Protein AF-0000000074484288 (afdb_homodimer)

Organism: Parageobacillus thermoglucosidasius (NCBI:txid1426)

Radius of gyration: 36.23 Å; Cα contacts (8 Å, |Δi|>4): 3862; chains: 2; bounding box: 109×100×101 Å

Sequence (1474 aa):
MAVTLQKGAQRKALKLRELVELRDRLTEETGHYYGIKQLKLKNSDPVKYERFYSRIHAAVLAAREVARYVTASPGSREMGESLWTLTTPEGDTLAISLGFFSHLNSSRVAIRFMAENDYDENPGINDGDVFVTDDGKTGGAPHPGDTYTYVPIVVEGEIVGWAMSVNHIMEAGAPVAGSWPGFAVDTFMDGFVVPPMKTGENLRQFTWWEQLWKQRTRAGTLNNLDDKMRLAGCAMIHKAVHEIIEEFGLDYYKQAIREIIEESRLQILQNIRTLMVPGRYTSVAFRAVKYKGLQKIWAHADKDTLIHIRQRLEVDEKGGVMADFAGSSRWDYHAFNGYPGGADVAFYLAMINQFAHNTKPTGAIAYVAKAHYPEGSIYNPENSFVSFSNIWAQAMAMNALGFNAVNRALFARGYLEEAFTADGNWEGIQGAGVLEDGTPYGFTNFESVGGAAMGAFCFRDGQPVAWAEWTQLPNIGNAEEFEYLIPPFYYIGRKLLPGFCGHGKYRGGIGDSSVHWIKNPGKQLGISRGGSQVAATTFVALGMNGGYPAPSAFHVSARGTNTNDLIKQGIALPRDASEVLEYAAKGVLKAENLDVWKFDMPEQSFQDGDLLADAAGASGGWGDPIERDPRSVLEDVVYGWVDREFAQGLYGVVLKENASDSLEVDEEATQNLRRKMREERRQFAKPAFEWWQEERKRVANGDFIDAVRNMYESSISFQSFRDEMINFWQLPNDFSWMAVTLQKGAQRKALKLRELVELRDRLTEETGHYYGIKQLKLKNSDPVKYERFYSRIHAAVLAAREVARYVTASPGSREMGESLWTLTTPEGDTLAISLGFFSHLNSSRVAIRFMAENDYDENPGINDGDVFVTDDGKTGGAPHPGDTYTYVPIVVEGEIVGWAMSVNHIMEAGAPVAGSWPGFAVDTFMDGFVVPPMKTGENLRQFTWWEQLWKQRTRAGTLNNLDDKMRLAGCAMIHKAVHEIIEEFGLDYYKQAIREIIEESRLQILQNIRTLMVPGRYTSVAFRAVKYKGLQKIWAHADKDTLIHIRQRLEVDEKGGVMADFAGSSRWDYHAFNGYPGGADVAFYLAMINQFAHNTKPTGAIAYVAKAHYPEGSIYNPENSFVSFSNIWAQAMAMNALGFNAVNRALFARGYLEEAFTADGNWEGIQGAGVLEDGTPYGFTNFESVGGAAMGAFCFRDGQPVAWAEWTQLPNIGNAEEFEYLIPPFYYIGRKLLPGFCGHGKYRGGIGDSSVHWIKNPGKQLGISRGGSQVAATTFVALGMNGGYPAPSAFHVSARGTNTNDLIKQGIALPRDASEVLEYAAKGVLKAENLDVWKFDMPEQSFQDGDLLADAAGASGGWGDPIERDPRSVLEDVVYGWVDREFAQGLYGVVLKENASDSLEVDEEATQNLRRKMREERRQFAKPAFEWWQEERKRVANGDFIDAVRNMYESSISFQSFRDEMINFWQLPNDFSW

pLDDT: mean 91.76, std 10.32, range [22.09, 98.88]

Foldseek 3Di:
DPPPPPPDDLPPADALLVVLVQQVVCCVVCVFGSVDPDLVVCVVDVPVLVVLLVLLQVLQQVLLVPLLVLFDFCQVNPAVQKKKFKAFSQQWTLAIYAWQLLLRRLSNQQSNLCRVVRVCVVPRADAQWKKKFQAFNRRLHLASQKMKIWGFAADPRYGGIIIMMIGGAWFQLFPFTGQQRWFFQWAVRRFDGDRTDTQGGNLDGDPVVLVCLVVRIQASVRVVSVVNSGSSSRVSSSVSVVVSCVVCNPVCSNSSSRSQLRVLLVQLQVLLLVQFDFDKAKDKWKFKRQQAPVDDPDPQQNDIAIWIFIWIWGAHNSRAIEIEGFLTFFAGRTAQAGEQSSLSSLQCLLSCVRRRVPGRSISSSCSRHDYDDDERHSHHDPDPTGHSNANVQASLLVNQSSNQNSLVRNVVSPVQVPHFWGKWWAKKKWWKAAAQVGRIHIGIQRLRVLFAWGGWGQVEATAGRDDDSSHPDRDSDDQVSVCVVQVQWHWQAKAFDAPQAWAALYITYTWMKIKTAGARRHPWIKMWMGHHQQRIPQVSFHEEAAIGFGDGKKKKKFAQKCQVVCVVVVHRDDHAPVSNVVCVVVVNIDGPDIDMGSHTGDIDIHDHGIMMMIITRHHIYYHALLNHDLVVVLVCCVVVRYPQVRCCVRNQWDWDQDPVRGIDTPPVSSVVSSVVVVVVCVVVDDPPVVVLLVVLVCVLVVVDDPNVLSSSVRSCVRPVVVVVVCVSSVHDPPRDD/DPPPPPPDDLPDADALLVVLVQQVVCCVVCVFGSVDPDLVVCVVCVPVLVVLLVLLQVLQQVLLVPLLVLFDFCQVNPAVQKKKFKAFSQQWTLAIYAWQLLLRRLRNQQSNLCRVVRVCVVPRADAQWKKKFQAQNRRLHLASQKMKIWGFAADPRYGGIIIMMIGGAWFQLFPFTGQQRWFFQWAVRRFDGDRTDTQGGNLDGDPVVLVCLVVRIQASVRVVSVVNSGSSSRVSSSVSVVVSCVVCNPVCSSSSSRSQLRVLLVQLQVQLLVQFDFDKAKDKWKFKRQQAPVDDPDPQQNDIAIWIFIWIWGAHNSRAIEIEGFLTFFAGRTAQAGEQSSLSSLQCLLSCVRRRVPGRSISSSCSRHDYDDDERHSHHDPDPTGHSNANVQASLLVNQSSNQNSLVRNVVSPVQVPHFWGKWWAKKKWWKAAAQVGRIHIGIQRLRVLFAWGGQGQVAATAGRDDDSSHPDRDSDDQVSVCVVQVQWHWQAKAFDAPQAWAALYITYTWMKIKTAGARRHPWIKMWMGHHQFRMPQGSFHEEAAIGFGDGKKKKKFAQKCQVVCVVVVHRDDHAPVSNVVCVVVVNIDGPDIDMGRHTGDIDIHDHGIMMMIITRHHIYYHALLNHDLVVVLVCCVVVNYPQVRSCVRNQWDWDQDPVRRIDTPPVSSVVSSVVVVVVCVVVDDPPVVVLLVVLVCVLVVVDDPNVLSSSVRSCVRPVVVVVVCVSSVHDPPRDD

InterPro domains:
  IPR003692 Hydantoinase B/oxoprolinase [PF02538] (45-625)

Solvent-accessible surface area (backbone atoms only — not comparable to full-atom values): 69163 Å² total; per-residue (Å²): 130,82,82,70,85,70,90,68,88,75,76,78,62,74,50,61,45,53,48,40,50,48,41,53,50,33,19,66,76,62,74,23,52,63,46,51,85,65,56,60,62,48,73,73,37,49,66,61,42,50,50,52,51,50,52,54,41,49,34,26,39,49,17,47,69,56,21,42,71,59,31,78,40,56,49,39,53,58,38,37,40,31,35,28,32,36,23,37,62,52,18,46,26,61,32,58,28,72,31,44,68,29,56,40,56,20,44,34,40,30,45,46,42,40,24,76,60,44,27,67,74,34,77,42,76,50,55,30,24,29,30,36,24,16,18,29,83,46,20,10,21,38,19,33,18,36,39,36,40,38,28,42,36,49,56,96,81,26,69,66,19,28,20,32,21,37,34,45,47,47,31,23,20,17,65,44,47,9,32,39,29,58,85,14,54,26,38,49,35,40,30,60,65,37,50,61,32,80,45,26,48,74,75,38,72,28,46,45,54,55,46,42,37,49,70,47,22,51,30,18,69,48,48,44,29,44,49,49,18,41,48,51,20,28,47,46,32,47,52,47,49,54,51,48,35,70,72,64,32,64,68,52,47,65,50,48,59,47,42,51,35,33,52,30,32,55,50,31,32,51,39,33,49,70,48,45,62,64,41,78,38,76,44,66,34,36,37,53,41,86,37,51,78,42,47,60,50,55,69,92,40,46,44,53,42,39,42,39,44,34,40,38,36,35,33,44,87,80,23,42,32,41,34,37,31,63,32,20,22,43,49,64,54,33,13,56,19,28,22,56,39,16,46,43,29,31,54,36,40,38,46,46,65,69,34,36,72,89,48,68,59,40,37,26,55,65,79,43,45,42,74,45,62,46,83,37,19,28,37,23,48,80,51,88,54,52,9,27,16,26,14,60,25,55,34,48,42,52,17,32,43,50,40,41,47,50,23,53,23,20,44,72,73,62,42,47,91,74,17,44,25,28,40,25,47,34,38,31,46,20,15,35,35,22,36,77,89,55,52,66,40,38,33,53,44,56,39,35,52,19,27,6,2,24,20,4,25,82,84,39,60,22,45,53,58,65,34,23,96,67,32,78,53,48,31,49,63,57,68,70,59,48,29,67,76,39,67,31,45,36,76,66,22,74,42,73,36,61,60,38,27,2,48,15,40,14,31,15,1,39,9,36,14,33,18,30,42,29,42,76,41,45,76,34,34,36,39,30,35,30,46,32,26,37,18,30,47,82,36,55,11,31,32,37,78,65,14,32,38,24,60,61,23,38,34,35,42,33,31,71,37,48,47,61,56,35,52,74,71,68,45,83,73,56,40,27,42,65,41,46,52,49,33,38,74,72,60,72,46,45,48,78,42,74,46,75,34,55,40,73,44,64,42,40,80,55,49,68,36,12,38,42,18,34,36,41,11,18,0,0,2,16,24,42,31,63,68,28,55,59,66,58,50,52,50,32,35,73,72,53,45,30,55,66,68,56,38,33,73,60,36,28,40,39,72,39,73,42,95,83,73,40,80,40,76,34,64,67,58,16,53,52,43,41,52,50,51,53,49,50,51,58,69,70,54,71,59,66,67,59,54,47,53,54,49,35,52,40,59,75,68,55,77,55,60,68,32,57,45,51,27,49,56,36,12,43,70,32,62,73,33,31,52,50,53,31,60,73,56,66,49,62,92,82,65,75,130,131,83,82,70,84,71,88,68,88,77,76,78,62,73,50,62,45,52,47,39,51,48,42,53,49,33,19,66,76,62,74,23,54,64,46,52,85,63,56,59,61,48,70,74,36,50,65,61,42,51,51,52,49,50,53,54,41,48,34,26,40,48,17,47,70,56,21,44,71,60,32,81,38,56,50,40,51,58,39,38,41,31,34,30,30,36,23,36,62,53,19,47,24,60,32,58,30,72,32,44,68,30,57,41,58,20,42,33,39,28,45,47,44,39,22,77,60,43,26,67,74,34,76,42,75,50,56,30,25,29,31,36,24,15,16,28,83,46,21,10,20,38,20,34,19,36,38,36,40,38,28,40,35,47,56,96,81,25,66,66,19,29,20,33,20,37,35,45,47,47,31,22,21,17,65,48,46,9,32,37,28,59,89,14,53,26,38,48,34,39,31,59,64,38,51,61,31,79,43,27,47,74,74,38,72,27,46,46,53,54,49,42,36,50,71,48,22,52,29,17,70,47,47,44,29,46,49,51,18,41,50,50,19,28,48,47,32,47,53,47,51,56,51,47,35,69,72,66,31,62,68,52,48,64,51,48,60,49,42,51,36,34,52,29,32,55,49,31,31,50,39,34,48,69,47,46,61,64,42,79,40,76,43,66,34,37,36,53,42,87,37,50,78,41,47,62,52,54,69,90,40,46,44,53,43,39,43,40,43,32,42,38,38,34,33,44,88,81,24,42,33,40,33,37,31,62,33,20,21,42,48,64,54,34,14,57,17,28,23,57,39,15,45,43,28,30,52,38,41,37,46,46,64,68,35,35,70,90,49,69,58,40,37,26,56,64,78,43,46,42,76,46,62,46,82,37,19,28,37,23,48,80,50,88,55,53,8,28,17,26,14,59,27,56,33,50,41,53,16,31,43,51,40,41,47,51,24,52,24,20,44,74,71,61,42,49,91,76,16,45,26,27,40,24,45,34,37,32,45,21,16,33,35,21,35,77,88,56,51,66,40,39,33,53,45,57,39,36,53,21,30,5,2,25,19,4,24,82,83,38,61,22,45,54,59,65,34,23,96,67,33,79,54,49,32,49,65,58,69,70,59,48,30,67,74,39,67,30,45,36,78,67,22,74,42,73,36,62,58,38,27,2,46,15,38,16,30,14,2,40,9,36,13,32,17,29,42,29,42,76,42,47,76,34,31,36,38,30,37,32,47,31,26,36,18,31,47,80,35,53,11,30,32,37,78,65,15,32,36,22,64,59,22,38,35,33,42,34,29,70,38,47,47,62,57,35,52,75,72,69,46,83,76,55,39,27,42,67,41,46,52,49,35,38,73,72,60,72,45,47,49,78,42,75,47,78,34,57,41,74,42,62,41,40,80,54,49,68,36,12,37,42,19,34,37,41,10,16,0,0,2,16,24,41,30,63,69,27,55,58,68,58,52,51,49,33,37,73,73,53,44,30,54,65,69,55,39,32,72,60,35,27,42,40,72,39,72,44,96,82,70,41,79,41,76,34,63,68,60,16,52,51,43,42,51,50,51,52,50,52,50,57,69,70,56,69,59,65,67,59,53,47,54,55,49,36,51,41,60,74,67,56,76,57,60,68,32,56,46,52,27,50,56,35,13,44,69,32,62,72,34,31,52,51,52,30,60,73,56,65,48,61,90,82,66,74,131

Secondary structure (DSSP, 8-state):
------------PPPHHHHHHHHHHHHHHHSSGGG--S-HHHHH-HHHHHHHHHHHHHHHHHHHHHHTTT---HHHHTS--EEEEEE-TTS-EEEE-SS-GGGGGHHHHHHHHHHHTTTTTTT---TT-EEEE--HHHH--SSTTEEEEEEEEEETTEEEEEEEEEEE-S----SS-SSS-S--SSGGGS-S---SEEEEETTEE-HHHHHHHHHHSTTHHHHHHHHHHHHHHHHHHHHHHHHHHHHH-HHHHHHHHHHHHHHHHHHHHHHHHHHPPSEEEEEEEEEEEE-TTSBSS-GGG-SEEEEEEEEEEEE-TTS-EEEE-BTBPBP-SSTT---HHHHHHHHHHHHHHHHSTTS---GGGGGTEEEE--TTBTTS-SSTT---TTHHHHHHHHHHHHHHHHHHHHHHHT-GGG-BPPPP--EEEEEEEE-TTS-EEEEEE-HHHH--PPPPBSSSPPPTT--BTTBSS-----HHHHHHHSTTEEEEEEEEPTT-S--SSBPPPP-EEEEEEE---TTEEEEEEEESSTTEES-TT--BTTPPPPPPPEEEEEEEE-HHHHHHTTPPPP-SHHHHHHHHHTTSS-EEEEEEESSPPPPEE--TT-EEEEEE-----BS-GGGS-HHHHHHHHHHTSS-HHHHHHHH---EEE-TTS-EEE-HHHHHHHHHHHHHHHHHH---HHHHHHHHHHHHHHT---HHHHHHHHHHTTSHHHHHHHHHHHT--TT---/------------PPPHHHHHHHHHHHHHHHSSGGG--S-HHHHH-HHHHHHHHHHHHHHHHHHHHHHTTT---HHHHTS--EEEEEE-TTS-EEEE-SS-GGGGGHHHHHHHHHHHTTTTTTT---TT-EEEE--HHHH--SSTTEEEEEEEEEETTEEEEEEEEEEE-S----SS-SSS-S--SSGGGS-S---SEEEEETTEE-HHHHHHHHHH-TTHHHHHHHHHHHHHHHHHHHHHHHHHHHHH-HHHHHHHHHHHHHHHHHHHHHHHHHHPPSEEEEEEEEEEEE-TTSBSS-GGG-SEEEEEEEEEEEE-TTS-EEEE-BTBPBP-SSTT---HHHHHHHHHHHHHHHHSTTS---GGGGGTEEEE--TTBTTS-S-TT---TTHHHHHHHHHHHHHHHHHHHHHHHT-GGG-BPPPP--EEEEEEEE-TTS-EEEEEE-HHHH--PPPPBSSSPPPTT---TT-SS-----HHHHHHHSTTEEEEEEEEPTT-S--SSBPPPP-EEEEEEE---TTEEEEEEEESSTTEES-TT--BTTPPPPPPPEEEEEEEE-HHHHHHTTPPPP-SHHHHHHHHHTTSS-EEEEEEESS-PPPEE--TT-EEEEEE-----BS-GGGS-HHHHHHHHHHTSS-HHHHHHHH---EEE-TTS-EEE-HHHHHHHHHHHHHHHHHH---HHHHHHHHHHHHHHT---HHHHHHHHHHTTSHHHHHHHHHHHT--TT---

Structure (mmCIF, N/CA/C/O backbone):
data_AF-0000000074484288-model_v1
#
loop_
_entity.id
_entity.type
_entity.pdbx_description
1 polymer Hydantoinase
#
loop_
_atom_site.group_PDB
_atom_site.id
_atom_site.type_symbol
_atom_site.label_atom_id
_atom_site.label_alt_id
_atom_site.label_comp_id
_atom_site.label_asym_id
_atom_site.label_entity_id
_atom_site.label_seq_id
_atom_site.pdbx_PDB_ins_code
_atom_site.Cartn_x
_atom_site.Cartn_y
_atom_site.Cartn_z
_atom_site.occupancy
_atom_site.B_iso_or_equiv
_atom_site.auth_seq_id
_atom_site.auth_comp_id
_atom_site.auth_asym_id
_atom_site.auth_atom_id
_atom_site.pdbx_PDB_model_num
ATOM 1 N N . MET A 1 1 ? -69.438 14.156 13.953 1 22.09 1 MET A N 1
ATOM 2 C CA . MET A 1 1 ? -68.938 13.867 12.609 1 22.09 1 MET A CA 1
ATOM 3 C C . MET A 1 1 ? -67.438 13.641 12.633 1 22.09 1 MET A C 1
ATOM 5 O O . MET A 1 1 ? -66.688 14.516 13.031 1 22.09 1 MET A O 1
ATOM 9 N N . ALA A 1 2 ? -66.938 12.398 12.789 1 26.77 2 ALA A N 1
ATOM 10 C CA . ALA A 1 2 ? -65.688 12.023 13.445 1 26.77 2 ALA A CA 1
ATOM 11 C C . ALA A 1 2 ? -64.5 12.328 12.555 1 26.77 2 ALA A C 1
ATOM 13 O O . ALA A 1 2 ? -64.375 11.828 11.43 1 26.77 2 ALA A O 1
ATOM 14 N N . VAL A 1 3 ? -63.969 13.547 12.539 1 26.7 3 VAL A N 1
ATOM 15 C CA . VAL A 1 3 ? -63.031 14.016 11.539 1 26.7 3 VAL A CA 1
ATOM 16 C C . VAL A 1 3 ? -61.812 13.078 11.492 1 26.7 3 VAL A C 1
ATOM 18 O O . VAL A 1 3 ? -61.094 12.93 12.477 1 26.7 3 VAL A O 1
ATOM 21 N N . THR A 1 4 ? -61.844 11.914 10.859 1 28.92 4 THR A N 1
ATOM 22 C CA . THR A 1 4 ? -60.812 10.883 10.695 1 28.92 4 THR A CA 1
ATOM 23 C C . THR A 1 4 ? -59.594 11.461 10.008 1 28.92 4 THR A C 1
ATOM 25 O O . THR A 1 4 ? -59.688 12.117 8.977 1 28.92 4 THR A O 1
ATOM 28 N N . LEU A 1 5 ? -58.5 11.648 10.703 1 30.38 5 LEU A N 1
ATOM 29 C CA . LEU A 1 5 ? -57.25 12.234 10.289 1 30.38 5 LEU A CA 1
ATOM 30 C C . LEU A 1 5 ? -56.719 11.57 9.023 1 30.38 5 LEU A C 1
ATOM 32 O O . LEU A 1 5 ? -56.5 10.359 9 1 30.38 5 LEU A O 1
ATOM 36 N N . GLN A 1 6 ? -57.125 11.938 7.809 1 30.5 6 GLN A N 1
ATOM 37 C CA . GLN A 1 6 ? -56.906 11.406 6.469 1 30.5 6 GLN A CA 1
ATOM 38 C C . GLN A 1 6 ? -55.406 11.188 6.199 1 30.5 6 GLN A C 1
ATOM 40 O O . GLN A 1 6 ? -54.594 12.031 6.551 1 30.5 6 GLN A O 1
ATOM 45 N N . LYS A 1 7 ? -55.031 9.984 5.871 1 37.44 7 LYS A N 1
ATOM 46 C CA . LYS A 1 7 ? -53.719 9.375 5.637 1 37.44 7 LYS A CA 1
ATOM 47 C C . LYS A 1 7 ? -52.906 10.148 4.594 1 37.44 7 LYS A C 1
ATOM 49 O O . LYS A 1 7 ? -53.188 10.062 3.395 1 37.44 7 LYS A O 1
ATOM 54 N N . GLY A 1 8 ? -52.562 11.453 4.57 1 31.28 8 GLY A N 1
ATOM 55 C CA . GLY A 1 8 ? -52.156 12.453 3.598 1 31.28 8 GLY A CA 1
ATOM 56 C C . GLY A 1 8 ? -50.938 12.016 2.768 1 31.28 8 GLY A C 1
ATOM 57 O O . GLY A 1 8 ? -50.25 11.055 3.121 1 31.28 8 GLY A O 1
ATOM 58 N N . ALA A 1 9 ? -50.562 12.656 1.509 1 35.88 9 ALA A N 1
ATOM 59 C CA . ALA A 1 9 ? -49.594 12.406 0.459 1 35.88 9 ALA A CA 1
ATOM 60 C C . ALA A 1 9 ? -48.188 12.258 1.046 1 35.88 9 ALA A C 1
ATOM 62 O O . ALA A 1 9 ? -47.688 13.148 1.743 1 35.88 9 ALA A O 1
ATOM 63 N N . GLN A 1 10 ? -47.594 11.164 1.302 1 40.44 10 GLN A N 1
ATOM 64 C CA . GLN A 1 10 ? -46.281 10.773 1.812 1 40.44 10 GLN A CA 1
ATOM 65 C C . GLN A 1 10 ? -45.188 11.57 1.146 1 40.44 10 GLN A C 1
ATOM 67 O O . GLN A 1 10 ? -44.938 11.422 -0.05 1 40.44 10 GLN A O 1
ATOM 72 N N . ARG A 1 11 ? -44.969 12.711 1.333 1 46.69 11 ARG A N 1
ATOM 73 C CA . ARG A 1 11 ? -43.844 13.5 0.79 1 46.69 11 ARG A CA 1
ATOM 74 C C . ARG A 1 11 ? -42.594 12.664 0.687 1 46.69 11 ARG A C 1
ATOM 76 O O . ARG A 1 11 ? -42.094 12.133 1.688 1 46.69 11 ARG A O 1
ATOM 83 N N . LYS A 1 12 ? -42.156 12.188 -0.477 1 61.16 12 LYS A N 1
ATOM 84 C CA . LYS A 1 12 ? -41 11.375 -0.776 1 61.16 12 LYS A CA 1
ATOM 85 C C . LYS A 1 12 ? -39.719 12.031 -0.255 1 61.16 12 LYS A C 1
ATOM 87 O O . LYS A 1 12 ? -39.438 13.188 -0.578 1 61.16 12 LYS A O 1
ATOM 92 N N . ALA A 1 13 ? -39.031 11.445 0.784 1 80.62 13 ALA A N 1
ATOM 93 C CA . ALA A 1 13 ? -37.781 11.922 1.328 1 80.62 13 ALA A CA 1
ATOM 94 C C . ALA A 1 13 ? -36.781 12.219 0.214 1 80.62 13 ALA A C 1
ATOM 96 O O . ALA A 1 13 ? -36.688 11.461 -0.757 1 80.62 13 ALA A O 1
ATOM 97 N N . LEU A 1 14 ? -36.188 13.43 0.303 1 89.88 14 LEU A N 1
ATOM 98 C CA . LEU A 1 14 ? -35.156 13.797 -0.675 1 89.88 14 LEU A CA 1
ATOM 99 C C . LEU A 1 14 ? -33.969 12.852 -0.596 1 89.88 14 LEU A C 1
ATOM 101 O O . LEU A 1 14 ? -33.594 12.414 0.493 1 89.88 14 LEU A O 1
ATOM 105 N N . LYS A 1 15 ? -33.406 12.602 -1.786 1 94.31 15 LYS A N 1
ATOM 106 C CA . LYS A 1 15 ? -32.156 11.875 -1.843 1 94.31 15 LYS A CA 1
ATOM 107 C C . LYS A 1 15 ? -31 12.734 -1.334 1 94.31 15 LYS A C 1
ATOM 109 O O . LYS A 1 15 ? -31.109 13.961 -1.293 1 94.31 15 LYS A O 1
ATOM 114 N N . LEU A 1 16 ? -30.016 12.078 -0.939 1 96.75 16 LEU A N 1
ATOM 115 C CA . LEU A 1 16 ? -28.859 12.773 -0.389 1 96.75 16 LEU A CA 1
ATOM 116 C C . LEU A 1 16 ? -28.328 13.805 -1.374 1 96.75 16 LEU A C 1
ATOM 118 O O . LEU A 1 16 ? -27.969 14.922 -0.979 1 96.75 16 LEU A O 1
ATOM 122 N N . ARG A 1 17 ? -28.234 13.469 -2.646 1 96.75 17 ARG A N 1
ATOM 123 C CA . ARG A 1 17 ? -27.75 14.383 -3.68 1 96.75 17 ARG A CA 1
ATOM 124 C C . ARG A 1 17 ? -28.625 15.625 -3.768 1 96.75 17 ARG A C 1
ATOM 126 O O . ARG A 1 17 ? -28.125 16.734 -3.922 1 96.75 17 ARG A O 1
ATOM 133 N N . GLU A 1 18 ? -29.875 15.422 -3.637 1 97 18 GLU A N 1
ATOM 134 C CA . GLU A 1 18 ? -30.828 16.531 -3.686 1 97 18 GLU A CA 1
ATOM 135 C C . GLU A 1 18 ? -30.672 17.438 -2.475 1 97 18 GLU A C 1
ATOM 137 O O . GLU A 1 18 ? -30.797 18.656 -2.59 1 97 18 GLU A O 1
ATOM 142 N N . LEU A 1 19 ? -30.469 16.812 -1.357 1 97.12 19 LEU A N 1
ATOM 143 C CA . LEU A 1 19 ? -30.266 17.594 -0.145 1 97.12 19 LEU A CA 1
ATOM 144 C C . LEU A 1 19 ? -29.047 18.516 -0.292 1 97.12 19 LEU A C 1
ATOM 146 O O . LEU A 1 19 ? -29.125 19.703 0.025 1 97.12 19 LEU A O 1
ATOM 150 N N . VAL A 1 20 ? -27.922 18.016 -0.747 1 97.56 20 VAL A N 1
ATOM 151 C CA . VAL A 1 20 ? -26.672 18.75 -0.895 1 97.56 20 VAL A CA 1
ATOM 152 C C . VAL A 1 20 ? -26.859 19.859 -1.924 1 97.56 20 VAL A C 1
ATOM 154 O O . VAL A 1 20 ? -26.453 21 -1.689 1 97.56 20 VAL A O 1
ATOM 157 N N . GLU A 1 21 ? -27.516 19.578 -3.023 1 97.5 21 GLU A N 1
ATOM 158 C CA . GLU A 1 21 ? -27.719 20.547 -4.094 1 97.5 21 GLU A CA 1
ATOM 159 C C . GLU A 1 21 ? -28.641 21.688 -3.641 1 97.5 21 GLU A C 1
ATOM 161 O O . GLU A 1 21 ? -28.453 22.844 -4.016 1 97.5 21 GLU A O 1
ATOM 166 N N . LEU A 1 22 ? -29.656 21.297 -2.904 1 97.44 22 LEU A N 1
ATOM 167 C CA . LEU A 1 22 ? -30.594 22.297 -2.391 1 97.44 22 LEU A CA 1
ATOM 168 C C . LEU A 1 22 ? -29.875 23.297 -1.475 1 97.44 22 LEU A C 1
ATOM 170 O O . LEU A 1 22 ? -30.062 24.5 -1.604 1 97.44 22 LEU A O 1
ATOM 174 N N . ARG A 1 23 ? -29.141 22.781 -0.538 1 97.5 23 ARG A N 1
ATOM 175 C CA . ARG A 1 23 ? -28.375 23.641 0.356 1 97.5 23 ARG A CA 1
ATOM 176 C C . ARG A 1 23 ? -27.453 24.562 -0.432 1 97.5 23 ARG A C 1
ATOM 178 O O . ARG A 1 23 ? -27.391 25.766 -0.159 1 97.5 23 ARG A O 1
ATOM 185 N N . ASP A 1 24 ? -26.734 24.031 -1.434 1 97.44 24 ASP A N 1
ATOM 186 C CA . ASP A 1 24 ? -25.797 24.828 -2.234 1 97.44 24 ASP A CA 1
ATOM 187 C C . ASP A 1 24 ? -26.531 25.922 -2.998 1 97.44 24 ASP A C 1
ATOM 189 O O . ASP A 1 24 ? -26.094 27.078 -3.004 1 97.44 24 ASP A O 1
ATOM 193 N N . ARG A 1 25 ? -27.625 25.594 -3.596 1 97.81 25 ARG A N 1
ATOM 194 C CA . ARG A 1 25 ? -28.391 26.531 -4.406 1 97.81 25 ARG A CA 1
ATOM 195 C C . ARG A 1 25 ? -28.969 27.656 -3.551 1 97.81 25 ARG A C 1
ATOM 197 O O . ARG A 1 25 ? -28.812 28.844 -3.883 1 97.81 25 ARG A O 1
ATOM 204 N N . LEU A 1 26 ? -29.641 27.312 -2.465 1 97.81 26 LEU A N 1
ATOM 205 C CA . LEU A 1 26 ? -30.281 28.312 -1.612 1 97.81 26 LEU A CA 1
ATOM 206 C C . LEU A 1 26 ? -29.234 29.25 -1.014 1 97.81 26 LEU A C 1
ATOM 208 O O . LEU A 1 26 ? -29.484 30.453 -0.896 1 97.81 26 LEU A O 1
ATOM 212 N N . THR A 1 27 ? -28.156 28.703 -0.602 1 97.81 27 THR A N 1
ATOM 213 C CA . THR A 1 27 ? -27.109 29.516 -0.014 1 97.81 27 THR A CA 1
ATOM 214 C C . THR A 1 27 ? -26.531 30.484 -1.044 1 97.81 27 THR A C 1
ATOM 216 O O . THR A 1 27 ? -26.344 31.656 -0.749 1 97.81 27 THR A O 1
ATOM 219 N N . GLU A 1 28 ? -26.266 30 -2.236 1 96.19 28 GLU A N 1
ATOM 220 C CA . GLU A 1 28 ? -25.703 30.828 -3.303 1 96.19 28 GLU A CA 1
ATOM 221 C C . GLU A 1 28 ? -26.703 31.906 -3.74 1 96.19 28 GLU A C 1
ATOM 223 O O . GLU A 1 28 ? -26.312 33.062 -3.912 1 96.19 28 GLU A O 1
ATOM 228 N N . GLU A 1 29 ? -27.906 31.641 -3.834 1 97.25 29 GLU A N 1
ATOM 229 C CA . GLU A 1 29 ? -28.938 32.531 -4.352 1 97.25 29 GLU A CA 1
ATOM 230 C C . GLU A 1 29 ? -29.234 33.656 -3.357 1 97.25 29 GLU A C 1
ATOM 232 O O . GLU A 1 29 ? -29.562 34.781 -3.754 1 97.25 29 GLU A O 1
ATOM 237 N N . THR A 1 30 ? -29.125 33.344 -2.115 1 96.81 30 THR A N 1
ATOM 238 C CA . THR A 1 30 ? -29.609 34.312 -1.129 1 96.81 30 THR A CA 1
ATOM 239 C C . THR A 1 30 ? -28.453 35 -0.426 1 96.81 30 THR A C 1
ATOM 241 O O . THR A 1 30 ? -28.641 36.062 0.198 1 96.81 30 THR A O 1
ATOM 244 N N . GLY A 1 31 ? -27.266 34.312 -0.461 1 94.5 31 GLY A N 1
ATOM 245 C CA . GLY A 1 31 ? -26.141 34.812 0.304 1 94.5 31 GLY A CA 1
ATOM 246 C C . GLY A 1 31 ? -26.219 34.469 1.777 1 94.5 31 GLY A C 1
ATOM 247 O O . GLY A 1 31 ? -25.344 34.875 2.561 1 94.5 31 GLY A O 1
ATOM 248 N N . HIS A 1 32 ? -27.297 33.781 2.172 1 97 32 HIS A N 1
ATOM 249 C CA . HIS A 1 32 ? -27.5 33.281 3.523 1 97 32 HIS A CA 1
ATOM 250 C C . HIS A 1 32 ? -27.469 31.75 3.547 1 97 32 HIS A C 1
ATOM 252 O O . HIS A 1 32 ? -27.922 31.109 2.598 1 97 32 HIS A O 1
ATOM 258 N N . TYR A 1 33 ? -26.953 31.266 4.625 1 97.94 33 TYR A N 1
ATOM 259 C CA . TYR A 1 33 ? -26.875 29.812 4.723 1 97.94 33 TYR A CA 1
ATOM 260 C C . TYR A 1 33 ? -28.266 29.188 4.582 1 97.94 33 TYR A C 1
ATOM 262 O O . TYR A 1 33 ? -29.188 29.531 5.332 1 97.94 33 TYR A O 1
ATOM 270 N N . TYR A 1 34 ? -28.422 28.297 3.613 1 97.56 34 TYR A N 1
ATOM 271 C CA . TYR A 1 34 ? -29.641 27.547 3.322 1 97.56 34 TYR A CA 1
ATOM 272 C C . TYR A 1 34 ? -30.812 28.484 3.072 1 97.56 34 TYR A C 1
ATOM 274 O O . TYR A 1 34 ? -31.969 28.109 3.258 1 97.56 34 TYR A O 1
ATOM 282 N N . GLY A 1 35 ? -30.562 29.734 2.859 1 97.12 35 GLY A N 1
ATOM 283 C CA . GLY A 1 35 ? -31.562 30.734 2.553 1 97.12 35 GLY A CA 1
ATOM 284 C C . GLY A 1 35 ? -32.188 31.344 3.791 1 97.12 35 GLY A C 1
ATOM 285 O O . GLY A 1 35 ? -33.219 32.031 3.699 1 97.12 35 GLY A O 1
ATOM 286 N N . ILE A 1 36 ? -31.625 31.125 4.898 1 97.69 36 ILE A N 1
ATOM 287 C CA . ILE A 1 36 ? -32.156 31.641 6.156 1 97.69 36 ILE A CA 1
ATOM 288 C C . ILE A 1 36 ? -31.859 33.125 6.281 1 97.69 36 ILE A C 1
ATOM 290 O O . ILE A 1 36 ? -30.766 33.5 6.715 1 97.69 36 ILE A O 1
ATOM 294 N N . LYS A 1 37 ? -32.812 33.969 6.172 1 96.06 37 LYS A N 1
ATOM 295 C CA . LYS A 1 37 ? -32.625 35.406 6.207 1 96.06 37 LYS A CA 1
ATOM 296 C C . LYS A 1 37 ? -32.906 35.969 7.602 1 96.06 37 LYS A C 1
ATOM 298 O O . LYS A 1 37 ? -32.406 37.031 7.961 1 96.06 37 LYS A O 1
ATOM 303 N N . GLN A 1 38 ? -33.781 35.25 8.281 1 96.75 38 GLN A N 1
ATOM 304 C CA . GLN A 1 38 ? -34.125 35.625 9.648 1 96.75 38 GLN A CA 1
ATOM 305 C C . GLN A 1 38 ? -34.062 34.438 10.594 1 96.75 38 GLN A C 1
ATOM 307 O O . GLN A 1 38 ? -34.406 33.312 10.227 1 96.75 38 GLN A O 1
ATOM 312 N N . LEU A 1 39 ? -33.562 34.688 11.766 1 98 39 LEU A N 1
ATOM 313 C CA . LEU A 1 39 ? -33.531 33.656 12.805 1 98 39 LEU A CA 1
ATOM 314 C C . LEU A 1 39 ? -34.875 33.562 13.539 1 98 39 LEU A C 1
ATOM 316 O O . LEU A 1 39 ? -34.938 33.938 14.711 1 98 39 LEU A O 1
ATOM 320 N N . LYS A 1 40 ? -35.781 33 12.898 1 97.88 40 LYS A N 1
ATOM 321 C CA . LYS A 1 40 ? -37.188 33 13.352 1 97.88 40 LYS A CA 1
ATOM 322 C C . LYS A 1 40 ? -37.312 32.281 14.688 1 97.88 40 LYS A C 1
ATOM 324 O O . LYS A 1 40 ? -38 32.781 15.586 1 97.88 40 LYS A O 1
ATOM 329 N N . LEU A 1 41 ? -36.719 31.094 14.781 1 97.94 41 LEU A N 1
ATOM 330 C CA . LEU A 1 41 ? -36.844 30.312 16 1 97.94 41 LEU A CA 1
ATOM 331 C C . LEU A 1 41 ? -36.156 31.016 17.172 1 97.94 41 LEU A C 1
ATOM 333 O O . LEU A 1 41 ? -36.719 31.078 18.281 1 97.94 41 LEU A O 1
ATOM 337 N N . LYS A 1 42 ? -34.938 31.516 16.938 1 97.5 42 LYS A N 1
ATOM 338 C CA . LYS A 1 42 ? -34.219 32.219 17.984 1 97.5 42 LYS A CA 1
ATOM 339 C C . LYS A 1 42 ? -35 33.469 18.453 1 97.5 42 LYS A C 1
ATOM 341 O O . LYS A 1 42 ? -35.094 33.719 19.656 1 97.5 42 LYS A O 1
ATOM 346 N N . ASN A 1 43 ? -35.625 34.188 17.547 1 97.75 43 ASN A N 1
ATOM 347 C CA . ASN A 1 43 ? -36.344 35.406 17.859 1 97.75 43 ASN A CA 1
ATOM 348 C C . ASN A 1 43 ? -37.656 35.125 18.578 1 97.75 43 ASN A C 1
ATOM 350 O O . ASN A 1 43 ? -38.094 35.906 19.438 1 97.75 43 ASN A O 1
ATOM 354 N N . SER A 1 44 ? -38.281 34.062 18.219 1 97.81 44 SER A N 1
ATOM 355 C CA . SER A 1 44 ? -39.594 33.75 18.766 1 97.81 44 SER A CA 1
ATOM 356 C C . SER A 1 44 ? -39.469 33.188 20.172 1 97.81 44 SER A C 1
ATOM 358 O O . SER A 1 44 ? -40.281 33.5 21.047 1 97.81 44 SER A O 1
ATOM 360 N N . ASP A 1 45 ? -38.5 32.312 20.359 1 97.94 45 ASP A N 1
ATOM 361 C CA . ASP A 1 45 ? -38.312 31.688 21.656 1 97.94 45 ASP A CA 1
ATOM 362 C C . ASP A 1 45 ? -36.844 31.422 21.922 1 97.94 45 ASP A C 1
ATOM 364 O O . ASP A 1 45 ? -36.375 30.297 21.812 1 97.94 45 ASP A O 1
ATOM 368 N N . PRO A 1 46 ? -36.125 32.5 22.344 1 97.44 46 PRO A N 1
ATOM 369 C CA . PRO A 1 46 ? -34.688 32.375 22.531 1 97.44 46 PRO A CA 1
ATOM 370 C C . PRO A 1 46 ? -34.312 31.328 23.578 1 97.44 46 PRO A C 1
ATOM 372 O O . PRO A 1 46 ? -33.281 30.672 23.453 1 97.44 46 PRO A O 1
ATOM 375 N N . VAL A 1 47 ? -35.125 31.094 24.562 1 97.94 47 VAL A N 1
ATOM 376 C CA . VAL A 1 47 ? -34.812 30.141 25.625 1 97.94 47 VAL A CA 1
ATOM 377 C C . VAL A 1 47 ? -34.875 28.719 25.078 1 97.94 47 VAL A C 1
ATOM 379 O O . VAL A 1 47 ? -33.969 27.922 25.297 1 97.94 47 VAL A O 1
ATOM 382 N N . LYS A 1 48 ? -35.969 28.438 24.312 1 98 48 LYS A N 1
ATOM 383 C CA . LYS A 1 48 ? -36.094 27.109 23.703 1 98 48 LYS A CA 1
ATOM 384 C C . LYS A 1 48 ? -34.969 26.859 22.688 1 98 48 LYS A C 1
ATOM 386 O O . LYS A 1 48 ? -34.438 25.766 22.625 1 98 48 LYS A O 1
ATOM 391 N N . TYR A 1 49 ? -34.688 27.922 22.031 1 98.06 49 TYR A N 1
ATOM 392 C CA . TYR A 1 49 ? -33.625 27.859 21.016 1 98.06 49 TYR A CA 1
ATOM 393 C C . TYR A 1 49 ? -32.281 27.531 21.641 1 98.06 49 TYR A C 1
ATOM 395 O O . TYR A 1 49 ? -31.578 26.625 21.188 1 98.06 49 TYR A O 1
ATOM 403 N N . GLU A 1 50 ? -31.969 28.188 22.703 1 97.81 50 GLU A N 1
ATOM 404 C CA . GLU A 1 50 ? -30.688 27.953 23.375 1 97.81 50 GLU A CA 1
ATOM 405 C C . GLU A 1 50 ? -30.656 26.609 24.094 1 97.81 50 GLU A C 1
ATOM 407 O O . GLU A 1 50 ? -29.609 25.969 24.172 1 97.81 50 GLU A O 1
ATOM 412 N N . ARG A 1 51 ? -31.781 26.281 24.609 1 98 51 ARG A N 1
ATOM 413 C CA . ARG A 1 51 ? -31.859 24.953 25.234 1 98 51 ARG A CA 1
ATOM 414 C C . ARG A 1 51 ? -31.641 23.844 24.219 1 98 51 ARG A C 1
ATOM 416 O O . ARG A 1 51 ? -30.969 22.859 24.516 1 98 51 ARG A O 1
ATOM 423 N N . PHE A 1 52 ? -32.281 24.031 23.078 1 98.12 52 PHE A N 1
ATOM 424 C CA . PHE A 1 52 ? -32.094 23.078 21.984 1 98.12 52 PHE A CA 1
ATOM 425 C C . PHE A 1 52 ? -30.625 22.891 21.656 1 98.12 52 PHE A C 1
ATOM 427 O O . PHE A 1 52 ? -30.125 21.766 21.641 1 98.12 52 PHE A O 1
ATOM 434 N N . TYR A 1 53 ? -29.875 23.938 21.438 1 98.12 53 TYR A N 1
ATOM 435 C CA . TYR A 1 53 ? -28.469 23.828 21.062 1 98.12 53 TYR A CA 1
ATOM 436 C C . TYR A 1 53 ? -27.641 23.266 22.219 1 98.12 53 TYR A C 1
ATOM 438 O O . TYR A 1 53 ? -26.703 22.5 22 1 98.12 53 TYR A O 1
ATOM 446 N N . SER A 1 54 ? -27.953 23.688 23.375 1 97.75 54 SER A N 1
ATOM 447 C CA . SER A 1 54 ? -27.219 23.203 24.547 1 97.75 54 SER A CA 1
ATOM 448 C C . SER A 1 54 ? -27.312 21.688 24.656 1 97.75 54 SER A C 1
ATOM 450 O O . SER A 1 54 ? -26.359 21.016 25.047 1 97.75 54 SER A O 1
ATOM 452 N N . ARG A 1 55 ? -28.469 21.172 24.312 1 97.69 55 ARG A N 1
ATOM 453 C CA . ARG A 1 55 ? -28.656 19.734 24.344 1 97.69 55 ARG A CA 1
ATOM 454 C C . ARG A 1 55 ? -27.812 19.047 23.281 1 97.69 55 ARG A C 1
ATOM 456 O O . ARG A 1 55 ? -27.234 17.984 23.516 1 97.69 55 ARG A O 1
ATOM 463 N N . ILE A 1 56 ? -27.797 19.609 22.141 1 98.06 56 ILE A N 1
ATOM 464 C CA . ILE A 1 56 ? -27.016 19.078 21.047 1 98.06 56 ILE A CA 1
ATOM 465 C C . ILE A 1 56 ? -25.531 19.109 21.406 1 98.06 56 ILE A C 1
ATOM 467 O O . ILE A 1 56 ? -24.828 18.109 21.266 1 98.06 56 ILE A O 1
ATOM 471 N N . HIS A 1 57 ? -25.078 20.219 21.859 1 97.62 57 HIS A N 1
ATOM 472 C CA . HIS A 1 57 ? -23.672 20.375 22.188 1 97.62 57 HIS A CA 1
ATOM 473 C C . HIS A 1 57 ? -23.266 19.469 23.344 1 97.62 57 HIS A C 1
ATOM 475 O O . HIS A 1 57 ? -22.188 18.875 23.328 1 97.62 57 HIS A O 1
ATOM 481 N N . ALA A 1 58 ? -24.109 19.344 24.312 1 97.25 58 ALA A N 1
ATOM 482 C CA . ALA A 1 58 ? -23.859 18.453 25.438 1 97.25 58 ALA A CA 1
ATOM 483 C C . ALA A 1 58 ? -23.703 17 24.969 1 97.25 58 ALA A C 1
ATOM 485 O O . ALA A 1 58 ? -22.891 16.25 25.516 1 97.25 58 ALA A O 1
ATOM 486 N N . ALA A 1 59 ? -24.5 16.656 24.031 1 97.62 59 ALA A N 1
ATOM 487 C CA . ALA A 1 59 ? -24.438 15.289 23.5 1 97.62 59 ALA A CA 1
ATOM 488 C C . ALA A 1 59 ? -23.078 15.016 22.859 1 97.62 59 ALA A C 1
ATOM 490 O O . ALA A 1 59 ? -22.484 13.953 23.078 1 97.62 59 ALA A O 1
ATOM 491 N N . VAL A 1 60 ? -22.609 15.93 22.125 1 96.88 60 VAL A N 1
ATOM 492 C CA . VAL A 1 60 ? -21.344 15.773 21.422 1 96.88 60 VAL A CA 1
ATOM 493 C C . VAL A 1 60 ? -20.203 15.789 22.422 1 96.88 60 VAL A C 1
ATOM 495 O O . VAL A 1 60 ? -19.25 15.008 22.312 1 96.88 60 VAL A O 1
ATOM 498 N N . LEU A 1 61 ? -20.266 16.641 23.391 1 95.31 61 LEU A N 1
ATOM 499 C CA . LEU A 1 61 ? -19.234 16.719 24.438 1 95.31 61 LEU A CA 1
ATOM 500 C C . LEU A 1 61 ? -19.203 15.43 25.25 1 95.31 61 LEU A C 1
ATOM 502 O O . LEU A 1 61 ? -18.125 14.914 25.578 1 95.31 61 LEU A O 1
ATOM 506 N N . ALA A 1 62 ? -20.375 14.93 25.547 1 95.75 62 ALA A N 1
ATOM 507 C CA . ALA A 1 62 ? -20.5 13.695 26.328 1 95.75 62 ALA A CA 1
ATOM 508 C C . ALA A 1 62 ? -19.922 12.508 25.562 1 95.75 62 ALA A C 1
ATOM 510 O O . ALA A 1 62 ? -19.312 11.609 26.156 1 95.75 62 ALA A O 1
ATOM 511 N N . ALA A 1 63 ? -20.188 12.539 24.312 1 95.25 63 ALA A N 1
ATOM 512 C CA . ALA A 1 63 ? -19.641 11.469 23.469 1 95.25 63 ALA A CA 1
ATOM 513 C C . ALA A 1 63 ? -18.125 11.398 23.594 1 95.25 63 ALA A C 1
ATOM 515 O O . ALA A 1 63 ? -17.562 10.312 23.734 1 95.25 63 ALA A O 1
ATOM 516 N N . ARG A 1 64 ? -17.453 12.461 23.5 1 91.12 64 ARG A N 1
ATOM 517 C CA . ARG A 1 64 ? -15.992 12.492 23.594 1 91.12 64 ARG A CA 1
ATOM 518 C C . ARG A 1 64 ? -15.516 12.031 24.969 1 91.12 64 ARG A C 1
ATOM 520 O O . ARG A 1 64 ? -14.609 11.203 25.062 1 91.12 64 ARG A O 1
ATOM 527 N N . GLU A 1 65 ? -16.141 12.555 25.969 1 88.25 65 GLU A N 1
ATOM 528 C CA . GLU A 1 65 ? -15.703 12.297 27.344 1 88.25 65 GLU A CA 1
ATOM 529 C C . GLU A 1 65 ? -15.836 10.812 27.688 1 88.25 65 GLU A C 1
ATOM 531 O O . GLU A 1 65 ? -15.008 10.266 28.422 1 88.25 65 GLU A O 1
ATOM 536 N N . VAL A 1 66 ? -16.781 10.203 27.156 1 87.81 66 VAL A N 1
ATOM 537 C CA . VAL A 1 66 ? -17.062 8.812 27.5 1 87.81 66 VAL A CA 1
ATOM 538 C C . VAL A 1 66 ? -16.281 7.883 26.562 1 87.81 66 VAL A C 1
ATOM 540 O O . VAL A 1 66 ? -15.664 6.91 27.016 1 87.81 66 VAL A O 1
ATOM 543 N N . ALA A 1 67 ? -16.297 8.203 25.344 1 89 67 ALA A N 1
ATOM 544 C CA . ALA A 1 67 ? -15.734 7.309 24.344 1 89 67 ALA A CA 1
ATOM 545 C C . ALA A 1 67 ? -14.219 7.199 24.484 1 89 67 ALA A C 1
ATOM 547 O O . ALA A 1 67 ? -13.641 6.152 24.188 1 89 67 ALA A O 1
ATOM 548 N N . ARG A 1 68 ? -13.578 8.195 24.953 1 82.31 68 ARG A N 1
ATOM 549 C CA . ARG A 1 68 ? -12.117 8.211 25.016 1 82.31 68 ARG A CA 1
ATOM 550 C C . ARG A 1 68 ? -11.586 7.129 25.953 1 82.31 68 ARG A C 1
ATOM 552 O O . ARG A 1 68 ? -10.406 6.773 25.891 1 82.31 68 ARG A O 1
ATOM 559 N N . TYR A 1 69 ? -12.453 6.488 26.734 1 80.69 69 TYR A N 1
ATOM 560 C CA . TYR A 1 69 ? -12.023 5.449 27.672 1 80.69 69 TYR A CA 1
ATOM 561 C C . TYR A 1 69 ? -12.094 4.07 27.016 1 80.69 69 TYR A C 1
ATOM 563 O O . TYR A 1 69 ? -11.672 3.076 27.609 1 80.69 69 TYR A O 1
ATOM 571 N N . VAL A 1 70 ? -12.539 4.023 25.875 1 79.12 70 VAL A N 1
ATOM 572 C CA . VAL A 1 70 ? -12.641 2.756 25.156 1 79.12 70 VAL A CA 1
ATOM 573 C C . VAL A 1 70 ? -11.281 2.385 24.578 1 79.12 70 VAL A C 1
ATOM 575 O O . VAL A 1 70 ? -10.953 1.202 24.453 1 79.12 70 VAL A O 1
ATOM 578 N N . THR A 1 71 ? -10.5 3.367 24.188 1 74.75 71 THR A N 1
ATOM 579 C CA . THR A 1 71 ? -9.258 3.092 23.469 1 74.75 71 THR A CA 1
ATOM 580 C C . THR A 1 71 ? -8.078 3.006 24.438 1 74.75 71 THR A C 1
ATOM 582 O O . THR A 1 71 ? -8.188 3.422 25.594 1 74.75 71 THR A O 1
ATOM 585 N N . ALA A 1 72 ? -7.09 2.295 23.828 1 66.12 72 ALA A N 1
ATOM 586 C CA . ALA A 1 72 ? -5.82 2.189 24.547 1 66.12 72 ALA A CA 1
ATOM 587 C C . ALA A 1 72 ? -4.723 2.984 23.844 1 66.12 72 ALA A C 1
ATOM 589 O O . ALA A 1 72 ? -3.621 3.133 24.375 1 66.12 72 ALA A O 1
ATOM 590 N N . SER A 1 73 ? -5.062 3.562 22.734 1 73.5 73 SER A N 1
ATOM 591 C CA . SER A 1 73 ? -4.008 4.27 22.016 1 73.5 73 SER A CA 1
ATOM 592 C C . SER A 1 73 ? -3.688 5.605 22.672 1 73.5 73 SER A C 1
ATOM 594 O O . SER A 1 73 ? -4.594 6.387 22.969 1 73.5 73 SER A O 1
ATOM 596 N N . PRO A 1 74 ? -2.469 5.836 22.922 1 66.31 74 PRO A N 1
ATOM 597 C CA . PRO A 1 74 ? -2.09 7.066 23.625 1 66.31 74 PRO A CA 1
ATOM 598 C C . PRO A 1 74 ? -2.506 8.328 22.859 1 66.31 74 PRO A C 1
ATOM 600 O O . PRO A 1 74 ? -2.887 9.32 23.484 1 66.31 74 PRO A O 1
ATOM 603 N N . GLY A 1 75 ? -2.391 8.297 21.578 1 64.38 75 GLY A N 1
ATOM 604 C CA . GLY A 1 75 ? -2.746 9.469 20.797 1 64.38 75 GLY A CA 1
ATOM 605 C C . GLY A 1 75 ? -4.18 9.922 21.016 1 64.38 75 GLY A C 1
ATOM 606 O O . GLY A 1 75 ? -4.434 11.109 21.234 1 64.38 75 GLY A O 1
ATOM 607 N N . SER A 1 76 ? -4.98 8.961 21.094 1 68.69 76 SER A N 1
ATOM 608 C CA . SER A 1 76 ? -6.398 9.266 21.219 1 68.69 76 SER A CA 1
ATOM 609 C C . SER A 1 76 ? -6.785 9.562 22.656 1 68.69 76 SER A C 1
ATOM 611 O O . SER A 1 76 ? -7.59 10.453 22.922 1 68.69 76 SER A O 1
ATOM 613 N N . ARG A 1 77 ? -6.156 8.867 23.531 1 68.19 77 ARG A N 1
ATOM 614 C CA . ARG A 1 77 ? -6.547 8.969 24.938 1 68.19 77 ARG A CA 1
ATOM 615 C C . ARG A 1 77 ? -5.887 10.172 25.594 1 68.19 77 ARG A C 1
ATOM 617 O O . ARG A 1 77 ? -6.547 10.93 26.312 1 68.19 77 ARG A O 1
ATOM 624 N N . GLU A 1 78 ? -4.617 10.297 25.344 1 64.44 78 GLU A N 1
ATOM 625 C CA . GLU A 1 78 ? -3.857 11.273 26.125 1 64.44 78 GLU A CA 1
ATOM 626 C C . GLU A 1 78 ? -3.734 12.602 25.375 1 64.44 78 GLU A C 1
ATOM 628 O O . GLU A 1 78 ? -3.77 13.672 25.984 1 64.44 78 GLU A O 1
ATOM 633 N N . MET A 1 79 ? -3.68 12.422 24.109 1 66.06 79 MET A N 1
ATOM 634 C CA . MET A 1 79 ? -3.309 13.641 23.391 1 66.06 79 MET A CA 1
ATOM 635 C C . MET A 1 79 ? -4.535 14.305 22.781 1 66.06 79 MET A C 1
ATOM 637 O O . MET A 1 79 ? -4.457 15.438 22.297 1 66.06 79 MET A O 1
ATOM 641 N N . GLY A 1 80 ? -5.57 13.648 22.906 1 66.31 80 GLY A N 1
ATOM 642 C CA . GLY A 1 80 ? -6.805 14.297 22.484 1 66.31 80 GLY A CA 1
ATOM 643 C C . GLY A 1 80 ? -6.938 14.438 20.984 1 66.31 80 GLY A C 1
ATOM 644 O O . GLY A 1 80 ? -7.676 15.289 20.5 1 66.31 80 GLY A O 1
ATOM 645 N N . GLU A 1 81 ? -6.234 13.695 20.266 1 77.81 81 GLU A N 1
ATOM 646 C CA . GLU A 1 81 ? -6.352 13.742 18.812 1 77.81 81 GLU A CA 1
ATOM 647 C C . GLU A 1 81 ? -7.598 12.992 18.328 1 77.81 81 GLU A C 1
ATOM 649 O O . GLU A 1 81 ? -7.5 12.086 17.5 1 77.81 81 GLU A O 1
ATOM 654 N N . SER A 1 82 ? -8.703 13.367 18.844 1 88 82 SER A N 1
ATOM 655 C CA . SER A 1 82 ? -10.008 12.82 18.484 1 88 82 SER A CA 1
ATOM 656 C C . SER A 1 82 ? -11.086 13.891 18.562 1 88 82 SER A C 1
ATOM 658 O O . SER A 1 82 ? -10.953 14.875 19.297 1 88 82 SER A O 1
ATOM 660 N N . LEU A 1 83 ? -12.078 13.711 17.797 1 91.69 83 LEU A N 1
ATOM 661 C CA . LEU A 1 83 ? -13.164 14.68 17.688 1 91.69 83 LEU A CA 1
ATOM 662 C C . LEU A 1 83 ? -14.469 13.992 17.328 1 91.69 83 LEU A C 1
ATOM 664 O O . LEU A 1 83 ? -14.477 13.047 16.531 1 91.69 83 LEU A O 1
ATOM 668 N N . TRP A 1 84 ? -15.539 14.406 17.984 1 95.38 84 TRP A N 1
ATOM 669 C CA . TRP A 1 84 ? -16.891 14 17.594 1 95.38 84 TRP A CA 1
ATOM 670 C C . TRP A 1 84 ? -17.719 15.211 17.188 1 95.38 84 TRP A C 1
ATOM 672 O O . TRP A 1 84 ? -17.625 16.266 17.797 1 95.38 84 TRP A O 1
ATOM 682 N N . THR A 1 85 ? -18.469 15.031 16.188 1 97.31 85 THR A N 1
ATOM 683 C CA . THR A 1 85 ? -19.281 16.125 15.672 1 97.31 85 THR A CA 1
ATOM 684 C C . THR A 1 85 ? -20.656 15.609 15.258 1 97.31 85 THR A C 1
ATOM 686 O O . THR A 1 85 ? -20.844 14.406 15.039 1 97.31 85 THR A O 1
ATOM 689 N N . LEU A 1 86 ? -21.609 16.5 15.32 1 98.56 86 LEU A N 1
ATOM 690 C CA . LEU A 1 86 ? -22.891 16.328 14.648 1 98.56 86 LEU A CA 1
ATOM 691 C C . LEU A 1 86 ? -23 17.25 13.438 1 98.56 86 LEU A C 1
ATOM 693 O O . LEU A 1 86 ? -22.719 18.453 13.531 1 98.56 86 LEU A O 1
ATOM 697 N N . THR A 1 87 ? -23.375 16.641 12.32 1 98.5 87 THR A N 1
ATOM 698 C CA . THR A 1 87 ? -23.516 17.453 11.109 1 98.5 87 THR A CA 1
ATOM 699 C C . THR A 1 87 ? -24.953 17.469 10.633 1 98.5 87 THR A C 1
ATOM 701 O O . THR A 1 87 ? -25.781 16.656 11.062 1 98.5 87 THR A O 1
ATOM 704 N N . THR A 1 88 ? -25.281 18.438 9.797 1 98.38 88 THR A N 1
ATOM 705 C CA . THR A 1 88 ? -26.531 18.422 9.039 1 98.38 88 THR A CA 1
ATOM 706 C C . THR A 1 88 ? -26.531 17.25 8.047 1 98.38 88 THR A C 1
ATOM 708 O O . THR A 1 88 ? -25.516 16.594 7.863 1 98.38 88 THR A O 1
ATOM 711 N N . PRO A 1 89 ? -27.703 16.984 7.438 1 98 89 PRO A N 1
ATOM 712 C CA . PRO A 1 89 ? -27.734 15.906 6.441 1 98 89 PRO A CA 1
ATOM 713 C C . PRO A 1 89 ? -26.781 16.156 5.277 1 98 89 PRO A C 1
ATOM 715 O O . PRO A 1 89 ? -26.297 15.203 4.656 1 98 89 PRO A O 1
ATOM 718 N N . GLU A 1 90 ? -26.484 17.453 5.016 1 97.44 90 GLU A N 1
ATOM 719 C CA . GLU A 1 90 ? -25.641 17.828 3.881 1 97.44 90 GLU A CA 1
ATOM 720 C C . GLU A 1 90 ? -24.172 17.781 4.246 1 97.44 90 GLU A C 1
ATOM 722 O O . GLU A 1 90 ? -23.297 17.922 3.379 1 97.44 90 GLU A O 1
ATOM 727 N N . GLY A 1 91 ? -23.812 17.609 5.504 1 97.38 91 GLY A N 1
ATOM 728 C CA . GLY A 1 91 ? -22.438 17.438 5.906 1 97.38 91 GLY A CA 1
ATOM 729 C C . GLY A 1 91 ? -21.844 18.656 6.574 1 97.38 91 GLY A C 1
ATOM 730 O O . GLY A 1 91 ? -20.641 18.703 6.859 1 97.38 91 GLY A O 1
ATOM 731 N N . ASP A 1 92 ? -22.641 19.672 6.902 1 97.88 92 ASP A N 1
ATOM 732 C CA . ASP A 1 92 ? -22.156 20.859 7.602 1 97.88 92 ASP A CA 1
ATOM 733 C C . ASP A 1 92 ? -22.141 20.625 9.109 1 97.88 92 ASP A C 1
ATOM 735 O O . ASP A 1 92 ? -23.141 20.219 9.695 1 97.88 92 ASP A O 1
ATOM 739 N N . THR A 1 93 ? -21.047 20.938 9.703 1 97.44 93 THR A N 1
ATOM 740 C CA . THR A 1 93 ? -20.891 20.688 11.133 1 97.44 93 THR A CA 1
ATOM 741 C C . THR A 1 93 ? -21.812 21.609 11.938 1 97.44 93 THR A C 1
ATOM 743 O O . THR A 1 93 ? -21.797 22.828 11.766 1 97.44 93 THR A O 1
ATOM 746 N N . LEU A 1 94 ? -22.578 21.016 12.82 1 97.75 94 LEU A N 1
ATOM 747 C CA . LEU A 1 94 ? -23.531 21.719 13.664 1 97.75 94 LEU A CA 1
ATOM 748 C C . LEU A 1 94 ? -22.969 21.953 15.062 1 97.75 94 LEU A C 1
ATOM 750 O O . LEU A 1 94 ? -23.188 23 15.664 1 97.75 94 LEU A O 1
ATOM 754 N N . ALA A 1 95 ? -22.328 20.969 15.523 1 96.88 95 ALA A N 1
ATOM 755 C CA . ALA A 1 95 ? -21.703 21 16.844 1 96.88 95 ALA A CA 1
ATOM 756 C C . ALA A 1 95 ? -20.438 20.156 16.875 1 96.88 95 ALA A C 1
ATOM 758 O O . ALA A 1 95 ? -20.328 19.172 16.156 1 96.88 95 ALA A O 1
ATOM 759 N N . ILE A 1 96 ? -19.531 20.594 17.688 1 93.81 96 ILE A N 1
ATOM 760 C CA . ILE A 1 96 ? -18.219 19.938 17.734 1 93.81 96 ILE A CA 1
ATOM 761 C C . ILE A 1 96 ? -17.812 19.719 19.188 1 93.81 96 ILE A C 1
ATOM 763 O O . ILE A 1 96 ? -18.078 20.562 20.047 1 93.81 96 ILE A O 1
ATOM 767 N N . SER A 1 97 ? -17.25 18.609 19.375 1 91.62 97 SER A N 1
ATOM 768 C CA . SER A 1 97 ? -16.688 18.359 20.703 1 91.62 97 SER A CA 1
ATOM 769 C C . SER A 1 97 ? -15.375 19.094 20.891 1 91.62 97 SER A C 1
ATOM 771 O O . SER A 1 97 ? -14.969 19.891 20.047 1 91.62 97 SER A O 1
ATOM 773 N N . LEU A 1 98 ? -14.742 18.938 22.031 1 82.25 98 LEU A N 1
ATOM 774 C CA . LEU A 1 98 ? -13.359 19.406 22.203 1 82.25 98 LEU A CA 1
ATOM 775 C C . LEU A 1 98 ? -12.406 18.547 21.375 1 82.25 98 LEU A C 1
ATOM 777 O O . LEU A 1 98 ? -12.695 17.391 21.078 1 82.25 98 LEU A O 1
ATOM 781 N N . GLY A 1 99 ? -11.43 19.141 20.938 1 79.81 99 GLY A N 1
ATOM 782 C CA . GLY A 1 99 ? -10.461 18.438 20.109 1 79.81 99 GLY A CA 1
ATOM 783 C C . GLY A 1 99 ? -9.953 19.25 18.938 1 79.81 99 GLY A C 1
ATOM 784 O O . GLY A 1 99 ? -9.828 20.484 19.047 1 79.81 99 GLY A O 1
ATOM 785 N N . PHE A 1 100 ? -9.664 18.516 17.875 1 80.69 100 PHE A N 1
ATOM 786 C CA . PHE A 1 100 ? -9.094 19.156 16.703 1 80.69 100 PHE A CA 1
ATOM 787 C C . PHE A 1 100 ? -10.188 19.75 15.836 1 80.69 100 PHE A C 1
ATOM 789 O O . PHE A 1 100 ? -10.594 19.156 14.836 1 80.69 100 PHE A O 1
ATOM 796 N N . PHE A 1 101 ? -10.539 21 15.977 1 81.5 101 PHE A N 1
ATOM 797 C CA . PHE A 1 101 ? -11.695 21.688 15.422 1 81.5 101 PHE A CA 1
ATOM 798 C C . PHE A 1 101 ? -11.594 21.797 13.906 1 81.5 101 PHE A C 1
ATOM 800 O O . PHE A 1 101 ? -12.602 21.891 13.211 1 81.5 101 PHE A O 1
ATOM 807 N N . SER A 1 102 ? -10.43 21.688 13.492 1 81.19 102 SER A N 1
ATOM 808 C CA . SER A 1 102 ? -10.25 22.031 12.086 1 81.19 102 SER A CA 1
ATOM 809 C C . SER A 1 102 ? -10.766 20.922 11.172 1 81.19 102 SER A C 1
ATOM 811 O O . SER A 1 102 ? -10.914 21.125 9.969 1 81.19 102 SER A O 1
ATOM 813 N N . HIS A 1 103 ? -11.148 19.812 11.734 1 90.81 103 HIS A N 1
ATOM 814 C CA . HIS A 1 103 ? -11.703 18.734 10.922 1 90.81 103 HIS A CA 1
ATOM 815 C C . HIS A 1 103 ? -13.164 18.984 10.602 1 90.81 103 HIS A C 1
ATOM 817 O O . HIS A 1 103 ? -13.844 18.125 10.031 1 90.81 103 HIS A O 1
ATOM 823 N N . LEU A 1 104 ? -13.727 20.047 10.836 1 86.81 104 LEU A N 1
ATOM 824 C CA . LEU A 1 104 ? -15.148 20.375 10.734 1 86.81 104 LEU A CA 1
ATOM 825 C C . LEU A 1 104 ? -15.609 20.359 9.281 1 86.81 104 LEU A C 1
ATOM 827 O O . LEU A 1 104 ? -16.812 20.266 9.008 1 86.81 104 LEU A O 1
ATOM 831 N N . ASN A 1 105 ? -14.688 20.422 8.367 1 87.19 105 ASN A N 1
ATOM 832 C CA . ASN A 1 105 ? -15.117 20.531 6.98 1 87.19 105 ASN A CA 1
ATOM 833 C C . ASN A 1 105 ? -14.945 19.219 6.227 1 87.19 105 ASN A C 1
ATOM 835 O O . ASN A 1 105 ? -15.383 19.094 5.082 1 87.19 105 ASN A O 1
ATOM 839 N N . SER A 1 106 ? -14.367 18.25 6.781 1 92.81 106 SER A N 1
ATOM 840 C CA . SER A 1 106 ? -14.117 16.984 6.117 1 92.81 106 SER A CA 1
ATOM 841 C C . SER A 1 106 ? -15.422 16.266 5.785 1 92.81 106 SER A C 1
ATOM 843 O O . SER A 1 106 ? -15.531 15.602 4.754 1 92.81 106 SER A O 1
ATOM 845 N N . SER A 1 107 ? -16.391 16.453 6.617 1 97 107 SER A N 1
ATOM 846 C CA . SER A 1 107 ? -17.672 15.766 6.426 1 97 107 SER A CA 1
ATOM 847 C C . SER A 1 107 ? -18.344 16.203 5.125 1 97 107 SER A C 1
ATOM 849 O O . SER A 1 107 ? -19 15.398 4.461 1 97 107 SER A O 1
ATOM 851 N N . ARG A 1 108 ? -18.156 17.438 4.797 1 96.25 108 ARG A N 1
ATOM 852 C CA . ARG A 1 108 ? -18.75 17.938 3.559 1 96.25 108 ARG A CA 1
ATOM 853 C C . ARG A 1 108 ? -18.219 17.188 2.352 1 96.25 108 ARG A C 1
ATOM 855 O O . ARG A 1 108 ? -18.953 16.875 1.416 1 96.25 108 ARG A O 1
ATOM 862 N N . VAL A 1 109 ? -16.938 16.891 2.377 1 97.19 109 VAL A N 1
ATOM 863 C CA . VAL A 1 109 ? -16.297 16.203 1.261 1 97.19 109 VAL A CA 1
ATOM 864 C C . VAL A 1 109 ? -16.812 14.773 1.16 1 97.19 109 VAL A C 1
ATOM 866 O O . VAL A 1 109 ? -17.25 14.336 0.089 1 97.19 109 VAL A O 1
ATOM 869 N N . ALA A 1 110 ? -16.828 14.078 2.236 1 98.19 110 ALA A N 1
ATOM 870 C CA . ALA A 1 110 ? -17.219 12.672 2.256 1 98.19 110 ALA A CA 1
ATOM 871 C C . ALA A 1 110 ? -18.688 12.516 1.883 1 98.19 110 ALA A C 1
ATOM 873 O O . ALA A 1 110 ? -19.047 11.641 1.088 1 98.19 110 ALA A O 1
ATOM 874 N N . ILE A 1 111 ? -19.562 13.312 2.461 1 98.31 111 ILE A N 1
ATOM 875 C CA . ILE A 1 111 ? -21 13.195 2.242 1 98.31 111 ILE A CA 1
ATOM 876 C C . ILE A 1 111 ? -21.328 13.602 0.808 1 98.31 111 ILE A C 1
ATOM 878 O O . ILE A 1 111 ? -22.188 12.977 0.166 1 98.31 111 ILE A O 1
ATOM 882 N N . ARG A 1 112 ? -20.719 14.648 0.299 1 97.81 112 ARG A N 1
ATOM 883 C CA . ARG A 1 112 ? -20.922 15.008 -1.101 1 97.81 112 ARG A CA 1
ATOM 884 C C . ARG A 1 112 ? -20.516 13.867 -2.023 1 97.81 112 ARG A C 1
ATOM 886 O O . ARG A 1 112 ? -21.203 13.578 -3.004 1 97.81 112 ARG A O 1
ATOM 893 N N . PHE A 1 113 ? -19.406 13.25 -1.747 1 97.94 113 PHE A N 1
ATOM 894 C CA . PHE A 1 113 ? -18.969 12.117 -2.547 1 97.94 113 PHE A CA 1
ATOM 895 C C . PHE A 1 113 ? -20.016 11.008 -2.543 1 97.94 113 PHE A C 1
ATOM 897 O O . PHE A 1 113 ? -20.359 10.469 -3.598 1 97.94 113 PHE A O 1
ATOM 904 N N . MET A 1 114 ? -20.453 10.633 -1.338 1 98.5 114 MET A N 1
ATOM 905 C CA . MET A 1 114 ? -21.469 9.586 -1.237 1 98.5 114 MET A CA 1
ATOM 906 C C . MET A 1 114 ? -22.734 9.984 -1.991 1 98.5 114 MET A C 1
ATOM 908 O O . MET A 1 114 ? -23.359 9.148 -2.645 1 98.5 114 MET A O 1
ATOM 912 N N . ALA A 1 115 ? -23.078 11.266 -1.902 1 98.25 115 ALA A N 1
ATOM 913 C CA . ALA A 1 115 ? -24.234 11.789 -2.615 1 98.25 115 ALA A CA 1
ATOM 914 C C . ALA A 1 115 ? -24.062 11.664 -4.125 1 98.25 115 ALA A C 1
ATOM 916 O O . ALA A 1 115 ? -24.938 11.133 -4.816 1 98.25 115 ALA A O 1
ATOM 917 N N . GLU A 1 116 ? -22.953 12.055 -4.605 1 97.69 116 GLU A N 1
ATOM 918 C CA . GLU A 1 116 ? -22.672 12.094 -6.039 1 97.69 116 GLU A CA 1
ATOM 919 C C . GLU A 1 116 ? -22.562 10.688 -6.617 1 97.69 116 GLU A C 1
ATOM 921 O O . GLU A 1 116 ? -22.703 10.492 -7.828 1 97.69 116 GLU A O 1
ATOM 926 N N . ASN A 1 117 ? -22.281 9.742 -5.781 1 97.75 117 ASN A N 1
ATOM 927 C CA . ASN A 1 117 ? -22.141 8.367 -6.25 1 97.75 117 ASN A CA 1
ATOM 928 C C . ASN A 1 117 ? -23.359 7.523 -5.867 1 97.75 117 ASN A C 1
ATOM 930 O O . ASN A 1 117 ? -23.281 6.293 -5.883 1 97.75 117 ASN A O 1
ATOM 934 N N . ASP A 1 118 ? -24.406 8.117 -5.43 1 97.19 118 ASP A N 1
ATOM 935 C CA . ASP A 1 118 ? -25.719 7.512 -5.223 1 97.19 118 ASP A CA 1
ATOM 936 C C . ASP A 1 118 ? -25.656 6.395 -4.184 1 97.19 118 ASP A C 1
ATOM 938 O O . ASP A 1 118 ? -26.172 5.297 -4.406 1 97.19 118 ASP A O 1
ATOM 942 N N . TYR A 1 119 ? -25 6.66 -3.066 1 97.44 119 TYR A N 1
ATOM 943 C CA . TYR A 1 119 ? -24.891 5.676 -1.993 1 97.44 119 TYR A CA 1
ATOM 944 C C . TYR A 1 119 ? -26.25 5.391 -1.377 1 97.44 119 TYR A C 1
ATOM 946 O O . TYR A 1 119 ? -26.453 4.336 -0.774 1 97.44 119 TYR A O 1
ATOM 954 N N . ASP A 1 120 ? -27.188 6.289 -1.458 1 94.81 120 ASP A N 1
ATOM 955 C CA . ASP A 1 120 ? -28.531 6.059 -0.953 1 94.81 120 ASP A CA 1
ATOM 956 C C . ASP A 1 120 ? -29.219 4.902 -1.691 1 94.81 120 ASP A C 1
ATOM 958 O O . ASP A 1 120 ? -30.094 4.242 -1.146 1 94.81 120 ASP A O 1
ATOM 962 N N . GLU A 1 121 ? -28.766 4.723 -2.902 1 95.69 121 GLU A N 1
ATOM 963 C CA . GLU A 1 121 ? -29.312 3.635 -3.707 1 95.69 121 GLU A CA 1
ATOM 964 C C . GLU A 1 121 ? -28.562 2.33 -3.455 1 95.69 121 GLU A C 1
ATOM 966 O O . GLU A 1 121 ? -29.188 1.276 -3.287 1 95.69 121 GLU A O 1
ATOM 971 N N . ASN A 1 122 ? -27.328 2.438 -3.461 1 97.31 122 ASN A N 1
ATOM 972 C CA . ASN A 1 122 ? -26.438 1.292 -3.264 1 97.31 122 ASN A CA 1
ATOM 973 C C . ASN A 1 122 ? -25.156 1.693 -2.553 1 97.31 122 ASN A C 1
ATOM 975 O O . ASN A 1 122 ? -24.312 2.4 -3.123 1 97.31 122 ASN A O 1
ATOM 979 N N . PRO A 1 123 ? -25.094 1.304 -1.415 1 96.5 123 PRO A N 1
ATOM 980 C CA . PRO A 1 123 ? -25.688 0.187 -0.679 1 96.5 123 PRO A CA 1
ATOM 981 C C . PRO A 1 123 ? -26.938 0.592 0.092 1 96.5 123 PRO A C 1
ATOM 983 O O . PRO A 1 123 ? -27.562 -0.248 0.742 1 96.5 123 PRO A O 1
ATOM 986 N N . GLY A 1 124 ? -27.297 1.763 0.022 1 96.38 124 GLY A N 1
ATOM 987 C CA . GLY A 1 124 ? -28.297 2.326 0.903 1 96.38 124 GLY A CA 1
ATOM 988 C C . GLY A 1 124 ? -27.719 3.02 2.119 1 96.38 124 GLY A C 1
ATOM 989 O O . GLY A 1 124 ? -26.562 2.781 2.479 1 96.38 124 GLY A O 1
ATOM 990 N N . ILE A 1 125 ? -28.438 3.932 2.631 1 97.69 125 ILE A N 1
ATOM 991 C CA . ILE A 1 125 ? -28.078 4.648 3.852 1 97.69 125 ILE A CA 1
ATOM 992 C C . ILE A 1 125 ? -29.219 4.535 4.863 1 97.69 125 ILE A C 1
ATOM 994 O O . ILE A 1 125 ? -30.266 5.168 4.699 1 97.69 125 ILE A O 1
ATOM 998 N N . ASN A 1 126 ? -28.984 3.727 5.863 1 97.88 126 ASN A N 1
ATOM 999 C CA . ASN A 1 126 ? -30 3.473 6.875 1 97.88 126 ASN A CA 1
ATOM 1000 C C . ASN A 1 126 ? -29.562 3.98 8.25 1 97.88 126 ASN A C 1
ATOM 1002 O O . ASN A 1 126 ? -28.391 4.25 8.469 1 97.88 126 ASN A O 1
ATOM 1006 N N . ASP A 1 127 ? -30.578 4.18 9.125 1 98.56 127 ASP A N 1
ATOM 1007 C CA . ASP A 1 127 ? -30.312 4.609 10.492 1 98.56 127 ASP A CA 1
ATOM 1008 C C . ASP A 1 127 ? -29.359 3.645 11.195 1 98.56 127 ASP A C 1
ATOM 1010 O O . ASP A 1 127 ? -29.609 2.438 11.234 1 98.56 127 ASP A O 1
ATOM 1014 N N . GLY A 1 128 ? -28.234 4.168 11.648 1 98.62 128 GLY A N 1
ATOM 1015 C CA . GLY A 1 128 ? -27.312 3.348 12.422 1 98.62 128 GLY A CA 1
ATOM 1016 C C . GLY A 1 128 ? -26.297 2.611 11.562 1 98.62 128 GLY A C 1
ATOM 1017 O O . GLY A 1 128 ? -25.516 1.813 12.07 1 98.62 128 GLY A O 1
ATOM 1018 N N . ASP A 1 129 ? -26.312 2.807 10.258 1 98.62 129 ASP A N 1
ATOM 1019 C CA . ASP A 1 129 ? -25.219 2.312 9.43 1 98.62 129 ASP A CA 1
ATOM 1020 C C . ASP A 1 129 ? -23.875 2.928 9.852 1 98.62 129 ASP A C 1
ATOM 1022 O O . ASP A 1 129 ? -23.859 3.932 10.57 1 98.62 129 ASP A O 1
ATOM 1026 N N . VAL A 1 130 ? -22.812 2.324 9.469 1 98.88 130 VAL A N 1
ATOM 1027 C CA . VAL A 1 130 ? -21.484 2.846 9.773 1 98.88 130 VAL A CA 1
ATOM 1028 C C . VAL A 1 130 ? -20.672 2.975 8.484 1 98.88 130 VAL A C 1
ATOM 1030 O O . VAL A 1 130 ? -20.516 1.998 7.75 1 98.88 130 VAL A O 1
ATOM 1033 N N . PHE A 1 131 ? -20.25 4.148 8.148 1 98.81 131 PHE A N 1
ATOM 1034 C CA . PHE A 1 131 ? -19.344 4.418 7.043 1 98.81 131 PHE A CA 1
ATOM 1035 C C . PHE A 1 131 ? -18 4.906 7.551 1 98.81 131 PHE A C 1
ATOM 1037 O O . PHE A 1 131 ? -17.938 5.66 8.523 1 98.81 131 PHE A O 1
ATOM 1044 N N . VAL A 1 132 ? -16.906 4.496 6.93 1 98.69 132 VAL A N 1
ATOM 1045 C CA . VAL A 1 132 ? -15.562 4.898 7.344 1 98.69 132 VAL A CA 1
ATOM 1046 C C . VAL A 1 132 ? -14.758 5.371 6.129 1 98.69 132 VAL A C 1
ATOM 1048 O O . VAL A 1 132 ? -14.969 4.883 5.016 1 98.69 132 VAL A O 1
ATOM 1051 N N . THR A 1 133 ? -13.898 6.348 6.309 1 98.38 133 THR A N 1
ATOM 1052 C CA . THR A 1 133 ? -12.992 6.781 5.254 1 98.38 133 THR A CA 1
ATOM 1053 C C . THR A 1 133 ? -11.742 7.434 5.848 1 98.38 133 THR A C 1
ATOM 1055 O O . THR A 1 133 ? -11.766 7.887 6.996 1 98.38 133 THR A O 1
ATOM 1058 N N . ASP A 1 134 ? -10.68 7.363 5.191 1 97.56 134 ASP A N 1
ATOM 1059 C CA . ASP A 1 134 ? -9.445 8.086 5.492 1 97.56 134 ASP A CA 1
ATOM 1060 C C . ASP A 1 134 ? -8.789 8.609 4.215 1 97.56 134 ASP A C 1
ATOM 1062 O O . ASP A 1 134 ? -7.609 8.953 4.219 1 97.56 134 ASP A O 1
ATOM 1066 N N . ASP A 1 135 ? -9.57 8.633 3.119 1 97.25 135 ASP A N 1
ATOM 1067 C CA . ASP A 1 135 ? -9.086 9.062 1.811 1 97.25 135 ASP A CA 1
ATOM 1068 C C . ASP A 1 135 ? -9.102 10.586 1.688 1 97.25 135 ASP A C 1
ATOM 1070 O O . ASP A 1 135 ? -10.062 11.234 2.109 1 97.25 135 ASP A O 1
ATOM 1074 N N . GLY A 1 136 ? -8.047 11.109 1.162 1 95.94 136 GLY A N 1
ATOM 1075 C CA . GLY A 1 136 ? -7.949 12.555 1.025 1 95.94 136 GLY A CA 1
ATOM 1076 C C . GLY A 1 136 ? -8.812 13.102 -0.091 1 95.94 136 GLY A C 1
ATOM 1077 O O . GLY A 1 136 ? -9.438 14.156 0.063 1 95.94 136 GLY A O 1
ATOM 1078 N N . LYS A 1 137 ? -8.891 12.422 -1.164 1 95.62 137 LYS A N 1
ATOM 1079 C CA . LYS A 1 137 ? -9.586 12.906 -2.355 1 95.62 137 LYS A CA 1
ATOM 1080 C C . LYS A 1 137 ? -11.094 12.797 -2.189 1 95.62 137 LYS A C 1
ATOM 1082 O O . LYS A 1 137 ? -11.828 13.75 -2.477 1 95.62 137 LYS A O 1
ATOM 1087 N N . THR A 1 138 ? -11.555 11.68 -1.636 1 96.94 138 THR A N 1
ATOM 1088 C CA . THR A 1 138 ? -12.984 11.398 -1.613 1 96.94 138 THR A CA 1
ATOM 1089 C C . THR A 1 138 ? -13.562 11.641 -0.222 1 96.94 138 THR A C 1
ATOM 1091 O O . THR A 1 138 ? -14.766 11.875 -0.076 1 96.94 138 THR A O 1
ATOM 1094 N N . GLY A 1 139 ? -12.742 11.586 0.795 1 96.75 139 GLY A N 1
ATOM 1095 C CA . GLY A 1 139 ? -13.227 11.688 2.164 1 96.75 139 GLY A CA 1
ATOM 1096 C C . GLY A 1 139 ? -12.82 12.984 2.846 1 96.75 139 GLY A C 1
ATOM 1097 O O . GLY A 1 139 ? -13.352 13.328 3.9 1 96.75 139 GLY A O 1
ATOM 1098 N N . GLY A 1 140 ? -11.797 13.672 2.32 1 96.12 140 GLY A N 1
ATOM 1099 C CA . GLY A 1 140 ? -11.391 14.961 2.857 1 96.12 140 GLY A CA 1
ATOM 1100 C C . GLY A 1 140 ? -10.344 14.852 3.945 1 96.12 140 GLY A C 1
ATOM 1101 O O . GLY A 1 140 ? -10.023 15.836 4.613 1 96.12 140 GLY A O 1
ATOM 1102 N N . ALA A 1 141 ? -9.781 13.695 4.137 1 96.38 141 ALA A N 1
ATOM 1103 C CA . ALA A 1 141 ? -8.766 13.5 5.168 1 96.38 141 ALA A CA 1
ATOM 1104 C C . ALA A 1 141 ? -7.461 14.188 4.781 1 96.38 141 ALA A C 1
ATOM 1106 O O . ALA A 1 141 ? -7.055 14.148 3.617 1 96.38 141 ALA A O 1
ATOM 1107 N N . PRO A 1 142 ? -6.812 14.812 5.699 1 95 142 PRO A N 1
ATOM 1108 C CA . PRO A 1 142 ? -5.488 15.359 5.395 1 95 142 PRO A CA 1
ATOM 1109 C C . PRO A 1 142 ? -4.453 14.281 5.105 1 95 142 PRO A C 1
ATOM 1111 O O . PRO A 1 142 ? -3.566 14.477 4.27 1 95 142 PRO A O 1
ATOM 1114 N N . HIS A 1 143 ? -4.492 13.25 5.77 1 95.38 143 HIS A N 1
ATOM 1115 C CA . HIS A 1 143 ? -3.652 12.07 5.598 1 95.38 143 HIS A CA 1
ATOM 1116 C C . HIS A 1 143 ? -4.344 10.82 6.121 1 95.38 143 HIS A C 1
ATOM 1118 O O . HIS A 1 143 ? -5.289 10.914 6.91 1 95.38 143 HIS A O 1
ATOM 1124 N N . PRO A 1 144 ? -3.846 9.664 5.723 1 94.88 144 PRO A N 1
ATOM 1125 C CA . PRO A 1 144 ? -4.539 8.43 6.094 1 94.88 144 PRO A CA 1
ATOM 1126 C C . PRO A 1 144 ? -4.449 8.125 7.586 1 94.88 144 PRO A C 1
ATOM 1128 O O . PRO A 1 144 ? -5.199 7.289 8.102 1 94.88 144 PRO A O 1
ATOM 1131 N N . GLY A 1 145 ? -3.574 8.781 8.273 1 93.88 145 GLY A N 1
ATOM 1132 C CA . GLY A 1 145 ? -3.525 8.625 9.719 1 93.88 145 GLY A CA 1
ATOM 1133 C C . GLY A 1 145 ? -4.793 9.078 10.414 1 93.88 145 GLY A C 1
ATOM 1134 O O . GLY A 1 145 ? -5.078 8.664 11.539 1 93.88 145 GLY A O 1
ATOM 1135 N N . ASP A 1 146 ? -5.543 9.93 9.789 1 95.38 146 ASP A N 1
ATOM 1136 C CA . ASP A 1 146 ? -6.84 10.375 10.297 1 95.38 146 ASP A CA 1
ATOM 1137 C C . ASP A 1 146 ? -7.973 9.539 9.711 1 95.38 146 ASP A C 1
ATOM 1139 O O . ASP A 1 146 ? -8.234 9.594 8.5 1 95.38 146 ASP A O 1
ATOM 1143 N N . THR A 1 147 ? -8.633 8.844 10.547 1 96.69 147 THR A N 1
ATOM 1144 C CA . THR A 1 147 ? -9.727 7.988 10.102 1 96.69 147 THR A CA 1
ATOM 1145 C C . THR A 1 147 ? -11.07 8.508 10.609 1 96.69 147 THR A C 1
ATOM 1147 O O . THR A 1 147 ? -11.211 8.828 11.797 1 96.69 147 THR A O 1
ATOM 1150 N N . TYR A 1 148 ? -12.023 8.578 9.711 1 98 148 TYR A N 1
ATOM 1151 C CA . TYR A 1 148 ? -13.336 9.117 10.023 1 98 148 TYR A CA 1
ATOM 1152 C C . TYR A 1 148 ? -14.383 8.016 10.07 1 98 148 TYR A C 1
ATOM 1154 O O . TYR A 1 148 ? -14.352 7.082 9.258 1 98 148 TYR A O 1
ATOM 1162 N N . THR A 1 149 ? -15.273 8.133 10.984 1 98.44 149 THR A N 1
ATOM 1163 C CA . THR A 1 149 ? -16.469 7.293 11.062 1 98.44 149 THR A CA 1
ATOM 1164 C C . THR A 1 149 ? -17.734 8.141 10.953 1 98.44 149 THR A C 1
ATOM 1166 O O . THR A 1 149 ? -17.844 9.172 11.617 1 98.44 149 THR A O 1
ATOM 1169 N N . TYR A 1 150 ? -18.625 7.758 10.102 1 98.81 150 TYR A N 1
ATOM 1170 C CA . TYR A 1 150 ? -19.906 8.43 9.906 1 98.81 150 TYR A CA 1
ATOM 1171 C C . TYR A 1 150 ? -21.078 7.5 10.219 1 98.81 150 TYR A C 1
ATOM 1173 O O . TYR A 1 150 ? -21.141 6.387 9.688 1 98.81 150 TYR A O 1
ATOM 1181 N N . VAL A 1 151 ? -21.953 7.93 11.031 1 98.88 151 VAL A N 1
ATOM 1182 C CA . VAL A 1 151 ? -23.188 7.203 11.336 1 98.88 151 VAL A CA 1
ATOM 1183 C C . VAL A 1 151 ? -24.391 8.055 10.953 1 98.88 151 VAL A C 1
ATOM 1185 O O . VAL A 1 151 ? -24.703 9.039 11.625 1 98.88 151 VAL A O 1
ATOM 1188 N N . PRO A 1 152 ? -25.078 7.637 9.906 1 98.75 152 PRO A N 1
ATOM 1189 C CA . PRO A 1 152 ? -26.266 8.398 9.531 1 98.75 152 PRO A CA 1
ATOM 1190 C C . PRO A 1 152 ? -27.391 8.273 10.555 1 98.75 152 PRO A C 1
ATOM 1192 O O . PRO A 1 152 ? -27.578 7.199 11.141 1 98.75 152 PRO A O 1
ATOM 1195 N N . ILE A 1 153 ? -28.062 9.328 10.773 1 98.88 153 ILE A N 1
ATOM 1196 C CA . ILE A 1 153 ? -29.266 9.391 11.602 1 98.88 153 ILE A CA 1
ATOM 1197 C C . ILE A 1 153 ? -30.5 9.586 10.711 1 98.88 153 ILE A C 1
ATOM 1199 O O . ILE A 1 153 ? -30.625 10.617 10.039 1 98.88 153 ILE A O 1
ATOM 1203 N N . VAL A 1 154 ? -31.297 8.578 10.68 1 98.19 154 VAL A N 1
ATOM 1204 C CA . VAL A 1 154 ? -32.469 8.578 9.812 1 98.19 154 VAL A CA 1
ATOM 1205 C C . VAL A 1 154 ? -33.75 8.531 10.656 1 98.19 154 VAL A C 1
ATOM 1207 O O . VAL A 1 154 ? -33.875 7.668 11.531 1 98.19 154 VAL A O 1
ATOM 1210 N N . VAL A 1 155 ? -34.594 9.469 10.492 1 97.62 155 VAL A N 1
ATOM 1211 C CA . VAL A 1 155 ? -35.875 9.555 11.172 1 97.62 155 VAL A CA 1
ATOM 1212 C C . VAL A 1 155 ? -37 9.656 10.141 1 97.62 155 VAL A C 1
ATOM 1214 O O . VAL A 1 155 ? -36.969 10.516 9.258 1 97.62 155 VAL A O 1
ATOM 1217 N N . GLU A 1 156 ? -37.969 8.781 10.25 1 94.75 156 GLU A N 1
ATOM 1218 C CA . GLU A 1 156 ? -39.125 8.742 9.344 1 94.75 156 GLU A CA 1
ATOM 1219 C C . GLU A 1 156 ? -38.656 8.672 7.887 1 94.75 156 GLU A C 1
ATOM 1221 O O . GLU A 1 156 ? -39.156 9.406 7.035 1 94.75 156 GLU A O 1
ATOM 1226 N N . GLY A 1 157 ? -37.531 7.953 7.66 1 92.88 157 GLY A N 1
ATOM 1227 C CA . GLY A 1 157 ? -37.031 7.684 6.316 1 92.88 157 GLY A CA 1
ATOM 1228 C C . GLY A 1 157 ? -36.156 8.797 5.758 1 92.88 157 GLY A C 1
ATOM 1229 O O . GLY A 1 157 ? -35.688 8.703 4.633 1 92.88 157 GLY A O 1
ATOM 1230 N N . GLU A 1 158 ? -35.938 9.82 6.574 1 95.25 158 GLU A N 1
ATOM 1231 C CA . GLU A 1 158 ? -35.156 10.953 6.121 1 95.25 158 GLU A CA 1
ATOM 1232 C C . GLU A 1 158 ? -33.844 11.047 6.891 1 95.25 158 GLU A C 1
ATOM 1234 O O . GLU A 1 158 ? -33.812 10.875 8.109 1 95.25 158 GLU A O 1
ATOM 1239 N N . ILE A 1 159 ? -32.812 11.32 6.102 1 97.81 159 ILE A N 1
ATOM 1240 C CA . ILE A 1 159 ? -31.547 11.609 6.77 1 97.81 159 ILE A CA 1
ATOM 1241 C C . ILE A 1 159 ? -31.609 12.984 7.43 1 97.81 159 ILE A C 1
ATOM 1243 O O . ILE A 1 159 ? -31.812 13.992 6.75 1 97.81 159 ILE A O 1
ATOM 1247 N N . VAL A 1 160 ? -31.438 13.055 8.711 1 98.19 160 VAL A N 1
ATOM 1248 C CA . VAL A 1 160 ? -31.578 14.328 9.398 1 98.19 160 VAL A CA 1
ATOM 1249 C C . VAL A 1 160 ? -30.219 14.82 9.891 1 98.19 160 VAL A C 1
ATOM 1251 O O . VAL A 1 160 ? -30.094 15.969 10.32 1 98.19 160 VAL A O 1
ATOM 1254 N N . GLY A 1 161 ? -29.234 14 9.781 1 98.44 161 GLY A N 1
ATOM 1255 C CA . GLY A 1 161 ? -27.891 14.352 10.18 1 98.44 161 GLY A CA 1
ATOM 1256 C C . GLY A 1 161 ? -26.938 13.164 10.227 1 98.44 161 GLY A C 1
ATOM 1257 O O . GLY A 1 161 ? -27.328 12.047 9.906 1 98.44 161 GLY A O 1
ATOM 1258 N N . TRP A 1 162 ? -25.688 13.461 10.547 1 98.81 162 TRP A N 1
ATOM 1259 C CA . TRP A 1 162 ? -24.672 12.438 10.719 1 98.81 162 TRP A CA 1
ATOM 1260 C C . TRP A 1 162 ? -23.891 12.656 12.016 1 98.81 162 TRP A C 1
ATOM 1262 O O . TRP A 1 162 ? -23.469 13.781 12.312 1 98.81 162 TRP A O 1
ATOM 1272 N N . ALA A 1 163 ? -23.766 11.586 12.805 1 98.81 163 ALA A N 1
ATOM 1273 C CA . ALA A 1 163 ? -22.703 11.594 13.812 1 98.81 163 ALA A CA 1
ATOM 1274 C C . ALA A 1 163 ? -21.344 11.273 13.188 1 98.81 163 ALA A C 1
ATOM 1276 O O . ALA A 1 163 ? -21.219 10.289 12.453 1 98.81 163 ALA A O 1
ATOM 1277 N N . MET A 1 164 ? -20.422 12.117 13.383 1 98.06 164 MET A N 1
ATOM 1278 C CA . MET A 1 164 ? -19.094 11.93 12.797 1 98.06 164 MET A CA 1
ATOM 1279 C C . MET A 1 164 ? -18.016 11.969 13.875 1 98.06 164 MET A C 1
ATOM 1281 O O . MET A 1 164 ? -18.078 12.773 14.797 1 98.06 164 MET A O 1
ATOM 1285 N N . SER A 1 165 ? -17.047 11.109 13.719 1 96.62 165 SER A N 1
ATOM 1286 C CA . SER A 1 165 ? -15.883 11.102 14.602 1 96.62 165 SER A CA 1
ATOM 1287 C C . SER A 1 165 ? -14.594 10.898 13.82 1 96.62 165 SER A C 1
ATOM 1289 O O . SER A 1 165 ? -14.609 10.352 12.719 1 96.62 165 SER A O 1
ATOM 1291 N N . VAL A 1 166 ? -13.539 11.43 14.344 1 95.5 166 VAL A N 1
ATOM 1292 C CA . VAL A 1 166 ? -12.219 11.242 13.758 1 95.5 166 VAL A CA 1
ATOM 1293 C C . VAL A 1 166 ? -11.18 11.062 14.867 1 95.5 166 VAL A C 1
ATOM 1295 O O . VAL A 1 166 ? -11.328 11.625 15.961 1 95.5 166 VAL A O 1
ATOM 1298 N N . ASN A 1 167 ? -10.273 10.273 14.664 1 92.81 167 ASN A N 1
ATOM 1299 C CA . ASN A 1 167 ? -9.07 10.219 15.5 1 92.81 167 ASN A CA 1
ATOM 1300 C C . ASN A 1 167 ? -7.828 9.922 14.672 1 92.81 167 ASN A C 1
ATOM 1302 O O . ASN A 1 167 ? -7.926 9.477 13.523 1 92.81 167 ASN A O 1
ATOM 1306 N N . HIS A 1 168 ? -6.73 10.305 15.227 1 92.19 168 HIS A N 1
ATOM 1307 C CA . HIS A 1 168 ? -5.441 9.969 14.633 1 92.19 168 HIS A CA 1
ATOM 1308 C C . HIS A 1 168 ? -4.965 8.594 15.102 1 92.19 168 HIS A C 1
ATOM 1310 O O . HIS A 1 168 ? -4.727 8.391 16.297 1 92.19 168 HIS A O 1
ATOM 1316 N N . ILE A 1 169 ? -4.766 7.695 14.195 1 92.44 169 ILE A N 1
ATOM 1317 C CA . ILE A 1 169 ? -4.398 6.328 14.547 1 92.44 169 ILE A CA 1
ATOM 1318 C C . ILE A 1 169 ? -2.885 6.227 14.719 1 92.44 169 ILE A C 1
ATOM 1320 O O . ILE A 1 169 ? -2.148 7.133 14.312 1 92.44 169 ILE A O 1
ATOM 1324 N N . MET A 1 170 ? -2.447 5.137 15.242 1 88.12 170 MET A N 1
ATOM 1325 C CA . MET A 1 170 ? -1.048 4.941 15.609 1 88.12 170 MET A CA 1
ATOM 1326 C C . MET A 1 170 ? -0.217 4.551 14.391 1 88.12 170 MET A C 1
ATOM 1328 O O . MET A 1 170 ? 0.968 4.875 14.312 1 88.12 170 MET A O 1
ATOM 1332 N N . GLU A 1 171 ? -0.866 3.816 13.617 1 93.19 171 GLU A N 1
ATOM 1333 C CA . GLU A 1 171 ? -0.119 3.246 12.5 1 93.19 171 GLU A CA 1
ATOM 1334 C C . GLU A 1 171 ? -1.026 2.996 11.297 1 93.19 171 GLU A C 1
ATOM 1336 O O . GLU A 1 171 ? -2.072 2.355 11.422 1 93.19 171 GLU A O 1
ATOM 1341 N N . ALA A 1 172 ? -0.526 3.459 10.047 1 95.12 172 ALA A N 1
ATOM 1342 C CA . ALA A 1 172 ? -1.424 3.549 8.898 1 95.12 172 ALA A CA 1
ATOM 1343 C C . ALA A 1 172 ? -1.201 2.387 7.934 1 95.12 172 ALA A C 1
ATOM 1345 O O . ALA A 1 172 ? -1.915 2.252 6.938 1 95.12 172 ALA A O 1
ATOM 1346 N N . GLY A 1 173 ? -0.262 1.55 8.148 1 96.25 173 GLY A N 1
ATOM 1347 C CA . GLY A 1 173 ? -0.029 0.404 7.281 1 96.25 173 GLY A CA 1
ATOM 1348 C C . GLY A 1 173 ? 0.703 0.762 6 1 96.25 173 GLY A C 1
ATOM 1349 O O . GLY A 1 173 ? 0.561 0.077 4.984 1 96.25 173 GLY A O 1
ATOM 1350 N N . ALA A 1 174 ? 1.472 1.825 5.93 1 96.88 174 ALA A N 1
ATOM 1351 C CA . ALA A 1 174 ? 2.271 2.238 4.781 1 96.88 174 ALA A CA 1
ATOM 1352 C C . ALA A 1 174 ? 3.621 1.528 4.766 1 96.88 174 ALA A C 1
ATOM 1354 O O . ALA A 1 174 ? 4.039 0.958 5.777 1 96.88 174 ALA A O 1
ATOM 1355 N N . PRO A 1 175 ? 4.32 1.514 3.594 1 95.75 175 PRO A N 1
ATOM 1356 C CA . PRO A 1 175 ? 5.648 0.9 3.562 1 95.75 175 PRO A CA 1
ATOM 1357 C C . PRO A 1 175 ? 6.586 1.464 4.629 1 95.75 175 PRO A C 1
ATOM 1359 O O . PRO A 1 175 ? 7.289 0.706 5.301 1 95.75 175 PRO A O 1
ATOM 1362 N N . VAL A 1 176 ? 6.602 2.768 4.715 1 95.12 176 VAL A N 1
ATOM 1363 C CA . VAL A 1 176 ? 7.293 3.361 5.852 1 95.12 176 VAL A CA 1
ATOM 1364 C C . VAL A 1 176 ? 6.352 3.428 7.055 1 95.12 176 VAL A C 1
ATOM 1366 O O . VAL A 1 176 ? 5.285 4.035 6.98 1 95.12 176 VAL A O 1
ATOM 1369 N N . ALA A 1 177 ? 6.773 2.863 8.117 1 94.62 177 ALA A N 1
ATOM 1370 C CA . ALA A 1 177 ? 5.895 2.639 9.266 1 94.62 177 ALA A CA 1
ATOM 1371 C C . ALA A 1 177 ? 5.566 3.953 9.969 1 94.62 177 ALA A C 1
ATOM 1373 O O . ALA A 1 177 ? 6.363 4.895 9.938 1 94.62 177 ALA A O 1
ATOM 1374 N N . GLY A 1 178 ? 4.359 3.908 10.633 1 93.44 178 GLY A N 1
ATOM 1375 C CA . GLY A 1 178 ? 3.883 5.07 11.367 1 93.44 178 GLY A CA 1
ATOM 1376 C C . GLY A 1 178 ? 2.576 5.621 10.828 1 93.44 178 GLY A C 1
ATOM 1377 O O . GLY A 1 178 ? 1.884 4.953 10.062 1 93.44 178 GLY A O 1
ATOM 1378 N N . SER A 1 179 ? 2.221 6.793 11.289 1 92.75 179 SER A N 1
ATOM 1379 C CA . SER A 1 179 ? 0.935 7.379 10.922 1 92.75 179 SER A CA 1
ATOM 1380 C C . SER A 1 179 ? 1.115 8.555 9.969 1 92.75 179 SER A C 1
ATOM 1382 O O . SER A 1 179 ? 0.139 9.078 9.43 1 92.75 179 SER A O 1
ATOM 1384 N N . TRP A 1 180 ? 2.379 8.961 9.719 1 93.69 180 TRP A N 1
ATOM 1385 C CA . TRP A 1 180 ? 2.771 9.984 8.75 1 93.69 180 TRP A CA 1
ATOM 1386 C C . TRP A 1 180 ? 3.906 9.484 7.863 1 93.69 180 TRP A C 1
ATOM 1388 O O . TRP A 1 180 ? 5.027 9.984 7.938 1 93.69 180 TRP A O 1
ATOM 1398 N N . PRO A 1 181 ? 3.572 8.617 6.992 1 91.19 181 PRO A N 1
ATOM 1399 C CA . PRO A 1 181 ? 4.66 8.07 6.18 1 91.19 181 PRO A CA 1
ATOM 1400 C C . PRO A 1 181 ? 5.391 9.148 5.375 1 91.19 181 PRO A C 1
ATOM 1402 O O . PRO A 1 181 ? 4.754 9.93 4.664 1 91.19 181 PRO A O 1
ATOM 1405 N N . GLY A 1 182 ? 6.719 9.258 5.484 1 86.81 182 GLY A N 1
ATOM 1406 C CA . GLY A 1 182 ? 7.52 10.312 4.883 1 86.81 182 GLY A CA 1
ATOM 1407 C C . GLY A 1 182 ? 8.023 9.961 3.496 1 86.81 182 GLY A C 1
ATOM 1408 O O . GLY A 1 182 ? 8.305 10.852 2.686 1 86.81 182 GLY A O 1
ATOM 1409 N N . PHE A 1 183 ? 8.438 8.836 3.162 1 91 183 PHE A N 1
ATOM 1410 C CA . PHE A 1 183 ? 8.914 8.438 1.843 1 91 183 PHE A CA 1
ATOM 1411 C C . PHE A 1 183 ? 7.812 7.75 1.05 1 91 183 PHE A C 1
ATOM 1413 O O . PHE A 1 183 ? 7.754 6.52 0.996 1 91 183 PHE A O 1
ATOM 1420 N N . ALA A 1 184 ? 6.906 8.516 0.516 1 95.44 184 ALA A N 1
ATOM 1421 C CA . ALA A 1 184 ? 5.848 8.031 -0.371 1 95.44 184 ALA A CA 1
ATOM 1422 C C . ALA A 1 184 ? 5.914 8.727 -1.729 1 95.44 184 ALA A C 1
ATOM 1424 O O . ALA A 1 184 ? 5.867 9.953 -1.808 1 95.44 184 ALA A O 1
ATOM 1425 N N . VAL A 1 185 ? 5.996 7.949 -2.779 1 94.56 185 VAL A N 1
ATOM 1426 C CA . VAL A 1 185 ? 6.156 8.477 -4.129 1 94.56 185 VAL A CA 1
ATOM 1427 C C . VAL A 1 185 ? 4.785 8.75 -4.742 1 94.56 185 VAL A C 1
ATOM 1429 O O . VAL A 1 185 ? 4.598 9.758 -5.434 1 94.56 185 VAL A O 1
ATOM 1432 N N . ASP A 1 186 ? 3.865 7.922 -4.516 1 95.19 186 ASP A N 1
ATOM 1433 C CA . ASP A 1 186 ? 2.484 8.055 -4.969 1 95.19 186 ASP A CA 1
ATOM 1434 C C . ASP A 1 186 ? 1.517 7.422 -3.971 1 95.19 186 ASP A C 1
ATOM 1436 O O . ASP A 1 186 ? 1.926 6.984 -2.895 1 95.19 186 ASP A O 1
ATOM 1440 N N . THR A 1 187 ? 0.25 7.453 -4.301 1 96.44 187 THR A N 1
ATOM 1441 C CA . THR A 1 187 ? -0.773 7.09 -3.328 1 96.44 187 THR A CA 1
ATOM 1442 C C . THR A 1 187 ? -0.684 5.605 -2.977 1 96.44 187 THR A C 1
ATOM 1444 O O . THR A 1 187 ? -1.206 5.172 -1.948 1 96.44 187 THR A O 1
ATOM 1447 N N . PHE A 1 188 ? -0.04 4.836 -3.76 1 96.5 188 PHE A N 1
ATOM 1448 C CA . PHE A 1 188 ? 0.08 3.4 -3.523 1 96.5 188 PHE A CA 1
ATOM 1449 C C . PHE A 1 188 ? 1.078 3.119 -2.406 1 96.5 188 PHE A C 1
ATOM 1451 O O . PHE A 1 188 ? 1.215 1.976 -1.964 1 96.5 188 PHE A O 1
ATOM 1458 N N . MET A 1 189 ? 1.636 4.176 -1.879 1 96.81 189 MET A N 1
ATOM 1459 C CA . MET A 1 189 ? 2.543 4.074 -0.739 1 96.81 189 MET A CA 1
ATOM 1460 C C . MET A 1 189 ? 1.966 4.785 0.481 1 96.81 189 MET A C 1
ATOM 1462 O O . MET A 1 189 ? 2.67 5.004 1.468 1 96.81 189 MET A O 1
ATOM 1466 N N . ASP A 1 190 ? 0.7 5.117 0.44 1 97 190 ASP A N 1
ATOM 1467 C CA . ASP A 1 190 ? 0.089 5.906 1.504 1 97 190 ASP A CA 1
ATOM 1468 C C . ASP A 1 190 ? -0.387 5.016 2.648 1 97 190 ASP A C 1
ATOM 1470 O O . ASP A 1 190 ? -0.695 5.504 3.736 1 97 190 ASP A O 1
ATOM 1474 N N . GLY A 1 191 ? -0.44 3.77 2.439 1 96.19 191 GLY A N 1
ATOM 1475 C CA . GLY A 1 191 ? -0.922 2.871 3.477 1 96.19 191 GLY A CA 1
ATOM 1476 C C . GLY A 1 191 ? -2.342 2.391 3.236 1 96.19 191 GLY A C 1
ATOM 1477 O O . GLY A 1 191 ? -2.734 2.143 2.096 1 96.19 191 GLY A O 1
ATOM 1478 N N . PHE A 1 192 ? -3.004 2.107 4.32 1 95.25 192 PHE A N 1
ATOM 1479 C CA . PHE A 1 192 ? -4.379 1.624 4.273 1 95.25 192 PHE A CA 1
ATOM 1480 C C . PHE A 1 192 ? -5.352 2.779 4.062 1 95.25 192 PHE A C 1
ATOM 1482 O O . PHE A 1 192 ? -5.809 3.398 5.027 1 95.25 192 PHE A O 1
ATOM 1489 N N . VAL A 1 193 ? -5.73 3.012 2.789 1 96.69 193 VAL A N 1
ATOM 1490 C CA . VAL A 1 193 ? -6.578 4.137 2.406 1 96.69 193 VAL A CA 1
ATOM 1491 C C . VAL A 1 193 ? -7.895 3.623 1.833 1 96.69 193 VAL A C 1
ATOM 1493 O O . VAL A 1 193 ? -7.898 2.787 0.927 1 96.69 193 VAL A O 1
ATOM 1496 N N . VAL A 1 194 ? -9.008 4.125 2.314 1 97 194 VAL A N 1
ATOM 1497 C CA . VAL A 1 194 ? -10.297 3.686 1.796 1 97 194 VAL A CA 1
ATOM 1498 C C . VAL A 1 194 ? -11.188 4.898 1.534 1 97 194 VAL A C 1
ATOM 1500 O O . VAL A 1 194 ? -11.242 5.824 2.348 1 97 194 VAL A O 1
ATOM 1503 N N . PRO A 1 195 ? -11.828 4.914 0.335 1 97.31 195 PRO A N 1
ATOM 1504 C CA . PRO A 1 195 ? -12.922 5.883 0.18 1 97.31 195 PRO A CA 1
ATOM 1505 C C . PRO A 1 195 ? -14.078 5.625 1.144 1 97.31 195 PRO A C 1
ATOM 1507 O O . PRO A 1 195 ? -14.07 4.625 1.866 1 97.31 195 PRO A O 1
ATOM 1510 N N . PRO A 1 196 ? -15.031 6.555 1.188 1 98.31 196 PRO A N 1
ATOM 1511 C CA . PRO A 1 196 ? -16.188 6.238 2.037 1 98.31 196 PRO A CA 1
ATOM 1512 C C . PRO A 1 196 ? -16.812 4.891 1.693 1 98.31 196 PRO A C 1
ATOM 1514 O O . PRO A 1 196 ? -17.219 4.668 0.55 1 98.31 196 PRO A O 1
ATOM 1517 N N . MET A 1 197 ? -16.828 4.043 2.637 1 98.06 197 MET A N 1
ATOM 1518 C CA . MET A 1 197 ? -17.406 2.729 2.391 1 98.06 197 MET A CA 1
ATOM 1519 C C . MET A 1 197 ? -18.172 2.234 3.615 1 98.06 197 MET A C 1
ATOM 1521 O O . MET A 1 197 ? -17.859 2.613 4.746 1 98.06 197 MET A O 1
ATOM 1525 N N . LYS A 1 198 ? -19.203 1.502 3.422 1 98.56 198 LYS A N 1
ATOM 1526 C CA . LYS A 1 198 ? -20.016 0.945 4.5 1 98.56 198 LYS A CA 1
ATOM 1527 C C . LYS A 1 198 ? -19.281 -0.202 5.199 1 98.56 198 LYS A C 1
ATOM 1529 O O . LYS A 1 198 ? -19 -1.232 4.582 1 98.56 198 LYS A O 1
ATOM 1534 N N . THR A 1 199 ? -19.016 -0.017 6.488 1 98.62 199 THR A N 1
ATOM 1535 C CA . THR A 1 199 ? -18.219 -0.998 7.215 1 98.62 199 THR A CA 1
ATOM 1536 C C . THR A 1 199 ? -19.031 -1.627 8.344 1 98.62 199 THR A C 1
ATOM 1538 O O . THR A 1 199 ? -18.531 -2.465 9.094 1 98.62 199 THR A O 1
ATOM 1541 N N . GLY A 1 200 ? -20.25 -1.179 8.523 1 98.38 200 GLY A N 1
ATOM 1542 C CA . GLY A 1 200 ? -21.109 -1.723 9.57 1 98.38 200 GLY A CA 1
ATOM 1543 C C . GLY A 1 200 ? -22.562 -1.316 9.438 1 98.38 200 GLY A C 1
ATOM 1544 O O . GLY A 1 200 ? -22.906 -0.504 8.578 1 98.38 200 GLY A O 1
ATOM 1545 N N . GLU A 1 201 ? -23.375 -1.912 10.242 1 97.88 201 GLU A N 1
ATOM 1546 C CA . GLU A 1 201 ? -24.812 -1.633 10.32 1 97.88 201 GLU A CA 1
ATOM 1547 C C . GLU A 1 201 ? -25.328 -1.8 11.75 1 97.88 201 GLU A C 1
ATOM 1549 O O . GLU A 1 201 ? -24.703 -2.475 12.57 1 97.88 201 GLU A O 1
ATOM 1554 N N . ASN A 1 202 ? -26.406 -1.062 12.055 1 98.06 202 ASN A N 1
ATOM 1555 C CA . ASN A 1 202 ? -27.031 -1.125 13.375 1 98.06 202 ASN A CA 1
ATOM 1556 C C . ASN A 1 202 ? -26.016 -0.832 14.484 1 98.06 202 ASN A C 1
ATOM 1558 O O . ASN A 1 202 ? -25.984 -1.54 15.492 1 98.06 202 ASN A O 1
ATOM 1562 N N . LEU A 1 203 ? -25.125 0.11 14.195 1 98.5 203 LEU A N 1
ATOM 1563 C CA . LEU A 1 203 ? -24.141 0.619 15.148 1 98.5 203 LEU A CA 1
ATOM 1564 C C . LEU A 1 203 ? -23.156 -0.475 15.547 1 98.5 203 LEU A C 1
ATOM 1566 O O . LEU A 1 203 ? -22.719 -0.522 16.703 1 98.5 203 LEU A O 1
ATOM 1570 N N . ARG A 1 204 ? -22.953 -1.368 14.594 1 98.31 204 ARG A N 1
ATOM 1571 C CA . ARG A 1 204 ? -21.984 -2.438 14.797 1 98.31 204 ARG A CA 1
ATOM 1572 C C . ARG A 1 204 ? -21.125 -2.641 13.555 1 98.31 204 ARG A C 1
ATOM 1574 O O . ARG A 1 204 ? -21.656 -2.773 12.445 1 98.31 204 ARG A O 1
ATOM 1581 N N . GLN A 1 205 ? -19.797 -2.729 13.781 1 98.56 205 GLN A N 1
ATOM 1582 C CA . GLN A 1 205 ? -18.875 -2.965 12.672 1 98.56 205 GLN A CA 1
ATOM 1583 C C . GLN A 1 205 ? -18.969 -4.41 12.18 1 98.56 205 GLN A C 1
ATOM 1585 O O . GLN A 1 205 ? -19.188 -5.324 12.977 1 98.56 205 GLN A O 1
ATOM 1590 N N . PHE A 1 206 ? -18.797 -4.594 10.875 1 98.44 206 PHE A N 1
ATOM 1591 C CA . PHE A 1 206 ? -18.688 -5.949 10.352 1 98.44 206 PHE A CA 1
ATOM 1592 C C . PHE A 1 206 ? -17.391 -6.609 10.812 1 98.44 206 PHE A C 1
ATOM 1594 O O . PHE A 1 206 ? -16.375 -5.945 10.961 1 98.44 206 PHE A O 1
ATOM 1601 N N . THR A 1 207 ? -17.406 -7.906 10.914 1 98 207 THR A N 1
ATOM 1602 C CA . THR A 1 207 ? -16.25 -8.664 11.359 1 98 207 THR A CA 1
ATOM 1603 C C . THR A 1 207 ? -15.078 -8.492 10.391 1 98 207 THR A C 1
ATOM 1605 O O . THR A 1 207 ? -13.922 -8.422 10.812 1 98 207 THR A O 1
ATOM 1608 N N . TRP A 1 208 ? -15.367 -8.461 9.133 1 97.88 208 TRP A N 1
ATOM 1609 C CA . TRP A 1 208 ? -14.281 -8.359 8.164 1 97.88 208 TRP A CA 1
ATOM 1610 C C . TRP A 1 208 ? -13.57 -7.02 8.281 1 97.88 208 TRP A C 1
ATOM 1612 O O . TRP A 1 208 ? -12.398 -6.895 7.898 1 97.88 208 TRP A O 1
ATOM 1622 N N . TRP A 1 209 ? -14.242 -5.961 8.773 1 98.31 209 TRP A N 1
ATOM 1623 C CA . TRP A 1 209 ? -13.602 -4.672 9.016 1 98.31 209 TRP A CA 1
ATOM 1624 C C . TRP A 1 209 ? -12.531 -4.785 10.094 1 98.31 209 TRP A C 1
ATOM 1626 O O . TRP A 1 209 ? -11.438 -4.234 9.953 1 98.31 209 TRP A O 1
ATOM 1636 N N . GLU A 1 210 ? -12.797 -5.5 11.125 1 97.19 210 GLU A N 1
ATOM 1637 C CA . GLU A 1 210 ? -11.812 -5.773 12.164 1 97.19 210 GLU A CA 1
ATOM 1638 C C . GLU A 1 210 ? -10.609 -6.516 11.602 1 97.19 210 GLU A C 1
ATOM 1640 O O . GLU A 1 210 ? -9.469 -6.23 11.969 1 97.19 210 GLU A O 1
ATOM 1645 N N . GLN A 1 211 ? -10.891 -7.426 10.75 1 96.75 211 GLN A N 1
ATOM 1646 C CA . GLN A 1 211 ? -9.82 -8.219 10.148 1 96.75 211 GLN A CA 1
ATOM 1647 C C . GLN A 1 211 ? -8.945 -7.363 9.234 1 96.75 211 GLN A C 1
ATOM 1649 O O . GLN A 1 211 ? -7.738 -7.586 9.133 1 96.75 211 GLN A O 1
ATOM 1654 N N . LEU A 1 212 ? -9.539 -6.43 8.578 1 96.69 212 LEU A N 1
ATOM 1655 C CA . LEU A 1 212 ? -8.789 -5.523 7.727 1 96.69 212 LEU A CA 1
ATOM 1656 C C . LEU A 1 212 ? -7.75 -4.75 8.531 1 96.69 212 LEU A C 1
ATOM 1658 O O . LEU A 1 212 ? -6.594 -4.633 8.117 1 96.69 212 LEU A O 1
ATOM 1662 N N . TRP A 1 213 ? -8.133 -4.238 9.695 1 95.81 213 TRP A N 1
ATOM 1663 C CA . TRP A 1 213 ? -7.195 -3.527 10.547 1 95.81 213 TRP A CA 1
ATOM 1664 C C . TRP A 1 213 ? -6.039 -4.438 10.961 1 95.81 213 TRP A C 1
ATOM 1666 O O . TRP A 1 213 ? -4.879 -4.027 10.93 1 95.81 213 TRP A O 1
ATOM 1676 N N . LYS A 1 214 ? -6.363 -5.633 11.266 1 94.25 214 LYS A N 1
ATOM 1677 C CA . LYS A 1 214 ? -5.383 -6.582 11.789 1 94.25 214 LYS A CA 1
ATOM 1678 C C . LYS A 1 214 ? -4.395 -7 10.711 1 94.25 214 LYS A C 1
ATOM 1680 O O . LYS A 1 214 ? -3.213 -7.219 10.992 1 94.25 214 LYS A O 1
ATOM 1685 N N . GLN A 1 215 ? -4.918 -7.074 9.5 1 93.19 215 GLN A N 1
ATOM 1686 C CA . GLN A 1 215 ? -4.094 -7.629 8.438 1 93.19 215 GLN A CA 1
ATOM 1687 C C . GLN A 1 215 ? -3.334 -6.527 7.699 1 93.19 215 GLN A C 1
ATOM 1689 O O . GLN A 1 215 ? -2.279 -6.777 7.113 1 93.19 215 GLN A O 1
ATOM 1694 N N . ARG A 1 216 ? -3.84 -5.273 7.773 1 95.06 216 ARG A N 1
ATOM 1695 C CA . ARG A 1 216 ? -3.307 -4.273 6.859 1 95.06 216 ARG A CA 1
ATOM 1696 C C . ARG A 1 216 ? -2.633 -3.137 7.621 1 95.06 216 ARG A C 1
ATOM 1698 O O . ARG A 1 216 ? -2.244 -2.127 7.027 1 95.06 216 ARG A O 1
ATOM 1705 N N . THR A 1 217 ? -2.488 -3.23 8.938 1 95.38 217 THR A N 1
ATOM 1706 C CA . THR A 1 217 ? -1.727 -2.283 9.742 1 95.38 217 THR A CA 1
ATOM 1707 C C . THR A 1 217 ? -0.901 -3.014 10.797 1 95.38 217 THR A C 1
ATOM 1709 O O . THR A 1 217 ? -1.249 -4.121 11.211 1 95.38 217 THR A O 1
ATOM 1712 N N . ARG A 1 218 ? 0.151 -2.406 11.258 1 94.38 218 ARG A N 1
ATOM 1713 C CA . ARG A 1 218 ? 1.062 -3.041 12.211 1 94.38 218 ARG A CA 1
ATOM 1714 C C . ARG A 1 218 ? 0.547 -2.906 13.641 1 94.38 218 ARG A C 1
ATOM 1716 O O . ARG A 1 218 ? 1.075 -3.537 14.555 1 94.38 218 ARG A O 1
ATOM 1723 N N . ALA A 1 219 ? -0.455 -2.039 13.766 1 92.5 219 ALA A N 1
ATOM 1724 C CA . ALA A 1 219 ? -1.064 -1.817 15.07 1 92.5 219 ALA A CA 1
ATOM 1725 C C . ALA A 1 219 ? -2.549 -2.17 15.055 1 92.5 219 ALA A C 1
ATOM 1727 O O . ALA A 1 219 ? -3.385 -1.39 15.516 1 92.5 219 ALA A O 1
ATOM 1728 N N . GLY A 1 220 ? -2.838 -3.324 14.586 1 92.56 220 GLY A N 1
ATOM 1729 C CA . GLY A 1 220 ? -4.211 -3.738 14.344 1 92.56 220 GLY A CA 1
ATOM 1730 C C . GLY A 1 220 ? -5.074 -3.707 15.586 1 92.56 220 GLY A C 1
ATOM 1731 O O . GLY A 1 220 ? -6.211 -3.236 15.547 1 92.56 220 GLY A O 1
ATOM 1732 N N . THR A 1 221 ? -4.582 -4.168 16.688 1 91.19 221 THR A N 1
ATOM 1733 C CA . THR A 1 221 ? -5.344 -4.199 17.938 1 91.19 221 THR A CA 1
ATOM 1734 C C . THR A 1 221 ? -5.68 -2.787 18.406 1 91.19 221 THR A C 1
ATOM 1736 O O . THR A 1 221 ? -6.82 -2.508 18.781 1 91.19 221 THR A O 1
ATOM 1739 N N . LEU A 1 222 ? -4.727 -1.929 18.344 1 90.81 222 LEU A N 1
ATOM 1740 C CA . LEU A 1 222 ? -4.941 -0.547 18.766 1 90.81 222 LEU A CA 1
ATOM 1741 C C . LEU A 1 222 ? -5.891 0.168 17.812 1 90.81 222 LEU A C 1
ATOM 1743 O O . LEU A 1 222 ? -6.746 0.945 18.234 1 90.81 222 LEU A O 1
ATOM 1747 N N . ASN A 1 223 ? -5.715 -0.082 16.531 1 94.44 223 ASN A N 1
ATOM 1748 C CA . ASN A 1 223 ? -6.59 0.549 15.555 1 94.44 223 ASN A CA 1
ATOM 1749 C C . ASN A 1 223 ? -8.031 0.068 15.695 1 94.44 223 ASN A C 1
ATOM 1751 O O . ASN A 1 223 ? -8.969 0.836 15.477 1 94.44 223 ASN A O 1
ATOM 1755 N N . ASN A 1 224 ? -8.195 -1.2 16.031 1 95.81 224 ASN A N 1
ATOM 1756 C CA . ASN A 1 224 ? -9.539 -1.716 16.297 1 95.81 224 ASN A CA 1
ATOM 1757 C C . ASN A 1 224 ? -10.172 -1.053 17.516 1 95.81 224 ASN A C 1
ATOM 1759 O O . ASN A 1 224 ? -11.367 -0.773 17.531 1 95.81 224 ASN A O 1
ATOM 1763 N N . LEU A 1 225 ? -9.398 -0.882 18.516 1 93.94 225 LEU A N 1
ATOM 1764 C CA . LEU A 1 225 ? -9.906 -0.203 19.703 1 93.94 225 LEU A CA 1
ATOM 1765 C C . LEU A 1 225 ? -10.273 1.243 19.391 1 93.94 225 LEU A C 1
ATOM 1767 O O . LEU A 1 225 ? -11.273 1.757 19.875 1 93.94 225 LEU A O 1
ATOM 1771 N N . ASP A 1 226 ? -9.445 1.884 18.609 1 94.62 226 ASP A N 1
ATOM 1772 C CA . ASP A 1 226 ? -9.758 3.236 18.172 1 94.62 226 ASP A CA 1
ATOM 1773 C C . ASP A 1 226 ? -11.062 3.266 17.375 1 94.62 226 ASP A C 1
ATOM 1775 O O . ASP A 1 226 ? -11.859 4.199 17.516 1 94.62 226 ASP A O 1
ATOM 1779 N N . ASP A 1 227 ? -11.203 2.291 16.547 1 96.38 227 ASP A N 1
ATOM 1780 C CA . ASP A 1 227 ? -12.43 2.188 15.766 1 96.38 227 ASP A CA 1
ATOM 1781 C C . ASP A 1 227 ? -13.648 2.049 16.672 1 96.38 227 ASP A C 1
ATOM 1783 O O . ASP A 1 227 ? -14.672 2.695 16.438 1 96.38 227 ASP A O 1
ATOM 1787 N N . LYS A 1 228 ? -13.555 1.236 17.625 1 95.88 228 LYS A N 1
ATOM 1788 C CA . LYS A 1 228 ? -14.633 1.056 18.594 1 95.88 228 LYS A CA 1
ATOM 1789 C C . LYS A 1 228 ? -14.906 2.346 19.359 1 95.88 228 LYS A C 1
ATOM 1791 O O . LYS A 1 228 ? -16.062 2.67 19.641 1 95.88 228 LYS A O 1
ATOM 1796 N N . MET A 1 229 ? -13.844 2.982 19.672 1 95.44 229 MET A N 1
ATOM 1797 C CA . MET A 1 229 ? -13.977 4.262 20.359 1 95.44 229 MET A CA 1
ATOM 1798 C C . MET A 1 229 ? -14.766 5.258 19.5 1 95.44 229 MET A C 1
ATOM 1800 O O . MET A 1 229 ? -15.719 5.871 19.984 1 95.44 229 MET A O 1
ATOM 1804 N N . ARG A 1 230 ? -14.414 5.414 18.266 1 96.5 230 ARG A N 1
ATOM 1805 C CA . ARG A 1 230 ? -15.109 6.336 17.375 1 96.5 230 ARG A CA 1
ATOM 1806 C C . ARG A 1 230 ? -16.594 5.988 17.266 1 96.5 230 ARG A C 1
ATOM 1808 O O . ARG A 1 230 ? -17.453 6.859 17.391 1 96.5 230 ARG A O 1
ATOM 1815 N N . LEU A 1 231 ? -16.844 4.75 17.062 1 97.94 231 LEU A N 1
ATOM 1816 C CA . LEU A 1 231 ? -18.219 4.309 16.859 1 97.94 231 LEU A CA 1
ATOM 1817 C C . LEU A 1 231 ? -19.031 4.484 18.141 1 97.94 231 LEU A C 1
ATOM 1819 O O . LEU A 1 231 ? -20.203 4.836 18.094 1 97.94 231 LEU A O 1
ATOM 1823 N N . ALA A 1 232 ? -18.422 4.199 19.281 1 97.06 232 ALA A N 1
ATOM 1824 C CA . ALA A 1 232 ? -19.125 4.355 20.562 1 97.06 232 ALA A CA 1
ATOM 1825 C C . ALA A 1 232 ? -19.609 5.785 20.734 1 97.06 232 ALA A C 1
ATOM 1827 O O . ALA A 1 232 ? -20.75 6.004 21.156 1 97.06 232 ALA A O 1
ATOM 1828 N N . GLY A 1 233 ? -18.734 6.719 20.469 1 97.44 233 GLY A N 1
ATOM 1829 C CA . GLY A 1 233 ? -19.156 8.109 20.562 1 97.44 233 GLY A CA 1
ATOM 1830 C C . GLY A 1 233 ? -20.25 8.461 19.562 1 97.44 233 GLY A C 1
ATOM 1831 O O . GLY A 1 233 ? -21.188 9.188 19.906 1 97.44 233 GLY A O 1
ATOM 1832 N N . CYS A 1 234 ? -20.141 7.977 18.375 1 98.56 234 CYS A N 1
ATOM 1833 C CA . CYS A 1 234 ? -21.156 8.234 17.359 1 98.56 234 CYS A CA 1
ATOM 1834 C C . CYS A 1 234 ? -22.5 7.652 17.781 1 98.56 234 CYS A C 1
ATOM 1836 O O . CYS A 1 234 ? -23.547 8.25 17.531 1 98.56 234 CYS A O 1
ATOM 1838 N N . ALA A 1 235 ? -22.469 6.508 18.391 1 98.56 235 ALA A N 1
ATOM 1839 C CA . ALA A 1 235 ? -23.688 5.859 18.844 1 98.56 235 ALA A CA 1
ATOM 1840 C C . ALA A 1 235 ? -24.391 6.703 19.906 1 98.56 235 ALA A C 1
ATOM 1842 O O . ALA A 1 235 ? -25.625 6.766 19.953 1 98.56 235 ALA A O 1
ATOM 1843 N N . MET A 1 236 ? -23.641 7.277 20.766 1 98.44 236 MET A N 1
ATOM 1844 C CA . MET A 1 236 ? -24.188 8.148 21.797 1 98.44 236 MET A CA 1
ATOM 1845 C C . MET A 1 236 ? -24.875 9.359 21.172 1 98.44 236 MET A C 1
ATOM 1847 O O . MET A 1 236 ? -25.984 9.727 21.578 1 98.44 236 MET A O 1
ATOM 1851 N N . ILE A 1 237 ? -24.203 9.953 20.25 1 98.81 237 ILE A N 1
ATOM 1852 C CA . ILE A 1 237 ? -24.781 11.102 19.562 1 98.81 237 ILE A CA 1
ATOM 1853 C C . ILE A 1 237 ? -26.062 10.68 18.828 1 98.81 237 ILE A C 1
ATOM 1855 O O . ILE A 1 237 ? -27.062 11.391 18.859 1 98.81 237 ILE A O 1
ATOM 1859 N N . HIS A 1 238 ? -25.953 9.531 18.125 1 98.81 238 HIS A N 1
ATOM 1860 C CA . HIS A 1 238 ? -27.094 8.953 17.406 1 98.81 238 HIS A CA 1
ATOM 1861 C C . HIS A 1 238 ? -28.312 8.828 18.328 1 98.81 238 HIS A C 1
ATOM 1863 O O . HIS A 1 238 ? -29.391 9.297 17.984 1 98.81 238 HIS A O 1
ATOM 1869 N N . LYS A 1 239 ? -28.141 8.273 19.453 1 98.62 239 LYS A N 1
ATOM 1870 C CA . LYS A 1 239 ? -29.219 8.102 20.438 1 98.62 239 LYS A CA 1
ATOM 1871 C C . LYS A 1 239 ? -29.75 9.453 20.922 1 98.62 239 LYS A C 1
ATOM 1873 O O . LYS A 1 239 ? -30.953 9.664 20.984 1 98.62 239 LYS A O 1
ATOM 1878 N N . ALA A 1 240 ? -28.859 10.336 21.297 1 98.75 240 ALA A N 1
ATOM 1879 C CA . ALA A 1 240 ? -29.234 11.648 21.812 1 98.75 240 ALA A CA 1
ATOM 1880 C C . ALA A 1 240 ? -30.078 12.414 20.812 1 98.75 240 ALA A C 1
ATOM 1882 O O . ALA A 1 240 ? -31.047 13.086 21.172 1 98.75 240 ALA A O 1
ATOM 1883 N N . VAL A 1 241 ? -29.719 12.367 19.547 1 98.81 241 VAL A N 1
ATOM 1884 C CA . VAL A 1 241 ? -30.438 13.117 18.516 1 98.81 241 VAL A CA 1
ATOM 1885 C C . VAL A 1 241 ? -31.859 12.57 18.375 1 98.81 241 VAL A C 1
ATOM 1887 O O . VAL A 1 241 ? -32.812 13.336 18.234 1 98.81 241 VAL A O 1
ATOM 1890 N N . HIS A 1 242 ? -32.031 11.266 18.359 1 98.75 242 HIS A N 1
ATOM 1891 C CA . HIS A 1 242 ? -33.344 10.688 18.328 1 98.75 242 HIS A CA 1
ATOM 1892 C C . HIS A 1 242 ? -34.219 11.188 19.5 1 98.75 242 HIS A C 1
ATOM 1894 O O . HIS A 1 242 ? -35.375 11.531 19.312 1 98.75 242 HIS A O 1
ATOM 1900 N N . GLU A 1 243 ? -33.625 11.289 20.672 1 98.62 243 GLU A N 1
ATOM 1901 C CA . GLU A 1 243 ? -34.312 11.773 21.859 1 98.62 243 GLU A CA 1
ATOM 1902 C C . GLU A 1 243 ? -34.688 13.25 21.719 1 98.62 243 GLU A C 1
ATOM 1904 O O . GLU A 1 243 ? -35.781 13.672 22.109 1 98.62 243 GLU A O 1
ATOM 1909 N N . ILE A 1 244 ? -33.75 13.977 21.234 1 98.69 244 ILE A N 1
ATOM 1910 C CA . ILE A 1 244 ? -33.969 15.406 21.047 1 98.69 244 ILE A CA 1
ATOM 1911 C C . ILE A 1 244 ? -35.125 15.633 20.078 1 98.69 244 ILE A C 1
ATOM 1913 O O . ILE A 1 244 ? -35.969 16.516 20.297 1 98.69 244 ILE A O 1
ATOM 1917 N N . ILE A 1 245 ? -35.125 14.875 18.984 1 98.5 245 ILE A N 1
ATOM 1918 C CA . ILE A 1 245 ? -36.188 15.016 17.984 1 98.5 245 ILE A CA 1
ATOM 1919 C C . ILE A 1 245 ? -37.531 14.594 18.594 1 98.5 245 ILE A C 1
ATOM 1921 O O . ILE A 1 245 ? -38.562 15.195 18.297 1 98.5 245 ILE A O 1
ATOM 1925 N N . GLU A 1 246 ? -37.5 13.602 19.438 1 98 246 GLU A N 1
ATOM 1926 C CA . GLU A 1 246 ? -38.719 13.203 20.141 1 98 246 GLU A CA 1
ATOM 1927 C C . GLU A 1 246 ? -39.25 14.328 21.031 1 98 246 GLU A C 1
ATOM 1929 O O . GLU A 1 246 ? -40.469 14.531 21.141 1 98 246 GLU A O 1
ATOM 1934 N N . GLU A 1 247 ? -38.406 15.062 21.594 1 97.94 247 GLU A N 1
ATOM 1935 C CA . GLU A 1 247 ? -38.75 16.125 22.547 1 97.94 247 GLU A CA 1
ATOM 1936 C C . GLU A 1 247 ? -39.156 17.406 21.828 1 97.94 247 GLU A C 1
ATOM 1938 O O . GLU A 1 247 ? -40.156 18.016 22.172 1 97.94 247 GLU A O 1
ATOM 1943 N N . PHE A 1 248 ? -38.406 17.812 20.812 1 98.06 248 PHE A N 1
ATOM 1944 C CA . PHE A 1 248 ? -38.594 19.125 20.203 1 98.06 248 PHE A CA 1
ATOM 1945 C C . PHE A 1 248 ? -39.438 19.016 18.938 1 98.06 248 PHE A C 1
ATOM 1947 O O . PHE A 1 248 ? -39.969 20.016 18.453 1 98.06 248 PHE A O 1
ATOM 1954 N N . GLY A 1 249 ? -39.5 17.812 18.391 1 97.56 249 GLY A N 1
ATOM 1955 C CA . GLY A 1 249 ? -40.188 17.609 17.125 1 97.56 249 GLY A CA 1
ATOM 1956 C C . GLY A 1 249 ? -39.25 17.688 15.93 1 97.56 249 GLY A C 1
ATOM 1957 O O . GLY A 1 249 ? -38.281 18.469 15.93 1 97.56 249 GLY A O 1
ATOM 1958 N N . LEU A 1 250 ? -39.562 16.969 14.867 1 97.44 250 LEU A N 1
ATOM 1959 C CA . LEU A 1 250 ? -38.75 16.859 13.672 1 97.44 250 LEU A CA 1
ATOM 1960 C C . LEU A 1 250 ? -38.688 18.188 12.914 1 97.44 250 LEU A C 1
ATOM 1962 O O . LEU A 1 250 ? -37.656 18.594 12.422 1 97.44 250 LEU A O 1
ATOM 1966 N N . ASP A 1 251 ? -39.781 18.875 12.82 1 96.5 251 ASP A N 1
ATOM 1967 C CA . ASP A 1 251 ? -39.844 20.141 12.086 1 96.5 251 ASP A CA 1
ATOM 1968 C C . ASP A 1 251 ? -39 21.203 12.758 1 96.5 251 ASP A C 1
ATOM 1970 O O . ASP A 1 251 ? -38.312 21.969 12.086 1 96.5 251 ASP A O 1
ATOM 1974 N N . TYR A 1 252 ? -39.188 21.312 14.062 1 97.94 252 TYR A N 1
ATOM 1975 C CA . TYR A 1 252 ? -38.344 22.25 14.805 1 97.94 252 TYR A CA 1
ATOM 1976 C C . TYR A 1 252 ? -36.875 21.953 14.586 1 97.94 252 TYR A C 1
ATOM 1978 O O . TYR A 1 252 ? -36.094 22.859 14.344 1 97.94 252 TYR A O 1
ATOM 1986 N N . TYR A 1 253 ? -36.562 20.688 14.688 1 98.38 253 TYR A N 1
ATOM 1987 C CA . TYR A 1 253 ? -35.156 20.266 14.516 1 98.38 253 TYR A CA 1
ATOM 1988 C C . TYR A 1 253 ? -34.625 20.703 13.172 1 98.38 253 TYR A C 1
ATOM 1990 O O . TYR A 1 253 ? -33.562 21.312 13.102 1 98.38 253 TYR A O 1
ATOM 1998 N N . LYS A 1 254 ? -35.281 20.406 12.094 1 97.31 254 LYS A N 1
ATOM 1999 C CA . LYS A 1 254 ? -34.844 20.688 10.734 1 97.31 254 LYS A CA 1
ATOM 2000 C C . LYS A 1 254 ? -34.625 22.188 10.523 1 97.31 254 LYS A C 1
ATOM 2002 O O . LYS A 1 254 ? -33.656 22.578 9.836 1 97.31 254 LYS A O 1
ATOM 2007 N N . GLN A 1 255 ? -35.406 22.953 11.102 1 97.44 255 GLN A N 1
ATOM 2008 C CA . GLN A 1 255 ? -35.25 24.406 10.961 1 97.44 255 GLN A CA 1
ATOM 2009 C C . GLN A 1 255 ? -34.156 24.938 11.867 1 97.44 255 GLN A C 1
ATOM 2011 O O . GLN A 1 255 ? -33.344 25.781 11.453 1 97.44 255 GLN A O 1
ATOM 2016 N N . ALA A 1 256 ? -34.125 24.516 13.094 1 98.5 256 ALA A N 1
ATOM 2017 C CA . ALA A 1 256 ? -33.219 25.031 14.102 1 98.5 256 ALA A CA 1
ATOM 2018 C C . ALA A 1 256 ? -31.766 24.781 13.695 1 98.5 256 ALA A C 1
ATOM 2020 O O . ALA A 1 256 ? -30.891 25.625 13.906 1 98.5 256 ALA A O 1
ATOM 2021 N N . ILE A 1 257 ? -31.453 23.641 13.125 1 98.25 257 ILE A N 1
ATOM 2022 C CA . ILE A 1 257 ? -30.062 23.297 12.805 1 98.25 257 ILE A CA 1
ATOM 2023 C C . ILE A 1 257 ? -29.531 24.25 11.75 1 98.25 257 ILE A C 1
ATOM 2025 O O . ILE A 1 257 ? -28.344 24.609 11.766 1 98.25 257 ILE A O 1
ATOM 2029 N N . ARG A 1 258 ? -30.391 24.703 10.898 1 97.69 258 ARG A N 1
ATOM 2030 C CA . ARG A 1 258 ? -29.984 25.641 9.852 1 97.69 258 ARG A CA 1
ATOM 2031 C C . ARG A 1 258 ? -29.844 27.047 10.422 1 97.69 258 ARG A C 1
ATOM 2033 O O . ARG A 1 258 ? -28.906 27.766 10.062 1 97.69 258 ARG A O 1
ATOM 2040 N N . GLU A 1 259 ? -30.688 27.453 11.297 1 98.38 259 GLU A N 1
ATOM 2041 C CA . GLU A 1 259 ? -30.609 28.766 11.922 1 98.38 259 GLU A CA 1
ATOM 2042 C C . GLU A 1 259 ? -29.344 28.891 12.766 1 98.38 259 GLU A C 1
ATOM 2044 O O . GLU A 1 259 ? -28.734 29.969 12.828 1 98.38 259 GLU A O 1
ATOM 2049 N N . ILE A 1 260 ? -28.984 27.812 13.383 1 98.44 260 ILE A N 1
ATOM 2050 C CA . ILE A 1 260 ? -27.797 27.812 14.234 1 98.44 260 ILE A CA 1
ATOM 2051 C C . ILE A 1 260 ? -26.562 28.094 13.391 1 98.44 260 ILE A C 1
ATOM 2053 O O . ILE A 1 260 ? -25.719 28.891 13.773 1 98.44 260 ILE A O 1
ATOM 2057 N N . ILE A 1 261 ? -26.438 27.453 12.25 1 98.12 261 ILE A N 1
ATOM 2058 C CA . ILE A 1 261 ? -25.281 27.656 11.375 1 98.12 261 ILE A CA 1
ATOM 2059 C C . ILE A 1 261 ? -25.297 29.094 10.836 1 98.12 261 ILE A C 1
ATOM 2061 O O . ILE A 1 261 ? -24.25 29.734 10.766 1 98.12 261 ILE A O 1
ATOM 2065 N N . GLU A 1 262 ? -26.469 29.578 10.5 1 98.31 262 GLU A N 1
ATOM 2066 C CA . GLU A 1 262 ? -26.562 30.969 10.023 1 98.31 262 GLU A CA 1
ATOM 2067 C C . GLU A 1 262 ? -26.188 31.953 11.133 1 98.31 262 GLU A C 1
ATOM 2069 O O . GLU A 1 262 ? -25.5 32.938 10.875 1 98.31 262 GLU A O 1
ATOM 2074 N N . GLU A 1 263 ? -26.688 31.703 12.297 1 98.06 263 GLU A N 1
ATOM 2075 C CA . GLU A 1 263 ? -26.312 32.531 13.438 1 98.06 263 GLU A CA 1
ATOM 2076 C C . GLU A 1 263 ? -24.797 32.594 13.602 1 98.06 263 GLU A C 1
ATOM 2078 O O . GLU A 1 263 ? -24.234 33.688 13.789 1 98.06 263 GLU A O 1
ATOM 2083 N N . SER A 1 264 ? -24.203 31.453 13.586 1 97.06 264 SER A N 1
ATOM 2084 C CA . SER A 1 264 ? -22.75 31.375 13.68 1 97.06 264 SER A CA 1
ATOM 2085 C C . SER A 1 264 ? -22.078 32.156 12.555 1 97.06 264 SER A C 1
ATOM 2087 O O . SER A 1 264 ? -21.094 32.844 12.781 1 97.06 264 SER A O 1
ATOM 2089 N N . ARG A 1 265 ? -22.547 32 11.32 1 97.12 265 ARG A N 1
ATOM 2090 C CA . ARG A 1 265 ? -21.984 32.688 10.156 1 97.12 265 ARG A CA 1
ATOM 2091 C C . ARG A 1 265 ? -22 34.219 10.352 1 97.12 265 ARG A C 1
ATOM 2093 O O . ARG A 1 265 ? -21 34.875 10.102 1 97.12 265 ARG A O 1
ATOM 2100 N N . LEU A 1 266 ? -23.109 34.719 10.836 1 96.5 266 LEU A N 1
ATOM 2101 C CA . LEU A 1 266 ? -23.266 36.156 11.039 1 96.5 266 LEU A CA 1
ATOM 2102 C C . LEU A 1 266 ? -22.297 36.656 12.109 1 96.5 266 LEU A C 1
ATOM 2104 O O . LEU A 1 266 ? -21.703 37.75 11.961 1 96.5 266 LEU A O 1
ATOM 2108 N N . GLN A 1 267 ? -22.141 35.875 13.109 1 96.81 267 GLN A N 1
ATOM 2109 C CA . GLN A 1 267 ? -21.219 36.281 14.172 1 96.81 267 GLN A CA 1
ATOM 2110 C C . GLN A 1 267 ? -19.781 36.25 13.695 1 96.81 267 GLN A C 1
ATOM 2112 O O . GLN A 1 267 ? -18.984 37.125 14.055 1 96.81 267 GLN A O 1
ATOM 2117 N N . ILE A 1 268 ? -19.375 35.281 12.945 1 96.56 268 ILE A N 1
ATOM 2118 C CA . ILE A 1 268 ? -18.031 35.188 12.406 1 96.56 268 ILE A CA 1
ATOM 2119 C C . ILE A 1 268 ? -17.734 36.375 11.492 1 96.56 268 ILE A C 1
ATOM 2121 O O . ILE A 1 268 ? -16.656 36.969 11.555 1 96.56 268 ILE A O 1
ATOM 2125 N N . LEU A 1 269 ? -18.688 36.719 10.695 1 96.19 269 LEU A N 1
ATOM 2126 C CA . LEU A 1 269 ? -18.562 37.875 9.812 1 96.19 269 LEU A CA 1
ATOM 2127 C C . LEU A 1 269 ? -18.281 39.125 10.625 1 96.19 269 LEU A C 1
ATOM 2129 O O . LEU A 1 269 ? -17.422 39.938 10.258 1 96.19 269 LEU A O 1
ATOM 2133 N N . GLN A 1 270 ? -19 39.25 11.648 1 96.25 270 GLN A N 1
ATOM 2134 C CA . GLN A 1 270 ? -18.812 40.406 12.523 1 96.25 270 GLN A CA 1
ATOM 2135 C C . GLN A 1 270 ? -17.422 40.406 13.164 1 96.25 270 GLN A C 1
ATOM 2137 O O . GLN A 1 270 ? -16.781 41.438 13.266 1 96.25 270 GLN A O 1
ATOM 2142 N N . ASN A 1 271 ? -17.031 39.25 13.609 1 95.88 271 ASN A N 1
ATOM 2143 C CA . ASN A 1 271 ? -15.703 39.125 14.211 1 95.88 271 ASN A CA 1
ATOM 2144 C C . ASN A 1 271 ? -14.602 39.5 13.227 1 95.88 271 ASN A C 1
ATOM 2146 O O . ASN A 1 271 ? -13.633 40.188 13.594 1 95.88 271 ASN A O 1
ATOM 2150 N N . ILE A 1 272 ? -14.727 39.062 12.008 1 96.38 272 ILE A N 1
ATOM 2151 C CA . ILE A 1 272 ? -13.719 39.375 11 1 96.38 272 ILE A CA 1
ATOM 2152 C C . ILE A 1 272 ? -13.68 40.875 10.75 1 96.38 272 ILE A C 1
ATOM 2154 O O . ILE A 1 272 ? -12.602 41.469 10.672 1 96.38 272 ILE A O 1
ATOM 2158 N N . ARG A 1 273 ? -14.812 41.531 10.695 1 95.88 273 ARG A N 1
ATOM 2159 C CA . ARG A 1 273 ? -14.883 42.969 10.492 1 95.88 273 ARG A CA 1
ATOM 2160 C C . ARG A 1 273 ? -14.203 43.719 11.648 1 95.88 273 ARG A C 1
ATOM 2162 O O . ARG A 1 273 ? -13.578 44.75 11.438 1 95.88 273 ARG A O 1
ATOM 2169 N N . THR A 1 274 ? -14.352 43.125 12.734 1 94.44 274 THR A N 1
ATOM 2170 C CA . THR A 1 274 ? -13.812 43.75 13.938 1 94.44 274 THR A CA 1
ATOM 2171 C C . THR A 1 274 ? -12.305 43.562 14.031 1 94.44 274 THR A C 1
ATOM 2173 O O . THR A 1 274 ? -11.562 44.469 14.383 1 94.44 274 THR A O 1
ATOM 2176 N N . LEU A 1 275 ? -11.859 42.406 13.688 1 93.62 275 LEU A N 1
ATOM 2177 C CA . LEU A 1 275 ? -10.492 42 14.008 1 93.62 275 LEU A CA 1
ATOM 2178 C C . LEU A 1 275 ? -9.555 42.312 12.844 1 93.62 275 LEU A C 1
ATOM 2180 O O . LEU A 1 275 ? -8.367 42.562 13.047 1 93.62 275 LEU A O 1
ATOM 2184 N N . MET A 1 276 ? -10.094 42.281 11.672 1 95.44 276 MET A N 1
ATOM 2185 C CA . MET A 1 276 ? -9.219 42.375 10.5 1 95.44 276 MET A CA 1
ATOM 2186 C C . MET A 1 276 ? -9.273 43.781 9.906 1 95.44 276 MET A C 1
ATOM 2188 O O . MET A 1 276 ? -10.266 44.5 10.07 1 95.44 276 MET A O 1
ATOM 2192 N N . VAL A 1 277 ? -8.172 44.219 9.336 1 96 277 VAL A N 1
ATOM 2193 C CA . VAL A 1 277 ? -8.133 45.375 8.461 1 96 277 VAL A CA 1
ATOM 2194 C C . VAL A 1 277 ? -8.336 44.938 7.012 1 96 277 VAL A C 1
ATOM 2196 O O . VAL A 1 277 ? -7.605 44.094 6.504 1 96 277 VAL A O 1
ATOM 2199 N N . PRO A 1 278 ? -9.383 45.438 6.41 1 96.44 278 PRO A N 1
ATOM 2200 C CA . PRO A 1 278 ? -9.547 45.062 5 1 96.44 278 PRO A CA 1
ATOM 2201 C C . PRO A 1 278 ? -8.289 45.281 4.176 1 96.44 278 PRO A C 1
ATOM 2203 O O . PRO A 1 278 ? -7.59 46.281 4.375 1 96.44 278 PRO A O 1
ATOM 2206 N N . GLY A 1 279 ? -7.98 44.312 3.35 1 96.19 279 GLY A N 1
ATOM 2207 C CA . GLY A 1 279 ? -6.777 44.375 2.535 1 96.19 279 GLY A CA 1
ATOM 2208 C C . GLY A 1 279 ? -6.211 43.031 2.178 1 96.19 279 GLY A C 1
ATOM 2209 O O . GLY A 1 279 ? -6.934 42.031 2.182 1 96.19 279 GLY A O 1
ATOM 2210 N N . ARG A 1 280 ? -4.953 43.156 1.69 1 95.56 280 ARG A N 1
ATOM 2211 C CA . ARG A 1 280 ? -4.266 41.938 1.247 1 95.56 280 ARG A CA 1
ATOM 2212 C C . ARG A 1 280 ? -3.062 41.656 2.133 1 95.56 280 ARG A C 1
ATOM 2214 O O . ARG A 1 280 ? -2.271 42.531 2.441 1 95.56 280 ARG A O 1
ATOM 2221 N N . TYR A 1 281 ? -2.979 40.438 2.604 1 95 281 TYR A N 1
ATOM 2222 C CA . TYR A 1 281 ? -1.86 39.938 3.396 1 95 281 TYR A CA 1
ATOM 2223 C C . TYR A 1 281 ? -1.15 38.781 2.678 1 95 281 TYR A C 1
ATOM 2225 O O . TYR A 1 281 ? -1.738 37.719 2.451 1 95 281 TYR A O 1
ATOM 2233 N N . THR A 1 282 ? 0.097 38.969 2.297 1 93.06 282 THR A N 1
ATOM 2234 C CA . THR A 1 282 ? 0.852 37.938 1.604 1 93.06 282 THR A CA 1
ATOM 2235 C C . THR A 1 282 ? 1.949 37.375 2.504 1 93.06 282 THR A C 1
ATOM 2237 O O . THR A 1 282 ? 2.607 38.125 3.23 1 93.06 282 THR A O 1
ATOM 2240 N N . SER A 1 283 ? 2.049 36.094 2.551 1 88.94 283 SER A N 1
ATOM 2241 C CA . SER A 1 283 ? 3.059 35.406 3.34 1 88.94 283 SER A CA 1
ATOM 2242 C C . SER A 1 283 ? 3.559 34.156 2.623 1 88.94 283 SER A C 1
ATOM 2244 O O . SER A 1 283 ? 2.865 33.625 1.762 1 88.94 283 SER A O 1
ATOM 2246 N N . VAL A 1 284 ? 4.781 33.719 2.99 1 90.25 284 VAL A N 1
ATOM 2247 C CA . VAL A 1 284 ? 5.367 32.562 2.314 1 90.25 284 VAL A CA 1
ATOM 2248 C C . VAL A 1 284 ? 6.105 31.703 3.326 1 90.25 284 VAL A C 1
ATOM 2250 O O . VAL A 1 284 ? 6.5 32.188 4.395 1 90.25 284 VAL A O 1
ATOM 2253 N N . ALA A 1 285 ? 6.238 30.453 3.082 1 89.5 285 ALA A N 1
ATOM 2254 C CA . ALA A 1 285 ? 7.066 29.484 3.787 1 89.5 285 ALA A CA 1
ATOM 2255 C C . ALA A 1 285 ? 7.652 28.453 2.82 1 89.5 285 ALA A C 1
ATOM 2257 O O . ALA A 1 285 ? 7.199 28.344 1.679 1 89.5 285 ALA A O 1
ATOM 2258 N N . PHE A 1 286 ? 8.719 27.766 3.262 1 91.62 286 PHE A N 1
ATOM 2259 C CA . PHE A 1 286 ? 9.383 26.781 2.416 1 91.62 286 PHE A CA 1
ATOM 2260 C C . PHE A 1 286 ? 9.641 25.484 3.184 1 91.62 286 PHE A C 1
ATOM 2262 O O . PHE A 1 286 ? 9.867 25.516 4.395 1 91.62 286 PHE A O 1
ATOM 2269 N N . ARG A 1 287 ? 9.633 24.422 2.488 1 91.88 287 ARG A N 1
ATOM 2270 C CA . ARG A 1 287 ? 9.992 23.109 3.043 1 91.88 287 ARG A CA 1
ATOM 2271 C C . ARG A 1 287 ? 10.898 22.344 2.09 1 91.88 287 ARG A C 1
ATOM 2273 O O . ARG A 1 287 ? 10.633 22.281 0.889 1 91.88 287 ARG A O 1
ATOM 2280 N N . ALA A 1 288 ? 11.914 21.734 2.619 1 91.75 288 ALA A N 1
ATOM 2281 C CA . ALA A 1 288 ? 12.82 20.922 1.818 1 91.75 288 ALA A CA 1
ATOM 2282 C C . ALA A 1 288 ? 12.422 19.453 1.861 1 91.75 288 ALA A C 1
ATOM 2284 O O . ALA A 1 288 ? 12.016 18.938 2.906 1 91.75 288 ALA A O 1
ATOM 2285 N N . VAL A 1 289 ? 12.477 18.797 0.712 1 93.12 289 VAL A N 1
ATOM 2286 C CA . VAL A 1 289 ? 12.281 17.359 0.574 1 93.12 289 VAL A CA 1
ATOM 2287 C C . VAL A 1 289 ? 13.562 16.703 0.043 1 93.12 289 VAL A C 1
ATOM 2289 O O . VAL A 1 289 ? 13.969 16.969 -1.091 1 93.12 289 VAL A O 1
ATOM 2292 N N . LYS A 1 290 ? 14.188 15.852 0.795 1 92.88 290 LYS A N 1
ATOM 2293 C CA . LYS A 1 290 ? 15.461 15.242 0.424 1 92.88 290 LYS A CA 1
ATOM 2294 C C . LYS A 1 290 ? 15.273 13.773 0.047 1 92.88 290 LYS A C 1
ATOM 2296 O O . LYS A 1 290 ? 15.484 12.883 0.871 1 92.88 290 LYS A O 1
ATOM 2301 N N . TYR A 1 291 ? 14.969 13.477 -1.227 1 94.44 291 TYR A N 1
ATOM 2302 C CA . TYR A 1 291 ? 14.727 12.117 -1.688 1 94.44 291 TYR A CA 1
ATOM 2303 C C . TYR A 1 291 ? 15.891 11.609 -2.537 1 94.44 291 TYR A C 1
ATOM 2305 O O . TYR A 1 291 ? 16.031 10.406 -2.76 1 94.44 291 TYR A O 1
ATOM 2313 N N . LYS A 1 292 ? 16.734 12.539 -3.045 1 95.38 292 LYS A N 1
ATOM 2314 C CA . LYS A 1 292 ? 17.781 12.156 -3.977 1 95.38 292 LYS A CA 1
ATOM 2315 C C . LYS A 1 292 ? 18.734 11.141 -3.346 1 95.38 292 LYS A C 1
ATOM 2317 O O . LYS A 1 292 ? 19.234 11.359 -2.242 1 95.38 292 LYS A O 1
ATOM 2322 N N . GLY A 1 293 ? 18.875 10.055 -4.043 1 94.44 293 GLY A N 1
ATOM 2323 C CA . GLY A 1 293 ? 19.875 9.078 -3.631 1 94.44 293 GLY A CA 1
ATOM 2324 C C . GLY A 1 293 ? 19.328 8.062 -2.639 1 94.44 293 GLY A C 1
ATOM 2325 O O . GLY A 1 293 ? 20.031 7.105 -2.283 1 94.44 293 GLY A O 1
ATOM 2326 N N . LEU A 1 294 ? 18.156 8.188 -2.232 1 93.75 294 LEU A N 1
ATOM 2327 C CA . LEU A 1 294 ? 17.609 7.281 -1.229 1 93.75 294 LEU A CA 1
ATOM 2328 C C . LEU A 1 294 ? 17.172 5.969 -1.865 1 93.75 294 LEU A C 1
ATOM 2330 O O . LEU A 1 294 ? 17 4.965 -1.173 1 93.75 294 LEU A O 1
ATOM 2334 N N . GLN A 1 295 ? 16.906 5.93 -3.203 1 93.19 295 GLN A N 1
ATOM 2335 C CA . GLN A 1 295 ? 16.438 4.719 -3.879 1 93.19 295 GLN A CA 1
ATOM 2336 C C . GLN A 1 295 ? 16.75 4.777 -5.375 1 93.19 295 GLN A C 1
ATOM 2338 O O . GLN A 1 295 ? 16.969 5.855 -5.926 1 93.19 295 GLN A O 1
ATOM 2343 N N . LYS A 1 296 ? 16.734 3.553 -6.035 1 92.19 296 LYS A N 1
ATOM 2344 C CA . LYS A 1 296 ? 16.938 3.408 -7.473 1 92.19 296 LYS A CA 1
ATOM 2345 C C . LYS A 1 296 ? 15.758 2.697 -8.133 1 92.19 296 LYS A C 1
ATOM 2347 O O . LYS A 1 296 ? 15.875 2.182 -9.242 1 92.19 296 LYS A O 1
ATOM 2352 N N . ILE A 1 297 ? 14.68 2.697 -7.535 1 91.62 297 ILE A N 1
ATOM 2353 C CA . ILE A 1 297 ? 13.516 1.948 -7.992 1 91.62 297 ILE A CA 1
ATOM 2354 C C . ILE A 1 297 ? 12.586 2.867 -8.781 1 91.62 297 ILE A C 1
ATOM 2356 O O . ILE A 1 297 ? 12.062 2.48 -9.828 1 91.62 297 ILE A O 1
ATOM 2360 N N . TRP A 1 298 ? 12.352 4.082 -8.273 1 92.88 298 TRP A N 1
ATOM 2361 C CA . TRP A 1 298 ? 11.523 5.082 -8.93 1 92.88 298 TRP A CA 1
ATOM 2362 C C . TRP A 1 298 ? 12.359 6.277 -9.383 1 92.88 298 TRP A C 1
ATOM 2364 O O . TRP A 1 298 ? 12.469 7.266 -8.656 1 92.88 298 TRP A O 1
ATOM 2374 N N . ALA A 1 299 ? 12.797 6.254 -10.531 1 90.75 299 ALA A N 1
ATOM 2375 C CA . ALA A 1 299 ? 13.75 7.238 -11.047 1 90.75 299 ALA A CA 1
ATOM 2376 C C . ALA A 1 299 ? 13.141 8.641 -11.055 1 90.75 299 ALA A C 1
ATOM 2378 O O . ALA A 1 299 ? 13.836 9.625 -10.805 1 90.75 299 ALA A O 1
ATOM 2379 N N . HIS A 1 300 ? 11.93 8.742 -11.297 1 89.88 300 HIS A N 1
ATOM 2380 C CA . HIS A 1 300 ? 11.266 10.039 -11.422 1 89.88 300 HIS A CA 1
ATOM 2381 C C . HIS A 1 300 ? 11.148 10.734 -10.07 1 89.88 300 HIS A C 1
ATOM 2383 O O . HIS A 1 300 ? 10.922 11.945 -10.016 1 89.88 300 HIS A O 1
ATOM 2389 N N . ALA A 1 301 ? 11.297 10.008 -8.992 1 93.62 301 ALA A N 1
ATOM 2390 C CA . ALA A 1 301 ? 11.172 10.578 -7.652 1 93.62 301 ALA A CA 1
ATOM 2391 C C . ALA A 1 301 ? 12.547 10.797 -7.023 1 93.62 301 ALA A C 1
ATOM 2393 O O . ALA A 1 301 ? 12.648 11.289 -5.898 1 93.62 301 ALA A O 1
ATOM 2394 N N . ASP A 1 302 ? 13.664 10.445 -7.734 1 94.06 302 ASP A N 1
ATOM 2395 C CA . ASP A 1 302 ? 15.016 10.578 -7.203 1 94.06 302 ASP A CA 1
ATOM 2396 C C . ASP A 1 302 ? 15.547 11.992 -7.383 1 94.06 302 ASP A C 1
ATOM 2398 O O . ASP A 1 302 ? 16.5 12.219 -8.133 1 94.06 302 ASP A O 1
ATOM 2402 N N . LYS A 1 303 ? 15.039 12.906 -6.57 1 94.88 303 LYS A N 1
ATOM 2403 C CA . LYS A 1 303 ? 15.438 14.305 -6.633 1 94.88 303 LYS A CA 1
ATOM 2404 C C . LYS A 1 303 ? 15.102 15.031 -5.332 1 94.88 303 LYS A C 1
ATOM 2406 O O . LYS A 1 303 ? 14.195 14.625 -4.605 1 94.88 303 LYS A O 1
ATOM 2411 N N . ASP A 1 304 ? 15.844 16.078 -5.035 1 94.69 304 ASP A N 1
ATOM 2412 C CA . ASP A 1 304 ? 15.508 17 -3.957 1 94.69 304 ASP A CA 1
ATOM 2413 C C . ASP A 1 304 ? 14.562 18.094 -4.449 1 94.69 304 ASP A C 1
ATOM 2415 O O . ASP A 1 304 ? 14.664 18.547 -5.59 1 94.69 304 ASP A O 1
ATOM 2419 N N . THR A 1 305 ? 13.68 18.469 -3.584 1 93.12 305 THR A N 1
ATOM 2420 C CA . THR A 1 305 ? 12.68 19.484 -3.939 1 93.12 305 THR A CA 1
ATOM 2421 C C . THR A 1 305 ? 12.547 20.516 -2.832 1 93.12 305 THR A C 1
ATOM 2423 O O . THR A 1 305 ? 12.664 20.188 -1.649 1 93.12 305 THR A O 1
ATOM 2426 N N . LEU A 1 306 ? 12.375 21.75 -3.26 1 94.5 306 LEU A N 1
ATOM 2427 C CA . LEU A 1 306 ? 11.945 22.812 -2.348 1 94.5 306 LEU A CA 1
ATOM 2428 C C . LEU A 1 306 ? 10.492 23.188 -2.598 1 94.5 306 LEU A C 1
ATOM 2430 O O . LEU A 1 306 ? 10.141 23.609 -3.705 1 94.5 306 LEU A O 1
ATOM 2434 N N . ILE A 1 307 ? 9.656 23.062 -1.574 1 94.94 307 ILE A N 1
ATOM 2435 C CA . ILE A 1 307 ? 8.242 23.375 -1.691 1 94.94 307 ILE A CA 1
ATOM 2436 C C . ILE A 1 307 ? 8 24.828 -1.309 1 94.94 307 ILE A C 1
ATOM 2438 O O . ILE A 1 307 ? 8.391 25.266 -0.223 1 94.94 307 ILE A O 1
ATOM 2442 N N . HIS A 1 308 ? 7.402 25.531 -2.244 1 95.19 308 HIS A N 1
ATOM 2443 C CA . HIS A 1 308 ? 6.957 26.906 -2.002 1 95.19 308 HIS A CA 1
ATOM 2444 C C . HIS A 1 308 ? 5.527 26.938 -1.479 1 95.19 308 HIS A C 1
ATOM 2446 O O . HIS A 1 308 ? 4.609 26.453 -2.139 1 95.19 308 HIS A O 1
ATOM 2452 N N . ILE A 1 309 ? 5.375 27.469 -0.252 1 93.62 309 ILE A N 1
ATOM 2453 C CA . ILE A 1 309 ? 4.059 27.656 0.343 1 93.62 309 ILE A CA 1
ATOM 2454 C C . ILE A 1 309 ? 3.711 29.141 0.376 1 93.62 309 ILE A C 1
ATOM 2456 O O . ILE A 1 309 ? 4.23 29.891 1.208 1 93.62 309 ILE A O 1
ATOM 2460 N N . ARG A 1 310 ? 2.832 29.469 -0.468 1 93.75 310 ARG A N 1
ATOM 2461 C CA . ARG A 1 310 ? 2.455 30.875 -0.581 1 93.75 310 ARG A CA 1
ATOM 2462 C C . ARG A 1 310 ? 0.974 31.078 -0.273 1 93.75 310 ARG A C 1
ATOM 2464 O O . ARG A 1 310 ? 0.139 30.25 -0.666 1 93.75 310 ARG A O 1
ATOM 2471 N N . GLN A 1 311 ? 0.686 32.125 0.471 1 94.12 311 GLN A N 1
ATOM 2472 C CA . GLN A 1 311 ? -0.696 32.469 0.8 1 94.12 311 GLN A CA 1
ATOM 2473 C C . GLN A 1 311 ? -0.955 33.969 0.638 1 94.12 311 GLN A C 1
ATOM 2475 O O . GLN A 1 311 ? -0.233 34.781 1.2 1 94.12 311 GLN A O 1
ATOM 2480 N N . ARG A 1 312 ? -1.897 34.312 -0.186 1 95.69 312 ARG A N 1
ATOM 2481 C CA . ARG A 1 312 ? -2.434 35.656 -0.263 1 95.69 312 ARG A CA 1
ATOM 2482 C C . ARG A 1 312 ? -3.836 35.719 0.332 1 95.69 312 ARG A C 1
ATOM 2484 O O . ARG A 1 312 ? -4.801 35.25 -0.282 1 95.69 312 ARG A O 1
ATOM 2491 N N . LEU A 1 313 ? -3.904 36.281 1.499 1 95.69 313 LEU A N 1
ATOM 2492 C CA . LEU A 1 313 ? -5.172 36.438 2.201 1 95.69 313 LEU A CA 1
ATOM 2493 C C . LEU A 1 313 ? -5.781 37.812 1.926 1 95.69 313 LEU A C 1
ATOM 2495 O O . LEU A 1 313 ? -5.152 38.812 2.184 1 95.69 313 LEU A O 1
ATOM 2499 N N . GLU A 1 314 ? -6.969 37.75 1.398 1 96.81 314 GLU A N 1
ATOM 2500 C CA . GLU A 1 314 ? -7.688 39 1.121 1 96.81 314 GLU A CA 1
ATOM 2501 C C . GLU A 1 314 ? -8.93 39.125 1.999 1 96.81 314 GLU A C 1
ATOM 2503 O O . GLU A 1 314 ? -9.719 38.188 2.105 1 96.81 314 GLU A O 1
ATOM 2508 N N . VAL A 1 315 ? -9.047 40.25 2.613 1 97 315 VAL A N 1
ATOM 2509 C CA . VAL A 1 315 ? -10.195 40.531 3.465 1 97 315 VAL A CA 1
ATOM 2510 C C . VAL A 1 315 ? -10.961 41.719 2.9 1 97 315 VAL A C 1
ATOM 2512 O O . VAL A 1 315 ? -10.383 42.781 2.664 1 97 315 VAL A O 1
ATOM 2515 N N . ASP A 1 316 ? -12.258 41.562 2.703 1 95.62 316 ASP A N 1
ATOM 2516 C CA . ASP A 1 316 ? -13.047 42.688 2.164 1 95.62 316 ASP A CA 1
ATOM 2517 C C . ASP A 1 316 ? -13.719 43.469 3.283 1 95.62 316 ASP A C 1
ATOM 2519 O O . ASP A 1 316 ? -13.617 43.094 4.457 1 95.62 316 ASP A O 1
ATOM 2523 N N . GLU A 1 317 ? -14.406 44.5 2.83 1 93.44 317 GLU A N 1
ATOM 2524 C CA . GLU A 1 317 ? -15 45.438 3.797 1 93.44 317 GLU A CA 1
ATOM 2525 C C . GLU A 1 317 ? -16.188 44.812 4.5 1 93.44 317 GLU A C 1
ATOM 2527 O O . GLU A 1 317 ? -16.547 45.188 5.609 1 93.44 317 GLU A O 1
ATOM 2532 N N . LYS A 1 318 ? -16.703 43.812 3.879 1 92.62 318 LYS A N 1
ATOM 2533 C CA . LYS A 1 318 ? -17.891 43.188 4.449 1 92.62 318 LYS A CA 1
ATOM 2534 C C . LYS A 1 318 ? -17.531 42.031 5.352 1 92.62 318 LYS A C 1
ATOM 2536 O O . LYS A 1 318 ? -18.391 41.406 5.992 1 92.62 318 LYS A O 1
ATOM 2541 N N . GLY A 1 319 ? -16.25 41.719 5.391 1 92.88 319 GLY A N 1
ATOM 2542 C CA . GLY A 1 319 ? -15.781 40.656 6.273 1 92.88 319 GLY A CA 1
ATOM 2543 C C . GLY A 1 319 ? -15.484 39.344 5.551 1 92.88 319 GLY A C 1
ATOM 2544 O O . GLY A 1 319 ? -15.102 38.375 6.176 1 92.88 319 GLY A O 1
ATOM 2545 N N . GLY A 1 320 ? -15.68 39.312 4.379 1 94.19 320 GLY A N 1
ATOM 2546 C CA . GLY A 1 320 ? -15.312 38.156 3.598 1 94.19 320 GLY A CA 1
ATOM 2547 C C . GLY A 1 320 ? -13.812 37.969 3.469 1 94.19 320 GLY A C 1
ATOM 2548 O O . GLY A 1 320 ? -13.07 38.938 3.336 1 94.19 320 GLY A O 1
ATOM 2549 N N . VAL A 1 321 ? -13.383 36.719 3.621 1 96.19 321 VAL A N 1
ATOM 2550 C CA . VAL A 1 321 ? -11.961 36.375 3.523 1 96.19 321 VAL A CA 1
ATOM 2551 C C . VAL A 1 321 ? -11.742 35.406 2.373 1 96.19 321 VAL A C 1
ATOM 2553 O O . VAL A 1 321 ? -12.508 34.438 2.205 1 96.19 321 VAL A O 1
ATOM 2556 N N . MET A 1 322 ? -10.781 35.625 1.561 1 96.62 322 MET A N 1
ATOM 2557 C CA . MET A 1 322 ? -10.367 34.719 0.491 1 96.62 322 MET A CA 1
ATOM 2558 C C . MET A 1 322 ? -8.859 34.469 0.542 1 96.62 322 MET A C 1
ATOM 2560 O O . MET A 1 322 ? -8.07 35.438 0.509 1 96.62 322 MET A O 1
ATOM 2564 N N . ALA A 1 323 ? -8.492 33.281 0.707 1 96.69 323 ALA A N 1
ATOM 2565 C CA . ALA A 1 323 ? -7.082 32.875 0.657 1 96.69 323 ALA A CA 1
ATOM 2566 C C . ALA A 1 323 ? -6.73 32.281 -0.69 1 96.69 323 ALA A C 1
ATOM 2568 O O . ALA A 1 323 ? -7.273 31.219 -1.061 1 96.69 323 ALA A O 1
ATOM 2569 N N . ASP A 1 324 ? -5.859 32.875 -1.412 1 96.56 324 ASP A N 1
ATOM 2570 C CA . ASP A 1 324 ? -5.379 32.344 -2.693 1 96.56 324 ASP A CA 1
ATOM 2571 C C . ASP A 1 324 ? -4 31.719 -2.547 1 96.56 324 ASP A C 1
ATOM 2573 O O . ASP A 1 324 ? -3.068 32.344 -2.039 1 96.56 324 ASP A O 1
ATOM 2577 N N . PHE A 1 325 ? -3.877 30.531 -3.061 1 96.81 325 PHE A N 1
ATOM 2578 C CA . PHE A 1 325 ? -2.629 29.797 -2.885 1 96.81 325 PHE A CA 1
ATOM 2579 C C . PHE A 1 325 ? -1.882 29.672 -4.207 1 96.81 325 PHE A C 1
ATOM 2581 O O . PHE A 1 325 ? -0.916 28.906 -4.309 1 96.81 325 PHE A O 1
ATOM 2588 N N . ALA A 1 326 ? -2.279 30.391 -5.156 1 95.94 326 ALA A N 1
ATOM 2589 C CA . ALA A 1 326 ? -1.516 30.453 -6.398 1 95.94 326 ALA A CA 1
ATOM 2590 C C . ALA A 1 326 ? -0.087 30.922 -6.145 1 95.94 326 ALA A C 1
ATOM 2592 O O . ALA A 1 326 ? 0.134 31.891 -5.414 1 95.94 326 ALA A O 1
ATOM 2593 N N . GLY A 1 327 ? 0.78 30.219 -6.766 1 95.44 327 GLY A N 1
ATOM 2594 C CA . GLY A 1 327 ? 2.191 30.484 -6.527 1 95.44 327 GLY A CA 1
ATOM 2595 C C . GLY A 1 327 ? 2.855 29.422 -5.66 1 95.44 327 GLY A C 1
ATOM 2596 O O . GLY A 1 327 ? 4.082 29.312 -5.652 1 95.44 327 GLY A O 1
ATOM 2597 N N . SER A 1 328 ? 2.041 28.734 -4.852 1 96.38 328 SER A N 1
ATOM 2598 C CA . SER A 1 328 ? 2.592 27.547 -4.215 1 96.38 328 SER A CA 1
ATOM 2599 C C . SER A 1 328 ? 3.064 26.531 -5.254 1 96.38 328 SER A C 1
ATOM 2601 O O . SER A 1 328 ? 2.627 26.562 -6.406 1 96.38 328 SER A O 1
ATOM 2603 N N . SER A 1 329 ? 3.932 25.672 -4.812 1 96.44 329 SER A N 1
ATOM 2604 C CA . SER A 1 329 ? 4.488 24.688 -5.73 1 96.44 329 SER A CA 1
ATOM 2605 C C . SER A 1 329 ? 3.395 23.812 -6.328 1 96.44 329 SER A C 1
ATOM 2607 O O . SER A 1 329 ? 2.338 23.625 -5.723 1 96.44 329 SER A O 1
ATOM 2609 N N . ARG A 1 330 ? 3.666 23.328 -7.539 1 96.69 330 ARG A N 1
ATOM 2610 C CA . ARG A 1 330 ? 2.855 22.234 -8.086 1 96.69 330 ARG A CA 1
ATOM 2611 C C . ARG A 1 330 ? 3.066 20.953 -7.301 1 96.69 330 ARG A C 1
ATOM 2613 O O . ARG A 1 330 ? 4.055 20.812 -6.578 1 96.69 330 ARG A O 1
ATOM 2620 N N . TRP A 1 331 ? 2.074 20.078 -7.465 1 96.19 331 TRP A N 1
ATOM 2621 C CA . TRP A 1 331 ? 2.291 18.766 -6.855 1 96.19 331 TRP A CA 1
ATOM 2622 C C . TRP A 1 331 ? 3.494 18.062 -7.48 1 96.19 331 TRP A C 1
ATOM 2624 O O . TRP A 1 331 ? 3.916 18.406 -8.586 1 96.19 331 TRP A O 1
ATOM 2634 N N . ASP A 1 332 ? 4.129 17.109 -6.773 1 95.56 332 ASP A N 1
ATOM 2635 C CA . ASP A 1 332 ? 5.25 16.312 -7.25 1 95.56 332 ASP A CA 1
ATOM 2636 C C . ASP A 1 332 ? 5.238 14.914 -6.625 1 95.56 332 ASP A C 1
ATOM 2638 O O . ASP A 1 332 ? 4.305 14.562 -5.902 1 95.56 332 ASP A O 1
ATOM 2642 N N . TYR A 1 333 ? 6.242 14.102 -6.941 1 94.62 333 TYR A N 1
ATOM 2643 C CA . TYR A 1 333 ? 6.305 12.711 -6.504 1 94.62 333 TYR A CA 1
ATOM 2644 C C . TYR A 1 333 ? 6.938 12.602 -5.121 1 94.62 333 TYR A C 1
ATOM 2646 O O . TYR A 1 333 ? 8.016 12.023 -4.965 1 94.62 333 TYR A O 1
ATOM 2654 N N . HIS A 1 334 ? 6.227 13.125 -4.117 1 95.69 334 HIS A N 1
ATOM 2655 C CA . HIS A 1 334 ? 6.617 13.047 -2.715 1 95.69 334 HIS A CA 1
ATOM 2656 C C . HIS A 1 334 ? 5.395 12.992 -1.805 1 95.69 334 HIS A C 1
ATOM 2658 O O . HIS A 1 334 ? 4.258 13.055 -2.281 1 95.69 334 HIS A O 1
ATOM 2664 N N . ALA A 1 335 ? 5.566 12.938 -0.507 1 96 335 ALA A N 1
ATOM 2665 C CA . ALA A 1 335 ? 4.535 12.594 0.468 1 96 335 ALA A CA 1
ATOM 2666 C C . ALA A 1 335 ? 3.707 13.82 0.843 1 96 335 ALA A C 1
ATOM 2668 O O . ALA A 1 335 ? 2.666 13.695 1.493 1 96 335 ALA A O 1
ATOM 2669 N N . PHE A 1 336 ? 4.008 14.984 0.417 1 95.94 336 PHE A N 1
ATOM 2670 C CA . PHE A 1 336 ? 3.557 16.188 1.092 1 95.94 336 PHE A CA 1
ATOM 2671 C C . PHE A 1 336 ? 2.455 16.875 0.291 1 95.94 336 PHE A C 1
ATOM 2673 O O . PHE A 1 336 ? 2.119 18.031 0.552 1 95.94 336 PHE A O 1
ATOM 2680 N N . ASN A 1 337 ? 1.884 16.172 -0.692 1 96.88 337 ASN A N 1
ATOM 2681 C CA . ASN A 1 337 ? 0.724 16.672 -1.418 1 96.88 337 ASN A CA 1
ATOM 2682 C C . ASN A 1 337 ? -0.56 16.516 -0.61 1 96.88 337 ASN A C 1
ATOM 2684 O O . ASN A 1 337 ? -0.564 15.844 0.426 1 96.88 337 ASN A O 1
ATOM 2688 N N . GLY A 1 338 ? -1.556 17.172 -1.055 1 95.88 338 GLY A N 1
ATOM 2689 C CA . GLY A 1 338 ? -2.889 17 -0.503 1 95.88 338 GLY A CA 1
ATOM 2690 C C . GLY A 1 338 ? -3.994 17.359 -1.477 1 95.88 338 GLY A C 1
ATOM 2691 O O . GLY A 1 338 ? -3.721 17.797 -2.594 1 95.88 338 GLY A O 1
ATOM 2692 N N . TYR A 1 339 ? -5.172 17.109 -1.062 1 96.56 339 TYR A N 1
ATOM 2693 C CA . TYR A 1 339 ? -6.367 17.5 -1.793 1 96.56 339 TYR A CA 1
ATOM 2694 C C . TYR A 1 339 ? -7.105 18.625 -1.067 1 96.56 339 TYR A C 1
ATOM 2696 O O . TYR A 1 339 ? -6.809 18.922 0.092 1 96.56 339 TYR A O 1
ATOM 2704 N N . PRO A 1 340 ? -8.008 19.234 -1.712 1 96.12 340 PRO A N 1
ATOM 2705 C CA . PRO A 1 340 ? -8.641 20.422 -1.119 1 96.12 340 PRO A CA 1
ATOM 2706 C C . PRO A 1 340 ? -9.242 20.141 0.254 1 96.12 340 PRO A C 1
ATOM 2708 O O . PRO A 1 340 ? -9.117 20.953 1.168 1 96.12 340 PRO A O 1
ATOM 2711 N N . GLY A 1 341 ? -9.906 19.016 0.409 1 95.06 341 GLY A N 1
ATOM 2712 C CA . GLY A 1 341 ? -10.492 18.688 1.702 1 95.06 341 GLY A CA 1
ATOM 2713 C C . GLY A 1 341 ? -9.477 18.672 2.826 1 95.06 341 GLY A C 1
ATOM 2714 O O . GLY A 1 341 ? -9.695 19.266 3.881 1 95.06 341 GLY A O 1
ATOM 2715 N N . GLY A 1 342 ? -8.383 18 2.605 1 94.69 342 GLY A N 1
ATOM 2716 C CA . GLY A 1 342 ? -7.309 17.953 3.588 1 94.69 342 GLY A CA 1
ATOM 2717 C C . GLY A 1 342 ? -6.621 19.297 3.789 1 94.69 342 GLY A C 1
ATOM 2718 O O . GLY A 1 342 ? -6.242 19.641 4.91 1 94.69 342 GLY A O 1
ATOM 2719 N N . ALA A 1 343 ? -6.438 20.047 2.758 1 95.44 343 ALA A N 1
ATOM 2720 C CA . ALA A 1 343 ? -5.855 21.375 2.852 1 95.44 343 ALA A CA 1
ATOM 2721 C C . ALA A 1 343 ? -6.746 22.312 3.666 1 95.44 343 ALA A C 1
ATOM 2723 O O . ALA A 1 343 ? -6.254 23.141 4.445 1 95.44 343 ALA A O 1
ATOM 2724 N N . ASP A 1 344 ? -7.992 22.125 3.523 1 95.19 344 ASP A N 1
ATOM 2725 C CA . ASP A 1 344 ? -8.953 22.938 4.262 1 95.19 344 ASP A CA 1
ATOM 2726 C C . ASP A 1 344 ? -8.812 22.719 5.77 1 95.19 344 ASP A C 1
ATOM 2728 O O . ASP A 1 344 ? -9.016 23.656 6.555 1 95.19 344 ASP A O 1
ATOM 2732 N N . VAL A 1 345 ? -8.492 21.547 6.145 1 93.12 345 VAL A N 1
ATOM 2733 C CA . VAL A 1 345 ? -8.328 21.266 7.566 1 93.12 345 VAL A CA 1
ATOM 2734 C C . VAL A 1 345 ? -7.246 22.188 8.148 1 93.12 345 VAL A C 1
ATOM 2736 O O . VAL A 1 345 ? -7.414 22.75 9.227 1 93.12 345 VAL A O 1
ATOM 2739 N N . ALA A 1 346 ? -6.219 22.375 7.445 1 90.44 346 ALA A N 1
ATOM 2740 C CA . ALA A 1 346 ? -5.133 23.234 7.91 1 90.44 346 ALA A CA 1
ATOM 2741 C C . ALA A 1 346 ? -5.52 24.703 7.82 1 90.44 346 ALA A C 1
ATOM 2743 O O . ALA A 1 346 ? -5.238 25.484 8.734 1 90.44 346 ALA A O 1
ATOM 2744 N N . PHE A 1 347 ? -6.129 25.125 6.734 1 92.25 347 PHE A N 1
ATOM 2745 C CA . PHE A 1 347 ? -6.52 26.516 6.516 1 92.25 347 PHE A CA 1
ATOM 2746 C C . PHE A 1 347 ? -7.484 26.984 7.602 1 92.25 347 PHE A C 1
ATOM 2748 O O . PHE A 1 347 ? -7.305 28.047 8.172 1 92.25 347 PHE A O 1
ATOM 2755 N N . TYR A 1 348 ? -8.414 26.109 7.969 1 92 348 TYR A N 1
ATOM 2756 C CA . TYR A 1 348 ? -9.477 26.531 8.875 1 92 348 TYR A CA 1
ATOM 2757 C C . TYR A 1 348 ? -9.016 26.469 10.328 1 92 348 TYR A C 1
ATOM 2759 O O . TYR A 1 348 ? -9.664 27.016 11.219 1 92 348 TYR A O 1
ATOM 2767 N N . LEU A 1 349 ? -7.934 25.844 10.547 1 87.44 349 LEU A N 1
ATOM 2768 C CA . LEU A 1 349 ? -7.414 25.797 11.906 1 87.44 349 LEU A CA 1
ATOM 2769 C C . LEU A 1 349 ? -7.16 27.219 12.43 1 87.44 349 LEU A C 1
ATOM 2771 O O . LEU A 1 349 ? -7.598 27.562 13.531 1 87.44 349 LEU A O 1
ATOM 2775 N N . ALA A 1 350 ? -6.543 27.969 11.648 1 83.06 350 ALA A N 1
ATOM 2776 C CA . ALA A 1 350 ? -6.246 29.344 12.039 1 83.06 350 ALA A CA 1
ATOM 2777 C C . ALA A 1 350 ? -7.512 30.188 12.047 1 83.06 350 ALA A C 1
ATOM 2779 O O . ALA A 1 350 ? -7.688 31.047 12.914 1 83.06 350 ALA A O 1
ATOM 2780 N N . MET A 1 351 ? -8.43 29.922 11.219 1 88.69 351 MET A N 1
ATOM 2781 C CA . MET A 1 351 ? -9.602 30.766 11.008 1 88.69 351 MET A CA 1
ATOM 2782 C C . MET A 1 351 ? -10.625 30.562 12.117 1 88.69 351 MET A C 1
ATOM 2784 O O . MET A 1 351 ? -11.172 31.516 12.656 1 88.69 351 MET A O 1
ATOM 2788 N N . ILE A 1 352 ? -10.797 29.312 12.383 1 87.81 352 ILE A N 1
ATOM 2789 C CA . ILE A 1 352 ? -11.875 29.016 13.32 1 87.81 352 ILE A CA 1
ATOM 2790 C C . ILE A 1 352 ? -11.477 29.469 14.727 1 87.81 352 ILE A C 1
ATOM 2792 O O . ILE A 1 352 ? -12.312 29.984 15.469 1 87.81 352 ILE A O 1
ATOM 2796 N N . ASN A 1 353 ? -10.281 29.297 15.078 1 83.19 353 ASN A N 1
ATOM 2797 C CA . ASN A 1 353 ? -9.812 29.703 16.406 1 83.19 353 ASN A CA 1
ATOM 2798 C C . ASN A 1 353 ? -9.844 31.219 16.578 1 83.19 353 ASN A C 1
ATOM 2800 O O . ASN A 1 353 ? -10.086 31.719 17.672 1 83.19 353 ASN A O 1
ATOM 2804 N N . GLN A 1 354 ? -9.703 31.891 15.594 1 87.62 354 GLN A N 1
ATOM 2805 C CA . GLN A 1 354 ? -9.57 33.344 15.68 1 87.62 354 GLN A CA 1
ATOM 2806 C C . GLN A 1 354 ? -10.922 34.031 15.508 1 87.62 354 GLN A C 1
ATOM 2808 O O . GLN A 1 354 ? -11.195 35.062 16.141 1 87.62 354 GLN A O 1
ATOM 2813 N N . PHE A 1 355 ? -11.711 33.406 14.695 1 92.75 355 PHE A N 1
ATOM 2814 C CA . PHE A 1 355 ? -12.891 34.188 14.297 1 92.75 355 PHE A CA 1
ATOM 2815 C C . PHE A 1 355 ? -14.148 33.594 14.922 1 92.75 355 PHE A C 1
ATOM 2817 O O . PHE A 1 355 ? -15.203 34.219 14.922 1 92.75 355 PHE A O 1
ATOM 2824 N N . ALA A 1 356 ? -14.07 32.375 15.461 1 89.69 356 ALA A N 1
ATOM 2825 C CA . ALA A 1 356 ? -15.258 31.75 16.016 1 89.69 356 ALA A CA 1
ATOM 2826 C C . ALA A 1 356 ? -15.141 31.594 17.531 1 89.69 356 ALA A C 1
ATOM 2828 O O . ALA A 1 356 ? -15.82 30.75 18.141 1 89.69 356 ALA A O 1
ATOM 2829 N N . HIS A 1 357 ? -14.406 32.375 18.234 1 85.19 357 HIS A N 1
ATOM 2830 C CA . HIS A 1 357 ? -14.055 32.219 19.641 1 85.19 357 HIS A CA 1
ATOM 2831 C C . HIS A 1 357 ? -15.234 32.562 20.547 1 85.19 357 HIS A C 1
ATOM 2833 O O . HIS A 1 357 ? -15.281 32.125 21.688 1 85.19 357 HIS A O 1
ATOM 2839 N N . ASN A 1 358 ? -16.203 33.281 20.109 1 89.81 358 ASN A N 1
ATOM 2840 C CA . ASN A 1 358 ? -17.297 33.719 20.969 1 89.81 358 ASN A CA 1
ATOM 2841 C C . ASN A 1 358 ? -18.656 33.281 20.391 1 89.81 358 ASN A C 1
ATOM 2843 O O . ASN A 1 358 ? -19.672 33.938 20.656 1 89.81 358 ASN A O 1
ATOM 2847 N N . THR A 1 359 ? -18.609 32.406 19.516 1 91.75 359 THR A N 1
ATOM 2848 C CA . THR A 1 359 ? -19.844 31.906 18.938 1 91.75 359 THR A CA 1
ATOM 2849 C C . THR A 1 359 ? -19.875 30.391 18.953 1 91.75 359 THR A C 1
ATOM 2851 O O . THR A 1 359 ? -18.922 29.75 19.422 1 91.75 359 THR A O 1
ATOM 2854 N N . LYS A 1 360 ? -21.062 29.844 18.562 1 93 360 LYS A N 1
ATOM 2855 C CA . LYS A 1 360 ? -21.203 28.391 18.422 1 93 360 LYS A CA 1
ATOM 2856 C C . LYS A 1 360 ? -20.266 27.859 17.328 1 93 360 LYS A C 1
ATOM 2858 O O . LYS A 1 360 ? -20.297 28.359 16.188 1 93 360 LYS A O 1
ATOM 2863 N N . PRO A 1 361 ? -19.344 27.047 17.766 1 88.81 361 PRO A N 1
ATOM 2864 C CA . PRO A 1 361 ? -18.422 26.531 16.75 1 88.81 361 PRO A CA 1
ATOM 2865 C C . PRO A 1 361 ? -19.125 25.594 15.758 1 88.81 361 PRO A C 1
ATOM 2867 O O . PRO A 1 361 ? -19.516 24.484 16.125 1 88.81 361 PRO A O 1
ATOM 2870 N N . THR A 1 362 ? -19.375 26.047 14.555 1 94.5 362 THR A N 1
ATOM 2871 C CA . THR A 1 362 ? -20.031 25.297 13.484 1 94.5 362 THR A CA 1
ATOM 2872 C C . THR A 1 362 ? -19.188 25.344 12.211 1 94.5 362 THR A C 1
ATOM 2874 O O . THR A 1 362 ? -18.109 25.938 12.195 1 94.5 362 THR A O 1
ATOM 2877 N N . GLY A 1 363 ? -19.703 24.688 11.219 1 93.81 363 GLY A N 1
ATOM 2878 C CA . GLY A 1 363 ? -19.031 24.719 9.922 1 93.81 363 GLY A CA 1
ATOM 2879 C C . GLY A 1 363 ? -19.266 26.016 9.172 1 93.81 363 GLY A C 1
ATOM 2880 O O . GLY A 1 363 ? -18.875 26.141 8.008 1 93.81 363 GLY A O 1
ATOM 2881 N N . ALA A 1 364 ? -19.781 27.047 9.812 1 95.44 364 ALA A N 1
ATOM 2882 C CA . ALA A 1 364 ? -20.156 28.312 9.18 1 95.44 364 ALA A CA 1
ATOM 2883 C C . ALA A 1 364 ? -18.922 29.031 8.656 1 95.44 364 ALA A C 1
ATOM 2885 O O . ALA A 1 364 ? -19.016 29.828 7.715 1 95.44 364 ALA A O 1
ATOM 2886 N N . ILE A 1 365 ? -17.781 28.75 9.258 1 94.31 365 ILE A N 1
ATOM 2887 C CA . ILE A 1 365 ? -16.547 29.422 8.891 1 94.31 365 ILE A CA 1
ATOM 2888 C C . ILE A 1 365 ? -16.25 29.188 7.41 1 94.31 365 ILE A C 1
ATOM 2890 O O . ILE A 1 365 ? -15.695 30.062 6.738 1 94.31 365 ILE A O 1
ATOM 2894 N N . ALA A 1 366 ? -16.703 28.094 6.855 1 93.75 366 ALA A N 1
ATOM 2895 C CA . ALA A 1 366 ? -16.438 27.719 5.473 1 93.75 366 ALA A CA 1
ATOM 2896 C C . ALA A 1 366 ? -17.234 28.578 4.5 1 93.75 366 ALA A C 1
ATOM 2898 O O . ALA A 1 366 ? -16.938 28.625 3.307 1 93.75 366 ALA A O 1
ATOM 2899 N N . TYR A 1 367 ? -18.219 29.281 4.984 1 95.12 367 TYR A N 1
ATOM 2900 C CA . TYR A 1 367 ? -19.062 30.125 4.137 1 95.12 367 TYR A CA 1
ATOM 2901 C C . TYR A 1 367 ? -18.609 31.578 4.195 1 95.12 367 TYR A C 1
ATOM 2903 O O . TYR A 1 367 ? -19.125 32.406 3.453 1 95.12 367 TYR A O 1
ATOM 2911 N N . VAL A 1 368 ? -17.688 31.844 5.051 1 95.44 368 VAL A N 1
ATOM 2912 C CA . VAL A 1 368 ? -17.203 33.219 5.203 1 95.44 368 VAL A CA 1
ATOM 2913 C C . VAL A 1 368 ? -15.758 33.312 4.719 1 95.44 368 VAL A C 1
ATOM 2915 O O . VAL A 1 368 ? -15.391 34.281 4.043 1 95.44 368 VAL A O 1
ATOM 2918 N N . ALA A 1 369 ? -14.938 32.406 5.145 1 94.62 369 ALA A N 1
ATOM 2919 C CA . ALA A 1 369 ? -13.547 32.312 4.719 1 94.62 369 ALA A CA 1
ATOM 2920 C C . ALA A 1 369 ? -13.359 31.203 3.68 1 94.62 369 ALA A C 1
ATOM 2922 O O . ALA A 1 369 ? -13.648 30.031 3.949 1 94.62 369 ALA A O 1
ATOM 2923 N N . LYS A 1 370 ? -12.891 31.547 2.549 1 94.56 370 LYS A N 1
ATOM 2924 C CA . LYS A 1 370 ? -12.75 30.578 1.463 1 94.56 370 LYS A CA 1
ATOM 2925 C C . LYS A 1 370 ? -11.297 30.469 1.01 1 94.56 370 LYS A C 1
ATOM 2927 O O . LYS A 1 370 ? -10.508 31.391 1.221 1 94.56 370 LYS A O 1
ATOM 2932 N N . ALA A 1 371 ? -10.984 29.359 0.522 1 95.56 371 ALA A N 1
ATOM 2933 C CA . ALA A 1 371 ? -9.648 29.125 -0.021 1 95.56 371 ALA A CA 1
ATOM 2934 C C . ALA A 1 371 ? -9.719 28.703 -1.488 1 95.56 371 ALA A C 1
ATOM 2936 O O . ALA A 1 371 ? -10.609 27.953 -1.887 1 95.56 371 ALA A O 1
ATOM 2937 N N . HIS A 1 372 ? -8.852 29.25 -2.246 1 96.69 372 HIS A N 1
ATOM 2938 C CA . HIS A 1 372 ? -8.672 28.859 -3.635 1 96.69 372 HIS A CA 1
ATOM 2939 C C . HIS A 1 372 ? -7.375 28.078 -3.82 1 96.69 372 HIS A C 1
ATOM 2941 O O . HIS A 1 372 ? -6.289 28.609 -3.611 1 96.69 372 HIS A O 1
ATOM 2947 N N . TYR A 1 373 ? -7.512 26.844 -4.164 1 97 373 TYR A N 1
ATOM 2948 C CA . TYR A 1 373 ? -6.383 25.984 -4.504 1 97 373 TYR A CA 1
ATOM 2949 C C . TYR A 1 373 ? -6.305 25.75 -6.008 1 97 373 TYR A C 1
ATOM 2951 O O . TYR A 1 373 ? -7.031 24.922 -6.551 1 97 373 TYR A O 1
ATOM 2959 N N . PRO A 1 374 ? -5.359 26.359 -6.715 1 96.62 374 PRO A N 1
ATOM 2960 C CA . PRO A 1 374 ? -5.309 26.188 -8.172 1 96.62 374 PRO A CA 1
ATOM 2961 C C . PRO A 1 374 ? -5.094 24.719 -8.578 1 96.62 374 PRO A C 1
ATOM 2963 O O . PRO A 1 374 ? -4.367 24 -7.902 1 96.62 374 PRO A O 1
ATOM 2966 N N . GLU A 1 375 ? -5.715 24.344 -9.711 1 95.38 375 GLU A N 1
ATOM 2967 C CA . GLU A 1 375 ? -5.5 23 -10.234 1 95.38 375 GLU A CA 1
ATOM 2968 C C . GLU A 1 375 ? -4.027 22.75 -10.547 1 95.38 375 GLU A C 1
ATOM 2970 O O . GLU A 1 375 ? -3.371 23.594 -11.164 1 95.38 375 GLU A O 1
ATOM 2975 N N . GLY A 1 376 ? -3.543 21.656 -10.086 1 95.25 376 GLY A N 1
ATOM 2976 C CA . GLY A 1 376 ? -2.154 21.281 -10.312 1 95.25 376 GLY A CA 1
ATOM 2977 C C . GLY A 1 376 ? -1.249 21.625 -9.141 1 95.25 376 GLY A C 1
ATOM 2978 O O . GLY A 1 376 ? -0.117 21.141 -9.062 1 95.25 376 GLY A O 1
ATOM 2979 N N . SER A 1 377 ? -1.766 22.438 -8.258 1 96.56 377 SER A N 1
ATOM 2980 C CA . SER A 1 377 ? -0.962 22.797 -7.098 1 96.56 377 SER A CA 1
ATOM 2981 C C . SER A 1 377 ? -0.788 21.625 -6.148 1 96.56 377 SER A C 1
ATOM 2983 O O . SER A 1 377 ? -1.456 20.594 -6.297 1 96.56 377 SER A O 1
ATOM 2985 N N . ILE A 1 378 ? 0.017 21.812 -5.195 1 96.62 378 ILE A N 1
ATOM 2986 C CA . ILE A 1 378 ? 0.323 20.797 -4.188 1 96.62 378 ILE A CA 1
ATOM 2987 C C . ILE A 1 378 ? -0.924 20.5 -3.355 1 96.62 378 ILE A C 1
ATOM 2989 O O . ILE A 1 378 ? -1.02 19.453 -2.717 1 96.62 378 ILE A O 1
ATOM 2993 N N . TYR A 1 379 ? -1.988 21.359 -3.447 1 97 379 TYR A N 1
ATOM 2994 C CA . TYR A 1 379 ? -3.205 21.219 -2.654 1 97 379 TYR A CA 1
ATOM 2995 C C . TYR A 1 379 ? -4.363 20.734 -3.514 1 97 379 TYR A C 1
ATOM 2997 O O . TYR A 1 379 ? -5.453 20.469 -3.004 1 97 379 TYR A O 1
ATOM 3005 N N . ASN A 1 380 ? -4.168 20.594 -4.758 1 97 380 ASN A N 1
ATOM 3006 C CA . ASN A 1 380 ? -5.191 20.203 -5.73 1 97 380 ASN A CA 1
ATOM 3007 C C . ASN A 1 380 ? -4.574 19.562 -6.969 1 97 380 ASN A C 1
ATOM 3009 O O . ASN A 1 380 ? -4.68 20.109 -8.07 1 97 380 ASN A O 1
ATOM 3013 N N . PRO A 1 381 ? -4.004 18.438 -6.789 1 95.31 381 PRO A N 1
ATOM 3014 C CA . PRO A 1 381 ? -3.34 17.781 -7.922 1 95.31 381 PRO A CA 1
ATOM 3015 C C . PRO A 1 381 ? -4.316 17.359 -9.016 1 95.31 381 PRO A C 1
ATOM 3017 O O . PRO A 1 381 ? -5.445 16.953 -8.719 1 95.31 381 PRO A O 1
ATOM 3020 N N . GLU A 1 382 ? -3.859 17.391 -10.242 1 89.88 382 GLU A N 1
ATOM 3021 C CA . GLU A 1 382 ? -4.664 16.922 -11.367 1 89.88 382 GLU A CA 1
ATOM 3022 C C . GLU A 1 382 ? -4.586 15.398 -11.492 1 89.88 382 GLU A C 1
ATOM 3024 O O . GLU A 1 382 ? -5.453 14.773 -12.109 1 89.88 382 GLU A O 1
ATOM 3029 N N . ASN A 1 383 ? -3.545 14.82 -10.953 1 87.75 383 ASN A N 1
ATOM 3030 C CA . ASN A 1 383 ? -3.344 13.375 -10.914 1 87.75 383 ASN A CA 1
ATOM 3031 C C . ASN A 1 383 ? -3.982 12.75 -9.68 1 87.75 383 ASN A C 1
ATOM 3033 O O . ASN A 1 383 ? -3.768 13.227 -8.562 1 87.75 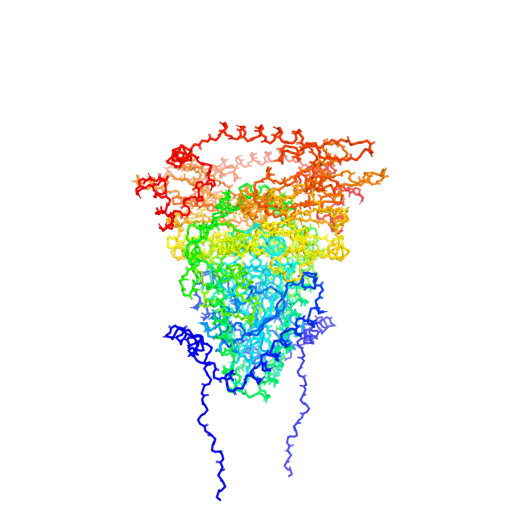383 ASN A O 1
ATOM 3037 N N . SER A 1 384 ? -4.762 11.742 -9.883 1 87.31 384 SER A N 1
ATOM 3038 C CA . SER A 1 384 ? -5.512 11.164 -8.773 1 87.31 384 SER A CA 1
ATOM 3039 C C . SER A 1 384 ? -4.652 10.195 -7.973 1 87.31 384 SER A C 1
ATOM 3041 O O . SER A 1 384 ? -5.086 9.68 -6.941 1 87.31 384 SER A O 1
ATOM 3043 N N . PHE A 1 385 ? -3.447 9.969 -8.391 1 92.25 385 PHE A N 1
ATOM 3044 C CA . PHE A 1 385 ? -2.639 8.953 -7.719 1 92.25 385 PHE A CA 1
ATOM 3045 C C . PHE A 1 385 ? -1.47 9.602 -6.984 1 92.25 385 PHE A C 1
ATOM 3047 O O . PHE A 1 385 ? -0.5 8.922 -6.637 1 92.25 385 PHE A O 1
ATOM 3054 N N . VAL A 1 386 ? -1.589 10.883 -6.766 1 94.12 386 VAL A N 1
ATOM 3055 C CA . VAL A 1 386 ? -0.552 11.578 -6.008 1 94.12 386 VAL A CA 1
ATOM 3056 C C . VAL A 1 386 ? -0.623 11.172 -4.539 1 94.12 386 VAL A C 1
ATOM 3058 O O . VAL A 1 386 ? -1.705 10.891 -4.016 1 94.12 386 VAL A O 1
ATOM 3061 N N . SER A 1 387 ? 0.526 11.078 -3.949 1 96.81 387 SER A N 1
ATOM 3062 C CA . SER A 1 387 ? 0.553 10.758 -2.527 1 96.81 387 SER A CA 1
ATOM 3063 C C . SER A 1 387 ? 0.041 11.922 -1.686 1 96.81 387 SER A C 1
ATOM 3065 O O . SER A 1 387 ? 0.301 13.086 -2.002 1 96.81 387 SER A O 1
ATOM 3067 N N . PHE A 1 388 ? -0.672 11.602 -0.625 1 97.12 388 PHE A N 1
ATOM 3068 C CA . PHE A 1 388 ? -1.109 12.57 0.375 1 97.12 388 PHE A CA 1
ATOM 3069 C C . PHE A 1 388 ? -0.868 12.039 1.783 1 97.12 388 PHE A C 1
ATOM 3071 O O . PHE A 1 388 ? -1.672 12.273 2.688 1 97.12 388 PHE A O 1
ATOM 3078 N N . SER A 1 389 ? 0.162 11.25 1.947 1 96.44 389 SER A N 1
ATOM 3079 C CA . SER A 1 389 ? 0.422 10.539 3.195 1 96.44 389 SER A CA 1
ATOM 3080 C C . SER A 1 389 ? 0.809 11.5 4.309 1 96.44 389 SER A C 1
ATOM 3082 O O . SER A 1 389 ? 0.68 11.18 5.492 1 96.44 389 SER A O 1
ATOM 3084 N N . ASN A 1 390 ? 1.298 12.734 3.928 1 95.12 390 ASN A N 1
ATOM 3085 C CA . ASN A 1 390 ? 1.772 13.617 4.984 1 95.12 390 ASN A CA 1
ATOM 3086 C C . ASN A 1 390 ? 1.655 15.086 4.582 1 95.12 390 ASN A C 1
ATOM 3088 O O . ASN A 1 390 ? 2.617 15.844 4.703 1 95.12 390 ASN A O 1
ATOM 3092 N N . ILE A 1 391 ? 0.54 15.484 4.125 1 93.31 391 ILE A N 1
ATOM 3093 C CA . ILE A 1 391 ? 0.338 16.891 3.803 1 93.31 391 ILE A CA 1
ATOM 3094 C C . ILE A 1 391 ? 0.441 17.734 5.074 1 93.31 391 ILE A C 1
ATOM 3096 O O . ILE A 1 391 ? 0.807 18.906 5.02 1 93.31 391 ILE A O 1
ATOM 3100 N N . TRP A 1 392 ? 0.142 17.109 6.152 1 89.5 392 TRP A N 1
ATOM 3101 C CA . TRP A 1 392 ? 0.085 17.844 7.414 1 89.5 392 TRP A CA 1
ATOM 3102 C C . TRP A 1 392 ? 1.44 18.469 7.746 1 89.5 392 TRP A C 1
ATOM 3104 O O . TRP A 1 392 ? 1.511 19.516 8.383 1 89.5 392 TRP A O 1
ATOM 3114 N N . ALA A 1 393 ? 2.441 17.875 7.289 1 88.81 393 ALA A N 1
ATOM 3115 C CA . ALA A 1 393 ? 3.783 18.406 7.527 1 88.81 393 ALA A CA 1
ATOM 3116 C C . ALA A 1 393 ? 3.945 19.797 6.922 1 88.81 393 ALA A C 1
ATOM 3118 O O . ALA A 1 393 ? 4.5 20.688 7.555 1 88.81 393 ALA A O 1
ATOM 3119 N N . GLN A 1 394 ? 3.447 19.984 5.785 1 87.31 394 GLN A N 1
ATOM 3120 C CA . GLN A 1 394 ? 3.648 21.281 5.16 1 87.31 394 GLN A CA 1
ATOM 3121 C C . GLN A 1 394 ? 2.414 22.172 5.32 1 87.31 394 GLN A C 1
ATOM 3123 O O . GLN A 1 394 ? 2.512 23.391 5.281 1 87.31 394 GLN A O 1
ATOM 3128 N N . ALA A 1 395 ? 1.289 21.547 5.602 1 85.75 395 ALA A N 1
ATOM 3129 C CA . ALA A 1 395 ? 0.073 22.344 5.699 1 85.75 395 ALA A CA 1
ATOM 3130 C C . ALA A 1 395 ? 0.04 23.125 7.008 1 85.75 395 ALA A C 1
ATOM 3132 O O . ALA A 1 395 ? -0.648 24.156 7.113 1 85.75 395 ALA A O 1
ATOM 3133 N N . MET A 1 396 ? 0.804 22.75 7.895 1 86.12 396 MET A N 1
ATOM 3134 C CA . MET A 1 396 ? 0.928 23.531 9.117 1 86.12 396 MET A CA 1
ATOM 3135 C C . MET A 1 396 ? 1.607 24.875 8.828 1 86.12 396 MET A C 1
ATOM 3137 O O . MET A 1 396 ? 1.325 25.875 9.492 1 86.12 396 MET A O 1
ATOM 3141 N N . ALA A 1 397 ? 2.479 24.812 7.879 1 87 397 ALA A N 1
ATOM 3142 C CA . ALA A 1 397 ? 3.039 26.094 7.438 1 87 397 ALA A CA 1
ATOM 3143 C C . ALA A 1 397 ? 1.956 26.984 6.852 1 87 397 ALA A C 1
ATOM 3145 O O . ALA A 1 397 ? 1.967 28.203 7.062 1 87 397 ALA A O 1
ATOM 3146 N N . MET A 1 398 ? 1.089 26.391 6.168 1 88.5 398 MET A N 1
ATOM 3147 C CA . MET A 1 398 ? -0.059 27.125 5.645 1 88.5 398 MET A CA 1
ATOM 3148 C C . MET A 1 398 ? -0.866 27.75 6.777 1 88.5 398 MET A C 1
ATOM 3150 O O . MET A 1 398 ? -1.264 28.922 6.695 1 88.5 398 MET A O 1
ATOM 3154 N N . ASN A 1 399 ? -1.092 27.016 7.715 1 87.62 399 ASN A N 1
ATOM 3155 C CA . ASN A 1 399 ? -1.795 27.484 8.898 1 87.62 399 ASN A CA 1
ATOM 3156 C C . ASN A 1 399 ? -1.055 28.656 9.562 1 87.62 399 ASN A C 1
ATOM 3158 O O . ASN A 1 399 ? -1.671 29.641 9.953 1 87.62 399 ASN A O 1
ATOM 3162 N N . ALA A 1 400 ? 0.2 28.5 9.703 1 86.5 400 ALA A N 1
ATOM 3163 C CA . ALA A 1 400 ? 1.02 29.531 10.336 1 86.5 400 ALA A CA 1
ATOM 3164 C C . ALA A 1 400 ? 0.951 30.844 9.555 1 86.5 400 ALA A C 1
ATOM 3166 O O . ALA A 1 400 ? 0.983 31.922 10.148 1 86.5 400 ALA A O 1
ATOM 3167 N N . LEU A 1 401 ? 0.885 30.719 8.281 1 89.19 401 LEU A N 1
ATOM 3168 C CA . LEU A 1 401 ? 0.785 31.906 7.449 1 89.19 401 LEU A CA 1
ATOM 3169 C C . LEU A 1 401 ? -0.538 32.625 7.684 1 89.19 401 LEU A C 1
ATOM 3171 O O . LEU A 1 401 ? -0.575 33.844 7.758 1 89.19 401 LEU A O 1
ATOM 3175 N N . GLY A 1 402 ? -1.56 31.844 7.75 1 89 402 GLY A N 1
ATOM 3176 C CA . GLY A 1 402 ? -2.846 32.438 8.07 1 89 402 GLY A CA 1
ATOM 3177 C C . GLY A 1 402 ? -2.875 33.125 9.43 1 89 402 GLY A C 1
ATOM 3178 O O . GLY A 1 402 ? -3.375 34.219 9.57 1 89 402 GLY A O 1
ATOM 3179 N N . PHE A 1 403 ? -2.357 32.438 10.336 1 87.81 403 PHE A N 1
ATOM 3180 C CA . PHE A 1 403 ? -2.268 32.969 11.688 1 87.81 403 PHE A CA 1
ATOM 3181 C C . PHE A 1 403 ? -1.467 34.281 11.711 1 87.81 403 PHE A C 1
ATOM 3183 O O . PHE A 1 403 ? -1.859 35.25 12.367 1 87.81 403 PHE A O 1
ATOM 3190 N N . ASN A 1 404 ? -0.382 34.25 11.078 1 89.06 404 ASN A N 1
ATOM 3191 C CA . ASN A 1 404 ? 0.467 35.438 11 1 89.06 404 ASN A CA 1
ATOM 3192 C C . ASN A 1 404 ? -0.276 36.625 10.383 1 89.06 404 ASN A C 1
ATOM 3194 O O . ASN A 1 404 ? -0.115 37.75 10.82 1 89.06 404 ASN A O 1
ATOM 3198 N N . ALA A 1 405 ? -1.024 36.344 9.344 1 91.56 405 ALA A N 1
ATOM 3199 C CA . ALA A 1 405 ? -1.801 37.406 8.695 1 91.56 405 ALA A CA 1
ATOM 3200 C C . ALA A 1 405 ? -2.787 38.031 9.664 1 91.56 405 ALA A C 1
ATOM 3202 O O . ALA A 1 405 ? -2.924 39.25 9.711 1 91.56 405 ALA A O 1
ATOM 3203 N N . VAL A 1 406 ? -3.453 37.25 10.414 1 91.81 406 VAL A N 1
ATOM 3204 C CA . VAL A 1 406 ? -4.426 37.719 11.391 1 91.81 406 VAL A CA 1
ATOM 3205 C C . VAL A 1 406 ? -3.713 38.531 12.469 1 91.81 406 VAL A C 1
ATOM 3207 O O . VAL A 1 406 ? -4.184 39.625 12.859 1 91.81 406 VAL A O 1
ATOM 3210 N N . ASN A 1 407 ? -2.617 38.062 12.898 1 91.25 407 ASN A N 1
ATOM 3211 C CA . ASN A 1 407 ? -1.881 38.75 13.953 1 91.25 407 ASN A CA 1
ATOM 3212 C C . ASN A 1 407 ? -1.323 40.094 13.461 1 91.25 407 ASN A C 1
ATOM 3214 O O . ASN A 1 407 ? -1.244 41.062 14.227 1 91.25 407 ASN A O 1
ATOM 3218 N N . ARG A 1 408 ? -0.915 40.156 12.266 1 91.88 408 ARG A N 1
ATOM 3219 C CA . ARG A 1 408 ? -0.508 41.406 11.68 1 91.88 408 ARG A CA 1
ATOM 3220 C C . ARG A 1 408 ? -1.672 42.406 11.641 1 91.88 408 ARG A C 1
ATOM 3222 O O . ARG A 1 408 ? -1.488 43.594 11.891 1 91.88 408 ARG A O 1
ATOM 3229 N N . ALA A 1 409 ? -2.816 41.875 11.312 1 93.75 409 ALA A N 1
ATOM 3230 C CA . ALA A 1 409 ? -4.012 42.719 11.297 1 93.75 409 ALA A CA 1
ATOM 3231 C C . ALA A 1 409 ? -4.352 43.219 12.695 1 93.75 409 ALA A C 1
ATOM 3233 O O . ALA A 1 409 ? -4.715 44.375 12.875 1 93.75 409 ALA A O 1
ATOM 3234 N N . LEU A 1 410 ? -4.277 42.344 13.672 1 93.31 410 LEU A N 1
ATOM 3235 C CA . LEU A 1 410 ? -4.547 42.719 15.055 1 93.31 410 LEU A CA 1
ATOM 3236 C C . LEU A 1 410 ? -3.604 43.812 15.508 1 93.31 410 LEU A C 1
ATOM 3238 O O . LEU A 1 410 ? -4.043 44.812 16.109 1 93.31 410 LEU A O 1
ATOM 3242 N N . PHE A 1 411 ? -2.375 43.625 15.172 1 92.94 411 PHE A N 1
ATOM 3243 C CA . PHE A 1 411 ? -1.388 44.656 15.516 1 92.94 411 PHE A CA 1
ATOM 3244 C C . PHE A 1 411 ? -1.717 45.969 14.836 1 92.94 411 PHE A C 1
ATOM 3246 O O . PHE A 1 411 ? -1.676 47.031 15.469 1 92.94 411 PHE A O 1
ATOM 3253 N N . ALA A 1 412 ? -2.053 45.906 13.602 1 93.12 412 ALA A N 1
ATOM 3254 C CA . ALA A 1 412 ? -2.354 47.094 12.812 1 93.12 412 ALA A CA 1
ATOM 3255 C C . ALA A 1 412 ? -3.588 47.812 13.352 1 93.12 412 ALA A C 1
ATOM 3257 O O . ALA A 1 412 ? -3.672 49.031 13.297 1 93.12 412 ALA A O 1
ATOM 3258 N N . ARG A 1 413 ? -4.512 47.062 13.867 1 93.44 413 ARG A N 1
ATOM 3259 C CA . ARG A 1 413 ? -5.758 47.625 14.391 1 93.44 413 ARG A CA 1
ATOM 3260 C C . ARG A 1 413 ? -5.566 48.156 15.805 1 93.44 413 ARG A C 1
ATOM 3262 O O . ARG A 1 413 ? -6.402 48.906 16.312 1 93.44 413 ARG A O 1
ATOM 3269 N N . GLY A 1 414 ? -4.52 47.75 16.391 1 92.88 414 GLY A N 1
ATOM 3270 C CA . GLY A 1 414 ? -4.227 48.219 17.734 1 92.88 414 GLY A CA 1
ATOM 3271 C C . GLY A 1 414 ? -4.574 47.219 18.812 1 92.88 414 GLY A C 1
ATOM 3272 O O . GLY A 1 414 ? -4.504 47.562 20 1 92.88 414 GLY A O 1
ATOM 3273 N N . TYR A 1 415 ? -4.93 46 18.422 1 92.81 415 TYR A N 1
ATOM 3274 C CA . TYR A 1 415 ? -5.172 44.969 19.406 1 92.81 415 TYR A CA 1
ATOM 3275 C C . TYR A 1 415 ? -3.867 44.312 19.859 1 92.81 415 TYR A C 1
ATOM 3277 O O . TYR A 1 415 ? -3.658 43.125 19.641 1 92.81 415 TYR A O 1
ATOM 3285 N N . LEU A 1 416 ? -3.057 45 20.516 1 91.5 416 LEU A N 1
ATOM 3286 C CA . LEU A 1 416 ? -1.673 44.656 20.812 1 91.5 416 LEU A CA 1
ATOM 3287 C C . LEU A 1 416 ? -1.611 43.469 21.766 1 91.5 416 LEU A C 1
ATOM 3289 O O . LEU A 1 416 ? -0.715 42.625 21.656 1 91.5 416 LEU A O 1
ATOM 3293 N N . GLU A 1 417 ? -2.533 43.375 22.641 1 91.44 417 GLU A N 1
ATOM 3294 C CA . GLU A 1 417 ? -2.523 42.312 23.641 1 91.44 417 GLU A CA 1
ATOM 3295 C C . GLU A 1 417 ? -2.922 40.969 23.031 1 91.44 417 GLU A C 1
ATOM 3297 O O . GLU A 1 417 ? -2.676 39.906 23.609 1 91.44 417 GLU A O 1
ATOM 3302 N N . GLU A 1 418 ? -3.443 41.062 21.891 1 89.56 418 GLU A N 1
ATOM 3303 C CA . GLU A 1 418 ? -3.912 39.844 21.234 1 89.56 418 GLU A CA 1
ATOM 3304 C C . GLU A 1 418 ? -2.949 39.406 20.141 1 89.56 418 GLU A C 1
ATOM 3306 O O . GLU A 1 418 ? -3.037 38.281 19.641 1 89.56 418 GLU A O 1
ATOM 3311 N N . ALA A 1 419 ? -2.029 40.219 19.797 1 90.5 419 ALA A N 1
ATOM 3312 C CA . ALA A 1 419 ? -1.102 39.938 18.703 1 90.5 419 ALA A CA 1
ATOM 3313 C C . ALA A 1 419 ? 0.14 39.219 19.219 1 90.5 419 ALA A C 1
ATOM 3315 O O . ALA A 1 419 ? 0.767 39.656 20.188 1 90.5 419 ALA A O 1
ATOM 3316 N N . PHE A 1 420 ? 0.445 38.094 18.656 1 90.31 420 PHE A N 1
ATOM 3317 C CA . PHE A 1 420 ? 1.65 37.375 19 1 90.31 420 PHE A CA 1
ATOM 3318 C C . PHE A 1 420 ? 2.174 36.594 17.797 1 90.31 420 PHE A C 1
ATOM 3320 O O . PHE A 1 420 ? 1.499 36.5 16.766 1 90.31 420 PHE A O 1
ATOM 3327 N N . THR A 1 421 ? 3.391 36.125 17.875 1 89.44 421 THR A N 1
ATOM 3328 C CA . THR A 1 421 ? 3.996 35.375 16.781 1 89.44 421 THR A CA 1
ATOM 3329 C C . THR A 1 421 ? 3.473 33.938 16.734 1 89.44 421 THR A C 1
ATOM 3331 O O . THR A 1 421 ? 2.938 33.438 17.734 1 89.44 421 THR A O 1
ATOM 3334 N N . ALA A 1 422 ? 3.564 33.375 15.57 1 81.81 422 ALA A N 1
ATOM 3335 C CA . ALA A 1 422 ? 3.068 32 15.375 1 81.81 422 ALA A CA 1
ATOM 3336 C C . ALA A 1 422 ? 3.732 31.031 16.344 1 81.81 422 ALA A C 1
ATOM 3338 O O . ALA A 1 422 ? 4.926 31.156 16.625 1 81.81 422 ALA A O 1
ATOM 3339 N N . ASP A 1 423 ? 2.951 30.062 16.797 1 78 423 ASP A N 1
ATOM 3340 C CA . ASP A 1 423 ? 3.418 29.047 17.734 1 78 423 ASP A CA 1
ATOM 3341 C C . ASP A 1 423 ? 4.363 28.062 17.062 1 78 423 ASP A C 1
ATOM 3343 O O . ASP A 1 423 ? 4.559 28.109 15.836 1 78 423 ASP A O 1
ATOM 3347 N N . GLY A 1 424 ? 4.969 27.281 17.969 1 75.75 424 GLY A N 1
ATOM 3348 C CA . GLY A 1 424 ? 5.848 26.234 17.453 1 75.75 424 GLY A CA 1
ATOM 3349 C C . GLY A 1 424 ? 5.113 25.188 16.625 1 75.75 424 GLY A C 1
ATOM 3350 O O . GLY A 1 424 ? 3.883 25.172 16.594 1 75.75 424 GLY A O 1
ATOM 3351 N N . ASN A 1 425 ? 5.867 24.438 15.867 1 78.44 425 ASN A N 1
ATOM 3352 C CA . ASN A 1 425 ? 5.312 23.406 15.008 1 78.44 425 ASN A CA 1
ATOM 3353 C C . ASN A 1 425 ? 5.465 22.016 15.625 1 78.44 425 ASN A C 1
ATOM 3355 O O . ASN A 1 425 ? 5.922 21.891 16.766 1 78.44 425 ASN A O 1
ATOM 3359 N N . TRP A 1 426 ? 4.969 20.984 14.945 1 79.12 426 TRP A N 1
ATOM 3360 C CA . TRP A 1 426 ? 4.914 19.641 15.508 1 79.12 426 TRP A CA 1
ATOM 3361 C C . TRP A 1 426 ? 5.984 18.75 14.891 1 79.12 426 TRP A C 1
ATOM 3363 O O . TRP A 1 426 ? 6.531 19.062 13.836 1 79.12 426 TRP A O 1
ATOM 3373 N N . GLU A 1 427 ? 6.359 17.812 15.703 1 84.94 427 GLU A N 1
ATOM 3374 C CA . GLU A 1 427 ? 7.191 16.703 15.234 1 84.94 427 GLU A CA 1
ATOM 3375 C C . GLU A 1 427 ? 6.656 15.359 15.734 1 84.94 427 GLU A C 1
ATOM 3377 O O . GLU A 1 427 ? 5.996 15.297 16.781 1 84.94 427 GLU A O 1
ATOM 3382 N N . GLY A 1 428 ? 6.848 14.352 14.922 1 86.5 428 GLY A N 1
ATOM 3383 C CA . GLY A 1 428 ? 6.465 13.008 15.32 1 86.5 428 GLY A CA 1
ATOM 3384 C C . GLY A 1 428 ? 7.523 11.969 15.016 1 86.5 428 GLY A C 1
ATOM 3385 O O . GLY A 1 428 ? 8.133 12 13.945 1 86.5 428 GLY A O 1
ATOM 3386 N N . ILE A 1 429 ? 7.828 11.188 16.078 1 90.38 429 ILE A N 1
ATOM 3387 C CA . ILE A 1 429 ? 8.688 10.023 15.891 1 90.38 429 ILE A CA 1
ATOM 3388 C C . ILE A 1 429 ? 7.832 8.773 15.664 1 90.38 429 ILE A C 1
ATOM 3390 O O . ILE A 1 429 ? 6.809 8.586 16.328 1 90.38 429 ILE A O 1
ATOM 3394 N N . GLN A 1 430 ? 8.219 8.023 14.656 1 93.56 430 GLN A N 1
ATOM 3395 C CA . GLN A 1 430 ? 7.426 6.844 14.32 1 93.56 430 GLN A CA 1
ATOM 3396 C C . GLN A 1 430 ? 8.32 5.688 13.875 1 93.56 430 GLN A C 1
ATOM 3398 O O . GLN A 1 430 ? 9.516 5.879 13.641 1 93.56 430 GLN A O 1
ATOM 3403 N N . GLY A 1 431 ? 7.688 4.484 13.852 1 93 431 GLY A N 1
ATOM 3404 C CA . GLY A 1 431 ? 8.492 3.338 13.453 1 93 431 GLY A CA 1
ATOM 3405 C C . GLY A 1 431 ? 7.777 2.014 13.641 1 93 431 GLY A C 1
ATOM 3406 O O . GLY A 1 431 ? 6.562 1.98 13.844 1 93 431 GLY A O 1
ATOM 3407 N N . ALA A 1 432 ? 8.562 1.003 13.398 1 92.94 432 ALA A N 1
ATOM 3408 C CA . ALA A 1 432 ? 8.109 -0.374 13.586 1 92.94 432 ALA A CA 1
ATOM 3409 C C . ALA A 1 432 ? 9.258 -1.274 14.016 1 92.94 432 ALA A C 1
ATOM 3411 O O . ALA A 1 432 ? 10.43 -0.917 13.859 1 92.94 432 ALA A O 1
ATOM 3412 N N . GLY A 1 433 ? 8.898 -2.381 14.664 1 90.69 433 GLY A N 1
ATOM 3413 C CA . GLY A 1 433 ? 9.875 -3.375 15.078 1 90.69 433 GLY A CA 1
ATOM 3414 C C . GLY A 1 433 ? 9.281 -4.762 15.25 1 90.69 433 GLY A C 1
ATOM 3415 O O . GLY A 1 433 ? 8.117 -4.992 14.914 1 90.69 433 GLY A O 1
ATOM 3416 N N . VAL A 1 434 ? 10.125 -5.637 15.555 1 89.94 434 VAL A N 1
ATOM 3417 C CA . VAL A 1 434 ? 9.766 -7.004 15.914 1 89.94 434 VAL A CA 1
ATOM 3418 C C . VAL A 1 434 ? 10.305 -7.336 17.297 1 89.94 434 VAL A C 1
ATOM 3420 O O . VAL A 1 434 ? 11.508 -7.234 17.547 1 89.94 434 VAL A O 1
ATOM 3423 N N . LEU A 1 435 ? 9.445 -7.738 18.156 1 88.56 435 LEU A N 1
ATOM 3424 C CA . LEU A 1 435 ? 9.844 -8.078 19.516 1 88.56 435 LEU A CA 1
ATOM 3425 C C . LEU A 1 435 ? 10.664 -9.359 19.547 1 88.56 435 LEU A C 1
ATOM 3427 O O . LEU A 1 435 ? 10.812 -10.031 18.516 1 88.56 435 LEU A O 1
ATOM 3431 N N . GLU A 1 436 ? 11.211 -9.633 20.734 1 88.38 436 GLU A N 1
ATOM 3432 C CA . GLU A 1 436 ? 12.055 -10.812 20.891 1 88.38 436 GLU A CA 1
ATOM 3433 C C . GLU A 1 436 ? 11.281 -12.086 20.562 1 88.38 436 GLU A C 1
ATOM 3435 O O . GLU A 1 436 ? 11.852 -13.047 20.031 1 88.38 436 GLU A O 1
ATOM 3440 N N . ASP A 1 437 ? 10.039 -12.078 20.797 1 86.19 437 ASP A N 1
ATOM 3441 C CA . ASP A 1 437 ? 9.234 -13.273 20.578 1 86.19 437 ASP A CA 1
ATOM 3442 C C . ASP A 1 437 ? 8.742 -13.344 19.141 1 86.19 437 ASP A C 1
ATOM 3444 O O . ASP A 1 437 ? 7.988 -14.25 18.781 1 86.19 437 ASP A O 1
ATOM 3448 N N . GLY A 1 438 ? 9.125 -12.297 18.375 1 83.5 438 GLY A N 1
ATOM 3449 C CA . GLY A 1 438 ? 8.781 -12.312 16.953 1 83.5 438 GLY A CA 1
ATOM 3450 C C . GLY A 1 438 ? 7.535 -11.516 16.641 1 83.5 438 GLY A C 1
ATOM 3451 O O . GLY A 1 438 ? 7.164 -11.367 15.469 1 83.5 438 GLY A O 1
ATOM 3452 N N . THR A 1 439 ? 6.941 -10.906 17.578 1 84.81 439 THR A N 1
ATOM 3453 C CA . THR A 1 439 ? 5.715 -10.148 17.359 1 84.81 439 THR A CA 1
ATOM 3454 C C . THR A 1 439 ? 6.02 -8.789 16.734 1 84.81 439 THR A C 1
ATOM 3456 O O . THR A 1 439 ? 6.781 -7.996 17.281 1 84.81 439 THR A O 1
ATOM 3459 N N . PRO A 1 440 ? 5.426 -8.594 15.586 1 86.88 440 PRO A N 1
ATOM 3460 C CA . PRO A 1 440 ? 5.621 -7.273 14.984 1 86.88 440 PRO A CA 1
ATOM 3461 C C . PRO A 1 440 ? 4.762 -6.195 15.641 1 86.88 440 PRO A C 1
ATOM 3463 O O . PRO A 1 440 ? 3.715 -6.504 16.219 1 86.88 440 PRO A O 1
ATOM 3466 N N . TYR A 1 441 ? 5.223 -4.934 15.594 1 88.56 441 TYR A N 1
ATOM 3467 C CA . TYR A 1 441 ? 4.461 -3.807 16.109 1 88.56 441 TYR A CA 1
ATOM 3468 C C . TYR A 1 441 ? 4.828 -2.518 15.391 1 88.56 441 TYR A C 1
ATOM 3470 O O . TYR A 1 441 ? 5.875 -2.438 14.742 1 88.56 441 TYR A O 1
ATOM 3478 N N . GLY A 1 442 ? 3.963 -1.583 15.359 1 90.56 442 GLY A N 1
ATOM 3479 C CA . GLY A 1 442 ? 4.148 -0.23 14.859 1 90.56 442 GLY A CA 1
ATOM 3480 C C . GLY A 1 442 ? 3.738 0.837 15.852 1 90.56 442 GLY A C 1
ATOM 3481 O O . GLY A 1 442 ? 2.939 0.578 16.75 1 90.56 442 GLY A O 1
ATOM 3482 N N . PHE A 1 443 ? 4.371 2.043 15.695 1 90.12 443 PHE A N 1
ATOM 3483 C CA . PHE A 1 443 ? 4.094 3.051 16.719 1 90.12 443 PHE A CA 1
ATOM 3484 C C . PHE A 1 443 ? 4.293 4.453 16.156 1 90.12 443 PHE A C 1
ATOM 3486 O O . PHE A 1 443 ? 4.938 4.625 15.117 1 90.12 443 PHE A O 1
ATOM 3493 N N . THR A 1 444 ? 3.725 5.391 16.797 1 89.94 444 THR A N 1
ATOM 3494 C CA . THR A 1 444 ? 3.977 6.82 16.672 1 89.94 444 THR A CA 1
ATOM 3495 C C . THR A 1 444 ? 4.043 7.488 18.047 1 89.94 444 THR A C 1
ATOM 3497 O O . THR A 1 444 ? 3.246 7.172 18.938 1 89.94 444 THR A O 1
ATOM 3500 N N . ASN A 1 445 ? 5.086 8.273 18.234 1 86.94 445 ASN A N 1
ATOM 3501 C CA . ASN A 1 445 ? 5.227 9.086 19.438 1 86.94 445 ASN A CA 1
ATOM 3502 C C . ASN A 1 445 ? 4.754 10.516 19.219 1 86.94 445 ASN A C 1
ATOM 3504 O O . ASN A 1 445 ? 5.32 11.234 18.391 1 86.94 445 ASN A O 1
ATOM 3508 N N . PHE A 1 446 ? 3.783 10.969 20 1 81.38 446 PHE A N 1
ATOM 3509 C CA . PHE A 1 446 ? 3.104 12.242 19.766 1 81.38 446 PHE A CA 1
ATOM 3510 C C . PHE A 1 446 ? 3.633 13.312 20.719 1 81.38 446 PHE A C 1
ATOM 3512 O O . PHE A 1 446 ? 3.039 14.391 20.828 1 81.38 446 PHE A O 1
ATOM 3519 N N . GLU A 1 447 ? 4.707 13.109 21.328 1 82.5 447 GLU A N 1
ATOM 3520 C CA . GLU A 1 447 ? 5.211 14.039 22.328 1 82.5 447 GLU A CA 1
ATOM 3521 C C . GLU A 1 447 ? 5.32 15.453 21.766 1 82.5 447 GLU A C 1
ATOM 3523 O O . GLU A 1 447 ? 4.789 16.406 22.344 1 82.5 447 GLU A O 1
ATOM 3528 N N . SER A 1 448 ? 5.883 15.523 20.625 1 82.31 448 SER A N 1
ATOM 3529 C CA . SER A 1 448 ? 6.168 16.844 20.062 1 82.31 448 SER A CA 1
ATOM 3530 C C . SER A 1 448 ? 4.992 17.375 19.25 1 82.31 448 SER A C 1
ATOM 3532 O O . SER A 1 448 ? 5.078 18.438 18.641 1 82.31 448 SER A O 1
ATOM 3534 N N . VAL A 1 449 ? 3.951 16.656 19.281 1 79 449 VAL A N 1
ATOM 3535 C CA . VAL A 1 449 ? 2.719 17.156 18.672 1 79 449 VAL A CA 1
ATOM 3536 C C . VAL A 1 449 ? 1.961 18.016 19.688 1 79 449 VAL A C 1
ATOM 3538 O O . VAL A 1 449 ? 1.364 19.031 19.328 1 79 449 VAL A O 1
ATOM 3541 N N . GLY A 1 450 ? 2.096 17.578 20.922 1 74.31 450 GLY A N 1
ATOM 3542 C CA . GLY A 1 450 ? 1.387 18.281 21.984 1 74.31 450 GLY A CA 1
ATOM 3543 C C . GLY A 1 450 ? 2.225 19.359 22.656 1 74.31 450 GLY A C 1
ATOM 3544 O O . GLY A 1 450 ? 1.69 20.234 23.328 1 74.31 450 GLY A O 1
ATOM 3545 N N . GLY A 1 451 ? 3.525 19.344 22.438 1 75.88 451 GLY A N 1
ATOM 3546 C CA . GLY A 1 451 ? 4.41 20.25 23.156 1 75.88 451 GLY A CA 1
ATOM 3547 C C . GLY A 1 451 ? 4.977 21.344 22.281 1 75.88 451 GLY A C 1
ATOM 3548 O O . GLY A 1 451 ? 6 21.156 21.625 1 75.88 451 GLY A O 1
ATOM 3549 N N . ALA A 1 452 ? 4.277 22.406 22.141 1 82.62 452 ALA A N 1
ATOM 3550 C CA . ALA A 1 452 ? 4.785 23.547 21.391 1 82.62 452 ALA A CA 1
ATOM 3551 C C . ALA A 1 452 ? 4.809 24.812 22.25 1 82.62 452 ALA A C 1
ATOM 3553 O O . ALA A 1 452 ? 3.955 24.984 23.125 1 82.62 452 ALA A O 1
ATOM 3554 N N . ALA A 1 453 ? 5.832 25.594 22.016 1 88.75 453 ALA A N 1
ATOM 3555 C CA . ALA A 1 453 ? 5.969 26.844 22.75 1 88.75 453 ALA A CA 1
ATOM 3556 C C . ALA A 1 453 ? 5.102 27.938 22.141 1 88.75 453 ALA A C 1
ATOM 3558 O O . ALA A 1 453 ? 4.77 27.875 20.953 1 88.75 453 ALA A O 1
ATOM 3559 N N . MET A 1 454 ? 4.797 28.844 22.953 1 90.19 454 MET A N 1
ATOM 3560 C CA . MET A 1 454 ? 4 29.984 22.516 1 90.19 454 MET A CA 1
ATOM 3561 C C . MET A 1 454 ? 4.895 31.078 21.938 1 90.19 454 MET A C 1
ATOM 3563 O O . MET A 1 454 ? 5.984 31.328 22.453 1 90.19 454 MET A O 1
ATOM 3567 N N . GLY A 1 455 ? 4.414 31.75 20.922 1 91.25 455 GLY A N 1
ATOM 3568 C CA . GLY A 1 455 ? 5.133 32.875 20.312 1 91.25 455 GLY A CA 1
ATOM 3569 C C . GLY A 1 455 ? 5.188 34.094 21.203 1 91.25 455 GLY A C 1
ATOM 3570 O O . GLY A 1 455 ? 4.383 34.219 22.125 1 91.25 455 GLY A O 1
ATOM 3571 N N . ALA A 1 456 ? 6.105 34.938 20.906 1 94.75 456 ALA A N 1
ATOM 3572 C CA . ALA A 1 456 ? 6.258 36.188 21.656 1 94.75 456 ALA A CA 1
ATOM 3573 C C . ALA A 1 456 ? 5.117 37.156 21.359 1 94.75 456 ALA A C 1
ATOM 3575 O O . ALA A 1 456 ? 4.652 37.25 20.219 1 94.75 456 ALA A O 1
ATOM 3576 N N . PHE A 1 457 ? 4.707 37.844 22.406 1 94.38 457 PHE A N 1
ATOM 3577 C CA . PHE A 1 457 ? 3.816 39 22.234 1 94.38 457 PHE A CA 1
ATOM 3578 C C . PHE A 1 457 ? 4.613 40.25 21.953 1 94.38 457 PHE A C 1
ATOM 3580 O O . PHE A 1 457 ? 5.844 40.25 22.016 1 94.38 457 PHE A O 1
ATOM 3587 N N . CYS A 1 458 ? 3.873 41.312 21.688 1 93.38 458 CYS A N 1
ATOM 3588 C CA . CYS A 1 458 ? 4.535 42.594 21.453 1 93.38 458 CYS A CA 1
ATOM 3589 C C . CYS A 1 458 ? 4.91 43.281 22.766 1 93.38 458 CYS A C 1
ATOM 3591 O O . CYS A 1 458 ? 5.555 44.312 22.766 1 93.38 458 CYS A O 1
ATOM 3593 N N . PHE A 1 459 ? 4.617 42.562 23.891 1 94.81 459 PHE A N 1
ATOM 3594 C CA . PHE A 1 459 ? 4.855 43.219 25.172 1 94.81 459 PHE A CA 1
ATOM 3595 C C . PHE A 1 459 ? 5.43 42.219 26.188 1 94.81 459 PHE A C 1
ATOM 3597 O O . PHE A 1 459 ? 5.766 42.594 27.312 1 94.81 459 PHE A O 1
ATOM 3604 N N . ARG A 1 460 ? 5.535 40.969 25.812 1 95.88 460 ARG A N 1
ATOM 3605 C CA . ARG A 1 460 ? 6.078 40 26.734 1 95.88 460 ARG A CA 1
ATOM 3606 C C . ARG A 1 460 ? 6.613 38.781 25.984 1 95.88 460 ARG A C 1
ATOM 3608 O O . ARG A 1 460 ? 6.258 38.531 24.828 1 95.88 460 ARG A O 1
ATOM 3615 N N . ASP A 1 461 ? 7.375 38 26.719 1 95.88 461 ASP A N 1
ATOM 3616 C CA . ASP A 1 461 ? 7.953 36.781 26.172 1 95.88 461 ASP A CA 1
ATOM 3617 C C . ASP A 1 461 ? 6.891 35.688 26 1 95.88 461 ASP A C 1
ATOM 3619 O O . ASP A 1 461 ? 5.855 35.719 26.672 1 95.88 461 ASP A O 1
ATOM 3623 N N . GLY A 1 462 ? 7.164 34.812 25.016 1 93.38 462 GLY A N 1
ATOM 3624 C CA . GLY A 1 462 ? 6.34 33.625 24.922 1 93.38 462 GLY A CA 1
ATOM 3625 C C . GLY A 1 462 ? 6.609 32.625 26.016 1 93.38 462 GLY A C 1
ATOM 3626 O O . GLY A 1 462 ? 7.691 32.625 26.609 1 93.38 462 GLY A O 1
ATOM 3627 N N . GLN A 1 463 ? 5.672 31.688 26.203 1 90.88 463 GLN A N 1
ATOM 3628 C CA . GLN A 1 463 ? 5.809 30.672 27.234 1 90.88 463 GLN A CA 1
ATOM 3629 C C . GLN A 1 463 ? 6.336 29.375 26.656 1 90.88 463 GLN A C 1
ATOM 3631 O O . GLN A 1 463 ? 5.98 28.984 25.547 1 90.88 463 GLN A O 1
ATOM 3636 N N . PRO A 1 464 ? 7.168 28.734 27.453 1 88.12 464 PRO A N 1
ATOM 3637 C CA . PRO A 1 464 ? 7.672 27.438 26.984 1 88.12 464 PRO A CA 1
ATOM 3638 C C . PRO A 1 464 ? 6.621 26.344 27.062 1 88.12 464 PRO A C 1
ATOM 3640 O O . PRO A 1 464 ? 5.824 26.297 28 1 88.12 464 PRO A O 1
ATOM 3643 N N . VAL A 1 465 ? 6.531 25.406 26.156 1 79.94 465 VAL A N 1
ATOM 3644 C CA . VAL A 1 465 ? 5.797 24.141 26.062 1 79.94 465 VAL A CA 1
ATOM 3645 C C . VAL A 1 465 ? 4.355 24.344 26.531 1 79.94 465 VAL A C 1
ATOM 3647 O O . VAL A 1 465 ? 3.855 23.594 27.359 1 79.94 465 VAL A O 1
ATOM 3650 N N . ALA A 1 466 ? 3.703 25.344 26.156 1 70.06 466 ALA A N 1
ATOM 3651 C CA . ALA A 1 466 ? 2.418 25.719 26.75 1 70.06 466 ALA A CA 1
ATOM 3652 C C . ALA A 1 466 ? 1.283 25.547 25.75 1 70.06 466 ALA A C 1
ATOM 3654 O O . ALA A 1 466 ? 0.117 25.422 26.125 1 70.06 466 ALA A O 1
ATOM 3655 N N . TRP A 1 467 ? 1.617 25.438 24.562 1 66.44 467 TRP A N 1
ATOM 3656 C CA . TRP A 1 467 ? 0.52 25.719 23.641 1 66.44 467 TRP A CA 1
ATOM 3657 C C . TRP A 1 467 ? 0.692 24.953 22.344 1 66.44 467 TRP A C 1
ATOM 3659 O O . TRP A 1 467 ? 1.813 24.781 21.859 1 66.44 467 TRP A O 1
ATOM 3669 N N . ALA A 1 468 ? -0.437 24.281 21.953 1 69.31 468 ALA A N 1
ATOM 3670 C CA . ALA A 1 468 ? -0.534 23.781 20.594 1 69.31 468 ALA A CA 1
ATOM 3671 C C . ALA A 1 468 ? -1.857 24.188 19.953 1 69.31 468 ALA A C 1
ATOM 3673 O O . ALA A 1 468 ? -2.926 23.766 20.391 1 69.31 468 ALA A O 1
ATOM 3674 N N . GLU A 1 469 ? -1.695 25.062 18.984 1 69.81 469 GLU A N 1
ATOM 3675 C CA . GLU A 1 469 ? -2.877 25.656 18.359 1 69.81 469 GLU A CA 1
ATOM 3676 C C . GLU A 1 469 ? -3.822 24.578 17.844 1 69.81 469 GLU A C 1
ATOM 3678 O O . GLU A 1 469 ? -5.039 24.781 17.797 1 69.81 469 GLU A O 1
ATOM 3683 N N . TRP A 1 470 ? -3.303 23.469 17.531 1 69.69 470 TRP A N 1
ATOM 3684 C CA . TRP A 1 470 ? -4.109 22.453 16.859 1 69.69 470 TRP A CA 1
ATOM 3685 C C . TRP A 1 470 ? -4.75 21.516 17.875 1 69.69 470 TRP A C 1
ATOM 3687 O O . TRP A 1 470 ? -5.629 20.719 17.516 1 69.69 470 TRP A O 1
ATOM 3697 N N . THR A 1 471 ? -4.297 21.672 19.062 1 69.38 471 THR A N 1
ATOM 3698 C CA . THR A 1 471 ? -4.922 20.828 20.062 1 69.38 471 THR A CA 1
ATOM 3699 C C . THR A 1 471 ? -5.355 21.641 21.281 1 69.38 471 THR A C 1
ATOM 3701 O O . THR A 1 471 ? -4.586 22.469 21.797 1 69.38 471 THR A O 1
ATOM 3704 N N . GLN A 1 472 ? -6.582 21.578 21.625 1 65.06 472 GLN A N 1
ATOM 3705 C CA . GLN A 1 472 ? -7.117 22.344 22.75 1 65.06 472 GLN A CA 1
ATOM 3706 C C . GLN A 1 472 ? -6.602 21.797 24.078 1 65.06 472 GLN A C 1
ATOM 3708 O O . GLN A 1 472 ? -6.629 22.5 25.094 1 65.06 472 GLN A O 1
ATOM 3713 N N . LEU A 1 473 ? -6.176 20.578 23.984 1 65.44 473 LEU A N 1
ATOM 3714 C CA . LEU A 1 473 ? -5.668 19.984 25.219 1 65.44 473 LEU A CA 1
ATOM 3715 C C . LEU A 1 473 ? -4.227 19.516 25.031 1 65.44 473 LEU A C 1
ATOM 3717 O O . LEU 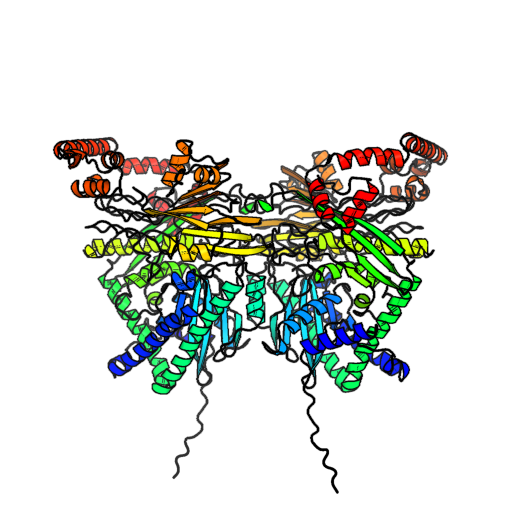A 1 473 ? -3.947 18.312 25.047 1 65.44 473 LEU A O 1
ATOM 3721 N N . PRO A 1 474 ? -3.441 20.641 24.922 1 64.88 474 PRO A N 1
ATOM 3722 C CA . PRO A 1 474 ? -2.047 20.281 24.656 1 64.88 474 PRO A CA 1
ATOM 3723 C C . PRO A 1 474 ? -1.385 19.562 25.828 1 64.88 474 PRO A C 1
ATOM 3725 O O . PRO A 1 474 ? -1.452 20.047 26.953 1 64.88 474 PRO A O 1
ATOM 3728 N N . ASN A 1 475 ? -1.011 18.406 25.594 1 75.75 475 ASN A N 1
ATOM 3729 C CA . ASN A 1 475 ? -0.248 17.609 26.547 1 75.75 475 ASN A CA 1
ATOM 3730 C C . ASN A 1 475 ? 0.869 16.828 25.875 1 75.75 475 ASN A C 1
ATOM 3732 O O . ASN A 1 475 ? 0.7 16.344 24.75 1 75.75 475 ASN A O 1
ATOM 3736 N N . ILE A 1 476 ? 2.059 16.938 26.5 1 79.25 476 ILE A N 1
ATOM 3737 C CA . ILE A 1 476 ? 3.197 16.25 25.891 1 79.25 476 ILE A CA 1
ATOM 3738 C C . ILE A 1 476 ? 3.186 14.781 26.297 1 79.25 476 ILE A C 1
ATOM 3740 O O . ILE A 1 476 ? 4.09 14.023 25.938 1 79.25 476 ILE A O 1
ATOM 3744 N N . GLY A 1 477 ? 2.148 14.391 26.984 1 76.94 477 GLY A N 1
ATOM 3745 C CA . GLY A 1 477 ? 2.016 13 27.375 1 76.94 477 GLY A CA 1
ATOM 3746 C C . GLY A 1 477 ? 2.904 12.625 28.547 1 76.94 477 GLY A C 1
ATOM 3747 O O . GLY A 1 477 ? 3.922 13.273 28.797 1 76.94 477 GLY A O 1
ATOM 3748 N N . ASN A 1 478 ? 2.523 11.555 29.203 1 83.75 478 ASN A N 1
ATOM 3749 C CA . ASN A 1 478 ? 3.32 11.008 30.297 1 83.75 478 ASN A CA 1
ATOM 3750 C C . ASN A 1 478 ? 4.418 10.086 29.781 1 83.75 478 ASN A C 1
ATOM 3752 O O . ASN A 1 478 ? 4.141 9.109 29.078 1 83.75 478 ASN A O 1
ATOM 3756 N N . ALA A 1 479 ? 5.664 10.445 30.156 1 86.12 479 ALA A N 1
ATOM 3757 C CA . ALA A 1 479 ? 6.809 9.664 29.688 1 86.12 479 ALA A CA 1
ATOM 3758 C C . ALA A 1 479 ? 6.66 8.195 30.062 1 86.12 479 ALA A C 1
ATOM 3760 O O . ALA A 1 479 ? 7.035 7.309 29.297 1 86.12 479 ALA A O 1
ATOM 3761 N N . GLU A 1 480 ? 6.105 7.938 31.25 1 85.38 480 GLU A N 1
ATOM 3762 C CA . GLU A 1 480 ? 5.961 6.562 31.719 1 85.38 480 GLU A CA 1
ATOM 3763 C C . GLU A 1 480 ? 4.941 5.797 30.891 1 85.38 480 GLU A C 1
ATOM 3765 O O . GLU A 1 480 ? 5.113 4.602 30.625 1 85.38 480 GLU A O 1
ATOM 3770 N N . GLU A 1 481 ? 3.941 6.48 30.516 1 79.81 481 GLU A N 1
ATOM 3771 C CA . GLU A 1 481 ? 2.932 5.855 29.672 1 79.81 481 GLU A CA 1
ATOM 3772 C C . GLU A 1 481 ? 3.49 5.543 28.281 1 79.81 481 GLU A C 1
ATOM 3774 O O . GLU A 1 481 ? 3.186 4.496 27.703 1 79.81 481 GLU A O 1
ATOM 3779 N N . PHE A 1 482 ? 4.262 6.43 27.781 1 81.94 482 PHE A N 1
ATOM 3780 C CA . PHE A 1 482 ? 4.848 6.223 26.453 1 81.94 482 PHE A CA 1
ATOM 3781 C C . PHE A 1 482 ? 5.801 5.035 26.469 1 81.94 482 PHE A C 1
ATOM 3783 O O . PHE A 1 482 ? 5.887 4.289 25.5 1 81.94 482 PHE A O 1
ATOM 3790 N N . GLU A 1 483 ? 6.512 4.906 27.562 1 86.81 483 GLU A N 1
ATOM 3791 C CA . GLU A 1 483 ? 7.48 3.818 27.672 1 86.81 483 GLU A CA 1
ATOM 3792 C C . GLU A 1 483 ? 6.785 2.461 27.672 1 86.81 483 GLU A C 1
ATOM 3794 O O . GLU A 1 483 ? 7.332 1.479 27.156 1 86.81 483 GLU A O 1
ATOM 3799 N N . TYR A 1 484 ? 5.543 2.51 28.156 1 79.5 484 TYR A N 1
ATOM 3800 C CA . TYR A 1 484 ? 4.77 1.272 28.156 1 79.5 484 TYR A CA 1
ATOM 3801 C C . TYR A 1 484 ? 4.266 0.937 26.766 1 79.5 484 TYR A C 1
ATOM 3803 O O . TYR A 1 484 ? 4.199 -0.235 26.391 1 79.5 484 TYR A O 1
ATOM 3811 N N . LEU A 1 485 ? 3.979 1.875 26.031 1 77.56 485 LEU A N 1
ATOM 3812 C CA . LEU A 1 485 ? 3.342 1.68 24.734 1 77.56 485 LEU A CA 1
ATOM 3813 C C . LEU A 1 485 ? 4.383 1.435 23.641 1 77.56 485 LEU A C 1
ATOM 3815 O O . LEU A 1 485 ? 4.094 0.791 22.625 1 77.56 485 LEU A O 1
ATOM 3819 N N . ILE A 1 486 ? 5.562 2.029 23.844 1 83.06 486 ILE A N 1
ATOM 3820 C CA . ILE A 1 486 ? 6.676 1.828 22.922 1 83.06 486 ILE A CA 1
ATOM 3821 C C . ILE A 1 486 ? 7.863 1.22 23.672 1 83.06 486 ILE A C 1
ATOM 3823 O O . ILE A 1 486 ? 8.789 1.933 24.047 1 83.06 486 ILE A O 1
ATOM 3827 N N . PRO A 1 487 ? 7.891 0.005 23.75 1 76.69 487 PRO A N 1
ATOM 3828 C CA . PRO A 1 487 ? 8.695 -0.651 24.781 1 76.69 487 PRO A CA 1
ATOM 3829 C C . PRO A 1 487 ? 10.188 -0.35 24.641 1 76.69 487 PRO A C 1
ATOM 3831 O O . PRO A 1 487 ? 10.883 -0.175 25.641 1 76.69 487 PRO A O 1
ATOM 3834 N N . PRO A 1 488 ? 10.734 -0.172 23.438 1 84.56 488 PRO A N 1
ATOM 3835 C CA . PRO A 1 488 ? 12.18 0.02 23.422 1 84.56 488 PRO A CA 1
ATOM 3836 C C . PRO A 1 488 ? 12.594 1.463 23.703 1 84.56 488 PRO A C 1
ATOM 3838 O O . PRO A 1 488 ? 13.781 1.754 23.844 1 84.56 488 PRO A O 1
ATOM 3841 N N . PHE A 1 489 ? 11.695 2.389 23.875 1 88.81 489 PHE A N 1
ATOM 3842 C CA . PHE A 1 489 ? 11.984 3.812 24 1 88.81 489 PHE A CA 1
ATOM 3843 C C . PHE A 1 489 ? 11.977 4.246 25.453 1 88.81 489 PHE A C 1
ATOM 3845 O O . PHE A 1 489 ? 10.914 4.477 26.031 1 88.81 489 PHE A O 1
ATOM 3852 N N . TYR A 1 490 ? 13.141 4.488 26.047 1 93.06 490 TYR A N 1
ATOM 3853 C CA . TYR A 1 490 ? 13.211 4.992 27.406 1 93.06 490 TYR A CA 1
ATOM 3854 C C . TYR A 1 490 ? 13.648 6.449 27.438 1 93.06 490 TYR A C 1
ATOM 3856 O O . TYR A 1 490 ? 14.68 6.801 26.859 1 93.06 490 TYR A O 1
ATOM 3864 N N . TYR A 1 491 ? 12.883 7.203 28.125 1 94.44 491 TYR A N 1
ATOM 3865 C CA . TYR A 1 491 ? 13.242 8.609 28.297 1 94.44 491 TYR A CA 1
ATOM 3866 C C . TYR A 1 491 ? 14.367 8.758 29.312 1 94.44 491 TYR A C 1
ATOM 3868 O O . TYR A 1 491 ? 14.227 8.344 30.469 1 94.44 491 TYR A O 1
ATOM 3876 N N . ILE A 1 492 ? 15.43 9.367 28.922 1 95.06 492 ILE A N 1
ATOM 3877 C CA . ILE A 1 492 ? 16.484 9.633 29.906 1 95.06 492 ILE A CA 1
ATOM 3878 C C . ILE A 1 492 ? 16.656 11.141 30.062 1 95.06 492 ILE A C 1
ATOM 3880 O O . ILE A 1 492 ? 17.453 11.586 30.891 1 95.06 492 ILE A O 1
ATOM 3884 N N . GLY A 1 493 ? 15.938 11.852 29.281 1 94.69 493 GLY A N 1
ATOM 3885 C CA . GLY A 1 493 ? 15.906 13.305 29.391 1 94.69 493 GLY A CA 1
ATOM 3886 C C . GLY A 1 493 ? 14.703 13.93 28.703 1 94.69 493 GLY A C 1
ATOM 3887 O O . GLY A 1 493 ? 14.273 13.461 27.656 1 94.69 493 GLY A O 1
ATOM 3888 N N . ARG A 1 494 ? 14.164 14.875 29.25 1 93.06 494 ARG A N 1
ATOM 3889 C CA . ARG A 1 494 ? 13.086 15.711 28.734 1 93.06 494 ARG A CA 1
ATOM 3890 C C . ARG A 1 494 ? 13.117 17.094 29.359 1 93.06 494 ARG A C 1
ATOM 3892 O O . ARG A 1 494 ? 12.688 17.281 30.5 1 93.06 494 ARG A O 1
ATOM 3899 N N . LYS A 1 495 ? 13.656 18.047 28.625 1 92.81 495 LYS A N 1
ATOM 3900 C CA . LYS A 1 495 ? 13.836 19.375 29.203 1 92.81 495 LYS A CA 1
ATOM 3901 C C . LYS A 1 495 ? 13.859 20.453 28.125 1 92.81 495 LYS A C 1
ATOM 3903 O O . LYS A 1 495 ? 13.859 20.141 26.922 1 92.81 495 LYS A O 1
ATOM 3908 N N . LEU A 1 496 ? 13.836 21.672 28.547 1 93.75 496 LEU A N 1
ATOM 3909 C CA . LEU A 1 496 ? 13.969 22.781 27.625 1 93.75 496 LEU A CA 1
ATOM 3910 C C . LEU A 1 496 ? 15.383 22.859 27.062 1 93.75 496 LEU A C 1
ATOM 3912 O O . LEU A 1 496 ? 16.344 22.547 27.766 1 93.75 496 LEU A O 1
ATOM 3916 N N . LEU A 1 497 ? 15.461 23.188 25.875 1 94.06 497 LEU A N 1
ATOM 3917 C CA . LEU A 1 497 ? 16.766 23.328 25.25 1 94.06 497 LEU A CA 1
ATOM 3918 C C . LEU A 1 497 ? 17.219 24.781 25.25 1 94.06 497 LEU A C 1
ATOM 3920 O O . LEU A 1 497 ? 16.609 25.641 24.594 1 94.06 497 LEU A O 1
ATOM 3924 N N . PRO A 1 498 ? 18.312 25.062 25.859 1 93.19 498 PRO A N 1
ATOM 3925 C CA . PRO A 1 498 ? 18.766 26.453 25.984 1 93.19 498 PRO A CA 1
ATOM 3926 C C . PRO A 1 498 ? 19.016 27.125 24.641 1 93.19 498 PRO A C 1
ATOM 3928 O O . PRO A 1 498 ? 19.656 26.531 23.766 1 93.19 498 PRO A O 1
ATOM 3931 N N . GLY A 1 499 ? 18.5 28.297 24.562 1 92.06 499 GLY A N 1
ATOM 3932 C CA . GLY A 1 499 ? 18.719 29.109 23.375 1 92.06 499 GLY A CA 1
ATOM 3933 C C . GLY A 1 499 ? 17.828 28.703 22.203 1 92.06 499 GLY A C 1
ATOM 3934 O O . GLY A 1 499 ? 17.859 29.344 21.141 1 92.06 499 GLY A O 1
ATOM 3935 N N . PHE A 1 500 ? 17.062 27.688 22.375 1 91.75 500 PHE A N 1
ATOM 3936 C CA . PHE A 1 500 ? 16.281 27.125 21.281 1 91.75 500 PHE A CA 1
ATOM 3937 C C . PHE A 1 500 ? 14.945 27.859 21.141 1 91.75 500 PHE A C 1
ATOM 3939 O O . PHE A 1 500 ? 13.891 27.281 21.391 1 91.75 500 PHE A O 1
ATOM 3946 N N . CYS A 1 501 ? 14.953 29.141 20.641 1 92.81 501 CYS A N 1
ATOM 3947 C CA . CYS A 1 501 ? 13.789 30 20.453 1 92.81 501 CYS A CA 1
ATOM 3948 C C . CYS A 1 501 ? 14.086 31.094 19.438 1 92.81 501 CYS A C 1
ATOM 3950 O O . CYS A 1 501 ? 15.234 31.281 19.016 1 92.81 501 CYS A O 1
ATOM 3952 N N . GLY A 1 502 ? 12.992 31.688 18.969 1 93 502 GLY A N 1
ATOM 3953 C CA . GLY A 1 502 ? 13.164 32.938 18.234 1 93 502 GLY A CA 1
ATOM 3954 C C . GLY A 1 502 ? 13.516 34.094 19.141 1 93 502 GLY A C 1
ATOM 3955 O O . GLY A 1 502 ? 12.836 34.344 20.141 1 93 502 GLY A O 1
ATOM 3956 N N . HIS A 1 503 ? 14.578 34.844 18.797 1 95.06 503 HIS A N 1
ATOM 3957 C CA . HIS A 1 503 ? 15.078 35.938 19.641 1 95.06 503 HIS A CA 1
ATOM 3958 C C . HIS A 1 503 ? 14.508 37.281 19.203 1 95.06 503 HIS A C 1
ATOM 3960 O O . HIS A 1 503 ? 14.258 37.5 18.016 1 95.06 503 HIS A O 1
ATOM 3966 N N . GLY A 1 504 ? 14.281 38.125 20.188 1 96.31 504 GLY A N 1
ATOM 3967 C CA . GLY A 1 504 ? 13.773 39.469 19.953 1 96.31 504 GLY A CA 1
ATOM 3968 C C . GLY A 1 504 ? 13.766 40.312 21.203 1 96.31 504 GLY A C 1
ATOM 3969 O O . GLY A 1 504 ? 14.359 39.938 22.219 1 96.31 504 GLY A O 1
ATOM 3970 N N . LYS A 1 505 ? 13.195 41.562 21.016 1 97.75 505 LYS A N 1
ATOM 3971 C CA . LYS A 1 505 ? 12.898 42.344 22.219 1 97.75 505 LYS A CA 1
ATOM 3972 C C . LYS A 1 505 ? 12.141 41.5 23.234 1 97.75 505 LYS A C 1
ATOM 3974 O O . LYS A 1 505 ? 12.391 41.594 24.438 1 97.75 505 LYS A O 1
ATOM 3979 N N . TYR A 1 506 ? 11.289 40.75 22.656 1 97.12 506 TYR A N 1
ATOM 3980 C CA . TYR A 1 506 ? 10.641 39.656 23.375 1 97.12 506 TYR A CA 1
ATOM 3981 C C . TYR A 1 506 ? 10.93 38.312 22.719 1 97.12 506 TYR A C 1
ATOM 3983 O O . TYR A 1 506 ? 10.742 38.156 21.516 1 97.12 506 TYR A O 1
ATOM 3991 N N . ARG A 1 507 ? 11.398 37.438 23.5 1 95.69 507 ARG A N 1
ATOM 3992 C CA . ARG A 1 507 ? 11.789 36.156 22.953 1 95.69 507 ARG A CA 1
ATOM 3993 C C . ARG A 1 507 ? 10.586 35.219 22.844 1 95.69 507 ARG A C 1
ATOM 3995 O O . ARG A 1 507 ? 9.664 35.281 23.672 1 95.69 507 ARG A O 1
ATOM 4002 N N . GLY A 1 508 ? 10.648 34.375 21.844 1 94.06 508 GLY A N 1
ATOM 4003 C CA . GLY A 1 508 ? 9.664 33.281 21.797 1 94.06 508 GLY A CA 1
ATOM 4004 C C . GLY A 1 508 ? 9.836 32.25 22.875 1 94.06 508 GLY A C 1
ATOM 4005 O O . GLY A 1 508 ? 10.859 32.25 23.578 1 94.06 508 GLY A O 1
ATOM 4006 N N . GLY A 1 509 ? 8.836 31.422 23 1 93.12 509 GLY A N 1
ATOM 4007 C CA . GLY A 1 509 ? 8.969 30.312 23.922 1 93.12 509 GLY A CA 1
ATOM 4008 C C . GLY A 1 509 ? 10.078 29.344 23.562 1 93.12 509 GLY A C 1
ATOM 4009 O O . GLY A 1 509 ? 10.32 29.094 22.375 1 93.12 509 GLY A O 1
ATOM 4010 N N . ILE A 1 510 ? 10.703 28.812 24.594 1 93.12 510 ILE A N 1
ATOM 4011 C CA . ILE A 1 510 ? 11.82 27.891 24.406 1 93.12 510 ILE A CA 1
ATOM 4012 C C . ILE A 1 510 ? 11.289 26.5 24.094 1 93.12 510 ILE A C 1
ATOM 4014 O O . ILE A 1 510 ? 10.352 26.016 24.734 1 93.12 510 ILE A O 1
ATOM 4018 N N . GLY A 1 511 ? 11.898 25.922 23.047 1 91.25 511 GLY A N 1
ATOM 4019 C CA . GLY A 1 511 ? 11.531 24.547 22.703 1 91.25 511 GLY A CA 1
ATOM 4020 C C . GLY A 1 511 ? 12.125 23.516 23.641 1 91.25 511 GLY A C 1
ATOM 4021 O O . GLY A 1 511 ? 12.859 23.859 24.562 1 91.25 511 GLY A O 1
ATOM 4022 N N . ASP A 1 512 ? 11.734 22.328 23.391 1 91.5 512 ASP A N 1
ATOM 4023 C CA . ASP A 1 512 ? 12.164 21.25 24.281 1 91.5 512 ASP A CA 1
ATOM 4024 C C . ASP A 1 512 ? 12.969 20.203 23.516 1 91.5 512 ASP A C 1
ATOM 4026 O O . ASP A 1 512 ? 13.031 20.219 22.281 1 91.5 512 ASP A O 1
ATOM 4030 N N . SER A 1 513 ? 13.633 19.406 24.297 1 93.94 513 SER A N 1
ATOM 4031 C CA . SER A 1 513 ? 14.414 18.297 23.781 1 93.94 513 SER A CA 1
ATOM 4032 C C . SER A 1 513 ? 14.25 17.047 24.656 1 93.94 513 SER A C 1
ATOM 4034 O O . SER A 1 513 ? 14.18 17.156 25.875 1 93.94 513 SER A O 1
ATOM 4036 N N . SER A 1 514 ? 14.086 15.984 23.969 1 94.12 514 SER A N 1
ATOM 4037 C CA . SER A 1 514 ? 14.055 14.703 24.656 1 94.12 514 SER A CA 1
ATOM 4038 C C . SER A 1 514 ? 15.102 13.75 24.094 1 94.12 514 SER A C 1
ATOM 4040 O O . SER A 1 514 ? 15.531 13.891 22.953 1 94.12 514 SER A O 1
ATOM 4042 N N . VAL A 1 515 ? 15.547 12.875 24.969 1 96.62 515 VAL A N 1
ATOM 4043 C CA . VAL A 1 515 ? 16.484 11.836 24.562 1 96.62 515 VAL A CA 1
ATOM 4044 C C . VAL A 1 515 ? 15.906 10.461 24.922 1 96.62 515 VAL A C 1
ATOM 4046 O O . VAL A 1 515 ? 15.516 10.219 26.062 1 96.62 515 VAL A O 1
ATOM 4049 N N . HIS A 1 516 ? 15.844 9.648 23.938 1 95.88 516 HIS A N 1
ATOM 4050 C CA . HIS A 1 516 ? 15.422 8.266 24.141 1 95.88 516 HIS A CA 1
ATOM 4051 C C . HIS A 1 516 ? 16.609 7.312 24.078 1 95.88 516 HIS A C 1
ATOM 4053 O O . HIS A 1 516 ? 17.391 7.355 23.125 1 95.88 516 HIS A O 1
ATOM 4059 N N . TRP A 1 517 ? 16.719 6.551 25.125 1 96.62 517 TRP A N 1
ATOM 4060 C CA . TRP A 1 517 ? 17.672 5.441 25.188 1 96.62 517 TRP A CA 1
ATOM 4061 C C . TRP A 1 517 ? 17.016 4.141 24.734 1 96.62 517 TRP A C 1
ATOM 4063 O O . TRP A 1 517 ? 16.016 3.705 25.328 1 96.62 517 TRP A O 1
ATOM 4073 N N . ILE A 1 518 ? 17.578 3.578 23.641 1 96.81 518 ILE A N 1
ATOM 4074 C CA . ILE A 1 518 ? 16.984 2.361 23.094 1 96.81 518 ILE A CA 1
ATOM 4075 C C . ILE A 1 518 ? 17.453 1.152 23.906 1 96.81 518 ILE A C 1
ATOM 4077 O O . ILE A 1 518 ? 18.656 0.902 24.016 1 96.81 518 ILE A O 1
ATOM 4081 N N . LYS A 1 519 ? 16.469 0.461 24.391 1 93.88 519 LYS A N 1
ATOM 4082 C CA . LYS A 1 519 ? 16.781 -0.723 25.188 1 93.88 519 LYS A CA 1
ATOM 4083 C C . LYS A 1 519 ? 15.961 -1.925 24.734 1 93.88 519 LYS A C 1
ATOM 4085 O O . LYS A 1 519 ? 14.742 -1.815 24.531 1 93.88 519 LYS A O 1
ATOM 4090 N N . ASN A 1 520 ? 16.609 -3.039 24.578 1 90.75 520 ASN A N 1
ATOM 4091 C CA . ASN A 1 520 ? 15.992 -4.305 24.188 1 90.75 520 ASN A CA 1
ATOM 4092 C C . ASN A 1 520 ? 15.023 -4.129 23.031 1 90.75 520 ASN A C 1
ATOM 4094 O O . ASN A 1 520 ? 13.844 -4.484 23.141 1 90.75 520 ASN A O 1
ATOM 4098 N N . PRO A 1 521 ? 15.547 -3.678 21.953 1 91.69 521 PRO A N 1
ATOM 4099 C CA . PRO A 1 521 ? 14.664 -3.383 20.828 1 91.69 521 PRO A CA 1
ATOM 4100 C C . PRO A 1 521 ? 14.102 -4.645 20.172 1 91.69 521 PRO A C 1
ATOM 4102 O O . PRO A 1 521 ? 13.227 -4.559 19.312 1 91.69 521 PRO A O 1
ATOM 4105 N N . GLY A 1 522 ? 14.492 -5.812 20.625 1 91 522 GLY A N 1
ATOM 4106 C CA . GLY A 1 522 ? 14.047 -7.047 20 1 91 522 GLY A CA 1
ATOM 4107 C C . GLY A 1 522 ? 14.859 -7.41 18.766 1 91 522 GLY A C 1
ATOM 4108 O O . GLY A 1 522 ? 16.078 -7.25 18.75 1 91 522 GLY A O 1
ATOM 4109 N N . LYS A 1 523 ? 14.18 -8.016 17.766 1 88.62 523 LYS A N 1
ATOM 4110 C CA . LYS A 1 523 ? 14.875 -8.523 16.594 1 88.62 523 LYS A CA 1
ATOM 4111 C C . LYS A 1 523 ? 15.188 -7.402 15.602 1 88.62 523 LYS A C 1
ATOM 4113 O O . LYS A 1 523 ? 16.172 -7.465 14.867 1 88.62 523 LYS A O 1
ATOM 4118 N N . GLN A 1 524 ? 14.258 -6.449 15.648 1 91.62 524 GLN A N 1
ATOM 4119 C CA . GLN A 1 524 ? 14.414 -5.34 14.711 1 91.62 524 GLN A CA 1
ATOM 4120 C C . GLN A 1 524 ? 13.703 -4.09 15.219 1 91.62 524 GLN A C 1
ATOM 4122 O O . GLN A 1 524 ? 12.648 -4.184 15.844 1 91.62 524 GLN A O 1
ATOM 4127 N N . LEU A 1 525 ? 14.312 -2.92 14.898 1 94.75 525 LEU A N 1
ATOM 4128 C CA . LEU A 1 525 ? 13.688 -1.638 15.188 1 94.75 525 LEU A CA 1
ATOM 4129 C C . LEU A 1 525 ? 14.086 -0.588 14.156 1 94.75 525 LEU A C 1
ATOM 4131 O O . LEU A 1 525 ? 15.273 -0.297 13.992 1 94.75 525 LEU A O 1
ATOM 4135 N N . GLY A 1 526 ? 13.125 -0.166 13.43 1 93.81 526 GLY A N 1
ATOM 4136 C CA . GLY A 1 526 ? 13.305 0.954 12.516 1 93.81 526 GLY A CA 1
ATOM 4137 C C . GLY A 1 526 ? 12.555 2.199 12.945 1 93.81 526 GLY A C 1
ATOM 4138 O O . GLY A 1 526 ? 11.398 2.117 13.375 1 93.81 526 GLY A O 1
ATOM 4139 N N . ILE A 1 527 ? 13.266 3.387 12.875 1 94.56 527 ILE A N 1
ATOM 4140 C CA . ILE A 1 527 ? 12.648 4.637 13.305 1 94.56 527 ILE A CA 1
ATOM 4141 C C . ILE A 1 527 ? 12.773 5.68 12.195 1 94.56 527 ILE A C 1
ATOM 4143 O O . ILE A 1 527 ? 13.82 5.789 11.547 1 94.56 527 ILE A O 1
ATOM 4147 N N . SER A 1 528 ? 11.648 6.324 11.898 1 93.44 528 SER A N 1
ATOM 4148 C CA . SER A 1 528 ? 11.609 7.477 11.008 1 93.44 528 SER A CA 1
ATOM 4149 C C . SER A 1 528 ? 10.914 8.664 11.672 1 93.44 528 SER A C 1
ATOM 4151 O O . SER A 1 528 ? 10.547 8.602 12.844 1 93.44 528 SER A O 1
ATOM 4153 N N . ARG A 1 529 ? 10.875 9.711 10.93 1 87.31 529 ARG A N 1
ATOM 4154 C CA . ARG A 1 529 ? 10.25 10.914 11.469 1 87.31 529 ARG A CA 1
ATOM 4155 C C . ARG A 1 529 ? 9.273 11.516 10.469 1 87.31 529 ARG A C 1
ATOM 4157 O O . ARG A 1 529 ? 9.492 11.445 9.258 1 87.31 529 ARG A O 1
ATOM 4164 N N . GLY A 1 530 ? 8.234 11.953 11.07 1 80.56 530 GLY A N 1
ATOM 4165 C CA . GLY A 1 530 ? 7.285 12.805 10.367 1 80.56 530 GLY A CA 1
ATOM 4166 C C . GLY A 1 530 ? 7.059 14.141 11.047 1 80.56 530 GLY A C 1
ATOM 4167 O O . GLY A 1 530 ? 7.336 14.281 12.242 1 80.56 530 GLY A O 1
ATOM 4168 N N . GLY A 1 531 ? 7.09 15.359 10.234 1 78.94 531 GLY A N 1
ATOM 4169 C CA . GLY A 1 531 ? 6.801 16.594 10.945 1 78.94 531 GLY A CA 1
ATOM 4170 C C . GLY A 1 531 ? 6.891 17.828 10.062 1 78.94 531 GLY A C 1
ATOM 4171 O O . GLY A 1 531 ? 7.215 17.719 8.875 1 78.94 531 GLY A O 1
ATOM 4172 N N . SER A 1 532 ? 6.574 18.781 10.797 1 73.06 532 SER A N 1
ATOM 4173 C CA . SER A 1 532 ? 6.414 20.047 10.07 1 73.06 532 SER A CA 1
ATOM 4174 C C . SER A 1 532 ? 7.609 20.953 10.297 1 73.06 532 SER A C 1
ATOM 4176 O O . SER A 1 532 ? 7.934 21.781 9.438 1 73.06 532 SER A O 1
ATOM 4178 N N . GLN A 1 533 ? 8.203 20.828 11.359 1 71.69 533 GLN A N 1
ATOM 4179 C CA . GLN A 1 533 ? 9.219 21.812 11.68 1 71.69 533 GLN A CA 1
ATOM 4180 C C . GLN A 1 533 ? 10.57 21.438 11.078 1 71.69 533 GLN A C 1
ATOM 4182 O O . GLN A 1 533 ? 11.367 22.312 10.719 1 71.69 533 GLN A O 1
ATOM 4187 N N . VAL A 1 534 ? 10.539 20.141 10.922 1 68.81 534 VAL A N 1
ATOM 4188 C CA . VAL A 1 534 ? 11.805 19.688 10.359 1 68.81 534 VAL A CA 1
ATOM 4189 C C . VAL A 1 534 ? 11.836 19.984 8.859 1 68.81 534 VAL A C 1
ATOM 4191 O O . VAL A 1 534 ? 10.812 19.844 8.18 1 68.81 534 VAL A O 1
ATOM 4194 N N . ALA A 1 535 ? 12.703 20.562 8.344 1 70 535 ALA A N 1
ATOM 4195 C CA . ALA A 1 535 ? 12.938 20.812 6.922 1 70 535 ALA A CA 1
ATOM 4196 C C . ALA A 1 535 ? 12.352 22.172 6.508 1 70 535 ALA A C 1
ATOM 4198 O O . ALA A 1 535 ? 12.359 22.516 5.324 1 70 535 ALA A O 1
ATOM 4199 N N . ALA A 1 536 ? 11.625 22.703 7.516 1 71.88 536 ALA A N 1
ATOM 4200 C CA . ALA A 1 536 ? 11.094 24.031 7.191 1 71.88 536 ALA A CA 1
ATOM 4201 C C . ALA A 1 536 ? 12.188 25.094 7.25 1 71.88 536 ALA A C 1
ATOM 4203 O O . ALA A 1 536 ? 13.094 25.016 8.086 1 71.88 536 ALA A O 1
ATOM 4204 N N . THR A 1 537 ? 12.383 2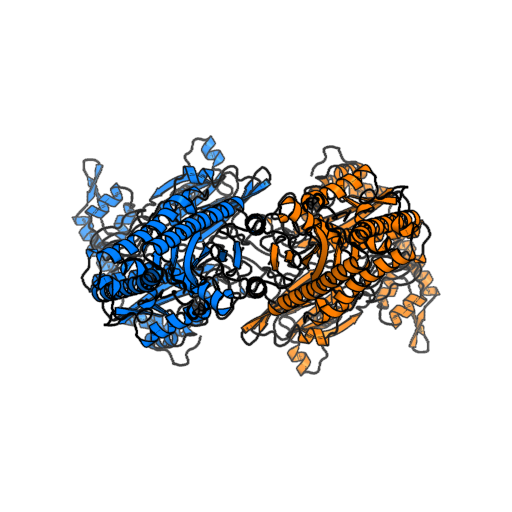5.672 6.16 1 57.91 537 THR A N 1
ATOM 4205 C CA . THR A 1 537 ? 13.336 26.766 6.133 1 57.91 537 THR A CA 1
ATOM 4206 C C . THR A 1 537 ? 12.609 28.109 6.168 1 57.91 537 THR A C 1
ATOM 4208 O O . THR A 1 537 ? 11.641 28.312 5.441 1 57.91 537 THR A O 1
ATOM 4211 N N . THR A 1 538 ? 13.062 29.062 7.098 1 52.03 538 THR A N 1
ATOM 4212 C CA . THR A 1 538 ? 12.797 30.469 7.316 1 52.03 538 THR A CA 1
ATOM 4213 C C . THR A 1 538 ? 11.531 30.656 8.148 1 52.03 538 THR A C 1
ATOM 4215 O O . THR A 1 538 ? 11.445 31.594 8.961 1 52.03 538 THR A O 1
ATOM 4218 N N . PHE A 1 539 ? 10.172 29.938 7.691 1 51.06 539 PHE A N 1
ATOM 4219 C CA . PHE A 1 539 ? 8.992 30.625 8.195 1 51.06 539 PHE A CA 1
ATOM 4220 C C . PHE A 1 539 ? 8.148 29.703 9.07 1 51.06 539 PHE A C 1
ATOM 4222 O O . PHE A 1 539 ? 6.977 29.984 9.328 1 51.06 539 PHE A O 1
ATOM 4229 N N . VAL A 1 540 ? 8.547 28.656 9.727 1 52.03 540 VAL A N 1
ATOM 4230 C CA . VAL A 1 540 ? 7.465 27.906 10.367 1 52.03 540 VAL A CA 1
ATOM 4231 C C . VAL A 1 540 ? 7.035 28.625 11.641 1 52.03 540 VAL A C 1
ATOM 4233 O O . VAL A 1 540 ? 5.84 28.719 11.93 1 52.03 540 VAL A O 1
ATOM 4236 N N . ALA A 1 541 ? 7.977 29.219 12.398 1 61.03 541 ALA A N 1
ATOM 4237 C CA . ALA A 1 541 ? 7.688 30.062 13.547 1 61.03 541 ALA A CA 1
ATOM 4238 C C . ALA A 1 541 ? 8.312 31.453 13.383 1 61.03 541 ALA A C 1
ATOM 4240 O O . ALA A 1 541 ? 9.391 31.719 13.914 1 61.03 541 ALA A O 1
ATOM 4241 N N . LEU A 1 542 ? 7.504 32.312 12.609 1 75.06 542 LEU A N 1
ATOM 4242 C CA . LEU A 1 542 ? 8.023 33.562 12.078 1 75.06 542 LEU A CA 1
ATOM 4243 C C . LEU A 1 542 ? 8.219 34.594 13.195 1 75.06 542 LEU A C 1
ATOM 4245 O O . LEU A 1 542 ? 7.414 34.656 14.133 1 75.06 542 LEU A O 1
ATOM 4249 N N . GLY A 1 543 ? 9.375 35.156 13.18 1 83.44 543 GLY A N 1
ATOM 4250 C CA . GLY A 1 543 ? 9.508 36.344 13.977 1 83.44 543 GLY A CA 1
ATOM 4251 C C . GLY A 1 543 ? 8.703 37.531 13.43 1 83.44 543 GLY A C 1
ATOM 4252 O O . GLY A 1 543 ? 8.305 37.5 12.266 1 83.44 543 GLY A O 1
ATOM 4253 N N . MET A 1 544 ? 8.328 38.344 14.281 1 90.44 544 MET A N 1
ATOM 4254 C CA . MET A 1 544 ? 7.562 39.531 13.867 1 90.44 544 MET A CA 1
ATOM 4255 C C . MET A 1 544 ? 8.258 40.812 14.297 1 90.44 544 MET A C 1
ATOM 4257 O O . MET A 1 544 ? 8.906 40.844 15.344 1 90.44 544 MET A O 1
ATOM 4261 N N . ASN A 1 545 ? 8.211 41.844 13.438 1 91.06 545 ASN A N 1
ATOM 4262 C CA . ASN A 1 545 ? 8.656 43.219 13.734 1 91.06 545 ASN A CA 1
ATOM 4263 C C . ASN A 1 545 ? 10.133 43.25 14.125 1 91.06 545 ASN A C 1
ATOM 4265 O O . ASN A 1 545 ? 10.492 43.844 15.148 1 91.06 545 ASN A O 1
ATOM 4269 N N . GLY A 1 546 ? 10.852 42.438 13.422 1 90.25 546 GLY A N 1
ATOM 4270 C CA . GLY A 1 546 ? 12.297 42.438 13.641 1 90.25 546 GLY A CA 1
ATOM 4271 C C . GLY A 1 546 ? 12.781 41.281 14.469 1 90.25 546 GLY A C 1
ATOM 4272 O O . GLY A 1 546 ? 13.984 41.062 14.602 1 90.25 546 GLY A O 1
ATOM 4273 N N . GLY A 1 547 ? 11.852 40.562 15.031 1 93 547 GLY A N 1
ATOM 4274 C CA . GLY A 1 547 ? 12.219 39.375 15.766 1 93 547 GLY A CA 1
ATOM 4275 C C . GLY A 1 547 ? 12.719 38.25 14.867 1 93 547 GLY A C 1
ATOM 4276 O O . GLY A 1 547 ? 12.336 38.188 13.695 1 93 547 GLY A O 1
ATOM 4277 N N . TYR A 1 548 ? 13.523 37.375 15.453 1 91.88 548 TYR A N 1
ATOM 4278 C CA . TYR A 1 548 ? 14.062 36.25 14.703 1 91.88 548 TYR A CA 1
ATOM 4279 C C . TYR A 1 548 ? 13.078 35.094 14.695 1 91.88 548 TYR A C 1
ATOM 4281 O O . TYR A 1 548 ? 12.289 34.938 15.633 1 91.88 548 TYR A O 1
ATOM 4289 N N . PRO A 1 549 ? 13.078 34.344 13.578 1 89.19 549 PRO A N 1
ATOM 4290 C CA . PRO A 1 549 ? 12.297 33.125 13.586 1 89.19 549 PRO A CA 1
ATOM 4291 C C . PRO A 1 549 ? 12.867 32.062 14.531 1 89.19 549 PRO A C 1
ATOM 4293 O O . PRO A 1 549 ? 14.031 32.156 14.93 1 89.19 549 PRO A O 1
ATOM 4296 N N . ALA A 1 550 ? 12.039 31.141 14.906 1 88.31 550 ALA A N 1
ATOM 4297 C CA . ALA A 1 550 ? 12.516 30 15.664 1 88.31 550 ALA A CA 1
ATOM 4298 C C . ALA A 1 550 ? 13.477 29.156 14.836 1 88.31 550 ALA A C 1
ATOM 4300 O O . ALA A 1 550 ? 13.344 29.062 13.609 1 88.31 550 ALA A O 1
ATOM 4301 N N . PRO A 1 551 ? 14.445 28.516 15.531 1 86 551 PRO A N 1
ATOM 4302 C CA . PRO A 1 551 ? 15.242 27.531 14.805 1 86 551 PRO A CA 1
ATOM 4303 C C . PRO A 1 551 ? 14.43 26.312 14.359 1 86 551 PRO A C 1
ATOM 4305 O O . PRO A 1 551 ? 13.445 25.953 15.016 1 86 551 PRO A O 1
ATOM 4308 N N . SER A 1 552 ? 14.859 25.734 13.273 1 85.94 552 SER A N 1
ATOM 4309 C CA . SER A 1 552 ? 14.211 24.5 12.828 1 85.94 552 SER A CA 1
ATOM 4310 C C . SER A 1 552 ? 14.445 23.359 13.812 1 85.94 552 SER A C 1
ATOM 4312 O O . SER A 1 552 ? 15.484 23.312 14.484 1 85.94 552 SER A O 1
ATOM 4314 N N . ALA A 1 553 ? 13.438 22.5 13.883 1 89.75 553 ALA A N 1
ATOM 4315 C CA . ALA A 1 553 ? 13.617 21.266 14.664 1 89.75 553 ALA A CA 1
ATOM 4316 C C . ALA A 1 553 ? 14.742 20.422 14.086 1 89.75 553 ALA A C 1
ATOM 4318 O O . ALA A 1 553 ? 15.039 20.5 12.898 1 89.75 553 ALA A O 1
ATOM 4319 N N . PHE A 1 554 ? 15.406 19.656 14.922 1 90.5 554 PHE A N 1
ATOM 4320 C CA . PHE A 1 554 ? 16.406 18.703 14.461 1 90.5 554 PHE A CA 1
ATOM 4321 C C . PHE A 1 554 ? 16.406 17.453 15.344 1 90.5 554 PHE A C 1
ATOM 4323 O O . PHE A 1 554 ? 15.898 17.484 16.469 1 90.5 554 PHE A O 1
ATOM 4330 N N . HIS A 1 555 ? 16.922 16.406 14.789 1 92.62 555 HIS A N 1
ATOM 4331 C CA . HIS A 1 555 ? 17.062 15.133 15.492 1 92.62 555 HIS A CA 1
ATOM 4332 C C . HIS A 1 555 ? 18.5 14.617 15.422 1 92.62 555 HIS A C 1
ATOM 4334 O O . HIS A 1 555 ? 19.188 14.828 14.422 1 92.62 555 HIS A O 1
ATOM 4340 N N . VAL A 1 556 ? 18.828 13.984 16.516 1 96.5 556 VAL A N 1
ATOM 4341 C CA . VAL A 1 556 ? 20.156 13.375 16.578 1 96.5 556 VAL A CA 1
ATOM 4342 C C . VAL A 1 556 ? 20.016 11.867 16.766 1 96.5 556 VAL A C 1
ATOM 4344 O O . VAL A 1 556 ? 19.312 11.406 17.672 1 96.5 556 VAL A O 1
ATOM 4347 N N . SER A 1 557 ? 20.594 11.156 15.875 1 97.12 557 SER A N 1
ATOM 4348 C CA . SER A 1 557 ? 20.672 9.703 16.031 1 97.12 557 SER A CA 1
ATOM 4349 C C . SER A 1 557 ? 22.109 9.266 16.312 1 97.12 557 SER A C 1
ATOM 4351 O O . SER A 1 557 ? 23.016 9.562 15.523 1 97.12 557 SER A O 1
ATOM 4353 N N . ALA A 1 558 ? 22.328 8.641 17.422 1 98.38 558 ALA A N 1
ATOM 4354 C CA . ALA A 1 558 ? 23.594 8 17.766 1 98.38 558 ALA A CA 1
ATOM 4355 C C . ALA A 1 558 ? 23.453 6.48 17.766 1 98.38 558 ALA A C 1
ATOM 4357 O O . ALA A 1 558 ? 22.781 5.914 18.625 1 98.38 558 ALA A O 1
ATOM 4358 N N . ARG A 1 559 ? 24.062 5.832 16.828 1 97.75 559 ARG A N 1
ATOM 4359 C CA . ARG A 1 559 ? 23.922 4.391 16.672 1 97.75 559 ARG A CA 1
ATOM 4360 C C . ARG A 1 559 ? 25.25 3.678 16.828 1 97.75 559 ARG A C 1
ATOM 4362 O O . ARG A 1 559 ? 26.297 4.207 16.438 1 97.75 559 ARG A O 1
ATOM 4369 N N . GLY A 1 560 ? 25.219 2.438 17.297 1 97.56 560 GLY A N 1
ATOM 4370 C CA . GLY A 1 560 ? 26.438 1.743 17.656 1 97.56 560 GLY A CA 1
ATOM 4371 C C . GLY A 1 560 ? 27.219 2.432 18.75 1 97.56 560 GLY A C 1
ATOM 4372 O O . GLY A 1 560 ? 28.422 2.695 18.594 1 97.56 560 GLY A O 1
ATOM 4373 N N . THR A 1 561 ? 26.609 2.658 19.906 1 98.19 561 THR A N 1
ATOM 4374 C CA . THR A 1 561 ? 27.172 3.512 20.938 1 98.19 561 THR A CA 1
ATOM 4375 C C . THR A 1 561 ? 27.781 2.67 22.047 1 98.19 561 THR A C 1
ATOM 4377 O O . THR A 1 561 ? 27.609 1.45 22.078 1 98.19 561 THR A O 1
ATOM 4380 N N . ASN A 1 562 ? 28.516 3.389 22.922 1 98.25 562 ASN A N 1
ATOM 4381 C CA . ASN A 1 562 ? 29.078 2.766 24.109 1 98.25 562 ASN A CA 1
ATOM 4382 C C . ASN A 1 562 ? 28.25 3.068 25.344 1 98.25 562 ASN A C 1
ATOM 4384 O O . ASN A 1 562 ? 28.781 3.057 26.469 1 98.25 562 ASN A O 1
ATOM 4388 N N . THR A 1 563 ? 26.984 3.436 25.203 1 97.94 563 THR A N 1
ATOM 4389 C CA . THR A 1 563 ? 26.156 3.887 26.312 1 97.94 563 THR A CA 1
ATOM 4390 C C . THR A 1 563 ? 26.062 2.814 27.391 1 97.94 563 THR A C 1
ATOM 4392 O O . THR A 1 563 ? 26.062 3.129 28.578 1 97.94 563 THR A O 1
ATOM 4395 N N . ASN A 1 564 ? 25.938 1.603 27 1 96.12 564 ASN A N 1
ATOM 4396 C CA . ASN A 1 564 ? 25.875 0.527 27.984 1 96.12 564 ASN A CA 1
ATOM 4397 C C . ASN A 1 564 ? 27.125 0.481 28.844 1 96.12 564 ASN A C 1
ATOM 4399 O O . ASN A 1 564 ? 27.062 0.215 30.047 1 96.12 564 ASN A O 1
ATOM 4403 N N . ASP A 1 565 ? 28.219 0.72 28.25 1 97.31 565 ASP A N 1
ATOM 4404 C CA . ASP A 1 565 ? 29.469 0.777 28.984 1 97.31 565 ASP A CA 1
ATOM 4405 C C . ASP A 1 565 ? 29.5 1.976 29.938 1 97.31 565 ASP A C 1
ATOM 4407 O O . ASP A 1 565 ? 30 1.876 31.047 1 97.31 565 ASP A O 1
ATOM 4411 N N . LEU A 1 566 ? 29.062 3.115 29.453 1 97.88 566 LEU A N 1
ATOM 4412 C CA . LEU A 1 566 ? 29 4.312 30.281 1 97.88 566 LEU A CA 1
ATOM 4413 C C . LEU A 1 566 ? 28.156 4.07 31.516 1 97.88 566 LEU A C 1
ATOM 4415 O O . LEU A 1 566 ? 28.547 4.477 32.625 1 97.88 566 LEU A O 1
ATOM 4419 N N . ILE A 1 567 ? 27.062 3.453 31.359 1 96.31 567 ILE A N 1
ATOM 4420 C CA . ILE A 1 567 ? 26.156 3.16 32.469 1 96.31 567 ILE A CA 1
ATOM 4421 C C . ILE A 1 567 ? 26.859 2.256 33.469 1 96.31 567 ILE A C 1
ATOM 4423 O O . ILE A 1 567 ? 26.797 2.488 34.688 1 96.31 567 ILE A O 1
ATOM 4427 N N . LYS A 1 568 ? 27.531 1.265 32.969 1 96.69 568 LYS A N 1
ATOM 4428 C CA . LYS A 1 568 ? 28.266 0.352 33.844 1 96.69 568 LYS A CA 1
ATOM 4429 C C . LYS A 1 568 ? 29.344 1.097 34.656 1 96.69 568 LYS A C 1
ATOM 4431 O O . LYS A 1 568 ? 29.641 0.729 35.781 1 96.69 568 LYS A O 1
ATOM 4436 N N . GLN A 1 569 ? 29.875 2.123 34.094 1 97.12 569 GLN A N 1
ATOM 4437 C CA . GLN A 1 569 ? 30.922 2.904 34.719 1 97.12 569 GLN A CA 1
ATOM 4438 C C . GLN A 1 569 ? 30.344 3.979 35.656 1 97.12 569 GLN A C 1
ATOM 4440 O O . GLN A 1 569 ? 31.094 4.695 36.312 1 97.12 569 GLN A O 1
ATOM 4445 N N . GLY A 1 570 ? 29.062 4.168 35.594 1 96.56 570 GLY A N 1
ATOM 4446 C CA . GLY A 1 570 ? 28.406 5.148 36.438 1 96.56 570 GLY A CA 1
ATOM 4447 C C . GLY A 1 570 ? 28.438 6.555 35.875 1 96.56 570 GLY A C 1
ATOM 4448 O O . GLY A 1 570 ? 28.312 7.535 36.625 1 96.56 570 GLY A O 1
ATOM 4449 N N . ILE A 1 571 ? 28.703 6.59 34.594 1 97 571 ILE A N 1
ATOM 4450 C CA . ILE A 1 571 ? 28.719 7.891 33.938 1 97 571 ILE A CA 1
ATOM 4451 C C . ILE A 1 571 ? 27.312 8.258 33.469 1 97 571 ILE A C 1
ATOM 4453 O O . ILE A 1 571 ? 26.625 7.445 32.844 1 97 571 ILE A O 1
ATOM 4457 N N . ALA A 1 572 ? 26.953 9.453 33.781 1 95.75 572 ALA A N 1
ATOM 4458 C CA . ALA A 1 572 ? 25.625 9.922 33.375 1 95.75 572 ALA A CA 1
ATOM 4459 C C . ALA A 1 572 ? 25.5 10.031 31.875 1 95.75 572 ALA A C 1
ATOM 4461 O O . ALA A 1 572 ? 26.453 10.445 31.188 1 95.75 572 ALA A O 1
ATOM 4462 N N . LEU A 1 573 ? 24.359 9.695 31.359 1 96.81 573 LEU A N 1
ATOM 4463 C CA . LEU A 1 573 ? 24.078 9.828 29.922 1 96.81 573 LEU A CA 1
ATOM 4464 C C . LEU A 1 573 ? 23.578 11.227 29.609 1 96.81 573 LEU A C 1
ATOM 4466 O O . LEU A 1 573 ? 23.141 11.961 30.5 1 96.81 573 LEU A O 1
ATOM 4470 N N . PRO A 1 574 ? 23.672 11.57 28.312 1 97.25 574 PRO A N 1
ATOM 4471 C CA . PRO A 1 574 ? 23.156 12.891 27.953 1 97.25 574 PRO A CA 1
ATOM 4472 C C . PRO A 1 574 ? 21.641 12.984 28.078 1 97.25 574 PRO A C 1
ATOM 4474 O O . PRO A 1 574 ? 20.938 11.992 27.859 1 97.25 574 PRO A O 1
ATOM 4477 N N . ARG A 1 575 ? 21.234 14.242 28.406 1 95.12 575 ARG A N 1
ATOM 4478 C CA . ARG A 1 575 ? 19.828 14.383 28.781 1 95.12 575 ARG A CA 1
ATOM 4479 C C . ARG A 1 575 ? 19.109 15.297 27.797 1 95.12 575 ARG A C 1
ATOM 4481 O O . ARG A 1 575 ? 17.906 15.531 27.938 1 95.12 575 ARG A O 1
ATOM 4488 N N . ASP A 1 576 ? 19.688 15.789 26.672 1 96.5 576 ASP A N 1
ATOM 4489 C CA . ASP A 1 576 ? 19.109 16.531 25.562 1 96.5 576 ASP A CA 1
ATOM 4490 C C . ASP A 1 576 ? 20 16.438 24.312 1 96.5 576 ASP A C 1
ATOM 4492 O O . ASP A 1 576 ? 21.094 15.852 24.375 1 96.5 576 ASP A O 1
ATOM 4496 N N . ALA A 1 577 ? 19.516 16.969 23.25 1 96.25 577 ALA A N 1
ATOM 4497 C CA . ALA A 1 577 ? 20.203 16.828 21.953 1 96.25 577 ALA A CA 1
ATOM 4498 C C . ALA A 1 577 ? 21.562 17.516 22 1 96.25 577 ALA A C 1
ATOM 4500 O O . ALA A 1 577 ? 22.531 17 21.422 1 96.25 577 ALA A O 1
ATOM 4501 N N . SER A 1 578 ? 21.656 18.609 22.641 1 95.56 578 SER A N 1
ATOM 4502 C CA . SER A 1 578 ? 22.922 19.328 22.719 1 95.56 578 SER A CA 1
ATOM 4503 C C . SER A 1 578 ? 23.938 18.531 23.531 1 95.56 578 SER A C 1
ATOM 4505 O O . SER A 1 578 ? 25.125 18.484 23.172 1 95.56 578 SER A O 1
ATOM 4507 N N . GLU A 1 579 ? 23.453 17.953 24.562 1 96.94 579 GLU A N 1
ATOM 4508 C CA . GLU A 1 579 ? 24.359 17.156 25.406 1 96.94 579 GLU A CA 1
ATOM 4509 C C . GLU A 1 579 ? 24.859 15.93 24.656 1 96.94 579 GLU A C 1
ATOM 4511 O O . GLU A 1 579 ? 26 15.508 24.844 1 96.94 579 GLU A O 1
ATOM 4516 N N . VAL A 1 580 ? 24.016 15.328 23.844 1 98.25 580 VAL A N 1
ATOM 4517 C CA . VAL A 1 580 ? 24.453 14.195 23.047 1 98.25 580 VAL A CA 1
ATOM 4518 C C . VAL A 1 580 ? 25.625 14.609 22.156 1 98.25 580 VAL A C 1
ATOM 4520 O O . VAL A 1 580 ? 26.641 13.914 22.094 1 98.25 580 VAL A O 1
ATOM 4523 N N . LEU A 1 581 ? 25.484 15.719 21.562 1 97.25 581 LEU A N 1
ATOM 4524 C CA . LEU A 1 581 ? 26.516 16.219 20.656 1 97.25 581 LEU A CA 1
ATOM 4525 C C . LEU A 1 581 ? 27.766 16.625 21.438 1 97.25 581 LEU A C 1
ATOM 4527 O O . LEU A 1 581 ? 28.891 16.406 20.984 1 97.25 581 LEU A O 1
ATOM 4531 N N . GLU A 1 582 ? 27.578 17.203 22.594 1 96.75 582 GLU A N 1
ATOM 4532 C CA . GLU A 1 582 ? 28.703 17.609 23.438 1 96.75 582 GLU A CA 1
ATOM 4533 C C . GLU A 1 582 ? 29.484 16.406 23.953 1 96.75 582 GLU A C 1
ATOM 4535 O O . GLU A 1 582 ? 30.719 16.406 23.938 1 96.75 582 GLU A O 1
ATOM 4540 N N . TYR A 1 583 ? 28.719 15.398 24.438 1 98.12 583 TYR A N 1
ATOM 4541 C CA . TYR A 1 583 ? 29.359 14.18 24.906 1 98.12 583 TYR A CA 1
ATOM 4542 C C . TYR A 1 583 ? 30.172 13.516 23.797 1 98.12 583 TYR A C 1
ATOM 4544 O O . TYR A 1 583 ? 31.25 12.992 24.031 1 98.12 583 TYR A O 1
ATOM 4552 N N . ALA A 1 584 ? 29.594 13.516 22.609 1 97.94 584 ALA A N 1
ATOM 4553 C CA . ALA A 1 584 ? 30.312 12.938 21.469 1 97.94 584 ALA A CA 1
ATOM 4554 C C . ALA A 1 584 ? 31.562 13.727 21.156 1 97.94 584 ALA A C 1
ATOM 4556 O O . ALA A 1 584 ? 32.625 13.148 20.891 1 97.94 584 ALA A O 1
ATOM 4557 N N . ALA A 1 585 ? 31.469 15.062 21.141 1 97.38 585 ALA A N 1
ATOM 4558 C CA . ALA A 1 585 ? 32.594 15.938 20.844 1 97.38 585 ALA A CA 1
ATOM 4559 C C . ALA A 1 585 ? 33.719 15.742 21.859 1 97.38 585 ALA A C 1
ATOM 4561 O O . ALA A 1 585 ? 34.906 15.836 21.531 1 97.38 585 ALA A O 1
ATOM 4562 N N . LYS A 1 586 ? 33.375 15.484 23.109 1 97.31 586 LYS A N 1
ATOM 4563 C CA . LYS A 1 586 ? 34.344 15.32 24.188 1 97.31 586 LYS A CA 1
ATOM 4564 C C . LYS A 1 586 ? 34.875 13.898 24.219 1 97.31 586 LYS A C 1
ATOM 4566 O O . LYS A 1 586 ? 35.781 13.586 25 1 97.31 586 LYS A O 1
ATOM 4571 N N . GLY A 1 587 ? 34.312 12.992 23.422 1 97.06 587 GLY A N 1
ATOM 4572 C CA . GLY A 1 587 ? 34.781 11.617 23.328 1 97.06 587 GLY A CA 1
ATOM 4573 C C . GLY A 1 587 ? 34.219 10.727 24.422 1 97.06 587 GLY A C 1
ATOM 4574 O O . GLY A 1 587 ? 34.656 9.578 24.578 1 97.06 587 GLY A O 1
ATOM 4575 N N . VAL A 1 588 ? 33.312 11.25 25.156 1 98.06 588 VAL A N 1
ATOM 4576 C CA . VAL A 1 588 ? 32.688 10.453 26.203 1 98.06 588 VAL A CA 1
ATOM 4577 C C . VAL A 1 588 ? 31.719 9.461 25.562 1 98.06 588 VAL A C 1
ATOM 4579 O O . VAL A 1 588 ? 31.766 8.258 25.828 1 98.06 588 VAL A O 1
ATOM 4582 N N . LEU A 1 589 ? 30.812 9.984 24.734 1 98.25 589 LEU A N 1
ATOM 4583 C CA . LEU A 1 589 ? 29.938 9.141 23.938 1 98.25 589 LEU A CA 1
ATOM 4584 C C . LEU A 1 589 ? 30.594 8.734 22.641 1 98.25 589 LEU A C 1
ATOM 4586 O O . LEU A 1 589 ? 31.031 9.594 21.859 1 98.25 589 LEU A O 1
ATOM 4590 N N . LYS A 1 590 ? 30.797 7.551 22.453 1 98.12 590 LYS A N 1
ATOM 4591 C CA . LYS A 1 590 ? 31.266 7.016 21.172 1 98.12 590 LYS A CA 1
ATOM 4592 C C . LYS A 1 590 ? 30.125 6.406 20.375 1 98.12 590 LYS A C 1
ATOM 4594 O O . LYS A 1 590 ? 29.266 5.727 20.938 1 98.12 590 LYS A O 1
ATOM 4599 N N . ALA A 1 591 ? 30.031 6.711 19.109 1 97.88 591 ALA A N 1
ATOM 4600 C CA . ALA A 1 591 ? 29.016 6.18 18.219 1 97.88 591 ALA A CA 1
ATOM 4601 C C . ALA A 1 591 ? 29.609 5.82 16.859 1 97.88 591 ALA A C 1
ATOM 4603 O O . ALA A 1 591 ? 30.438 6.551 16.328 1 97.88 591 ALA A O 1
ATOM 4604 N N . GLU A 1 592 ? 29.266 4.703 16.312 1 97.56 592 GLU A N 1
ATOM 4605 C CA . GLU A 1 592 ? 29.672 4.344 14.953 1 97.56 592 GLU A CA 1
ATOM 4606 C C . GLU A 1 592 ? 29.062 5.305 13.938 1 97.56 592 GLU A C 1
ATOM 4608 O O . GLU A 1 592 ? 29.719 5.652 12.945 1 97.56 592 GLU A O 1
ATOM 4613 N N . ASN A 1 593 ? 27.812 5.648 14.148 1 96.75 593 ASN A N 1
ATOM 4614 C CA . ASN A 1 593 ? 27.109 6.629 13.328 1 96.75 593 ASN A CA 1
ATOM 4615 C C . ASN A 1 593 ? 26.484 7.723 14.188 1 96.75 593 ASN A C 1
ATOM 4617 O O . ASN A 1 593 ? 25.688 7.438 15.086 1 96.75 593 ASN A O 1
ATOM 4621 N N . LEU A 1 594 ? 26.828 8.93 14.039 1 97.81 594 LEU A N 1
ATOM 4622 C CA . LEU A 1 594 ? 26.234 10.102 14.672 1 97.81 594 LEU A CA 1
ATOM 4623 C C . LEU A 1 594 ? 25.703 11.07 13.625 1 97.81 594 LEU A C 1
ATOM 4625 O O . LEU A 1 594 ? 26.484 11.711 12.914 1 97.81 594 LEU A O 1
ATOM 4629 N N . ASP A 1 595 ? 24.422 11.172 13.531 1 96.25 595 ASP A N 1
ATOM 4630 C CA . ASP A 1 595 ? 23.812 11.992 12.492 1 96.25 595 ASP A CA 1
ATOM 4631 C C . ASP A 1 595 ? 22.922 13.078 13.094 1 96.25 595 ASP A C 1
ATOM 4633 O O . ASP A 1 595 ? 22.234 12.836 14.086 1 96.25 595 ASP A O 1
ATOM 4637 N N . VAL A 1 596 ? 23 14.258 12.57 1 95.31 596 VAL A N 1
ATOM 4638 C CA . VAL A 1 596 ? 22.078 15.344 12.875 1 95.31 596 VAL A CA 1
ATOM 4639 C C . VAL A 1 596 ? 21.141 15.562 11.688 1 95.31 596 VAL A C 1
ATOM 4641 O O . VAL A 1 596 ? 21.578 15.938 10.602 1 95.31 596 VAL A O 1
ATOM 4644 N N . TRP A 1 597 ? 19.953 15.359 11.914 1 92.31 597 TRP A N 1
ATOM 4645 C CA . TRP A 1 597 ? 18.953 15.461 10.852 1 92.31 597 TRP A CA 1
ATOM 4646 C C . TRP A 1 597 ? 18.188 16.781 10.945 1 92.31 597 TRP A C 1
ATOM 4648 O O . TRP A 1 597 ? 17.453 17.016 11.906 1 92.31 597 TRP A O 1
ATOM 4658 N N . LYS A 1 598 ? 18.359 17.562 9.914 1 88.44 598 LYS A N 1
ATOM 4659 C CA . LYS A 1 598 ? 17.641 18.828 9.828 1 88.44 598 LYS A CA 1
ATOM 4660 C C . LYS A 1 598 ? 16.531 18.766 8.781 1 88.44 598 LYS A C 1
ATOM 4662 O O . LYS A 1 598 ? 15.938 19.781 8.445 1 88.44 598 LYS A O 1
ATOM 4667 N N . PHE A 1 599 ? 16.406 17.641 8.172 1 89.12 599 PHE A N 1
ATOM 4668 C CA . PHE A 1 599 ? 15.305 17.297 7.277 1 89.12 599 PHE A CA 1
ATOM 4669 C C . PHE A 1 599 ? 14.672 15.969 7.695 1 89.12 599 PHE A C 1
ATOM 4671 O O . PHE A 1 599 ? 15.062 15.375 8.703 1 89.12 599 PHE A O 1
ATOM 4678 N N . ASP A 1 600 ? 13.68 15.523 7.004 1 89.56 600 ASP A N 1
ATOM 4679 C CA . ASP A 1 600 ? 12.977 14.305 7.391 1 89.56 600 ASP A CA 1
ATOM 4680 C C . ASP A 1 600 ? 13.93 13.109 7.422 1 89.56 600 ASP A C 1
ATOM 4682 O O . ASP A 1 600 ? 14.492 12.734 6.395 1 89.56 600 ASP A O 1
ATOM 4686 N N . MET A 1 601 ? 14.094 12.57 8.562 1 90.38 601 MET A N 1
ATOM 4687 C CA . MET A 1 601 ? 14.977 11.43 8.766 1 90.38 601 MET A CA 1
ATOM 4688 C C . MET A 1 601 ? 14.391 10.172 8.133 1 90.38 601 MET A C 1
ATOM 4690 O O . MET A 1 601 ? 13.266 9.773 8.453 1 90.38 601 MET A O 1
ATOM 4694 N N . PRO A 1 602 ? 15.141 9.602 7.168 1 89.75 602 PRO A N 1
ATOM 4695 C CA . PRO A 1 602 ? 14.68 8.297 6.695 1 89.75 602 PRO A CA 1
ATOM 4696 C C . PRO A 1 602 ? 14.734 7.227 7.789 1 89.75 602 PRO A C 1
ATOM 4698 O O . PRO A 1 602 ? 15.344 7.438 8.836 1 89.75 602 PRO A O 1
ATOM 4701 N N . GLU A 1 603 ? 14.086 6.168 7.531 1 92.56 603 GLU A N 1
ATOM 4702 C CA . GLU A 1 603 ? 14.094 5.098 8.523 1 92.56 603 GLU A CA 1
ATOM 4703 C C . GLU A 1 603 ? 15.523 4.641 8.82 1 92.56 603 GLU A C 1
ATOM 4705 O O . GLU A 1 603 ? 16.312 4.406 7.906 1 92.56 603 GLU A O 1
ATOM 4710 N N . GLN A 1 604 ? 15.859 4.609 10.094 1 94.06 604 GLN A N 1
ATOM 4711 C CA . GLN A 1 604 ? 17.156 4.121 10.562 1 94.06 604 GLN A CA 1
ATOM 4712 C C . GLN A 1 604 ? 16.984 2.9 11.461 1 94.06 604 GLN A C 1
ATOM 4714 O O . GLN A 1 604 ? 16.031 2.818 12.234 1 94.06 604 GLN A O 1
ATOM 4719 N N . SER A 1 605 ? 17.984 2.049 11.328 1 94.75 605 SER A N 1
ATOM 4720 C CA . SER A 1 605 ? 17.984 0.873 12.195 1 94.75 605 SER A CA 1
ATOM 4721 C C . SER A 1 605 ? 18.641 1.176 13.539 1 94.75 605 SER A C 1
ATOM 4723 O O . SER A 1 605 ? 19.781 1.652 13.586 1 94.75 605 SER A O 1
ATOM 4725 N N . PHE A 1 606 ? 17.938 0.879 14.617 1 96.25 606 PHE A N 1
ATOM 4726 C CA . PHE A 1 606 ? 18.453 1.121 15.953 1 96.25 606 PHE A CA 1
ATOM 4727 C C . PHE A 1 606 ? 18.703 -0.193 16.688 1 96.25 606 PHE A C 1
ATOM 4729 O O . PHE A 1 606 ? 17.969 -1.168 16.484 1 96.25 606 PHE A O 1
ATOM 4736 N N . GLN A 1 607 ? 19.719 -0.144 17.484 1 95.62 607 GLN A N 1
ATOM 4737 C CA . GLN A 1 607 ? 20.094 -1.302 18.297 1 95.62 607 GLN A CA 1
ATOM 4738 C C . GLN A 1 607 ? 20.156 -0.94 19.766 1 95.62 607 GLN A C 1
ATOM 4740 O O . GLN A 1 607 ? 19.953 0.217 20.141 1 95.62 607 GLN A O 1
ATOM 4745 N N . ASP A 1 608 ? 20.391 -2.002 20.578 1 96.81 608 ASP A N 1
ATOM 4746 C CA . ASP A 1 608 ? 20.484 -1.821 22.031 1 96.81 608 ASP A CA 1
ATOM 4747 C C . ASP A 1 608 ? 21.594 -0.838 22.391 1 96.81 608 ASP A C 1
ATOM 4749 O O . ASP A 1 608 ? 22.734 -1.003 21.953 1 96.81 608 ASP A O 1
ATOM 4753 N N . GLY A 1 609 ? 21.203 0.232 23.078 1 97.5 609 GLY A N 1
ATOM 4754 C CA . GLY A 1 609 ? 22.172 1.218 23.516 1 97.5 609 GLY A CA 1
ATOM 4755 C C . GLY A 1 609 ? 22.172 2.486 22.688 1 97.5 609 GLY A C 1
ATOM 4756 O O . GLY A 1 609 ? 22.719 3.51 23.094 1 97.5 609 GLY A O 1
ATOM 4757 N N . ASP A 1 610 ? 21.531 2.488 21.594 1 97.88 610 ASP A N 1
ATOM 4758 C CA . ASP A 1 610 ? 21.469 3.658 20.719 1 97.88 610 ASP A CA 1
ATOM 4759 C C . ASP A 1 610 ? 20.656 4.781 21.359 1 97.88 610 ASP A C 1
ATOM 4761 O O . ASP A 1 610 ? 19.906 4.547 22.297 1 97.88 610 ASP A O 1
ATOM 4765 N N . LEU A 1 611 ? 20.938 5.984 20.859 1 98.12 611 LEU A N 1
ATOM 4766 C CA . LEU A 1 611 ? 20.219 7.152 21.375 1 98.12 611 LEU A CA 1
ATOM 4767 C C . LEU A 1 611 ? 19.516 7.887 20.234 1 98.12 611 LEU A C 1
ATOM 4769 O O . LEU A 1 611 ? 20.031 7.996 19.141 1 98.12 611 LEU A O 1
ATOM 4773 N N . LEU A 1 612 ? 18.328 8.32 20.516 1 96.62 612 LEU A N 1
ATOM 4774 C CA . LEU A 1 612 ? 17.578 9.242 19.672 1 96.62 612 LEU A CA 1
ATOM 4775 C C . LEU A 1 612 ? 17.188 10.492 20.453 1 96.62 612 LEU A C 1
ATOM 4777 O O . LEU A 1 612 ? 16.531 10.398 21.484 1 96.62 612 LEU A O 1
ATOM 4781 N N . ALA A 1 613 ? 17.641 11.617 19.938 1 96.12 613 ALA A N 1
ATOM 4782 C CA . ALA A 1 613 ? 17.312 12.875 20.594 1 96.12 613 ALA A CA 1
ATOM 4783 C C . ALA A 1 613 ? 16.594 13.82 19.641 1 96.12 613 ALA A C 1
ATOM 4785 O O . ALA A 1 613 ? 16.906 13.875 18.453 1 96.12 613 ALA A O 1
ATOM 4786 N N . ASP A 1 614 ? 15.68 14.547 20.219 1 92.19 614 ASP A N 1
ATOM 4787 C CA . ASP A 1 614 ? 14.898 15.5 19.422 1 92.19 614 ASP A CA 1
ATOM 4788 C C . ASP A 1 614 ? 14.984 16.906 20.016 1 92.19 614 ASP A C 1
ATOM 4790 O O . ASP A 1 614 ? 15.219 17.062 21.219 1 92.19 614 ASP A O 1
ATOM 4794 N N . ALA A 1 615 ? 14.914 17.891 19.188 1 91.81 615 ALA A N 1
ATOM 4795 C CA . ALA A 1 615 ? 14.711 19.297 19.562 1 91.81 615 ALA A CA 1
ATOM 4796 C C . ALA A 1 615 ? 13.617 19.938 18.719 1 91.81 615 ALA A C 1
ATOM 4798 O O . ALA A 1 615 ? 13.711 19.984 17.5 1 91.81 615 ALA A O 1
ATOM 4799 N N . ALA A 1 616 ? 12.5 20.344 19.406 1 89.69 616 ALA A N 1
ATOM 4800 C CA . ALA A 1 616 ? 11.344 20.844 18.656 1 89.69 616 ALA A CA 1
ATOM 4801 C C . ALA A 1 616 ? 10.555 21.859 19.484 1 89.69 616 ALA A C 1
ATOM 4803 O O . ALA A 1 616 ? 10.891 22.125 20.641 1 89.69 616 ALA A O 1
ATOM 4804 N N . GLY A 1 617 ? 9.625 22.531 18.844 1 88 617 GLY A N 1
ATOM 4805 C CA . GLY A 1 617 ? 8.586 23.281 19.531 1 88 617 GLY A CA 1
ATOM 4806 C C . GLY A 1 617 ? 8.953 24.734 19.766 1 88 617 GLY A C 1
ATOM 4807 O O . GLY A 1 617 ? 8.211 25.484 20.406 1 88 617 GLY A O 1
ATOM 4808 N N . ALA A 1 618 ? 10.07 25.203 19.266 1 90 618 ALA A N 1
ATOM 4809 C CA . ALA A 1 618 ? 10.477 26.594 19.469 1 90 618 ALA A CA 1
ATOM 4810 C C . ALA A 1 618 ? 9.555 27.547 18.719 1 90 618 ALA A C 1
ATOM 4812 O O . ALA A 1 618 ? 8.945 27.172 17.719 1 90 618 ALA A O 1
ATOM 4813 N N . SER A 1 619 ? 9.453 28.766 19.188 1 91.31 619 SER A N 1
ATOM 4814 C CA . SER A 1 619 ? 8.562 29.734 18.562 1 91.31 619 SER A CA 1
ATOM 4815 C C . SER A 1 619 ? 9.297 31.031 18.25 1 91.31 619 SER A C 1
ATOM 4817 O O . SER A 1 619 ? 10.445 31.219 18.656 1 91.31 619 SER A O 1
ATOM 4819 N N . GLY A 1 620 ? 8.594 31.922 17.531 1 90.94 620 GLY A N 1
ATOM 4820 C CA . GLY A 1 620 ? 9.203 33.125 17.016 1 90.94 620 GLY A CA 1
ATOM 4821 C C . GLY A 1 620 ? 9.281 34.25 18.031 1 90.94 620 GLY A C 1
ATOM 4822 O O . GLY A 1 620 ? 8.5 34.281 18.984 1 90.94 620 GLY A O 1
ATOM 4823 N N . GLY A 1 621 ? 10.25 35.156 17.812 1 94.19 621 GLY A N 1
ATOM 4824 C CA . GLY A 1 621 ? 10.422 36.344 18.656 1 94.19 621 GLY A CA 1
ATOM 4825 C C . GLY A 1 621 ? 9.742 37.562 18.078 1 94.19 621 GLY A C 1
ATOM 4826 O O . GLY A 1 621 ? 9.172 37.531 17 1 94.19 621 GLY A O 1
ATOM 4827 N N . TRP A 1 622 ? 9.75 38.594 18.906 1 95.56 622 TRP A N 1
ATOM 4828 C CA . TRP A 1 622 ? 9.141 39.875 18.531 1 95.56 622 TRP A CA 1
ATOM 4829 C C . TRP A 1 622 ? 10.102 41.031 18.766 1 95.56 622 TRP A C 1
ATOM 4831 O O . TRP A 1 622 ? 10.641 41.188 19.859 1 95.56 622 TRP A O 1
ATOM 4841 N N . GLY A 1 623 ? 10.305 41.812 17.75 1 95.56 623 GLY A N 1
ATOM 4842 C CA . GLY A 1 623 ? 11.156 42.969 17.906 1 95.56 623 GLY A CA 1
ATOM 4843 C C . GLY A 1 623 ? 12.633 42.656 17.766 1 95.56 623 GLY A C 1
ATOM 4844 O O . GLY A 1 623 ? 13.023 41.5 17.766 1 95.56 623 GLY A O 1
ATOM 4845 N N . ASP A 1 624 ? 13.469 43.656 17.766 1 96.12 624 ASP A N 1
ATOM 4846 C CA . ASP A 1 624 ? 14.906 43.5 17.609 1 96.12 624 ASP A CA 1
ATOM 4847 C C . ASP A 1 624 ? 15.547 43 18.891 1 96.12 624 ASP A C 1
ATOM 4849 O O . ASP A 1 624 ? 15.336 43.562 19.969 1 96.12 624 ASP A O 1
ATOM 4853 N N . PRO A 1 625 ? 16.344 42.031 18.781 1 96.81 625 PRO A N 1
ATOM 4854 C CA . PRO A 1 625 ? 16.984 41.5 19.984 1 96.81 625 PRO A CA 1
ATOM 4855 C C . PRO A 1 625 ? 17.781 42.531 20.766 1 96.81 625 PRO A C 1
ATOM 4857 O O . PRO A 1 625 ? 17.875 42.469 21.984 1 96.81 625 PRO A O 1
ATOM 4860 N N . ILE A 1 626 ? 18.328 43.5 20.156 1 96.94 626 ILE A N 1
ATOM 4861 C CA . ILE A 1 626 ? 19.188 44.5 20.797 1 96.94 626 ILE A CA 1
ATOM 4862 C C . ILE A 1 626 ? 18.344 45.375 21.719 1 96.94 626 ILE A C 1
ATOM 4864 O O . ILE A 1 626 ? 18.875 46.062 22.578 1 96.94 626 ILE A O 1
ATOM 4868 N N . GLU A 1 627 ? 17.062 45.375 21.531 1 97.25 627 GLU A N 1
ATOM 4869 C CA . GLU A 1 627 ? 16.141 46.188 22.312 1 97.25 627 GLU A CA 1
ATOM 4870 C C . GLU A 1 627 ? 15.656 45.469 23.562 1 97.25 627 GLU A C 1
ATOM 4872 O O . GLU A 1 627 ? 14.938 46.031 24.375 1 97.25 627 GLU A O 1
ATOM 4877 N N . ARG A 1 628 ? 16.062 44.25 23.688 1 98.06 628 ARG A N 1
ATOM 4878 C CA . ARG A 1 628 ? 15.602 43.5 24.859 1 98.06 628 ARG A CA 1
ATOM 4879 C C . ARG A 1 628 ? 16.125 44.125 26.156 1 98.06 628 ARG A C 1
ATOM 4881 O O . ARG A 1 628 ? 17.297 44.5 26.234 1 98.06 628 ARG A O 1
ATOM 4888 N N . ASP A 1 629 ? 15.289 44.156 27.188 1 98.06 629 ASP A N 1
ATOM 4889 C CA . ASP A 1 629 ? 15.688 44.656 28.5 1 98.06 629 ASP A CA 1
ATOM 4890 C C . ASP A 1 629 ? 16.844 43.844 29.078 1 98.06 629 ASP A C 1
ATOM 4892 O O . ASP A 1 629 ? 16.75 42.625 29.234 1 98.06 629 ASP A O 1
ATOM 4896 N N . PRO A 1 630 ? 17.922 44.5 29.391 1 97.88 630 PRO A N 1
ATOM 4897 C CA . PRO A 1 630 ? 19.078 43.781 29.938 1 97.88 630 PRO A CA 1
ATOM 4898 C C . PRO A 1 630 ? 18.719 42.938 31.156 1 97.88 630 PRO A C 1
ATOM 4900 O O . PRO A 1 630 ? 19.312 41.875 31.391 1 97.88 630 PRO A O 1
ATOM 4903 N N . ARG A 1 631 ? 17.797 43.375 31.953 1 97.19 631 ARG A N 1
ATOM 4904 C CA . ARG A 1 631 ? 17.391 42.625 33.125 1 97.19 631 ARG A CA 1
ATOM 4905 C C . ARG A 1 631 ? 16.703 41.312 32.719 1 97.19 631 ARG A C 1
ATOM 4907 O O . ARG A 1 631 ? 16.828 40.312 33.406 1 97.19 631 ARG A O 1
ATOM 4914 N N . SER A 1 632 ? 15.945 41.375 31.656 1 97.25 632 SER A N 1
ATOM 4915 C CA . SER A 1 632 ? 15.328 40.156 31.141 1 97.25 632 SER A CA 1
ATOM 4916 C C . SER A 1 632 ? 16.391 39.188 30.641 1 97.25 632 SER A C 1
ATOM 4918 O O . SER A 1 632 ? 16.234 37.969 30.781 1 97.25 632 SER A O 1
ATOM 4920 N N . VAL A 1 633 ? 17.391 39.688 30.047 1 97.69 633 VAL A N 1
ATOM 4921 C CA . VAL A 1 633 ? 18.5 38.844 29.578 1 97.69 633 VAL A CA 1
ATOM 4922 C C . VAL A 1 633 ? 19.188 38.219 30.766 1 97.69 633 VAL A C 1
ATOM 4924 O O . VAL A 1 633 ? 19.531 37.031 30.734 1 97.69 633 VAL A O 1
ATOM 4927 N N . LEU A 1 634 ? 19.422 39.031 31.797 1 97.19 634 LEU A N 1
ATOM 4928 C CA . LEU A 1 634 ? 20.016 38.5 33 1 97.19 634 LEU A CA 1
ATOM 4929 C C . LEU A 1 634 ? 19.188 37.344 33.562 1 97.19 634 LEU A C 1
ATOM 4931 O O . LEU A 1 634 ? 19.734 36.312 33.969 1 97.19 634 LEU A O 1
ATOM 4935 N N . GLU A 1 635 ? 17.906 37.531 33.594 1 96.25 635 GLU A N 1
ATOM 4936 C CA . GLU A 1 635 ? 17.016 36.469 34.094 1 96.25 635 GLU A CA 1
ATOM 4937 C C . GLU A 1 635 ? 17.141 35.219 33.281 1 96.25 635 GLU A C 1
ATOM 4939 O O . GLU A 1 635 ? 17.172 34.094 33.812 1 96.25 635 GLU A O 1
ATOM 4944 N N . ASP A 1 636 ? 17.172 35.375 31.953 1 96.19 636 ASP A N 1
ATOM 4945 C CA . ASP A 1 636 ? 17.297 34.219 31.062 1 96.19 636 ASP A CA 1
ATOM 4946 C C . ASP A 1 636 ? 18.594 33.469 31.344 1 96.19 636 ASP A C 1
ATOM 4948 O O . ASP A 1 636 ? 18.609 32.219 31.312 1 96.19 636 ASP A O 1
ATOM 4952 N N . VAL A 1 637 ? 19.594 34.156 31.5 1 96.06 637 VAL A N 1
ATOM 4953 C CA . VAL A 1 637 ? 20.906 33.531 31.734 1 96.06 637 VAL A CA 1
ATOM 4954 C C . VAL A 1 637 ? 20.906 32.844 33.094 1 96.06 637 VAL A C 1
ATOM 4956 O O . VAL A 1 637 ? 21.422 31.719 33.219 1 96.06 637 VAL A O 1
ATOM 4959 N N . VAL A 1 638 ? 20.312 33.469 34.094 1 95 638 VAL A N 1
ATOM 4960 C CA . VAL A 1 638 ? 20.266 32.906 35.438 1 95 638 VAL A CA 1
ATOM 4961 C C . VAL A 1 638 ? 19.406 31.625 35.438 1 95 638 VAL A C 1
ATOM 4963 O O . VAL A 1 638 ? 19.734 30.656 36.094 1 95 638 VAL A O 1
ATOM 4966 N N . TYR A 1 639 ? 18.406 31.609 34.656 1 93.38 639 TYR A N 1
ATOM 4967 C CA . TYR A 1 639 ? 17.516 30.453 34.562 1 93.38 639 TYR A CA 1
ATOM 4968 C C . TYR A 1 639 ? 18.141 29.359 33.719 1 93.38 639 TYR A C 1
ATOM 4970 O O . TYR A 1 639 ? 17.641 28.234 33.688 1 93.38 639 TYR A O 1
ATOM 4978 N N . GLY A 1 640 ? 19.203 29.75 33.031 1 92.75 640 GLY A N 1
ATOM 4979 C CA . GLY A 1 640 ? 19.844 28.797 32.125 1 92.75 640 GLY A CA 1
ATOM 4980 C C . GLY A 1 640 ? 19.156 28.688 30.781 1 92.75 640 GLY A C 1
ATOM 4981 O O . GLY A 1 640 ? 19.375 27.719 30.062 1 92.75 640 GLY A O 1
ATOM 4982 N N . TRP A 1 641 ? 18.344 29.656 30.391 1 94.31 641 TRP A N 1
ATOM 4983 C CA . TRP A 1 641 ? 17.594 29.609 29.141 1 94.31 641 TRP A CA 1
ATOM 4984 C C . TRP A 1 641 ? 18.438 30.125 27.969 1 94.31 641 TRP A C 1
ATOM 4986 O O . TRP A 1 641 ? 18.172 29.766 26.812 1 94.31 641 TRP A O 1
ATOM 4996 N N . VAL A 1 642 ? 19.391 30.953 28.297 1 93.69 642 VAL A N 1
ATOM 4997 C CA . VAL A 1 642 ? 20.312 31.484 27.297 1 93.69 642 VAL A CA 1
ATOM 4998 C C . VAL A 1 642 ? 21.734 31.469 27.844 1 93.69 642 VAL A C 1
ATOM 5000 O O . VAL A 1 642 ? 21.953 31.797 29.016 1 93.69 642 VAL A O 1
ATOM 5003 N N . ASP A 1 643 ? 22.578 31.109 27 1 92.44 643 ASP A N 1
ATOM 5004 C CA . ASP A 1 643 ? 23.984 31.125 27.391 1 92.44 643 ASP A CA 1
ATOM 5005 C C . ASP A 1 643 ? 24.516 32.562 27.5 1 92.44 643 ASP A C 1
ATOM 5007 O O . ASP A 1 643 ? 24.156 33.406 26.688 1 92.44 643 ASP A O 1
ATOM 5011 N N . ARG A 1 644 ? 25.438 32.75 28.406 1 93.75 644 ARG A N 1
ATOM 5012 C CA . ARG A 1 644 ? 25.969 34.094 28.688 1 93.75 644 ARG A CA 1
ATOM 5013 C C . ARG A 1 644 ? 26.703 34.656 27.484 1 93.75 644 ARG A C 1
ATOM 5015 O O . ARG A 1 644 ? 26.5 35.812 27.125 1 93.75 644 ARG A O 1
ATOM 5022 N N . GLU A 1 645 ? 27.531 33.875 26.891 1 92.88 645 GLU A N 1
ATOM 5023 C CA . GLU A 1 645 ? 28.297 34.344 25.75 1 92.88 645 GLU A CA 1
ATOM 5024 C C . GLU A 1 645 ? 27.391 34.625 24.562 1 92.88 645 GLU A C 1
ATOM 5026 O O . GLU A 1 645 ? 27.594 35.625 23.844 1 92.88 645 GLU A O 1
ATOM 5031 N N . PHE A 1 646 ? 26.484 33.75 24.453 1 92.31 646 PHE A N 1
ATOM 5032 C CA . PHE A 1 646 ? 25.516 33.969 23.375 1 92.31 646 PHE A CA 1
ATOM 5033 C C . PHE A 1 646 ? 24.734 35.25 23.594 1 92.31 646 PHE A C 1
ATOM 5035 O O . PHE A 1 646 ? 24.484 36 22.641 1 92.31 646 PHE A O 1
ATOM 5042 N N . ALA A 1 647 ? 24.359 35.531 24.781 1 93.94 647 ALA A N 1
ATOM 5043 C CA . ALA A 1 647 ? 23.594 36.719 25.125 1 93.94 647 ALA A CA 1
ATOM 5044 C C . ALA A 1 647 ? 24.359 38 24.797 1 93.94 647 ALA A C 1
ATOM 5046 O O . ALA A 1 647 ? 23.781 39 24.328 1 93.94 647 ALA A O 1
ATOM 5047 N N . GLN A 1 648 ? 25.594 37.969 25.094 1 96.62 648 GLN A N 1
ATOM 5048 C CA . GLN A 1 648 ? 26.422 39.125 24.781 1 96.62 648 GLN A CA 1
ATOM 5049 C C . GLN A 1 648 ? 26.469 39.375 23.281 1 96.62 648 GLN A C 1
ATOM 5051 O O . GLN A 1 648 ? 26.359 40.531 22.844 1 96.62 648 GLN A O 1
ATOM 5056 N N . GLY A 1 649 ? 26.625 38.375 22.547 1 95.5 649 GLY A N 1
ATOM 5057 C CA . GLY A 1 649 ? 26.75 38.5 21.109 1 95.5 649 GLY A CA 1
ATOM 5058 C C . GLY A 1 649 ? 25.422 38.812 20.422 1 95.5 649 GLY A C 1
ATOM 5059 O O . GLY A 1 649 ? 25.406 39.531 19.406 1 95.5 649 GLY A O 1
ATOM 5060 N N . LEU A 1 650 ? 24.375 38.375 20.922 1 95.81 650 LEU A N 1
ATOM 5061 C CA . LEU A 1 650 ? 23.094 38.5 20.25 1 95.81 650 LEU A CA 1
ATOM 5062 C C . LEU A 1 650 ? 22.312 39.688 20.766 1 95.81 650 LEU A C 1
ATOM 5064 O O . LEU A 1 650 ? 21.844 40.531 19.969 1 95.81 650 LEU A O 1
ATOM 5068 N N . TYR A 1 651 ? 22.203 39.875 22.094 1 97.69 651 TYR A N 1
ATOM 5069 C CA . TYR A 1 651 ? 21.391 40.906 22.703 1 97.69 651 TYR A CA 1
ATOM 5070 C C . TYR A 1 651 ? 22.234 42.156 23.016 1 97.69 651 TYR A C 1
ATOM 5072 O O . TYR A 1 651 ? 21.688 43.219 23.281 1 97.69 651 TYR A O 1
ATOM 5080 N N . GLY A 1 652 ? 23.547 42.031 23.047 1 98 652 GLY A N 1
ATOM 5081 C CA . GLY A 1 652 ? 24.422 43.125 23.406 1 98 652 GLY A CA 1
ATOM 5082 C C . GLY A 1 652 ? 24.406 43.438 24.891 1 98 652 GLY A C 1
ATOM 5083 O O . GLY A 1 652 ? 24.469 44.625 25.297 1 98 652 GLY A O 1
ATOM 5084 N N . VAL A 1 653 ? 24.297 42.469 25.703 1 98.12 653 VAL A N 1
ATOM 5085 C CA . VAL A 1 653 ? 24.234 42.688 27.141 1 98.12 653 VAL A CA 1
ATOM 5086 C C . VAL A 1 653 ? 25.484 42.094 27.797 1 98.12 653 VAL A C 1
ATOM 5088 O O . VAL A 1 653 ? 25.812 40.938 27.609 1 98.12 653 VAL A O 1
ATOM 5091 N N . VAL A 1 654 ? 26.094 42.906 28.547 1 97.62 654 VAL A N 1
ATOM 5092 C CA . VAL A 1 654 ? 27.297 42.5 29.266 1 97.62 654 VAL A CA 1
ATOM 5093 C C . VAL A 1 654 ? 26.953 42.25 30.734 1 97.62 654 VAL A C 1
ATOM 5095 O O . VAL A 1 654 ? 26.406 43.156 31.406 1 97.62 654 VAL A O 1
ATOM 5098 N N . LEU A 1 655 ? 27.25 41.062 31.141 1 96.62 655 LEU A N 1
ATOM 5099 C CA . LEU A 1 655 ? 27.016 40.719 32.531 1 96.62 655 LEU A CA 1
ATOM 5100 C C . LEU A 1 655 ? 28.328 40.625 33.312 1 96.62 655 LEU A C 1
ATOM 5102 O O . LEU A 1 655 ? 29.344 40.156 32.75 1 96.62 655 LEU A O 1
ATOM 5106 N N . LYS A 1 656 ? 28.328 41.031 34.5 1 94.38 656 LYS A N 1
ATOM 5107 C CA . LYS A 1 656 ? 29.5 40.969 35.375 1 94.38 656 LYS A CA 1
ATOM 5108 C C . LYS A 1 656 ? 29.156 40.312 36.719 1 94.38 656 LYS A C 1
ATOM 5110 O O . LYS A 1 656 ? 27.984 40.281 37.094 1 94.38 656 LYS A O 1
ATOM 5115 N N . GLU A 1 657 ? 30.172 39.719 37.25 1 92.12 657 GLU A N 1
ATOM 5116 C CA . GLU A 1 657 ? 29.984 39.125 38.562 1 92.12 657 GLU A CA 1
ATOM 5117 C C . GLU A 1 657 ? 30.047 40.219 39.656 1 92.12 657 GLU A C 1
ATOM 5119 O O . GLU A 1 657 ? 30.875 41.125 39.594 1 92.12 657 GLU A O 1
ATOM 5124 N N . ASN A 1 658 ? 29.062 40.125 40.438 1 86.44 658 ASN A N 1
ATOM 5125 C CA . ASN A 1 658 ? 29.109 41.094 41.562 1 86.44 658 ASN A CA 1
ATOM 5126 C C . ASN A 1 658 ? 29.844 40.5 42.75 1 86.44 658 ASN A C 1
ATOM 5128 O O . ASN A 1 658 ? 30.422 39.438 42.688 1 86.44 658 ASN A O 1
ATOM 5132 N N . ALA A 1 659 ? 29.797 41.25 43.844 1 84.19 659 ALA A N 1
ATOM 5133 C CA . ALA A 1 659 ? 30.562 40.875 45.031 1 84.19 659 ALA A CA 1
ATOM 5134 C C . ALA A 1 659 ? 30.078 39.562 45.625 1 84.19 659 ALA A C 1
ATOM 5136 O O . ALA A 1 659 ? 30.828 38.906 46.344 1 84.19 659 ALA A O 1
ATOM 5137 N N . SER A 1 660 ? 28.859 39.188 45.438 1 84.5 660 SER A N 1
ATOM 5138 C CA . SER A 1 660 ? 28.297 37.969 45.969 1 84.5 660 SER A CA 1
ATOM 5139 C C . SER A 1 660 ? 28.359 36.812 44.969 1 84.5 660 SER A C 1
ATOM 5141 O O . SER A 1 660 ? 27.672 35.812 45.094 1 84.5 660 SER A O 1
ATOM 5143 N N . ASP A 1 661 ? 29.047 37 43.906 1 84.06 661 ASP A N 1
ATOM 5144 C CA . ASP A 1 661 ? 29.266 36 42.875 1 84.06 661 ASP A CA 1
ATOM 5145 C C . ASP A 1 661 ? 28 35.781 42.062 1 84.06 661 ASP A C 1
ATOM 5147 O O . ASP A 1 661 ? 27.781 34.688 41.531 1 84.06 661 ASP A O 1
ATOM 5151 N N . SER A 1 662 ? 27.125 36.781 42.312 1 90.62 662 SER A N 1
ATOM 5152 C CA . SER A 1 662 ? 25.938 36.781 41.438 1 90.62 662 SER A CA 1
ATOM 5153 C C . SER A 1 662 ? 26.125 37.656 40.219 1 90.62 662 SER A C 1
ATOM 5155 O O . SER A 1 662 ? 26.969 38.531 40.219 1 90.62 662 SER A O 1
ATOM 5157 N N . LEU A 1 663 ? 25.391 37.281 39.188 1 94.44 663 LEU A N 1
ATOM 5158 C CA . LEU A 1 663 ? 25.516 38.031 37.938 1 94.44 663 LEU A CA 1
ATOM 5159 C C . LEU A 1 663 ? 24.672 39.281 38 1 94.44 663 LEU A C 1
ATOM 5161 O O . LEU A 1 663 ? 23.562 39.281 38.531 1 94.44 663 LEU A O 1
ATOM 5165 N N . GLU A 1 664 ? 25.219 40.375 37.5 1 95.75 664 GLU A N 1
ATOM 5166 C CA . GLU A 1 664 ? 24.469 41.625 37.344 1 95.75 664 GLU A CA 1
ATOM 5167 C C . GLU A 1 664 ? 24.766 42.281 36 1 95.75 664 GLU A C 1
ATOM 5169 O O . GLU A 1 664 ? 25.781 41.938 35.344 1 95.75 664 GLU A O 1
ATOM 5174 N N . VAL A 1 665 ? 23.922 43.188 35.594 1 97.31 665 VAL A N 1
ATOM 5175 C CA . VAL A 1 665 ? 24.109 43.875 34.312 1 97.31 665 VAL A CA 1
ATOM 5176 C C . VAL A 1 665 ? 25.172 44.969 34.438 1 97.31 665 VAL A C 1
ATOM 5178 O O . VAL A 1 665 ? 25.109 45.781 35.375 1 97.31 665 VAL A O 1
ATOM 5181 N N . ASP A 1 666 ? 26.125 44.938 33.562 1 97.06 666 ASP A N 1
ATOM 5182 C CA . ASP A 1 666 ? 27.016 46.094 33.406 1 97.06 666 ASP A CA 1
ATOM 5183 C C . ASP A 1 666 ? 26.406 47.125 32.469 1 97.06 666 ASP A C 1
ATOM 5185 O O . ASP A 1 666 ? 26.625 47.094 31.25 1 97.06 666 ASP A O 1
ATOM 5189 N N . GLU A 1 667 ? 25.812 48.125 33.031 1 96.88 667 GLU A N 1
ATOM 5190 C CA . GLU A 1 667 ? 25 49.062 32.281 1 96.88 667 GLU A CA 1
ATOM 5191 C C . GLU A 1 667 ? 25.859 49.812 31.25 1 96.88 667 GLU A C 1
ATOM 5193 O O . GLU A 1 667 ? 25.453 49.969 30.094 1 96.88 667 GLU A O 1
ATOM 5198 N N . GLU A 1 668 ? 26.984 50.281 31.719 1 97.38 668 GLU A N 1
ATOM 5199 C CA . GLU A 1 668 ? 27.828 51.062 30.844 1 97.38 668 GLU A CA 1
ATOM 5200 C C . GLU A 1 668 ? 28.391 50.219 29.703 1 97.38 668 GLU A C 1
ATOM 5202 O O . GLU A 1 668 ? 28.359 50.625 28.547 1 97.38 668 GLU A O 1
ATOM 5207 N N . ALA A 1 669 ? 28.844 49.125 30.062 1 97.69 669 ALA A N 1
ATOM 5208 C CA . ALA A 1 669 ? 29.406 48.219 29.047 1 97.69 669 ALA A CA 1
ATOM 5209 C C . ALA A 1 669 ? 28.328 47.781 28.062 1 97.69 669 ALA A C 1
ATOM 5211 O O . ALA A 1 669 ? 28.594 47.594 26.875 1 97.69 669 ALA A O 1
ATOM 5212 N N . THR A 1 670 ? 27.141 47.531 28.547 1 98.38 670 THR A N 1
ATOM 5213 C CA . THR A 1 670 ? 26.016 47.125 27.703 1 98.38 670 THR A CA 1
ATOM 5214 C C . THR A 1 670 ? 25.656 48.219 26.719 1 98.38 670 THR A C 1
ATOM 5216 O O . THR A 1 670 ? 25.469 47.969 25.516 1 98.38 670 THR A O 1
ATOM 5219 N N . GLN A 1 671 ? 25.625 49.438 27.172 1 97.81 671 GLN A N 1
ATOM 5220 C CA . GLN A 1 671 ? 25.312 50.562 26.297 1 97.81 671 GLN A CA 1
ATOM 5221 C C . GLN A 1 671 ? 26.375 50.75 25.219 1 97.81 671 GLN A C 1
ATOM 5223 O O . GLN A 1 671 ? 26.047 51 24.062 1 97.81 671 GLN A O 1
ATOM 5228 N N . ASN A 1 672 ? 27.594 50.594 25.656 1 98.06 672 ASN A N 1
ATOM 5229 C CA . ASN A 1 672 ? 28.703 50.719 24.703 1 98.06 672 ASN A CA 1
ATOM 5230 C C . ASN A 1 672 ? 28.656 49.625 23.656 1 98.06 672 ASN A C 1
ATOM 5232 O O . ASN A 1 672 ? 28.875 49.875 22.469 1 98.06 672 ASN A O 1
ATOM 5236 N N . LEU A 1 673 ? 28.453 48.469 24.094 1 98.31 673 LEU A N 1
ATOM 5237 C CA . LEU A 1 673 ? 28.406 47.312 23.188 1 98.31 673 LEU A CA 1
ATOM 5238 C C . LEU A 1 673 ? 27.266 47.469 22.188 1 98.31 673 LEU A C 1
ATOM 5240 O O . LEU A 1 673 ? 27.422 47.219 21 1 98.31 673 LEU A O 1
ATOM 5244 N N . ARG A 1 674 ? 26.078 47.875 22.578 1 98.31 674 ARG A N 1
ATOM 5245 C CA . ARG A 1 674 ? 24.922 48.062 21.703 1 98.31 674 ARG A CA 1
ATOM 5246 C C . ARG A 1 674 ? 25.156 49.188 20.688 1 98.31 674 ARG A C 1
ATOM 5248 O O . ARG A 1 674 ? 24.703 49.125 19.547 1 98.31 674 ARG A O 1
ATOM 5255 N N . ARG A 1 675 ? 25.859 50.219 21.156 1 97.69 675 ARG A N 1
ATOM 5256 C CA . ARG A 1 675 ? 26.234 51.281 20.234 1 97.69 675 ARG A CA 1
ATOM 5257 C C . ARG A 1 675 ? 27.156 50.75 19.141 1 97.69 675 ARG A C 1
ATOM 5259 O O . ARG A 1 675 ? 26.969 51.062 17.953 1 97.69 675 ARG A O 1
ATOM 5266 N N . LYS A 1 676 ? 28.062 49.969 19.578 1 97.94 676 LYS A N 1
ATOM 5267 C CA . LYS A 1 676 ? 28.984 49.375 18.625 1 97.94 676 LYS A CA 1
ATOM 5268 C C . LYS A 1 676 ? 28.25 48.438 17.656 1 97.94 676 LYS A C 1
ATOM 5270 O O . LYS A 1 676 ? 28.516 48.469 16.453 1 97.94 676 LYS A O 1
ATOM 5275 N N . MET A 1 677 ? 27.391 47.688 18.141 1 97.56 677 MET A N 1
ATOM 5276 C CA . MET A 1 677 ? 26.625 46.781 17.328 1 97.56 677 MET A CA 1
ATOM 5277 C C . MET A 1 677 ? 25.781 47.531 16.297 1 97.56 677 MET A C 1
ATOM 5279 O O . MET A 1 677 ? 25.672 47.094 15.148 1 97.56 677 MET A O 1
ATOM 5283 N N . ARG A 1 678 ? 25.172 48.594 16.672 1 96.69 678 ARG A N 1
ATOM 5284 C CA . ARG A 1 678 ? 24.359 49.406 15.766 1 96.69 678 ARG A CA 1
ATOM 5285 C C . ARG A 1 678 ? 25.219 50.031 14.672 1 96.69 678 ARG A C 1
ATOM 5287 O O . ARG A 1 678 ? 24.797 50.125 13.516 1 96.69 678 ARG A O 1
ATOM 5294 N N . GLU A 1 679 ? 26.375 50.406 15.07 1 96.81 679 GLU A N 1
ATOM 5295 C CA . GLU A 1 679 ? 27.297 50.969 14.094 1 96.81 679 GLU A CA 1
ATOM 5296 C C . GLU A 1 679 ? 27.75 49.938 13.086 1 96.81 679 GLU A C 1
ATOM 5298 O O . GLU A 1 679 ? 27.906 50.219 11.898 1 96.81 679 GLU A O 1
ATOM 5303 N N . GLU A 1 680 ? 28.016 48.812 13.594 1 96.81 680 GLU A N 1
ATOM 5304 C CA . GLU A 1 680 ? 28.406 47.719 12.711 1 96.81 680 GLU A CA 1
ATOM 5305 C C . GLU A 1 680 ? 27.281 47.406 11.734 1 96.81 680 GLU A C 1
ATOM 5307 O O . GLU A 1 680 ? 27.547 47.156 10.547 1 96.81 680 GLU A O 1
ATOM 5312 N N . ARG A 1 681 ? 26.094 47.312 12.188 1 95.38 681 ARG A N 1
ATOM 5313 C CA . ARG A 1 681 ? 24.938 47.062 11.32 1 95.38 681 ARG A CA 1
ATOM 5314 C C . ARG A 1 681 ? 24.828 48.125 10.242 1 95.38 681 ARG A C 1
ATOM 5316 O O . ARG A 1 681 ? 24.516 47.812 9.086 1 95.38 681 ARG A O 1
ATOM 5323 N N . ARG A 1 682 ? 25.047 49.312 10.602 1 94.94 682 ARG A N 1
ATOM 5324 C CA . ARG A 1 682 ? 24.969 50.438 9.664 1 94.94 682 ARG A CA 1
ATOM 5325 C C . ARG A 1 682 ? 26.047 50.312 8.586 1 94.94 682 ARG A C 1
ATOM 5327 O O . ARG A 1 682 ? 25.797 50.656 7.422 1 94.94 682 ARG A O 1
ATOM 5334 N N . GLN A 1 683 ? 27.172 49.875 9.023 1 95.06 683 GLN A N 1
ATOM 5335 C CA . GLN A 1 683 ? 28.281 49.75 8.094 1 95.06 683 GLN A CA 1
ATOM 5336 C C . GLN A 1 683 ? 28 48.656 7.059 1 95.06 683 GLN A C 1
ATOM 5338 O O . GLN A 1 683 ? 28.422 48.781 5.906 1 95.06 683 GLN A O 1
ATOM 5343 N N . PHE A 1 684 ? 27.328 47.75 7.477 1 92.88 684 PHE A N 1
ATOM 5344 C CA . PHE A 1 684 ? 27.062 46.625 6.594 1 92.88 684 PHE A CA 1
ATOM 5345 C C . PHE A 1 684 ? 25.797 46.844 5.785 1 92.88 684 PHE A C 1
ATOM 5347 O O . PHE A 1 684 ? 25.562 46.156 4.789 1 92.88 684 PHE A O 1
ATOM 5354 N N . ALA A 1 685 ? 24.969 47.75 6.199 1 93.19 685 ALA A N 1
ATOM 5355 C CA . ALA A 1 685 ? 23.688 48 5.547 1 93.19 685 ALA A CA 1
ATOM 5356 C C . ALA A 1 685 ? 23.875 48.562 4.152 1 93.19 685 ALA A C 1
ATOM 5358 O O . ALA A 1 685 ? 24.812 49.312 3.908 1 93.19 685 ALA A O 1
ATOM 5359 N N . LYS A 1 686 ? 23 48.188 3.299 1 94.31 686 LYS A N 1
ATOM 5360 C CA . LYS A 1 686 ? 22.938 48.75 1.958 1 94.31 686 LYS A CA 1
ATOM 5361 C C . LYS A 1 686 ? 21.516 49.156 1.587 1 94.31 686 LYS A C 1
ATOM 5363 O O . LYS A 1 686 ? 20.547 48.562 2.086 1 94.31 686 LYS A O 1
ATOM 5368 N N . PRO A 1 687 ? 21.375 50.156 0.741 1 94.62 687 PRO A N 1
ATOM 5369 C CA . PRO A 1 687 ? 20.031 50.5 0.296 1 94.62 687 PRO A CA 1
ATOM 5370 C C . PRO A 1 687 ? 19.312 49.344 -0.374 1 94.62 687 PRO A C 1
ATOM 5372 O O . PRO A 1 687 ? 19.922 48.594 -1.144 1 94.62 687 PRO A O 1
ATOM 5375 N N . ALA A 1 688 ? 18.125 49.188 0.058 1 94.38 688 ALA A N 1
ATOM 5376 C CA . ALA A 1 688 ? 17.312 48.094 -0.438 1 94.38 688 ALA A CA 1
ATOM 5377 C C . ALA A 1 688 ? 17.344 48.031 -1.962 1 94.38 688 ALA A C 1
ATOM 5379 O O . ALA A 1 688 ? 17.359 46.938 -2.541 1 94.38 688 ALA A O 1
ATOM 5380 N N . PHE A 1 689 ? 17.328 49.125 -2.633 1 95.69 689 PHE A N 1
ATOM 5381 C CA . PHE A 1 689 ? 17.312 49.188 -4.09 1 95.69 689 PHE A CA 1
ATOM 5382 C C . PHE A 1 689 ? 18.578 48.562 -4.66 1 95.69 689 PHE A C 1
ATOM 5384 O O . PHE A 1 689 ? 18.547 47.875 -5.688 1 95.69 689 PHE A O 1
ATOM 5391 N N . GLU A 1 690 ? 19.672 48.844 -4.031 1 95.44 690 GLU A N 1
ATOM 5392 C CA . GLU A 1 690 ? 20.922 48.25 -4.473 1 95.44 690 GLU A CA 1
ATOM 5393 C C . GLU A 1 690 ? 20.922 46.719 -4.281 1 95.44 690 GLU A C 1
ATOM 5395 O O . GLU A 1 690 ? 21.391 45.969 -5.145 1 95.44 690 GLU A O 1
ATOM 5400 N N . TRP A 1 691 ? 20.5 46.344 -3.125 1 94.94 691 TRP A N 1
ATOM 5401 C CA . TRP A 1 691 ? 20.328 44.906 -2.896 1 94.94 691 TRP A CA 1
ATOM 5402 C C . TRP A 1 691 ? 19.438 44.312 -3.965 1 94.94 691 TRP A C 1
ATOM 5404 O O . TRP A 1 691 ? 19.766 43.25 -4.512 1 94.94 691 TRP A O 1
ATOM 5414 N N . TRP A 1 692 ? 18.297 44.875 -4.262 1 95.88 692 TRP A N 1
ATOM 5415 C CA . TRP A 1 692 ? 17.344 44.406 -5.258 1 95.88 692 TRP A CA 1
ATOM 5416 C C . TRP A 1 692 ? 18 44.25 -6.629 1 95.88 692 TRP A C 1
ATOM 5418 O O . TRP A 1 692 ? 17.781 43.281 -7.34 1 95.88 692 TRP A O 1
ATOM 5428 N N . GLN A 1 693 ? 18.797 45.219 -6.984 1 95.75 693 GLN A N 1
ATOM 5429 C CA . GLN A 1 693 ? 19.469 45.219 -8.273 1 95.75 693 GLN A CA 1
ATOM 5430 C C . GLN A 1 693 ? 20.422 44 -8.383 1 95.75 693 GLN A C 1
ATOM 5432 O O . GLN A 1 693 ? 20.5 43.375 -9.43 1 95.75 693 GLN A O 1
ATOM 5437 N N . GLU A 1 694 ? 21.062 43.812 -7.352 1 94.75 694 GLU A N 1
ATOM 5438 C CA . GLU A 1 694 ? 21.984 42.688 -7.328 1 94.75 694 GLU A CA 1
ATOM 5439 C C . GLU A 1 694 ? 21.234 41.344 -7.414 1 94.75 694 GLU A C 1
ATOM 5441 O O . GLU A 1 694 ? 21.625 40.469 -8.172 1 94.75 694 GLU A O 1
ATOM 5446 N N . GLU A 1 695 ? 20.219 41.281 -6.555 1 93.88 695 GLU A N 1
ATOM 5447 C CA . GLU A 1 695 ? 19.438 40.062 -6.547 1 93.88 695 GLU A CA 1
ATOM 5448 C C . GLU A 1 695 ? 18.734 39.875 -7.887 1 93.88 695 GLU A C 1
ATOM 5450 O O . GLU A 1 695 ? 18.547 38.719 -8.328 1 93.88 695 GLU A O 1
ATOM 5455 N N . ARG A 1 696 ? 18.25 40.875 -8.461 1 95.38 696 ARG A N 1
ATOM 5456 C CA . ARG A 1 696 ? 17.594 40.812 -9.766 1 95.38 696 ARG A CA 1
ATOM 5457 C C . ARG A 1 696 ? 18.5 40.125 -10.797 1 95.38 696 ARG A C 1
ATOM 5459 O O . ARG A 1 696 ? 18.047 39.344 -11.625 1 95.38 696 ARG A O 1
ATOM 5466 N N . LYS A 1 697 ? 19.734 40.469 -10.805 1 94.31 697 LYS A N 1
ATOM 5467 C CA . LYS A 1 697 ? 20.688 39.875 -11.727 1 94.31 697 LYS A CA 1
ATOM 5468 C C . LYS A 1 697 ? 20.812 38.344 -11.508 1 94.31 697 LYS A C 1
ATOM 5470 O O . LYS A 1 697 ? 20.891 37.594 -12.461 1 94.31 697 LYS A O 1
ATOM 5475 N N . ARG A 1 698 ? 20.859 38.062 -10.273 1 92.06 698 ARG A N 1
ATOM 5476 C CA . ARG A 1 698 ? 20.922 36.625 -9.938 1 92.06 698 ARG A CA 1
ATOM 5477 C C . ARG A 1 698 ? 19.703 35.875 -10.445 1 92.06 698 ARG A C 1
ATOM 5479 O O . ARG A 1 698 ? 19.812 34.781 -10.977 1 92.06 698 ARG A O 1
ATOM 5486 N N . VAL A 1 699 ? 18.547 36.469 -10.234 1 93.19 699 VAL A N 1
ATOM 5487 C CA . VAL A 1 699 ? 17.297 35.875 -10.656 1 93.19 699 VAL A CA 1
ATOM 5488 C C . VAL A 1 699 ? 17.266 35.781 -12.18 1 93.19 699 VAL A C 1
ATOM 5490 O O . VAL A 1 699 ? 16.906 34.719 -12.727 1 93.19 699 VAL A O 1
ATOM 5493 N N . ALA A 1 700 ? 17.656 36.781 -12.867 1 93.19 700 ALA A N 1
ATOM 5494 C CA . ALA A 1 700 ? 17.641 36.812 -14.328 1 93.19 700 ALA A CA 1
ATOM 5495 C C . ALA A 1 700 ? 18.594 35.75 -14.898 1 93.19 700 ALA A C 1
ATOM 5497 O O . ALA A 1 700 ? 18.312 35.156 -15.938 1 93.19 700 ALA A O 1
ATOM 5498 N N . ASN A 1 701 ? 19.656 35.5 -14.195 1 92.25 701 ASN A N 1
ATOM 5499 C CA . ASN A 1 701 ? 20.672 34.562 -14.672 1 92.25 701 ASN A CA 1
ATOM 5500 C C . ASN A 1 701 ? 20.312 33.125 -14.289 1 92.25 701 ASN A C 1
ATOM 5502 O O . ASN A 1 701 ? 20.922 32.156 -14.805 1 92.25 701 ASN A O 1
ATOM 5506 N N . GLY A 1 702 ? 19.359 33 -13.445 1 89.25 702 GLY A N 1
ATOM 5507 C CA . GLY A 1 702 ? 19.016 31.656 -12.977 1 89.25 702 GLY A CA 1
ATOM 5508 C C . GLY A 1 702 ? 20.094 31.031 -12.117 1 89.25 702 GLY A C 1
ATOM 5509 O O . GLY A 1 702 ? 20.328 29.828 -12.18 1 89.25 702 GLY A O 1
ATOM 5510 N N . ASP A 1 703 ? 20.859 31.719 -11.453 1 90.88 703 ASP A N 1
ATOM 5511 C CA . ASP A 1 703 ? 21.953 31.25 -10.602 1 90.88 703 ASP A CA 1
ATOM 5512 C C . ASP A 1 703 ? 21.406 30.609 -9.32 1 90.88 703 ASP A C 1
ATOM 5514 O O . ASP A 1 703 ? 21.516 31.188 -8.234 1 90.88 703 ASP A O 1
ATOM 5518 N N . PHE A 1 704 ? 20.75 29.516 -9.461 1 91.25 704 PHE A N 1
ATOM 5519 C CA . PHE A 1 704 ? 20.125 28.781 -8.367 1 91.25 704 PHE A CA 1
ATOM 5520 C C . PHE A 1 704 ? 20.562 27.312 -8.375 1 91.25 704 PHE A C 1
ATOM 5522 O O . PHE A 1 704 ? 20.953 26.781 -9.422 1 91.25 704 PHE A O 1
ATOM 5529 N N . ILE A 1 705 ? 20.578 26.688 -7.195 1 91.69 705 ILE A N 1
ATOM 5530 C CA . ILE A 1 705 ? 20.672 25.234 -7.172 1 91.69 705 ILE A CA 1
ATOM 5531 C C . ILE A 1 705 ? 19.406 24.641 -7.793 1 91.69 705 ILE A C 1
ATOM 5533 O O . ILE A 1 705 ? 18.375 25.297 -7.891 1 91.69 705 ILE A O 1
ATOM 5537 N N . ASP A 1 706 ? 19.391 23.406 -8.188 1 92.31 706 ASP A N 1
ATOM 5538 C CA . ASP A 1 706 ? 18.328 22.75 -8.945 1 92.31 706 ASP A CA 1
ATOM 5539 C C . ASP A 1 706 ? 17 22.812 -8.188 1 92.31 706 ASP A C 1
ATOM 5541 O O . ASP A 1 706 ? 15.953 23.062 -8.789 1 92.31 706 ASP A O 1
ATOM 5545 N N . ALA A 1 707 ? 17.047 22.609 -6.914 1 92.25 707 ALA A N 1
ATOM 5546 C CA . ALA A 1 707 ? 15.812 22.562 -6.125 1 92.25 707 ALA A CA 1
ATOM 5547 C C . ALA A 1 707 ? 15.109 23.922 -6.145 1 92.25 707 ALA A C 1
ATOM 5549 O O . ALA A 1 707 ? 13.883 23.984 -6.227 1 92.25 707 ALA A O 1
ATOM 5550 N N . VAL A 1 708 ? 15.836 24.984 -6.105 1 92.5 708 VAL A N 1
ATOM 5551 C CA . VAL A 1 708 ? 15.273 26.328 -6.109 1 92.5 708 VAL A CA 1
ATOM 5552 C C . VAL A 1 708 ? 14.766 26.672 -7.508 1 92.5 708 VAL A C 1
ATOM 5554 O O . VAL A 1 708 ? 13.695 27.266 -7.656 1 92.5 708 VAL A O 1
ATOM 5557 N N . ARG A 1 709 ? 15.555 26.281 -8.461 1 92.62 709 ARG A N 1
ATOM 5558 C CA . ARG A 1 709 ? 15.133 26.5 -9.836 1 92.62 709 ARG A CA 1
ATOM 5559 C C . ARG A 1 709 ? 13.812 25.781 -10.133 1 92.62 709 ARG A C 1
ATOM 5561 O O . ARG A 1 709 ? 12.891 26.375 -10.688 1 92.62 709 ARG A O 1
ATOM 5568 N N . ASN A 1 710 ? 13.781 24.562 -9.781 1 92.88 710 ASN A N 1
ATOM 5569 C CA . ASN A 1 710 ? 12.57 23.781 -9.992 1 92.88 710 ASN A CA 1
ATOM 5570 C C . ASN A 1 710 ? 11.383 24.375 -9.242 1 92.88 710 ASN A C 1
ATOM 5572 O O . ASN A 1 710 ? 10.25 24.328 -9.734 1 92.88 710 ASN A O 1
ATOM 5576 N N . MET A 1 711 ? 11.633 24.812 -8.031 1 93.94 711 MET A N 1
ATOM 5577 C CA . MET A 1 711 ? 10.578 25.453 -7.242 1 93.94 711 MET A CA 1
ATOM 5578 C C . MET A 1 711 ? 9.992 26.656 -7.984 1 93.94 711 MET A C 1
ATOM 5580 O O . MET A 1 711 ? 8.773 26.781 -8.094 1 93.94 711 MET A O 1
ATOM 5584 N N . TYR A 1 712 ? 10.828 27.516 -8.539 1 92.94 712 TYR A N 1
ATOM 5585 C CA . TYR A 1 712 ? 10.367 28.703 -9.25 1 92.94 712 TYR A CA 1
ATOM 5586 C C . TYR A 1 712 ? 9.625 28.328 -10.523 1 92.94 712 TYR A C 1
ATOM 5588 O O . TYR A 1 712 ? 8.609 28.938 -10.859 1 92.94 712 TYR A O 1
ATOM 5596 N N . GLU A 1 713 ? 10.141 27.375 -11.18 1 92.5 713 GLU A N 1
ATOM 5597 C CA . GLU A 1 713 ? 9.469 26.906 -12.391 1 92.5 713 GLU A CA 1
ATOM 5598 C C . GLU A 1 713 ? 8.07 26.375 -12.078 1 92.5 713 GLU A C 1
ATOM 5600 O O . GLU A 1 713 ? 7.133 26.609 -12.836 1 92.5 713 GLU A O 1
ATOM 5605 N N . SER A 1 714 ? 8.023 25.75 -11.039 1 94.38 714 SER A N 1
ATOM 5606 C CA . SER A 1 714 ? 6.738 25.25 -10.562 1 94.38 714 SER A CA 1
ATOM 5607 C C . SER A 1 714 ? 5.797 26.391 -10.211 1 94.38 714 SER A C 1
ATOM 5609 O O . SER A 1 714 ? 4.641 26.406 -10.641 1 94.38 714 SER A O 1
ATOM 5611 N N . SER A 1 715 ? 6.254 27.297 -9.523 1 94.88 715 SER A N 1
ATOM 5612 C CA . SER A 1 715 ? 5.43 28.406 -9.023 1 94.88 715 SER A CA 1
ATOM 5613 C C . SER A 1 715 ? 4.992 29.312 -10.164 1 94.88 715 SER A C 1
ATOM 5615 O O . SER A 1 715 ? 3.863 29.812 -10.164 1 94.88 715 SER A O 1
ATOM 5617 N N . ILE A 1 716 ? 5.82 29.547 -11.156 1 94.06 716 ILE A N 1
ATOM 5618 C CA . ILE A 1 716 ? 5.527 30.516 -12.219 1 94.06 716 ILE A CA 1
ATOM 5619 C C . ILE A 1 716 ? 4.574 29.891 -13.234 1 94.06 716 ILE A C 1
ATOM 5621 O O . ILE A 1 716 ? 4.109 30.562 -14.148 1 94.06 716 ILE A O 1
ATOM 5625 N N . SER A 1 717 ? 4.348 28.609 -13.039 1 93.75 717 SER A N 1
ATOM 5626 C CA . SER A 1 717 ? 3.354 27.969 -13.898 1 93.75 717 SER A CA 1
ATOM 5627 C C . SER A 1 717 ? 1.957 28.516 -13.625 1 93.75 717 SER A C 1
ATOM 5629 O O . SER A 1 717 ? 1.051 28.359 -14.445 1 93.75 717 SER A O 1
ATOM 5631 N N . PHE A 1 718 ? 1.751 29.109 -12.523 1 95.25 718 PHE A N 1
ATOM 5632 C CA . PHE A 1 718 ? 0.513 29.828 -12.227 1 95.25 718 PHE A CA 1
ATOM 5633 C C . PHE A 1 718 ? 0.614 31.281 -12.648 1 95.25 718 PHE A C 1
ATOM 5635 O O . PHE A 1 718 ? 1.434 32.031 -12.117 1 95.25 718 PHE A O 1
ATOM 5642 N N . GLN A 1 719 ? -0.245 31.734 -13.453 1 94.31 719 GLN A N 1
ATOM 5643 C CA . GLN A 1 719 ? -0.117 33 -14.156 1 94.31 719 GLN A CA 1
ATOM 5644 C C . GLN A 1 719 ? -0.064 34.188 -13.164 1 94.31 719 GLN A C 1
ATOM 5646 O O . GLN A 1 719 ? 0.692 35.125 -13.367 1 94.31 719 GLN A O 1
ATOM 5651 N N . SER A 1 720 ? -0.881 34.156 -12.219 1 93.38 720 SER A N 1
ATOM 5652 C CA . SER A 1 720 ? -0.919 35.281 -11.273 1 93.38 720 SER A CA 1
ATOM 5653 C C . SER A 1 720 ? 0.428 35.469 -10.586 1 93.38 720 SER A C 1
ATOM 5655 O O . SER A 1 720 ? 0.889 36.594 -10.406 1 93.38 720 SER A O 1
ATOM 5657 N N . PHE A 1 721 ? 1.033 34.375 -10.203 1 94.5 721 PHE A N 1
ATOM 5658 C CA . PHE A 1 721 ? 2.338 34.469 -9.562 1 94.5 721 PHE A CA 1
ATOM 5659 C C . PHE A 1 721 ? 3.412 34.844 -10.57 1 94.5 721 PHE A C 1
ATOM 5661 O O . PHE A 1 721 ? 4.328 35.625 -10.242 1 94.5 721 PHE A O 1
ATOM 5668 N N . ARG A 1 722 ? 3.314 34.344 -11.719 1 95.5 722 ARG A N 1
ATOM 5669 C CA . ARG A 1 722 ? 4.258 34.719 -12.766 1 95.5 722 ARG A CA 1
ATOM 5670 C C . ARG A 1 722 ? 4.266 36.219 -12.977 1 95.5 722 ARG A C 1
ATOM 5672 O O . ARG A 1 722 ? 5.328 36.844 -13.047 1 95.5 722 ARG A O 1
ATOM 5679 N N . ASP A 1 723 ? 3.121 36.781 -13.062 1 95.38 723 ASP A N 1
ATOM 5680 C CA . ASP A 1 723 ? 2.992 38.219 -13.273 1 95.38 723 ASP A CA 1
ATOM 5681 C C . ASP A 1 723 ? 3.629 39 -12.125 1 95.38 723 ASP A C 1
ATOM 5683 O O . ASP A 1 723 ? 4.32 40 -12.344 1 95.38 723 ASP A O 1
ATOM 5687 N N . GLU A 1 724 ? 3.354 38.531 -10.969 1 94 724 GLU A N 1
ATOM 5688 C CA . GLU A 1 724 ? 3.912 39.188 -9.789 1 94 724 GLU A CA 1
ATOM 5689 C C . GLU A 1 724 ? 5.438 39.125 -9.797 1 94 724 GLU A C 1
ATOM 5691 O O . GLU A 1 724 ? 6.102 40.125 -9.516 1 94 724 GLU A O 1
ATOM 5696 N N . MET A 1 725 ? 5.949 38 -10.07 1 93.31 725 MET A N 1
ATOM 5697 C CA . MET A 1 725 ? 7.398 37.812 -10.055 1 93.31 725 MET A CA 1
ATOM 5698 C C . MET A 1 725 ? 8.07 38.625 -11.148 1 93.31 725 MET A C 1
ATOM 5700 O O . MET A 1 725 ? 9.07 39.312 -10.898 1 93.31 725 MET A O 1
ATOM 5704 N N . ILE A 1 726 ? 7.512 38.625 -12.328 1 94.94 726 ILE A N 1
ATOM 5705 C CA . ILE A 1 726 ? 8.062 39.375 -13.461 1 94.94 726 ILE A CA 1
ATOM 5706 C C . ILE A 1 726 ? 8.039 40.875 -13.172 1 94.94 726 ILE A C 1
ATOM 5708 O O . ILE A 1 726 ? 9.008 41.594 -13.469 1 94.94 726 ILE A O 1
ATOM 5712 N N . ASN A 1 727 ? 6.988 41.312 -12.625 1 95.69 727 ASN A N 1
ATOM 5713 C CA . ASN A 1 727 ? 6.859 42.719 -12.289 1 95.69 727 ASN A CA 1
ATOM 5714 C C . ASN A 1 727 ? 7.844 43.125 -11.195 1 95.69 727 ASN A C 1
ATOM 5716 O O . ASN A 1 727 ? 8.469 44.188 -11.281 1 95.69 727 ASN A O 1
ATOM 5720 N N . PHE A 1 728 ? 7.895 42.344 -10.203 1 95.06 728 PHE A N 1
ATOM 5721 C CA . PHE A 1 728 ? 8.766 42.688 -9.086 1 95.06 728 PHE A CA 1
ATOM 5722 C C . PHE A 1 728 ? 10.219 42.719 -9.523 1 95.06 728 PHE A C 1
ATOM 5724 O O . PHE A 1 728 ? 10.938 43.688 -9.195 1 95.06 728 PHE A O 1
ATOM 5731 N N . TRP A 1 729 ? 10.609 41.75 -10.32 1 95.38 729 TRP A N 1
ATOM 5732 C CA . TRP A 1 729 ? 12.008 41.688 -10.727 1 95.38 729 TRP A CA 1
ATOM 5733 C C . TRP A 1 729 ? 12.25 42.438 -12.023 1 95.38 729 TRP A C 1
ATOM 5735 O O . TRP A 1 729 ? 13.375 42.5 -12.508 1 95.38 729 TRP A O 1
ATOM 5745 N N . GLN A 1 730 ? 11.195 42.938 -12.594 1 96.06 730 GLN A N 1
ATOM 5746 C CA . GLN A 1 730 ? 11.273 43.688 -13.844 1 96.06 730 GLN A CA 1
ATOM 5747 C C . GLN A 1 730 ? 11.969 42.844 -14.93 1 96.06 730 GLN A C 1
ATOM 5749 O O . GLN A 1 730 ? 12.922 43.312 -15.555 1 96.06 730 GLN A O 1
ATOM 5754 N N . LEU A 1 731 ? 11.461 41.688 -15.102 1 95 731 LEU A N 1
ATOM 5755 C CA . LEU A 1 731 ? 11.938 40.781 -16.125 1 95 731 LEU A CA 1
ATOM 5756 C C . LEU A 1 731 ? 11.086 40.875 -17.391 1 95 731 LEU A C 1
ATOM 5758 O O . LEU A 1 731 ? 9.977 41.406 -17.359 1 95 731 LEU A O 1
ATOM 5762 N N . PRO A 1 732 ? 11.648 40.344 -18.531 1 93.25 732 PRO A N 1
ATOM 5763 C CA . PRO A 1 732 ? 10.812 40.344 -19.734 1 93.25 732 PRO A CA 1
ATOM 5764 C C . PRO A 1 732 ? 9.562 39.5 -19.578 1 93.25 732 PRO A C 1
ATOM 5766 O O . PRO A 1 732 ? 9.602 38.469 -18.906 1 93.25 732 PRO A O 1
ATOM 5769 N N . ASN A 1 733 ? 8.547 39.844 -20.281 1 90.5 733 ASN A N 1
ATOM 5770 C CA . ASN A 1 733 ? 7.273 39.156 -20.188 1 90.5 733 ASN A CA 1
ATOM 5771 C C . ASN A 1 733 ? 7.41 37.688 -20.609 1 90.5 733 ASN A C 1
ATOM 5773 O O . ASN A 1 733 ? 6.676 36.812 -20.125 1 90.5 733 ASN A O 1
ATOM 5777 N N . ASP A 1 734 ? 8.297 37.438 -21.484 1 90.25 734 ASP A N 1
ATOM 5778 C CA . ASP A 1 734 ? 8.469 36.062 -22 1 90.25 734 ASP A CA 1
ATOM 5779 C C . ASP A 1 734 ? 9.625 35.375 -21.297 1 90.25 734 ASP A C 1
ATOM 5781 O O . ASP A 1 734 ? 10.195 34.406 -21.828 1 90.25 734 ASP A O 1
ATOM 5785 N N . PHE A 1 735 ? 9.828 35.781 -20.109 1 89.5 735 PHE A N 1
ATOM 5786 C CA . PHE A 1 735 ? 10.984 35.281 -19.375 1 89.5 735 PHE A CA 1
ATOM 5787 C C . PHE A 1 735 ? 10.805 33.781 -19.047 1 89.5 735 PHE A C 1
ATOM 5789 O O . PHE A 1 735 ? 9.703 33.344 -18.719 1 89.5 735 PHE A O 1
ATOM 5796 N N . SER A 1 736 ? 11.797 33.031 -19.312 1 86.12 736 SER A N 1
ATOM 5797 C CA . SER A 1 736 ? 11.891 31.625 -18.906 1 86.12 736 SER A CA 1
ATOM 5798 C C . SER A 1 736 ? 13.336 31.234 -18.594 1 86.12 736 SER A C 1
ATOM 5800 O O . SER A 1 736 ? 14.266 31.812 -19.156 1 86.12 736 SER A O 1
ATOM 5802 N N . TRP A 1 737 ? 13.492 30.469 -17.641 1 83.62 737 TRP A N 1
ATOM 5803 C CA . TRP A 1 737 ? 14.82 29.922 -17.391 1 83.62 737 TRP A CA 1
ATOM 5804 C C . TRP A 1 737 ? 15.117 28.75 -18.328 1 83.62 737 TRP A C 1
ATOM 5806 O O . TRP A 1 737 ? 14.219 28 -18.688 1 83.62 737 TRP A O 1
ATOM 5816 N N . MET B 1 1 ? -61.031 -38.688 8.633 1 22.47 1 MET B N 1
ATOM 5817 C CA . MET B 1 1 ? -60.219 -38.156 9.695 1 22.47 1 MET B CA 1
ATOM 5818 C C . MET B 1 1 ? -58.969 -37.5 9.125 1 22.47 1 MET B C 1
ATOM 5820 O O . MET B 1 1 ? -58.156 -38.156 8.469 1 22.47 1 MET B O 1
ATOM 5824 N N . ALA B 1 2 ? -59.031 -36.188 8.789 1 27.48 2 ALA B N 1
ATOM 5825 C CA . ALA B 1 2 ? -58.188 -35.469 7.844 1 27.48 2 ALA B CA 1
ATOM 5826 C C . ALA B 1 2 ? -56.75 -35.312 8.383 1 27.48 2 ALA B C 1
ATOM 5828 O O . ALA B 1 2 ? -56.531 -34.719 9.453 1 27.48 2 ALA B O 1
ATOM 5829 N N . VAL B 1 3 ? -55.875 -36.344 8.203 1 26.92 3 VAL B N 1
ATOM 5830 C CA . VAL B 1 3 ? -54.531 -36.438 8.781 1 26.92 3 VAL B CA 1
ATOM 5831 C C . VAL B 1 3 ? -53.75 -35.188 8.422 1 26.92 3 VAL B C 1
ATOM 5833 O O . VAL B 1 3 ? -53.469 -34.906 7.246 1 26.92 3 VAL B O 1
ATOM 5836 N N . THR B 1 4 ? -53.938 -34.031 9.109 1 30.14 4 THR B N 1
ATOM 5837 C CA . THR B 1 4 ? -53.281 -32.75 8.992 1 30.14 4 THR B CA 1
ATOM 5838 C C . THR B 1 4 ? -51.781 -32.906 9.156 1 30.14 4 THR B C 1
ATOM 5840 O O . THR B 1 4 ? -51.312 -33.5 10.141 1 30.14 4 THR B O 1
ATOM 5843 N N . LEU B 1 5 ? -51.031 -32.875 8.109 1 29.03 5 LEU B N 1
ATOM 5844 C CA . LEU B 1 5 ? -49.562 -33 7.996 1 29.03 5 LEU B CA 1
ATOM 5845 C C . LEU B 1 5 ? -48.875 -32.031 8.969 1 29.03 5 LEU B C 1
ATOM 5847 O O . LEU B 1 5 ? -49.062 -30.828 8.906 1 29.03 5 LEU B O 1
ATOM 5851 N N . GLN B 1 6 ? -48.688 -32.406 10.25 1 30.52 6 GLN B N 1
ATOM 5852 C CA . GLN B 1 6 ? -48.094 -31.719 11.391 1 30.52 6 GLN B CA 1
ATOM 5853 C C . GLN B 1 6 ? -46.781 -31.062 11.023 1 30.52 6 GLN B C 1
ATOM 5855 O O . GLN B 1 6 ? -45.938 -31.672 10.344 1 30.52 6 GLN B O 1
ATOM 5860 N N . LYS B 1 7 ? -46.719 -29.781 11.227 1 37.97 7 LYS B N 1
ATOM 5861 C CA . LYS B 1 7 ? -45.656 -28.797 10.984 1 37.97 7 LYS B CA 1
ATOM 5862 C C . LYS B 1 7 ? -44.344 -29.219 11.633 1 37.97 7 LYS B C 1
ATOM 5864 O O . LYS B 1 7 ? -44.188 -29.188 12.852 1 37.97 7 LYS B O 1
ATOM 5869 N N . GLY B 1 8 ? -43.562 -30.328 11.367 1 31.69 8 GLY B N 1
ATOM 5870 C CA . GLY B 1 8 ? -42.469 -31.031 12.008 1 31.69 8 GLY B CA 1
ATOM 5871 C C . GLY B 1 8 ? -41.312 -30.125 12.43 1 31.69 8 GLY B C 1
ATOM 5872 O O . GLY B 1 8 ? -41.219 -28.984 11.961 1 31.69 8 GLY B O 1
ATOM 5873 N N . ALA B 1 9 ? -40.375 -30.484 13.469 1 36.16 9 ALA B N 1
ATOM 5874 C CA . ALA B 1 9 ? -39.281 -29.812 14.156 1 36.16 9 ALA B CA 1
ATOM 5875 C C . ALA B 1 9 ? -38.281 -29.234 13.164 1 36.16 9 ALA B C 1
ATOM 5877 O O . ALA B 1 9 ? -37.75 -29.953 12.312 1 36.16 9 ALA B O 1
ATOM 5878 N N . GLN B 1 10 ? -38.25 -28.031 12.789 1 41.25 10 GLN B N 1
ATOM 5879 C CA . GLN B 1 10 ? -37.375 -27.234 11.906 1 41.25 10 GLN B CA 1
ATOM 5880 C C . GLN B 1 10 ? -35.906 -27.531 12.164 1 41.25 10 GLN B C 1
ATOM 5882 O O . GLN B 1 10 ? -35.375 -27.203 13.234 1 41.25 10 GLN B O 1
ATOM 5887 N N . ARG B 1 11 ? -35.312 -28.531 11.883 1 46.94 11 ARG B N 1
ATOM 5888 C CA . ARG B 1 11 ? -33.906 -28.844 12.023 1 46.94 11 ARG B CA 1
ATOM 5889 C C . ARG B 1 11 ? -33.062 -27.594 11.781 1 46.94 11 ARG B C 1
ATOM 5891 O O . ARG B 1 11 ? -33.125 -27 10.703 1 46.94 11 ARG B O 1
ATOM 5898 N N . LYS B 1 12 ? -32.469 -26.953 12.758 1 61.34 12 LYS B N 1
ATOM 5899 C CA . LYS B 1 12 ? -31.625 -25.75 12.734 1 61.34 12 LYS B CA 1
ATOM 5900 C C . LYS B 1 12 ? -30.422 -25.938 11.812 1 61.34 12 LYS B C 1
ATOM 5902 O O . LYS B 1 12 ? -29.656 -26.906 11.969 1 61.34 12 LYS B O 1
ATOM 5907 N N . ALA B 1 13 ? -30.312 -25.203 10.672 1 80.75 13 ALA B N 1
ATOM 5908 C CA . ALA B 1 13 ? -29.203 -25.234 9.734 1 80.75 13 ALA B CA 1
ATOM 5909 C C . ALA B 1 13 ? -27.875 -25.078 10.469 1 80.75 13 ALA B C 1
ATOM 5911 O O . ALA B 1 13 ? -27.75 -24.281 11.398 1 80.75 13 ALA B O 1
ATOM 5912 N N . LEU B 1 14 ? -26.922 -26 10.125 1 89.62 14 LEU B N 1
ATOM 5913 C CA . LEU B 1 14 ? -25.594 -25.906 10.719 1 89.62 14 LEU B CA 1
ATOM 5914 C C . LEU B 1 14 ? -24.906 -24.609 10.328 1 89.62 14 LEU B C 1
ATOM 5916 O O . LEU B 1 14 ? -25.062 -24.125 9.203 1 89.62 14 LEU B O 1
ATOM 5920 N N . LYS B 1 15 ? -24.125 -24.109 11.312 1 94.31 15 LYS B N 1
ATOM 5921 C CA . LYS B 1 15 ? -23.266 -22.969 11.016 1 94.31 15 LYS B CA 1
ATOM 5922 C C . LYS B 1 15 ? -22.094 -23.391 10.125 1 94.31 15 LYS B C 1
ATOM 5924 O O . LYS B 1 15 ? -21.75 -24.562 10.055 1 94.31 15 LYS B O 1
ATOM 5929 N N . LEU B 1 16 ? -21.578 -22.438 9.484 1 96.81 16 LEU B N 1
ATOM 5930 C CA . LEU B 1 16 ? -20.484 -22.703 8.562 1 96.81 16 LEU B CA 1
ATOM 5931 C C . LEU B 1 16 ? -19.328 -23.406 9.273 1 96.81 16 LEU B C 1
ATOM 5933 O O . LEU B 1 16 ? -18.734 -24.344 8.727 1 96.81 16 LEU B O 1
ATOM 5937 N N . ARG B 1 17 ? -18.984 -22.984 10.477 1 96.75 17 ARG B N 1
ATOM 5938 C CA . ARG B 1 17 ? -17.922 -23.594 11.25 1 96.75 17 ARG B CA 1
ATOM 5939 C C . ARG B 1 17 ? -18.203 -25.062 11.531 1 96.75 17 ARG B C 1
ATOM 5941 O O . ARG B 1 17 ? -17.312 -25.906 11.453 1 96.75 17 ARG B O 1
ATOM 5948 N N . GLU B 1 18 ? -19.422 -25.344 11.812 1 97 18 GLU B N 1
ATOM 5949 C CA . GLU B 1 18 ? -19.828 -26.703 12.086 1 97 18 GLU B CA 1
ATOM 5950 C C . GLU B 1 18 ? -19.734 -27.578 10.836 1 97 18 GLU B C 1
ATOM 5952 O O . GLU B 1 18 ? -19.375 -28.75 10.906 1 97 18 GLU B O 1
ATOM 5957 N N . LEU B 1 19 ? -20.141 -27 9.75 1 97.12 19 LEU B N 1
ATOM 5958 C CA . LEU B 1 19 ? -20.047 -27.719 8.492 1 97.12 19 LEU B CA 1
ATOM 5959 C C . LEU B 1 19 ? -18.609 -28.125 8.203 1 97.12 19 LEU B C 1
ATOM 5961 O O . LEU B 1 19 ? -18.344 -29.281 7.852 1 97.12 19 LEU B O 1
ATOM 5965 N N . VAL B 1 20 ? -17.672 -27.219 8.305 1 97.62 20 VAL B N 1
ATOM 5966 C CA . VAL B 1 20 ? -16.25 -27.438 8.016 1 97.62 20 VAL B CA 1
ATOM 5967 C C . VAL B 1 20 ? -15.688 -28.484 8.984 1 97.62 20 VAL B C 1
ATOM 5969 O O . VAL B 1 20 ? -14.992 -29.406 8.57 1 97.62 20 VAL B O 1
ATOM 5972 N N . GLU B 1 21 ? -16.016 -28.375 10.25 1 97.5 21 GLU B N 1
ATOM 5973 C CA . GLU B 1 21 ? -15.523 -29.297 11.273 1 97.5 21 GLU B CA 1
ATOM 5974 C C . GLU B 1 21 ? -16.062 -30.703 11.055 1 97.5 21 GLU B C 1
ATOM 5976 O O . GLU B 1 21 ? -15.352 -31.688 11.281 1 97.5 21 GLU B O 1
ATOM 5981 N N . LEU B 1 22 ? -17.312 -30.766 10.688 1 97.44 22 LEU B N 1
ATOM 5982 C CA . LEU B 1 22 ? -17.922 -32.062 10.43 1 97.44 22 LEU B CA 1
ATOM 5983 C C . LEU B 1 22 ? -17.219 -32.781 9.281 1 97.44 22 LEU B C 1
ATOM 5985 O O . LEU B 1 22 ? -16.891 -33.969 9.391 1 97.44 22 LEU B O 1
ATOM 5989 N N . ARG B 1 23 ? -17.047 -32.094 8.195 1 97.5 23 ARG B N 1
ATOM 5990 C CA . ARG B 1 23 ? -16.328 -32.656 7.059 1 97.5 23 ARG B CA 1
ATOM 5991 C C . ARG B 1 23 ? -14.938 -33.156 7.469 1 97.5 23 ARG B C 1
ATOM 5993 O O . ARG B 1 23 ? -14.531 -34.25 7.121 1 97.5 23 ARG B O 1
ATOM 6000 N N . ASP B 1 24 ? -14.188 -32.312 8.234 1 97.44 24 ASP B N 1
ATOM 6001 C CA . ASP B 1 24 ? -12.836 -32.656 8.656 1 97.44 24 ASP B CA 1
ATOM 6002 C C . ASP B 1 24 ? -12.844 -33.906 9.547 1 97.44 24 ASP B C 1
ATOM 6004 O O . ASP B 1 24 ? -12.039 -34.812 9.344 1 97.44 24 ASP B O 1
ATOM 6008 N N . ARG B 1 25 ? -13.75 -33.969 10.469 1 97.81 25 ARG B N 1
ATOM 6009 C CA . ARG B 1 25 ? -13.828 -35.062 11.422 1 97.81 25 ARG B CA 1
ATOM 6010 C C . ARG B 1 25 ? -14.18 -36.375 10.719 1 97.81 25 ARG B C 1
ATOM 6012 O O . ARG B 1 25 ? -13.516 -37.406 10.914 1 97.81 25 ARG B O 1
ATOM 6019 N N . LEU B 1 26 ? -15.234 -36.375 9.922 1 97.81 26 LEU B N 1
ATOM 6020 C CA . LEU B 1 26 ? -15.688 -37.594 9.25 1 97.81 26 LEU B CA 1
ATOM 6021 C C . LEU B 1 26 ? -14.617 -38.125 8.305 1 97.81 26 LEU B C 1
ATOM 6023 O O . LEU B 1 26 ? -14.43 -39.344 8.195 1 97.81 26 LEU B O 1
ATOM 6027 N N . THR B 1 27 ? -14 -37.25 7.609 1 97.81 27 THR B N 1
ATOM 6028 C CA . THR B 1 27 ? -12.961 -37.656 6.676 1 97.81 27 THR B CA 1
ATOM 6029 C C . THR B 1 27 ? -11.781 -38.281 7.422 1 97.81 27 THR B C 1
ATOM 6031 O O . THR B 1 27 ? -11.266 -39.312 7.012 1 97.81 27 THR B O 1
ATOM 6034 N N . GLU B 1 28 ? -11.352 -37.656 8.5 1 96.12 28 GLU B N 1
ATOM 6035 C CA . GLU B 1 28 ? -10.234 -38.156 9.289 1 96.12 28 GLU B CA 1
ATOM 6036 C C . GLU B 1 28 ? -10.562 -39.5 9.945 1 96.12 28 GLU B C 1
ATOM 6038 O O . GLU B 1 28 ? -9.75 -40.406 9.93 1 96.12 28 GLU B O 1
ATOM 6043 N N . GLU B 1 29 ? -11.719 -39.688 10.43 1 97.19 29 GLU B N 1
ATOM 6044 C CA . GLU B 1 29 ? -12.117 -40.875 11.188 1 97.19 29 GLU B CA 1
ATOM 6045 C C . GLU B 1 29 ? -12.281 -42.062 10.266 1 97.19 29 GLU B C 1
ATOM 6047 O O . GLU B 1 29 ? -12.039 -43.219 10.68 1 97.19 29 GLU B O 1
ATOM 6052 N N . THR B 1 30 ? -12.672 -41.812 9.07 1 96.75 30 THR B N 1
ATOM 6053 C CA . THR B 1 30 ? -13.055 -42.938 8.234 1 96.75 30 THR B CA 1
ATOM 6054 C C . THR B 1 30 ? -12 -43.219 7.16 1 96.75 30 THR B C 1
ATOM 6056 O O . THR B 1 30 ? -11.969 -44.281 6.562 1 96.75 30 THR B O 1
ATOM 6059 N N . GLY B 1 31 ? -11.203 -42.125 6.863 1 94.38 31 GLY B N 1
ATOM 6060 C CA . GLY B 1 31 ? -10.266 -42.219 5.754 1 94.38 31 GLY B CA 1
ATOM 6061 C C . GLY B 1 31 ? -10.922 -42.031 4.402 1 94.38 31 GLY B C 1
ATOM 6062 O O . GLY B 1 31 ? -10.258 -42.125 3.367 1 94.38 31 GLY B O 1
ATOM 6063 N N . HIS B 1 32 ? -12.25 -41.812 4.402 1 97 32 HIS B N 1
ATOM 6064 C CA . HIS B 1 32 ? -13.031 -41.5 3.213 1 97 32 HIS B CA 1
ATOM 6065 C C . HIS B 1 32 ? -13.57 -40.062 3.271 1 97 32 HIS B C 1
ATOM 6067 O O . HIS B 1 32 ? -13.898 -39.562 4.348 1 97 32 HIS B O 1
ATOM 6073 N N . TYR B 1 33 ? -13.617 -39.5 2.115 1 97.88 33 TYR B N 1
ATOM 6074 C CA . TYR B 1 33 ? -14.117 -38.125 2.086 1 97.88 33 TYR B CA 1
ATOM 6075 C C . TYR B 1 33 ? -15.516 -38.031 2.686 1 97.88 33 TYR B C 1
ATOM 6077 O O . TYR B 1 33 ? -16.438 -38.75 2.238 1 97.88 33 TYR B O 1
ATOM 6085 N N . TYR B 1 34 ? -15.688 -37.219 3.709 1 97.56 34 TYR B N 1
ATOM 6086 C CA . TYR B 1 34 ? -16.938 -36.938 4.406 1 97.56 34 TYR B CA 1
ATOM 6087 C C . TYR B 1 34 ? -17.547 -38.219 4.957 1 97.56 34 TYR B C 1
ATOM 6089 O O . TYR B 1 34 ? -18.75 -38.312 5.164 1 97.56 34 TYR B O 1
ATOM 6097 N N . GLY B 1 35 ? -16.797 -39.281 5.016 1 97.12 35 GLY B N 1
ATOM 6098 C CA . GLY B 1 35 ? -17.219 -40.562 5.562 1 97.12 35 GLY B CA 1
ATOM 6099 C C . GLY B 1 35 ? -17.938 -41.438 4.551 1 97.12 35 GLY B C 1
ATOM 6100 O O . GLY B 1 35 ? -18.562 -42.438 4.914 1 97.12 35 GLY B O 1
ATOM 6101 N N . ILE B 1 36 ? -17.859 -41.094 3.326 1 97.69 36 ILE B N 1
ATOM 6102 C CA . ILE B 1 36 ? -18.547 -41.844 2.271 1 97.69 36 ILE B CA 1
ATOM 6103 C C . ILE B 1 36 ? -17.766 -43.125 1.964 1 97.69 36 ILE B C 1
ATOM 6105 O O . ILE B 1 36 ? -16.812 -43.094 1.194 1 97.69 36 ILE B O 1
ATOM 6109 N N . LYS B 1 37 ? -18.266 -44.25 2.32 1 96.06 37 LYS B N 1
ATOM 6110 C CA . LYS B 1 37 ? -17.578 -45.531 2.139 1 96.06 37 LYS B CA 1
ATOM 6111 C C . LYS B 1 37 ? -18.062 -46.219 0.872 1 96.06 37 LYS B C 1
ATOM 6113 O O . LYS B 1 37 ? -17.344 -47.062 0.307 1 96.06 37 LYS B O 1
ATOM 6118 N N . GLN B 1 38 ? -19.312 -45.906 0.55 1 96.69 38 GLN B N 1
ATOM 6119 C CA . GLN B 1 38 ? -19.906 -46.469 -0.662 1 96.69 38 GLN B CA 1
ATOM 6120 C C . GLN B 1 38 ? -20.562 -45.375 -1.512 1 96.69 38 GLN B C 1
ATOM 6122 O O . GLN B 1 38 ? -21.172 -44.469 -0.979 1 96.69 38 GLN B O 1
ATOM 6127 N N . LEU B 1 39 ? -20.422 -45.531 -2.797 1 98.06 39 LEU B N 1
ATOM 6128 C CA . LEU B 1 39 ? -21.078 -44.625 -3.727 1 98.06 39 LEU B CA 1
ATOM 6129 C C . LEU B 1 39 ? -22.5 -45.062 -4 1 98.06 39 LEU B C 1
ATOM 6131 O O . LEU B 1 39 ? -22.828 -45.5 -5.109 1 98.06 39 LEU B O 1
ATOM 6135 N N . LYS B 1 40 ? -23.328 -44.812 -3.072 1 97.94 40 LYS B N 1
ATOM 6136 C CA . LYS B 1 40 ? -24.688 -45.375 -3.068 1 97.94 40 LYS B CA 1
ATOM 6137 C C . LYS B 1 40 ? -25.5 -44.812 -4.246 1 97.94 40 LYS B C 1
ATOM 6139 O O . LYS B 1 40 ? -26.203 -45.594 -4.918 1 97.94 40 LYS B O 1
ATOM 6144 N N . LEU B 1 41 ? -25.438 -43.531 -4.461 1 98 41 LEU B N 1
ATOM 6145 C CA . LEU B 1 41 ? -26.203 -42.906 -5.535 1 98 41 LEU B CA 1
ATOM 6146 C C . LEU B 1 41 ? -25.703 -43.375 -6.898 1 98 41 LEU B C 1
ATOM 6148 O O . LEU B 1 41 ? -26.5 -43.719 -7.777 1 98 41 LEU B O 1
ATOM 6152 N N . LYS B 1 42 ? -24.375 -43.406 -7.078 1 97.5 42 LYS B N 1
ATOM 6153 C CA . LYS B 1 42 ? -23.812 -43.844 -8.336 1 97.5 42 LYS B CA 1
ATOM 6154 C C . LYS B 1 42 ? -24.188 -45.312 -8.625 1 97.5 42 LYS B C 1
ATOM 6156 O O . LYS B 1 42 ? -24.547 -45.656 -9.75 1 97.5 42 LYS B O 1
ATOM 6161 N N . ASN B 1 43 ? -24.188 -46.156 -7.609 1 97.75 43 ASN B N 1
ATOM 6162 C CA . ASN B 1 43 ? -24.469 -47.562 -7.766 1 97.75 43 ASN B CA 1
ATOM 6163 C C . ASN B 1 43 ? -25.953 -47.844 -8.008 1 97.75 43 ASN B C 1
ATOM 6165 O O . ASN B 1 43 ? -26.328 -48.75 -8.742 1 97.75 43 ASN B O 1
ATOM 6169 N N . SER B 1 44 ? -26.781 -47.062 -7.41 1 97.81 44 SER B N 1
ATOM 6170 C CA . SER B 1 44 ? -28.219 -47.281 -7.5 1 97.81 44 SER B CA 1
ATOM 6171 C C . SER B 1 44 ? -28.766 -46.781 -8.836 1 97.81 44 SER B C 1
ATOM 6173 O O . SER B 1 44 ? -29.641 -47.438 -9.43 1 97.81 44 SER B O 1
ATOM 6175 N N . ASP B 1 45 ? -28.281 -45.656 -9.266 1 97.88 45 ASP B N 1
ATOM 6176 C CA . ASP B 1 45 ? -28.75 -45.062 -10.523 1 97.88 45 ASP B CA 1
ATOM 6177 C C . ASP B 1 45 ? -27.625 -44.312 -11.219 1 97.88 45 ASP B C 1
ATOM 6179 O O . ASP B 1 45 ? -27.609 -43.062 -11.18 1 97.88 45 ASP B O 1
ATOM 6183 N N . PRO B 1 46 ? -26.75 -45.062 -11.891 1 97.44 46 PRO B N 1
ATOM 6184 C CA . PRO B 1 46 ? -25.578 -44.438 -12.516 1 97.44 46 PRO B CA 1
ATOM 6185 C C . PRO B 1 46 ? -25.953 -43.375 -13.555 1 97.44 46 PRO B C 1
ATOM 6187 O O . PRO B 1 46 ? -25.234 -42.375 -13.727 1 97.44 46 PRO B O 1
ATOM 6190 N N . VAL B 1 47 ? -27.047 -43.5 -14.234 1 97.94 47 VAL B N 1
ATOM 6191 C CA . VAL B 1 47 ? -27.469 -42.594 -15.273 1 97.94 47 VAL B CA 1
ATOM 6192 C C . VAL B 1 47 ? -27.859 -41.25 -14.648 1 97.94 47 VAL B C 1
ATOM 6194 O O . VAL B 1 47 ? -27.422 -40.188 -15.094 1 97.94 47 VAL B O 1
ATOM 6197 N N . LYS B 1 48 ? -28.688 -41.344 -13.578 1 98 48 LYS B N 1
ATOM 6198 C CA . LYS B 1 48 ? -29.094 -40.125 -12.875 1 98 48 LYS B CA 1
ATOM 6199 C C . LYS B 1 48 ? -27.891 -39.438 -12.25 1 98 48 LYS B C 1
ATOM 6201 O O . LYS B 1 48 ? -27.797 -38.188 -12.289 1 98 48 LYS B O 1
ATOM 6206 N N . TYR B 1 49 ? -27.047 -40.25 -11.773 1 98.06 49 TYR B N 1
ATOM 6207 C CA . TYR B 1 49 ? -25.844 -39.75 -11.133 1 98.06 49 TYR B CA 1
ATOM 6208 C C . TYR B 1 49 ? -24.969 -39 -12.133 1 98.06 49 TYR B C 1
ATOM 6210 O O . TYR B 1 49 ? -24.547 -37.875 -11.859 1 98.06 49 TYR B O 1
ATOM 6218 N N . GLU B 1 50 ? -24.766 -39.562 -13.273 1 97.81 50 GLU B N 1
ATOM 6219 C CA . GLU B 1 50 ? -23.938 -38.938 -14.289 1 97.81 50 GLU B CA 1
ATOM 6220 C C . GLU B 1 50 ? -24.625 -37.719 -14.898 1 97.81 50 GLU B C 1
ATOM 6222 O O . GLU B 1 50 ? -23.969 -36.719 -15.273 1 97.81 50 GLU B O 1
ATOM 6227 N N . ARG B 1 51 ? -25.891 -37.812 -15.023 1 98 51 ARG B N 1
ATOM 6228 C CA . ARG B 1 51 ? -26.656 -36.688 -15.516 1 98 51 ARG B CA 1
ATOM 6229 C C . ARG B 1 51 ? -26.531 -35.5 -14.555 1 98 51 ARG B C 1
ATOM 6231 O O . ARG B 1 51 ? -26.406 -34.344 -14.984 1 98 51 ARG B O 1
ATOM 6238 N N . PHE B 1 52 ? -26.672 -35.812 -13.289 1 98.12 52 PHE B N 1
ATOM 6239 C CA . PHE B 1 52 ? -26.531 -34.812 -12.25 1 98.12 52 PHE B CA 1
ATOM 6240 C C . PHE B 1 52 ? -25.203 -34.062 -12.383 1 98.12 52 PHE B C 1
ATOM 6242 O O . PHE B 1 52 ? -25.172 -32.844 -12.461 1 98.12 52 PHE B O 1
ATOM 6249 N N . TYR B 1 53 ? -24.094 -34.75 -12.469 1 98.19 53 TYR B N 1
ATOM 6250 C CA . TYR B 1 53 ? -22.781 -34.125 -12.555 1 98.19 53 TYR B CA 1
ATOM 6251 C C . TYR B 1 53 ? -22.625 -33.375 -13.867 1 98.19 53 TYR B C 1
ATOM 6253 O O . TYR B 1 53 ? -22.016 -32.312 -13.906 1 98.19 53 TYR B O 1
ATOM 6261 N N . SER B 1 54 ? -23.094 -33.969 -14.906 1 97.75 54 SER B N 1
ATOM 6262 C CA . SER B 1 54 ? -23 -33.312 -16.203 1 97.75 54 SER B CA 1
ATOM 6263 C C . SER B 1 54 ? -23.672 -31.938 -16.188 1 97.75 54 SER B C 1
ATOM 6265 O O . SER B 1 54 ? -23.188 -31 -16.828 1 97.75 54 SER B O 1
ATOM 6267 N N . ARG B 1 55 ? -24.766 -31.875 -15.477 1 97.69 55 ARG B N 1
ATOM 6268 C CA . ARG B 1 55 ? -25.469 -30.594 -15.359 1 97.69 55 ARG B CA 1
ATOM 6269 C C . ARG B 1 55 ? -24.641 -29.578 -14.57 1 97.69 55 ARG B C 1
ATOM 6271 O O . ARG B 1 55 ? -24.594 -28.406 -14.914 1 97.69 55 ARG B O 1
ATOM 6278 N N . ILE B 1 56 ? -24.062 -30.047 -13.547 1 98.06 56 ILE B N 1
ATOM 6279 C CA . ILE B 1 56 ? -23.234 -29.188 -12.711 1 98.06 56 ILE B CA 1
ATOM 6280 C C . ILE B 1 56 ? -22.031 -28.688 -13.523 1 98.06 56 ILE B C 1
ATOM 6282 O O . ILE B 1 56 ? -21.734 -27.5 -13.531 1 98.06 56 ILE B O 1
ATOM 6286 N N . HIS B 1 57 ? -21.375 -29.594 -14.141 1 97.62 57 HIS B N 1
ATOM 6287 C CA . HIS B 1 57 ? -20.172 -29.25 -14.914 1 97.62 57 HIS B CA 1
ATOM 6288 C C . HIS B 1 57 ? -20.516 -28.312 -16.078 1 97.62 57 HIS B C 1
ATOM 6290 O O . HIS B 1 57 ? -19.766 -27.375 -16.359 1 97.62 57 HIS B O 1
ATOM 6296 N N . ALA B 1 58 ? -21.609 -28.578 -16.734 1 97.25 58 ALA B N 1
ATOM 6297 C CA . ALA B 1 58 ? -22.047 -27.719 -17.828 1 97.25 58 ALA B CA 1
ATOM 6298 C C . ALA B 1 58 ? -22.297 -26.297 -17.344 1 97.25 58 ALA B C 1
ATOM 6300 O O . ALA B 1 58 ? -22.031 -25.328 -18.062 1 97.25 58 ALA B O 1
ATOM 6301 N N . ALA B 1 59 ? -22.844 -26.203 -16.156 1 97.62 59 ALA B N 1
ATOM 6302 C CA . ALA B 1 59 ? -23.125 -24.875 -15.594 1 97.62 59 ALA B CA 1
ATOM 6303 C C . ALA B 1 59 ? -21.828 -24.094 -15.398 1 97.62 59 ALA B C 1
ATOM 6305 O O . ALA B 1 59 ? -21.766 -22.906 -15.727 1 97.62 59 ALA B O 1
ATOM 6306 N N . VAL B 1 60 ? -20.859 -24.719 -14.906 1 96.88 60 VAL B N 1
ATOM 6307 C CA . VAL B 1 60 ? -19.594 -24.062 -14.625 1 96.88 60 VAL B CA 1
ATOM 6308 C C . VAL B 1 60 ? -18.891 -23.719 -15.938 1 96.88 60 VAL B C 1
ATOM 6310 O O . VAL B 1 60 ? -18.312 -22.641 -16.078 1 96.88 60 VAL B O 1
ATOM 6313 N N . LEU B 1 61 ? -18.922 -24.594 -16.891 1 95.31 61 LEU B N 1
ATOM 6314 C CA . LEU B 1 61 ? -18.328 -24.344 -18.203 1 95.31 61 LEU B CA 1
ATOM 6315 C C . LEU B 1 61 ? -19.031 -23.188 -18.906 1 95.31 61 LEU B C 1
ATOM 6317 O O . LEU B 1 61 ? -18.375 -22.344 -19.516 1 95.31 61 LEU B O 1
ATOM 6321 N N . ALA B 1 62 ? -20.328 -23.172 -18.797 1 95.69 62 ALA B N 1
ATOM 6322 C CA . ALA B 1 62 ? -21.125 -22.125 -19.422 1 95.69 62 ALA B CA 1
ATOM 6323 C C . ALA B 1 62 ? -20.812 -20.766 -18.797 1 95.69 62 ALA B C 1
ATOM 6325 O O . ALA B 1 62 ? -20.781 -19.75 -19.5 1 95.69 62 ALA B O 1
ATOM 6326 N N . ALA B 1 63 ? -20.656 -20.812 -17.531 1 95.19 63 ALA B N 1
ATOM 6327 C CA . ALA B 1 63 ? -20.297 -19.578 -16.828 1 95.19 63 ALA B CA 1
ATOM 6328 C C . ALA B 1 63 ? -19.031 -18.969 -17.406 1 95.19 63 ALA B C 1
ATOM 6330 O O . ALA B 1 63 ? -18.969 -17.75 -17.656 1 95.19 63 ALA B O 1
ATOM 6331 N N . ARG B 1 64 ? -18.016 -19.703 -17.594 1 91 64 ARG B N 1
ATOM 6332 C CA . ARG B 1 64 ? -16.75 -19.203 -18.141 1 91 64 ARG B CA 1
ATOM 6333 C C . ARG B 1 64 ? -16.938 -18.688 -19.562 1 91 64 ARG B C 1
ATOM 6335 O O . ARG B 1 64 ? -16.469 -17.594 -19.891 1 91 64 ARG B O 1
ATOM 6342 N N . GLU B 1 65 ? -17.594 -19.453 -20.359 1 88.19 65 GLU B N 1
ATOM 6343 C CA . GLU B 1 65 ? -17.734 -19.141 -21.781 1 88.19 65 GLU B CA 1
ATOM 6344 C C . GLU B 1 65 ? -18.5 -17.828 -21.969 1 88.19 65 GLU B C 1
ATOM 6346 O O . GLU B 1 65 ? -18.188 -17.062 -22.891 1 88.19 65 GLU B O 1
ATOM 6351 N N . VAL B 1 66 ? -19.391 -17.578 -21.141 1 87.69 66 VAL B N 1
ATOM 6352 C CA . VAL B 1 66 ? -20.25 -16.406 -21.297 1 87.69 66 VAL B CA 1
ATOM 6353 C C . VAL B 1 66 ? -19.609 -15.203 -20.609 1 87.69 66 VAL B C 1
ATOM 6355 O O . VAL B 1 66 ? -19.562 -14.102 -21.156 1 87.69 66 VAL B O 1
ATOM 6358 N N . ALA B 1 67 ? -19.125 -15.43 -19.469 1 88.75 67 ALA B N 1
ATOM 6359 C CA . ALA B 1 67 ? -18.641 -14.336 -18.625 1 88.75 67 ALA B CA 1
ATOM 6360 C C . ALA B 1 67 ? -17.391 -13.695 -19.234 1 88.75 67 ALA B C 1
ATOM 6362 O O . ALA B 1 67 ? -17.172 -12.492 -19.078 1 88.75 67 ALA B O 1
ATOM 6363 N N . ARG B 1 68 ? -16.609 -14.414 -19.938 1 82.12 68 ARG B N 1
ATOM 6364 C CA . ARG B 1 68 ? -15.344 -13.906 -20.453 1 82.12 68 ARG B CA 1
ATOM 6365 C C . ARG B 1 68 ? -15.57 -12.773 -21.453 1 82.12 68 ARG B C 1
ATOM 6367 O O . ARG B 1 68 ? -14.648 -12.008 -21.75 1 82.12 68 ARG B O 1
ATOM 6374 N N . TYR B 1 69 ? -16.812 -12.539 -21.891 1 80.81 69 TYR B N 1
ATOM 6375 C CA . TYR B 1 69 ? -17.109 -11.477 -22.844 1 80.81 69 TYR B CA 1
ATOM 6376 C C . TYR B 1 69 ? -17.484 -10.18 -22.125 1 80.81 69 TYR B C 1
ATOM 6378 O O . TYR B 1 69 ? -17.672 -9.141 -22.766 1 80.81 69 TYR B O 1
ATOM 6386 N N . VAL B 1 70 ? -17.531 -10.227 -20.891 1 78.5 70 VAL B N 1
ATOM 6387 C CA . VAL B 1 70 ? -17.875 -9.039 -20.125 1 78.5 70 VAL B CA 1
ATOM 6388 C C . VAL B 1 70 ? -16.641 -8.156 -19.969 1 78.5 70 VAL B C 1
ATOM 6390 O O . VAL B 1 70 ? -16.75 -6.93 -19.891 1 78.5 70 VAL B O 1
ATOM 6393 N N . THR B 1 71 ? -15.461 -8.758 -19.891 1 73.5 71 THR B N 1
ATOM 6394 C CA . THR B 1 71 ? -14.258 -7.996 -19.578 1 73.5 71 THR B CA 1
ATOM 6395 C C . THR B 1 71 ? -13.547 -7.555 -20.859 1 73.5 71 THR B C 1
ATOM 6397 O O . THR B 1 71 ? -13.828 -8.078 -21.938 1 73.5 71 THR B O 1
ATOM 6400 N N . ALA B 1 72 ? -12.773 -6.48 -20.578 1 65.19 72 ALA B N 1
ATOM 6401 C CA . ALA B 1 72 ? -11.922 -5.969 -21.641 1 65.19 72 ALA B CA 1
ATOM 6402 C C . ALA B 1 72 ? -10.445 -6.266 -21.359 1 65.19 72 ALA B C 1
ATOM 6404 O O . ALA B 1 72 ? -9.586 -6.031 -22.219 1 65.19 72 ALA B O 1
ATOM 6405 N N . SER B 1 73 ? -10.195 -6.863 -20.234 1 72.12 73 SER B N 1
ATOM 6406 C CA . SER B 1 73 ? -8.789 -7.09 -19.906 1 72.12 73 SER B CA 1
ATOM 6407 C C . SER B 1 73 ? -8.219 -8.25 -20.719 1 72.12 73 SER B C 1
ATOM 6409 O O . SER B 1 73 ? -8.812 -9.328 -20.766 1 72.12 73 SER B O 1
ATOM 6411 N N . PRO B 1 74 ? -7.16 -8.023 -21.375 1 65.38 74 PRO B N 1
ATOM 6412 C CA . PRO B 1 74 ? -6.586 -9.07 -22.219 1 65.38 74 PRO B CA 1
ATOM 6413 C C . PRO B 1 74 ? -6.234 -10.336 -21.438 1 65.38 74 PRO B C 1
ATOM 6415 O O . PRO B 1 74 ? -6.371 -11.445 -21.953 1 65.38 74 PRO B O 1
ATOM 6418 N N . GLY B 1 75 ? -5.738 -10.172 -20.25 1 63.75 75 GLY B N 1
ATOM 6419 C CA . GLY B 1 75 ? -5.359 -11.336 -19.453 1 63.75 75 GLY B CA 1
ATOM 6420 C C . GLY B 1 75 ? -6.504 -12.305 -19.234 1 63.75 75 GLY B C 1
ATOM 6421 O O . GLY B 1 75 ? -6.348 -13.508 -19.406 1 63.75 75 GLY B O 1
ATOM 6422 N N . SER B 1 76 ? -7.594 -11.719 -19 1 67.75 76 SER B N 1
ATOM 6423 C CA . SER B 1 76 ? -8.758 -12.547 -18.688 1 67.75 76 SER B CA 1
ATOM 6424 C C . SER B 1 76 ? -9.43 -13.07 -19.953 1 67.75 76 SER B C 1
ATOM 6426 O O . SER B 1 76 ? -9.859 -14.227 -20 1 67.75 76 SER B O 1
ATOM 6428 N N . ARG B 1 77 ? -9.43 -12.25 -20.922 1 67.56 77 ARG B N 1
ATOM 6429 C CA . ARG B 1 77 ? -10.164 -12.602 -22.141 1 67.56 77 ARG B CA 1
ATOM 6430 C C . ARG B 1 77 ? -9.336 -13.5 -23.047 1 67.56 77 ARG B C 1
ATOM 6432 O O . ARG B 1 77 ? -9.836 -14.516 -23.531 1 67.56 77 ARG B O 1
ATOM 6439 N N . GLU B 1 78 ? -8.117 -13.109 -23.219 1 63.78 78 GLU B N 1
ATOM 6440 C CA . GLU B 1 78 ? -7.32 -13.781 -24.25 1 63.78 78 GLU B CA 1
ATOM 6441 C C . GLU B 1 78 ? -6.488 -14.914 -23.656 1 63.78 78 GLU B C 1
ATOM 6443 O O . GLU B 1 78 ? -6.305 -15.953 -24.281 1 63.78 78 GLU B O 1
ATOM 6448 N N . MET B 1 79 ? -6.117 -14.641 -22.453 1 64.88 79 MET B N 1
ATOM 6449 C CA . MET B 1 79 ? -5.129 -15.594 -21.953 1 64.88 79 MET B CA 1
ATOM 6450 C C . MET B 1 79 ? -5.781 -16.641 -21.047 1 64.88 79 MET B C 1
ATOM 6452 O O . MET B 1 79 ? -5.156 -17.641 -20.703 1 64.88 79 MET B O 1
ATOM 6456 N N . GLY B 1 80 ? -6.957 -16.422 -20.812 1 66.19 80 GLY B N 1
ATOM 6457 C CA . GLY B 1 80 ? -7.684 -17.453 -20.094 1 66.19 80 GLY B CA 1
ATOM 6458 C C . GLY B 1 80 ? -7.289 -17.562 -18.625 1 66.19 80 GLY B C 1
ATOM 6459 O O . GLY B 1 80 ? -7.496 -18.594 -18 1 66.19 80 GLY B O 1
ATOM 6460 N N . GLU B 1 81 ? -6.715 -16.578 -18.109 1 77.5 81 GLU B N 1
ATOM 6461 C CA . GLU B 1 81 ? -6.359 -16.594 -16.688 1 77.5 81 GLU B CA 1
ATOM 6462 C C . GLU B 1 81 ? -7.574 -16.312 -15.812 1 77.5 81 GLU B C 1
ATOM 6464 O O . GLU B 1 81 ? -7.562 -15.383 -15.008 1 77.5 81 GLU B O 1
ATOM 6469 N N . SER B 1 82 ? -8.562 -17.078 -15.977 1 87.62 82 SER B N 1
ATOM 6470 C CA . SER B 1 82 ? -9.805 -17.016 -15.211 1 87.62 82 SER B CA 1
ATOM 6471 C C . SER B 1 82 ? -10.398 -18.406 -15.008 1 87.62 82 SER B C 1
ATOM 6473 O O . SER B 1 82 ? -10.172 -19.312 -15.812 1 87.62 82 SER B O 1
ATOM 6475 N N . LEU B 1 83 ? -11.086 -18.547 -13.961 1 91.5 83 LEU B N 1
ATOM 6476 C CA . LEU B 1 83 ? -11.656 -19.844 -13.586 1 91.5 83 LEU B CA 1
ATOM 6477 C C . LEU B 1 83 ? -12.938 -19.656 -12.773 1 91.5 83 LEU B C 1
ATOM 6479 O O . LEU B 1 83 ? -13.039 -18.719 -11.969 1 91.5 83 LEU B O 1
ATOM 6483 N N . TRP B 1 84 ? -13.922 -20.484 -13.094 1 95.31 84 TRP B N 1
ATOM 6484 C CA . TRP B 1 84 ? -15.133 -20.578 -12.281 1 95.31 84 TRP B CA 1
ATOM 6485 C C . TRP B 1 84 ? -15.305 -21.969 -11.711 1 95.31 84 TRP B C 1
ATOM 6487 O O . TRP B 1 84 ? -15.023 -22.969 -12.383 1 95.31 84 TRP B O 1
ATOM 6497 N N . THR B 1 85 ? -15.688 -22.016 -10.508 1 97.31 85 THR B N 1
ATOM 6498 C CA . THR B 1 85 ? -15.859 -23.297 -9.836 1 97.31 85 THR B CA 1
ATOM 6499 C C . THR B 1 85 ? -17.125 -23.297 -8.977 1 97.31 85 THR B C 1
ATOM 6501 O O . THR B 1 85 ? -17.656 -22.234 -8.648 1 97.31 85 THR B O 1
ATOM 6504 N N . LEU B 1 86 ? -17.641 -24.484 -8.797 1 98.56 86 LEU B N 1
ATOM 6505 C CA . LEU B 1 86 ? -18.625 -24.734 -7.754 1 98.56 86 LEU B CA 1
ATOM 6506 C C . LEU B 1 86 ? -18.016 -25.562 -6.625 1 98.56 86 LEU B C 1
ATOM 6508 O O . LEU B 1 86 ? -17.359 -26.578 -6.871 1 98.56 86 LEU B O 1
ATOM 6512 N N . THR B 1 87 ? -18.219 -25.078 -5.414 1 98.5 87 THR B N 1
ATOM 6513 C CA . THR B 1 87 ? -17.656 -25.797 -4.273 1 98.5 87 THR B CA 1
ATOM 6514 C C . THR B 1 87 ? -18.781 -26.312 -3.365 1 98.5 87 THR B C 1
ATOM 6516 O O . THR B 1 87 ? -19.922 -25.875 -3.473 1 98.5 87 THR B O 1
ATOM 6519 N N . THR B 1 88 ? -18.453 -27.281 -2.527 1 98.38 88 THR B N 1
ATOM 6520 C CA . THR B 1 88 ? -19.312 -27.672 -1.415 1 98.38 88 THR B CA 1
ATOM 6521 C C . THR B 1 88 ? -19.438 -26.531 -0.406 1 98.38 88 THR B C 1
ATOM 6523 O O . THR B 1 88 ? -18.719 -25.531 -0.507 1 98.38 88 THR B O 1
ATOM 6526 N N . PRO B 1 89 ? -20.359 -26.672 0.549 1 98.06 89 PRO B N 1
ATOM 6527 C CA . PRO B 1 89 ? -20.469 -25.625 1.567 1 98.06 89 PRO B CA 1
ATOM 6528 C C . PRO B 1 89 ? -19.172 -25.422 2.355 1 98.06 89 PRO B C 1
ATOM 6530 O O . PRO B 1 89 ? -18.906 -24.328 2.854 1 98.06 89 PRO B O 1
ATOM 6533 N N . GLU B 1 90 ? -18.375 -26.5 2.434 1 97.44 90 GLU B N 1
ATOM 6534 C CA . GLU B 1 90 ? -17.141 -26.484 3.227 1 97.44 90 GLU B CA 1
ATOM 6535 C C . GLU B 1 90 ? -15.977 -25.922 2.42 1 97.44 90 GLU B C 1
ATOM 6537 O O . GLU B 1 90 ? -14.891 -25.688 2.965 1 97.44 90 GLU B O 1
ATOM 6542 N N . GLY B 1 91 ? -16.125 -25.719 1.132 1 97.38 91 GLY B N 1
ATOM 6543 C CA . GLY B 1 91 ? -15.094 -25.062 0.33 1 97.38 91 GLY B CA 1
ATOM 6544 C C . GLY B 1 91 ? -14.336 -26.031 -0.561 1 97.38 91 GLY B C 1
ATOM 6545 O O . GLY B 1 91 ? -13.352 -25.656 -1.201 1 97.38 91 GLY B O 1
ATOM 6546 N N . ASP B 1 92 ? -14.781 -27.281 -0.681 1 97.88 92 ASP B N 1
ATOM 6547 C CA . ASP B 1 92 ? -14.133 -28.25 -1.568 1 97.88 92 ASP B CA 1
ATOM 6548 C C . ASP B 1 92 ? -14.672 -28.125 -2.992 1 97.88 92 ASP B C 1
ATOM 6550 O O . ASP B 1 92 ? -15.883 -28.156 -3.207 1 97.88 92 ASP B O 1
ATOM 6554 N N . THR B 1 93 ? -13.789 -28.047 -3.914 1 97.38 93 THR B N 1
ATOM 6555 C CA . THR B 1 93 ? -14.188 -27.844 -5.305 1 97.38 93 THR B CA 1
ATOM 6556 C C . THR B 1 93 ? -14.914 -29.078 -5.832 1 97.38 93 THR B C 1
ATOM 6558 O O . THR B 1 93 ? -14.398 -30.203 -5.746 1 97.38 93 THR B O 1
ATOM 6561 N N . LEU B 1 94 ? -16.062 -28.875 -6.398 1 97.75 94 LEU B N 1
ATOM 6562 C CA . LEU B 1 94 ? -16.922 -29.922 -6.945 1 97.75 94 LEU B CA 1
ATOM 6563 C C . LEU B 1 94 ? -16.766 -30.016 -8.461 1 97.75 94 LEU B C 1
ATOM 6565 O O . LEU B 1 94 ? -16.766 -31.109 -9.023 1 97.75 94 LEU B O 1
ATOM 6569 N N . ALA B 1 95 ? -16.703 -28.891 -9.039 1 96.81 95 ALA B N 1
ATOM 6570 C CA . ALA B 1 95 ? -16.562 -28.781 -10.492 1 96.81 95 ALA B CA 1
ATOM 6571 C C . ALA B 1 95 ? -15.766 -27.547 -10.867 1 96.81 95 ALA B C 1
ATOM 6573 O O . ALA B 1 95 ? -15.805 -26.531 -10.156 1 96.81 95 ALA B O 1
ATOM 6574 N N . ILE B 1 96 ? -15.062 -27.656 -11.938 1 93.81 96 ILE B N 1
ATOM 6575 C CA . ILE B 1 96 ? -14.172 -26.578 -12.352 1 93.81 96 ILE B CA 1
ATOM 6576 C C . ILE B 1 96 ? -14.344 -26.328 -13.844 1 93.81 96 ILE B C 1
ATOM 6578 O O . ILE B 1 96 ? -14.562 -27.25 -14.625 1 93.81 96 ILE B O 1
ATOM 6582 N N . SER B 1 97 ? -14.32 -25.094 -14.133 1 91.62 97 SER B N 1
ATOM 6583 C CA . SER B 1 97 ? -14.336 -24.734 -15.547 1 91.62 97 SER B CA 1
ATOM 6584 C C . SER B 1 97 ? -12.977 -24.969 -16.188 1 91.62 97 SER B C 1
ATOM 6586 O O . SER B 1 97 ? -12.078 -25.547 -15.57 1 91.62 97 SER B O 1
ATOM 6588 N N . LEU B 1 98 ? -12.812 -24.656 -17.453 1 82.44 98 LEU B N 1
ATOM 6589 C CA . LEU B 1 98 ? -11.492 -24.594 -18.062 1 82.44 98 LEU B CA 1
ATOM 6590 C C . LEU B 1 98 ? -10.695 -23.422 -17.531 1 82.44 98 LEU B C 1
ATOM 6592 O O . LEU B 1 98 ? -11.281 -22.438 -17.062 1 82.44 98 LEU B O 1
ATOM 6596 N N . GLY B 1 99 ? -9.477 -23.594 -17.469 1 79.69 99 GLY B N 1
ATOM 6597 C CA . GLY B 1 99 ? -8.625 -22.516 -16.969 1 79.69 99 GLY B CA 1
ATOM 6598 C C . GLY B 1 99 ? -7.523 -23.016 -16.062 1 79.69 99 GLY B C 1
ATOM 6599 O O . GLY B 1 99 ? -6.996 -24.109 -16.25 1 79.69 99 GLY B O 1
ATOM 6600 N N . PHE B 1 100 ? -7.219 -22.141 -15.094 1 80.38 100 PHE B N 1
ATOM 6601 C CA . PHE B 1 100 ? -6.113 -22.453 -14.195 1 80.38 100 PHE B CA 1
ATOM 6602 C C . PHE B 1 100 ? -6.578 -23.344 -13.055 1 80.38 100 PHE B C 1
ATOM 6604 O O . PHE B 1 100 ? -6.836 -22.859 -11.945 1 80.38 100 PHE B O 1
ATOM 6611 N N . PHE B 1 101 ? -6.484 -24.625 -13.148 1 81.25 101 PHE B N 1
ATOM 6612 C CA . PHE B 1 101 ? -7.078 -25.656 -12.297 1 81.25 101 PHE B CA 1
ATOM 6613 C C . PHE B 1 101 ? -6.465 -25.625 -10.906 1 81.25 101 PHE B C 1
ATOM 6615 O O . PHE B 1 101 ? -7.094 -26.062 -9.938 1 81.25 101 PHE B O 1
ATOM 6622 N N . SER B 1 102 ? -5.363 -25.078 -10.875 1 81.06 102 SER B N 1
ATOM 6623 C CA . SER B 1 102 ? -4.637 -25.25 -9.617 1 81.06 102 SER B CA 1
ATOM 6624 C C . SER B 1 102 ? -5.211 -24.359 -8.516 1 81.06 102 SER B C 1
ATOM 6626 O O . SER B 1 102 ? -4.883 -24.531 -7.34 1 81.06 102 SER B O 1
ATOM 6628 N N . HIS B 1 103 ? -6.133 -23.516 -8.859 1 90.69 103 HIS B N 1
ATOM 6629 C CA . HIS B 1 103 ? -6.762 -22.672 -7.844 1 90.69 103 HIS B CA 1
ATOM 6630 C C . HIS B 1 103 ? -7.855 -23.422 -7.098 1 90.69 103 HIS B C 1
ATOM 6632 O O . HIS B 1 103 ? -8.586 -22.844 -6.301 1 90.69 103 HIS B O 1
ATOM 6638 N N . LEU B 1 104 ? -8.023 -24.641 -7.215 1 86.81 104 LEU B N 1
ATOM 6639 C CA . LEU B 1 104 ? -9.133 -25.453 -6.707 1 86.81 104 LEU B CA 1
ATOM 6640 C C . LEU B 1 104 ? -9.094 -25.531 -5.184 1 86.81 104 LEU B C 1
ATOM 6642 O O . LEU B 1 104 ? -10.094 -25.859 -4.551 1 86.81 104 LEU B O 1
ATOM 6646 N N . ASN B 1 105 ? -7.977 -25.188 -4.598 1 87.06 105 ASN B N 1
ATOM 6647 C CA . ASN B 1 105 ? -7.891 -25.375 -3.15 1 87.06 105 ASN B CA 1
ATOM 6648 C C . ASN B 1 105 ? -7.98 -24.031 -2.416 1 87.06 105 ASN B C 1
ATOM 6650 O O . ASN B 1 105 ? -8.047 -24 -1.187 1 87.06 105 ASN B O 1
ATOM 6654 N N . SER B 1 106 ? -7.992 -22.969 -3.07 1 92.69 106 SER B N 1
ATOM 6655 C CA . SER B 1 106 ? -8.031 -21.641 -2.443 1 92.69 106 SER B CA 1
ATOM 6656 C C . SER B 1 106 ? -9.328 -21.438 -1.678 1 92.69 106 SER B C 1
ATOM 6658 O O . SER B 1 106 ? -9.336 -20.797 -0.622 1 92.69 106 SER B O 1
ATOM 6660 N N . SER B 1 107 ? -10.375 -22 -2.164 1 96.88 107 SER B N 1
ATOM 6661 C CA . SER B 1 107 ? -11.68 -21.812 -1.543 1 96.88 107 SER B CA 1
ATOM 6662 C C . SER B 1 107 ? -11.711 -22.391 -0.129 1 96.88 107 SER B C 1
ATOM 6664 O O . SER B 1 107 ? -12.367 -21.828 0.755 1 96.88 107 SER B O 1
ATOM 6666 N N . ARG B 1 108 ? -11.008 -23.453 0.053 1 96.25 108 ARG B N 1
ATOM 6667 C CA . ARG B 1 108 ? -10.969 -24.047 1.383 1 96.25 108 ARG B CA 1
ATOM 6668 C C . ARG B 1 108 ? -10.391 -23.078 2.404 1 96.25 108 ARG B C 1
ATOM 6670 O O . ARG B 1 108 ? -10.859 -23.016 3.541 1 96.25 108 ARG B O 1
ATOM 6677 N N . VAL B 1 109 ? -9.391 -22.344 2 1 97.19 109 VAL B N 1
ATOM 6678 C CA . VAL B 1 109 ? -8.719 -21.406 2.896 1 97.19 109 VAL B CA 1
ATOM 6679 C C . VAL B 1 109 ? -9.672 -20.266 3.24 1 97.19 109 VAL B C 1
ATOM 6681 O O . VAL B 1 109 ? -9.867 -19.953 4.418 1 97.19 109 VAL B O 1
ATOM 6684 N N . ALA B 1 110 ? -10.258 -19.688 2.27 1 98.19 110 ALA B N 1
ATOM 6685 C CA . ALA B 1 110 ? -11.125 -18.531 2.457 1 98.19 110 ALA B CA 1
ATOM 6686 C C . ALA B 1 110 ? -12.359 -18.891 3.279 1 98.19 110 ALA B C 1
ATOM 6688 O O . ALA B 1 110 ? -12.742 -18.156 4.195 1 98.19 110 ALA B O 1
ATOM 6689 N N . ILE B 1 111 ? -13.016 -19.984 2.947 1 98.31 111 ILE B N 1
ATOM 6690 C CA . ILE B 1 111 ? -14.25 -20.391 3.607 1 98.31 111 ILE B CA 1
ATOM 6691 C C . ILE B 1 111 ? -13.961 -20.797 5.051 1 98.31 111 ILE B C 1
ATOM 6693 O O . ILE B 1 111 ? -14.727 -20.484 5.957 1 98.31 111 ILE B O 1
ATOM 6697 N N . ARG B 1 112 ? -12.883 -21.516 5.277 1 97.81 112 ARG B N 1
ATOM 6698 C CA . ARG B 1 112 ? -12.484 -21.844 6.645 1 97.81 112 ARG B CA 1
ATOM 6699 C C . ARG B 1 112 ? -12.266 -20.578 7.465 1 97.81 112 ARG B C 1
ATOM 6701 O O . ARG B 1 112 ? -12.672 -20.5 8.625 1 97.81 112 ARG B O 1
ATOM 6708 N N . PHE B 1 113 ? -11.594 -19.625 6.898 1 97.94 113 PHE B N 1
ATOM 6709 C CA . PHE B 1 113 ? -11.367 -18.359 7.586 1 97.94 113 PHE B CA 1
ATOM 6710 C C . PHE B 1 113 ? -12.688 -17.703 7.977 1 97.94 113 PHE B C 1
ATOM 6712 O O . PHE B 1 113 ? -12.859 -17.266 9.117 1 97.94 113 PHE B O 1
ATOM 6719 N N . MET B 1 114 ? -13.594 -17.594 6.996 1 98.5 114 MET B N 1
ATOM 6720 C CA . MET B 1 114 ? -14.898 -17 7.281 1 98.5 114 MET B CA 1
ATOM 6721 C C . MET B 1 114 ? -15.633 -17.781 8.367 1 98.5 114 MET B C 1
ATOM 6723 O O . MET B 1 114 ? -16.281 -17.203 9.234 1 98.5 114 MET B O 1
ATOM 6727 N N . ALA B 1 115 ? -15.492 -19.094 8.305 1 98.25 115 ALA B N 1
ATOM 6728 C CA . ALA B 1 115 ? -16.094 -19.969 9.312 1 98.25 115 ALA B CA 1
ATOM 6729 C C . ALA B 1 115 ? -15.516 -19.688 10.695 1 98.25 115 ALA B C 1
ATOM 6731 O O . ALA B 1 115 ? -16.266 -19.484 11.656 1 98.25 115 ALA B O 1
ATOM 6732 N N . GLU B 1 116 ? -14.258 -19.625 10.789 1 97.69 116 GLU B N 1
ATOM 6733 C CA . GLU B 1 116 ? -13.555 -19.484 12.055 1 97.69 116 GLU B CA 1
ATOM 6734 C C . GLU B 1 116 ? -13.781 -18.094 12.656 1 97.69 116 GLU B C 1
ATOM 6736 O O . GLU B 1 116 ? -13.602 -17.906 13.859 1 97.69 116 GLU B O 1
ATOM 6741 N N . ASN B 1 117 ? -14.141 -17.172 11.82 1 97.81 117 ASN B N 1
ATOM 6742 C CA . ASN B 1 117 ? -14.367 -15.812 12.305 1 97.81 117 ASN B CA 1
ATOM 6743 C C . ASN B 1 117 ? -15.859 -15.492 12.367 1 97.81 117 ASN B C 1
ATOM 6745 O O . ASN B 1 117 ? -16.234 -14.32 12.43 1 97.81 117 ASN B O 1
ATOM 6749 N N . ASP B 1 118 ? -16.703 -16.453 12.25 1 97.25 118 ASP B N 1
ATOM 6750 C CA . ASP B 1 118 ? -18.141 -16.375 12.5 1 97.25 118 ASP B CA 1
ATOM 6751 C C . ASP B 1 118 ? -18.812 -15.375 11.562 1 97.25 118 ASP B C 1
ATOM 6753 O O . ASP B 1 118 ? -19.594 -14.531 12 1 97.25 118 ASP B O 1
ATOM 6757 N N . TYR B 1 119 ? -18.484 -15.461 10.289 1 97.44 119 TYR B N 1
ATOM 6758 C CA . TYR B 1 119 ? -19.078 -14.578 9.297 1 97.44 119 TYR B CA 1
ATOM 6759 C C . TYR B 1 119 ? -20.578 -14.852 9.156 1 97.44 119 TYR B C 1
ATOM 6761 O O . TYR B 1 119 ? -21.328 -13.984 8.703 1 97.44 119 TYR B O 1
ATOM 6769 N N . ASP B 1 120 ? -21.062 -16.016 9.492 1 94.75 120 ASP B N 1
ATOM 6770 C CA . ASP B 1 120 ? -22.484 -16.328 9.461 1 94.75 120 ASP B CA 1
ATOM 6771 C C . ASP B 1 120 ? -23.266 -15.438 10.422 1 94.75 120 ASP B C 1
ATOM 6773 O O . ASP B 1 120 ? -24.453 -15.18 10.219 1 94.75 120 ASP B O 1
ATOM 6777 N N . GLU B 1 121 ? -22.562 -15.031 11.43 1 95.69 121 GLU B N 1
ATOM 6778 C CA . GLU B 1 121 ? -23.188 -14.164 12.422 1 95.69 121 GLU B CA 1
ATOM 6779 C C . GLU B 1 121 ? -23.078 -12.695 12.031 1 95.69 121 GLU B C 1
ATOM 6781 O O . GLU B 1 121 ? -24.047 -11.945 12.133 1 95.69 121 GLU B O 1
ATOM 6786 N N . ASN B 1 122 ? -21.953 -12.344 11.633 1 97.31 122 ASN B N 1
ATOM 6787 C CA . ASN B 1 122 ? -21.656 -10.969 11.242 1 97.31 122 ASN B CA 1
ATOM 6788 C C . ASN B 1 122 ? -20.594 -10.914 10.141 1 97.31 122 ASN B C 1
ATOM 6790 O O . ASN B 1 122 ? -19.422 -11.234 10.375 1 97.31 122 ASN B O 1
ATOM 6794 N N . PRO B 1 123 ? -21.031 -10.594 9.062 1 96.5 123 PRO B N 1
ATOM 6795 C CA . PRO B 1 123 ? -22.203 -9.828 8.617 1 96.5 123 PRO B CA 1
ATOM 6796 C C . PRO B 1 123 ? -23.391 -10.711 8.25 1 96.5 123 PRO B C 1
ATOM 6798 O O . PRO B 1 123 ? -24.453 -10.203 7.883 1 96.5 123 PRO B O 1
ATOM 6801 N N . GLY B 1 124 ? -23.234 -11.914 8.367 1 96.38 124 GLY B N 1
ATOM 6802 C CA . GLY B 1 124 ? -24.188 -12.867 7.812 1 96.38 124 GLY B CA 1
ATOM 6803 C C . GLY B 1 124 ? -23.812 -13.367 6.438 1 96.38 124 GLY B C 1
ATOM 6804 O O . GLY B 1 124 ? -23 -12.742 5.746 1 96.38 124 GLY B O 1
ATOM 6805 N N . ILE B 1 125 ? -24.281 -14.516 6.113 1 97.75 125 ILE B N 1
ATOM 6806 C CA . ILE B 1 125 ? -24.094 -15.125 4.801 1 97.75 125 ILE B CA 1
ATOM 6807 C C . ILE B 1 125 ? -25.438 -15.5 4.207 1 97.75 125 ILE B C 1
ATOM 6809 O O . ILE B 1 125 ? -26.078 -16.453 4.652 1 97.75 125 ILE B O 1
ATOM 6813 N N . ASN B 1 126 ? -25.828 -14.719 3.229 1 97.88 126 ASN B N 1
ATOM 6814 C CA . ASN B 1 126 ? -27.141 -14.914 2.6 1 97.88 126 ASN B CA 1
ATOM 6815 C C . ASN B 1 126 ? -27 -15.312 1.134 1 97.88 126 ASN B C 1
ATOM 6817 O O . ASN B 1 126 ? -25.938 -15.141 0.538 1 97.88 126 ASN B O 1
ATOM 6821 N N . ASP B 1 127 ? -28.094 -15.922 0.609 1 98.56 127 ASP B N 1
ATOM 6822 C CA . ASP B 1 127 ? -28.125 -16.312 -0.798 1 98.56 127 ASP B CA 1
ATOM 6823 C C . ASP B 1 127 ? -27.859 -15.109 -1.704 1 98.56 127 ASP B C 1
ATOM 6825 O O . ASP B 1 127 ? -28.531 -14.086 -1.593 1 98.56 127 ASP B O 1
ATOM 6829 N N . GLY B 1 128 ? -26.812 -15.211 -2.518 1 98.62 128 GLY B N 1
ATOM 6830 C CA . GLY B 1 128 ? -26.547 -14.164 -3.488 1 98.62 128 GLY B CA 1
ATOM 6831 C C . GLY B 1 128 ? -25.672 -13.055 -2.943 1 98.62 128 GLY B C 1
ATOM 6832 O O . GLY B 1 128 ? -25.422 -12.055 -3.621 1 98.62 128 GLY B O 1
ATOM 6833 N N . ASP B 1 129 ? -25.188 -13.156 -1.714 1 98.62 129 ASP B N 1
ATOM 6834 C CA . ASP B 1 129 ? -24.156 -12.25 -1.237 1 98.62 129 ASP B CA 1
ATOM 6835 C C . ASP B 1 129 ? -22.891 -12.359 -2.09 1 98.62 129 ASP B C 1
ATOM 6837 O O . ASP B 1 129 ? -22.719 -13.328 -2.838 1 98.62 129 ASP B O 1
ATOM 6841 N N . VAL B 1 130 ? -22.062 -11.383 -2.021 1 98.88 130 VAL B N 1
ATOM 6842 C CA . VAL B 1 130 ? -20.797 -11.406 -2.758 1 98.88 130 VAL B CA 1
ATOM 6843 C C . VAL B 1 130 ? -19.641 -11.148 -1.799 1 98.88 130 VAL B C 1
ATOM 6845 O O . VAL B 1 130 ? -19.609 -10.141 -1.093 1 98.88 130 VAL B O 1
ATOM 6848 N N . PHE B 1 131 ? -18.734 -12.07 -1.689 1 98.81 131 PHE B N 1
ATOM 6849 C CA . PHE B 1 131 ? -17.5 -11.914 -0.934 1 98.81 131 PHE B CA 1
ATOM 6850 C C . PHE B 1 131 ? -16.297 -11.906 -1.865 1 98.81 131 PHE B C 1
ATOM 6852 O O . PHE B 1 131 ? -16.266 -12.648 -2.854 1 98.81 131 PHE B O 1
ATOM 6859 N N . VAL B 1 132 ? -15.289 -11.094 -1.589 1 98.69 132 VAL B N 1
ATOM 6860 C CA . VAL B 1 132 ? -14.094 -11.008 -2.424 1 98.69 132 VAL B CA 1
ATOM 6861 C C . VAL B 1 132 ? -12.844 -11.078 -1.548 1 98.69 132 VAL B C 1
ATOM 6863 O O . VAL B 1 132 ? -12.852 -10.633 -0.399 1 98.69 132 VAL B O 1
ATOM 6866 N N . THR B 1 133 ? -11.789 -11.68 -2.043 1 98.38 133 THR B N 1
ATOM 6867 C CA . THR B 1 133 ? -10.5 -11.688 -1.351 1 98.38 133 THR B CA 1
ATOM 6868 C C . THR B 1 133 ? -9.352 -11.883 -2.34 1 98.38 133 THR B C 1
ATOM 6870 O O . THR B 1 133 ? -9.562 -12.391 -3.445 1 98.38 133 THR B O 1
ATOM 6873 N N . ASP B 1 134 ? -8.242 -11.383 -2.045 1 97.5 134 ASP B N 1
ATOM 6874 C CA . ASP B 1 134 ? -6.988 -11.625 -2.756 1 97.5 134 ASP B CA 1
ATOM 6875 C C . ASP B 1 134 ? -5.828 -11.789 -1.78 1 97.5 134 ASP B C 1
ATOM 6877 O O . ASP B 1 134 ? -4.66 -11.688 -2.17 1 97.5 134 ASP B O 1
ATOM 6881 N N . ASP B 1 135 ? -6.156 -12.031 -0.499 1 97.25 135 ASP B N 1
ATOM 6882 C CA . ASP B 1 135 ? -5.172 -12.172 0.568 1 97.25 135 ASP B CA 1
ATOM 6883 C C . ASP B 1 135 ? -4.594 -13.586 0.602 1 97.25 135 ASP B C 1
ATOM 6885 O O . ASP B 1 135 ? -5.328 -14.562 0.488 1 97.25 135 ASP B O 1
ATOM 6889 N N . GLY B 1 136 ? -3.301 -13.648 0.723 1 95.94 136 GLY B N 1
ATOM 6890 C CA . GLY B 1 136 ? -2.648 -14.945 0.737 1 95.94 136 GLY B CA 1
ATOM 6891 C C . GLY B 1 136 ? -2.855 -15.703 2.035 1 95.94 136 GLY B C 1
ATOM 6892 O O . GLY B 1 136 ? -3.059 -16.922 2.025 1 95.94 136 GLY B O 1
ATOM 6893 N N . LYS B 1 137 ? -2.838 -15.031 3.115 1 95.69 137 LYS B N 1
ATOM 6894 C CA . LYS B 1 137 ? -2.898 -15.656 4.434 1 95.69 137 LYS B CA 1
ATOM 6895 C C . LYS B 1 137 ? -4.316 -16.125 4.754 1 95.69 137 LYS B C 1
ATOM 6897 O O . LYS B 1 137 ? -4.516 -17.25 5.195 1 95.69 137 LYS B O 1
ATOM 6902 N N . THR B 1 138 ? -5.301 -15.289 4.434 1 96.88 138 THR B N 1
ATOM 6903 C CA . THR B 1 138 ? -6.664 -15.555 4.879 1 96.88 138 THR B CA 1
ATOM 6904 C C . THR B 1 138 ? -7.516 -16.078 3.727 1 96.88 138 THR B C 1
ATOM 6906 O O . THR B 1 138 ? -8.531 -16.75 3.949 1 96.88 138 THR B O 1
ATOM 6909 N N . GLY B 1 139 ? -7.137 -15.797 2.514 1 96.75 139 GLY B N 1
ATOM 6910 C CA . GLY B 1 139 ? -7.949 -16.156 1.362 1 96.75 139 GLY B CA 1
ATOM 6911 C C . GLY B 1 139 ? -7.328 -17.25 0.511 1 96.75 139 GLY B C 1
ATOM 6912 O O . GLY B 1 139 ? -8 -17.828 -0.343 1 96.75 139 GLY B O 1
ATOM 6913 N N . GLY B 1 140 ? -6.02 -17.484 0.652 1 96.06 140 GLY B N 1
ATOM 6914 C CA . GLY B 1 140 ? -5.359 -18.562 -0.061 1 96.06 140 GLY B CA 1
ATOM 6915 C C . GLY B 1 140 ? -4.816 -18.141 -1.414 1 96.06 140 GLY B C 1
ATOM 6916 O O . GLY B 1 140 ? -4.387 -18.984 -2.203 1 96.06 140 GLY B O 1
ATOM 6917 N N . ALA B 1 141 ? -4.805 -16.875 -1.706 1 96.38 141 ALA B N 1
ATOM 6918 C CA . ALA B 1 141 ? -4.301 -16.391 -2.988 1 96.38 141 ALA B CA 1
ATOM 6919 C C . ALA B 1 141 ? -2.781 -16.531 -3.066 1 96.38 141 ALA B C 1
ATOM 6921 O O . ALA B 1 141 ? -2.078 -16.281 -2.086 1 96.38 141 ALA B O 1
ATOM 6922 N N . PRO B 1 142 ? -2.273 -16.922 -4.176 1 95 142 PRO B N 1
ATOM 6923 C CA . PRO B 1 142 ? -0.817 -16.938 -4.328 1 95 142 PRO B CA 1
ATOM 6924 C C . PRO B 1 142 ? -0.208 -15.539 -4.316 1 95 142 PRO B C 1
ATOM 6926 O O . PRO B 1 142 ? 0.907 -15.352 -3.822 1 95 142 PRO B O 1
ATOM 6929 N N . HIS B 1 143 ? -0.836 -14.641 -4.867 1 95.38 143 HIS B N 1
ATOM 6930 C CA . HIS B 1 143 ? -0.474 -13.227 -4.898 1 95.38 143 HIS B CA 1
ATOM 6931 C C . HIS B 1 143 ? -1.702 -12.352 -5.102 1 95.38 143 HIS B C 1
ATOM 6933 O O . HIS B 1 143 ? -2.742 -12.828 -5.559 1 95.38 143 HIS B O 1
ATOM 6939 N N . PRO B 1 144 ? -1.562 -11.062 -4.816 1 94.88 144 PRO B N 1
ATOM 6940 C CA . PRO B 1 144 ? -2.738 -10.195 -4.871 1 94.88 144 PRO B CA 1
ATOM 6941 C C . PRO B 1 144 ? -3.238 -9.969 -6.297 1 94.88 144 PRO B C 1
ATOM 6943 O O . PRO B 1 144 ? -4.363 -9.508 -6.496 1 94.88 144 PRO B O 1
ATOM 6946 N N . GLY B 1 145 ? -2.441 -10.289 -7.262 1 93.88 145 GLY B N 1
ATOM 6947 C CA . GLY B 1 145 ? -2.906 -10.219 -8.641 1 93.88 145 GLY B CA 1
ATOM 6948 C C . GLY B 1 145 ? -4.07 -11.141 -8.93 1 93.88 145 GLY B C 1
ATOM 6949 O O . GLY B 1 145 ? -4.828 -10.922 -9.875 1 93.88 145 GLY B O 1
ATOM 6950 N N . ASP B 1 146 ? -4.215 -12.18 -8.156 1 95.31 146 ASP B N 1
ATOM 6951 C CA . ASP B 1 146 ? -5.348 -13.094 -8.258 1 95.31 146 ASP B CA 1
ATOM 6952 C C . ASP B 1 146 ? -6.465 -12.688 -7.297 1 95.31 146 ASP B C 1
ATOM 6954 O O . ASP B 1 146 ? -6.297 -12.75 -6.074 1 95.31 146 ASP B O 1
ATOM 6958 N N . THR B 1 147 ? -7.562 -12.352 -7.848 1 96.62 147 THR B N 1
ATOM 6959 C CA . THR B 1 147 ? -8.695 -11.922 -7.039 1 96.62 147 THR B CA 1
ATOM 6960 C C . THR B 1 147 ? -9.844 -12.922 -7.133 1 96.62 147 THR B C 1
ATOM 6962 O O . THR B 1 147 ? -10.211 -13.344 -8.234 1 96.62 147 THR B O 1
ATOM 6965 N N . TYR B 1 148 ? -10.375 -13.273 -5.988 1 97.94 148 TYR B N 1
ATOM 6966 C CA . TYR B 1 148 ? -11.43 -14.273 -5.91 1 97.94 148 TYR B CA 1
ATOM 6967 C C . TYR B 1 148 ? -12.766 -13.625 -5.562 1 97.94 148 TYR B C 1
ATOM 6969 O O . TYR B 1 148 ? -12.82 -12.695 -4.754 1 97.94 148 TYR B O 1
ATOM 6977 N N . THR B 1 149 ? -13.781 -14.117 -6.152 1 98.44 149 THR B N 1
ATOM 6978 C CA . THR B 1 149 ? -15.156 -13.773 -5.809 1 98.44 149 THR B CA 1
ATOM 6979 C C . THR B 1 149 ? -15.93 -15.016 -5.367 1 98.44 149 THR B C 1
ATOM 6981 O O . THR B 1 149 ? -15.867 -16.062 -6.023 1 98.44 149 THR B O 1
ATOM 6984 N N . TYR B 1 150 ? -16.594 -14.945 -4.262 1 98.81 150 TYR B N 1
ATOM 6985 C CA . TYR B 1 150 ? -17.422 -16.031 -3.719 1 98.81 150 TYR B CA 1
ATOM 6986 C C . TYR B 1 150 ? -18.875 -15.602 -3.594 1 98.81 150 TYR B C 1
ATOM 6988 O O . TYR B 1 150 ? -19.172 -14.562 -3.004 1 98.81 150 TYR B O 1
ATOM 6996 N N . VAL B 1 151 ? -19.75 -16.375 -4.109 1 98.88 151 VAL B N 1
ATOM 6997 C CA . VAL B 1 151 ? -21.188 -16.172 -3.975 1 98.88 151 VAL B CA 1
ATOM 6998 C C . VAL B 1 151 ? -21.828 -17.375 -3.287 1 98.88 151 VAL B C 1
ATOM 7000 O O . VAL B 1 151 ? -21.953 -18.438 -3.891 1 98.88 151 VAL B O 1
ATOM 7003 N N . PRO B 1 152 ? -22.234 -17.172 -2.055 1 98.75 152 PRO B N 1
ATOM 7004 C CA . PRO B 1 152 ? -22.891 -18.281 -1.375 1 98.75 152 PRO B CA 1
ATOM 7005 C C . PRO B 1 152 ? -24.25 -18.641 -1.994 1 98.75 152 PRO B C 1
ATOM 7007 O O . PRO B 1 152 ? -24.984 -17.75 -2.42 1 98.75 152 PRO B O 1
ATOM 7010 N N . ILE B 1 153 ? -24.516 -19.891 -2.057 1 98.88 153 ILE B N 1
ATOM 7011 C CA . ILE B 1 153 ? -25.812 -20.438 -2.471 1 98.88 153 ILE B CA 1
ATOM 7012 C C . ILE B 1 153 ? -26.531 -21.016 -1.26 1 98.88 153 ILE B C 1
ATOM 7014 O O . ILE B 1 153 ? -26.062 -21.984 -0.647 1 98.88 153 ILE B O 1
ATOM 7018 N N . VAL B 1 154 ? -27.609 -20.375 -0.925 1 98.25 154 VAL B N 1
ATOM 7019 C CA . VAL B 1 154 ? -28.359 -20.75 0.265 1 98.25 154 VAL B CA 1
ATOM 7020 C C . VAL B 1 154 ? -29.766 -21.219 -0.137 1 98.25 154 VAL B C 1
ATOM 7022 O O . VAL B 1 154 ? -30.469 -20.516 -0.867 1 98.25 154 VAL B O 1
ATOM 7025 N N . VAL B 1 155 ? -30.109 -22.391 0.237 1 97.62 155 VAL B N 1
ATOM 7026 C CA . VAL B 1 155 ? -31.422 -22.984 -0.015 1 97.62 155 VAL B CA 1
ATOM 7027 C C . VAL B 1 155 ? -32.062 -23.422 1.305 1 97.62 155 VAL B C 1
ATOM 7029 O O . VAL B 1 155 ? -31.438 -24.156 2.078 1 97.62 155 VAL B O 1
ATOM 7032 N N . GLU B 1 156 ? -33.25 -22.969 1.552 1 94.75 156 GLU B N 1
ATOM 7033 C CA . GLU B 1 156 ? -33.969 -23.281 2.773 1 94.75 156 GLU B CA 1
ATOM 7034 C C . GLU B 1 156 ? -33.156 -22.969 4.012 1 94.75 156 GLU B C 1
ATOM 7036 O O . GLU B 1 156 ? -33.062 -23.781 4.934 1 94.75 156 GLU B O 1
ATOM 7041 N N . GLY B 1 157 ? -32.344 -21.875 3.918 1 92.94 157 GLY B N 1
ATOM 7042 C CA . GLY B 1 157 ? -31.594 -21.375 5.055 1 92.94 157 GLY B CA 1
ATOM 7043 C C . GLY B 1 157 ? -30.25 -22.062 5.246 1 92.94 157 GLY B C 1
ATOM 7044 O O . GLY B 1 157 ? -29.5 -21.719 6.164 1 92.94 157 GLY B O 1
ATOM 7045 N N . GLU B 1 158 ? -29.953 -22.969 4.352 1 95.25 158 GLU B N 1
ATOM 7046 C CA . GLU B 1 158 ? -28.703 -23.719 4.461 1 95.25 158 GLU B CA 1
ATOM 7047 C C . GLU B 1 158 ? -27.75 -23.359 3.32 1 95.25 158 GLU B C 1
ATOM 7049 O O . GLU B 1 158 ? -28.172 -23.266 2.164 1 95.25 158 GLU B O 1
ATOM 7054 N N . ILE B 1 159 ? -26.5 -23.188 3.73 1 97.81 159 ILE B N 1
ATOM 7055 C CA . ILE B 1 159 ? -25.5 -23.031 2.686 1 97.81 159 ILE B CA 1
ATOM 7056 C C . ILE B 1 159 ? -25.25 -24.375 1.997 1 97.81 159 ILE B C 1
ATOM 7058 O O . ILE B 1 159 ? -24.859 -25.344 2.643 1 97.81 159 ILE B O 1
ATOM 7062 N N . VAL B 1 160 ? -25.469 -24.453 0.73 1 98.19 160 VAL B N 1
ATOM 7063 C CA . VAL B 1 160 ? -25.359 -25.734 0.041 1 98.19 160 VAL B CA 1
ATOM 7064 C C . VAL B 1 160 ? -24.125 -25.719 -0.872 1 98.19 160 VAL B C 1
ATOM 7066 O O . VAL B 1 160 ? -23.719 -26.766 -1.395 1 98.19 160 VAL B O 1
ATOM 7069 N N . GLY B 1 161 ? -23.531 -24.594 -1.023 1 98.5 161 GLY B N 1
ATOM 7070 C CA . GLY B 1 161 ? -22.328 -24.453 -1.843 1 98.5 161 GLY B CA 1
ATOM 7071 C C . GLY B 1 161 ? -21.953 -23.016 -2.113 1 98.5 161 GLY B C 1
ATOM 7072 O O . GLY B 1 161 ? -22.609 -22.094 -1.62 1 98.5 161 GLY B O 1
ATOM 7073 N N . TRP B 1 162 ? -20.859 -22.844 -2.822 1 98.81 162 TRP B N 1
ATOM 7074 C CA . TRP B 1 162 ? -20.375 -21.531 -3.25 1 98.81 162 TRP B CA 1
ATOM 7075 C C . TRP B 1 162 ? -20.031 -21.531 -4.734 1 98.81 162 TRP B C 1
ATOM 7077 O O . TRP B 1 162 ? -19.344 -22.453 -5.211 1 98.81 162 TRP B O 1
ATOM 7087 N N . ALA B 1 163 ? -20.547 -20.547 -5.449 1 98.81 163 ALA B N 1
ATOM 7088 C CA . ALA B 1 163 ? -19.922 -20.219 -6.734 1 98.81 163 ALA B CA 1
ATOM 7089 C C . ALA B 1 163 ? -18.656 -19.391 -6.543 1 98.81 163 ALA B C 1
ATOM 7091 O O . ALA B 1 163 ? -18.672 -18.391 -5.836 1 98.81 163 ALA B O 1
ATOM 7092 N N . MET B 1 164 ? -17.594 -19.844 -7.07 1 98.06 164 MET B N 1
ATOM 7093 C CA . MET B 1 164 ? -16.312 -19.172 -6.914 1 98.06 164 MET B CA 1
ATOM 7094 C C . MET B 1 164 ? -15.688 -18.875 -8.273 1 98.06 164 MET B C 1
ATOM 7096 O O . MET B 1 164 ? -15.734 -19.703 -9.172 1 98.06 164 MET B O 1
ATOM 7100 N N . SER B 1 165 ? -15.109 -17.703 -8.383 1 96.56 165 SER B N 1
ATOM 7101 C CA . SER B 1 165 ? -14.367 -17.328 -9.586 1 96.56 165 SER B CA 1
ATOM 7102 C C . SER B 1 165 ? -13.062 -16.625 -9.234 1 96.56 165 SER B C 1
ATOM 7104 O O . SER B 1 165 ? -12.93 -16.047 -8.148 1 96.56 165 SER B O 1
ATOM 7106 N N . VAL B 1 166 ? -12.109 -16.766 -10.086 1 95.38 166 VAL B N 1
ATOM 7107 C CA . VAL B 1 166 ? -10.836 -16.062 -9.93 1 95.38 166 VAL B CA 1
ATOM 7108 C C . VAL B 1 166 ? -10.336 -15.594 -11.289 1 95.38 166 VAL B C 1
ATOM 7110 O O . VAL B 1 166 ? -10.594 -16.234 -12.312 1 95.38 166 VAL B O 1
ATOM 7113 N N . ASN B 1 167 ? -9.758 -14.516 -11.336 1 92.62 167 ASN B N 1
ATOM 7114 C CA . ASN B 1 167 ? -8.992 -14.07 -12.5 1 92.62 167 ASN B CA 1
ATOM 7115 C C . ASN B 1 167 ? -7.746 -13.297 -12.078 1 92.62 167 ASN B C 1
ATOM 7117 O O . ASN B 1 167 ? -7.633 -12.859 -10.93 1 92.62 167 ASN B O 1
ATOM 7121 N N . HIS B 1 168 ? -6.82 -13.273 -12.969 1 92.06 168 HIS B N 1
ATOM 7122 C CA . HIS B 1 168 ? -5.625 -12.461 -12.789 1 92.06 168 HIS B CA 1
ATOM 7123 C C . HIS B 1 168 ? -5.848 -11.039 -13.289 1 92.06 168 HIS B C 1
ATOM 7125 O O . HIS B 1 168 ? -6.082 -10.828 -14.484 1 92.06 168 HIS B O 1
ATOM 7131 N N . ILE B 1 169 ? -5.723 -10.078 -12.438 1 92.31 169 ILE B N 1
ATOM 7132 C CA . ILE B 1 169 ? -6.008 -8.695 -12.805 1 92.31 169 ILE B CA 1
ATOM 7133 C C . ILE B 1 169 ? -4.766 -8.062 -13.43 1 92.31 169 ILE B C 1
ATOM 7135 O O . ILE B 1 169 ? -3.664 -8.602 -13.32 1 92.31 169 ILE B O 1
ATOM 7139 N N . MET B 1 170 ? -4.945 -6.922 -14 1 88 170 MET B N 1
ATOM 7140 C CA . MET B 1 170 ? -3.898 -6.254 -14.773 1 88 170 MET B CA 1
ATOM 7141 C C . MET B 1 170 ? -2.936 -5.512 -13.852 1 88 170 MET B C 1
ATOM 7143 O O . MET B 1 170 ? -1.748 -5.391 -14.148 1 88 170 MET B O 1
ATOM 7147 N N . GLU B 1 171 ? -3.539 -5.023 -12.867 1 93.19 171 GLU B N 1
ATOM 7148 C CA . GLU B 1 171 ? -2.746 -4.148 -12.008 1 93.19 171 GLU B CA 1
ATOM 7149 C C . GLU B 1 171 ? -3.262 -4.18 -10.57 1 93.19 171 GLU B C 1
ATOM 7151 O O . GLU B 1 171 ? -4.453 -3.975 -10.328 1 93.19 171 GLU B O 1
ATOM 7156 N N . ALA B 1 172 ? -2.262 -4.344 -9.57 1 95.12 172 ALA B N 1
ATOM 7157 C CA . ALA B 1 172 ? -2.66 -4.684 -8.203 1 95.12 172 ALA B CA 1
ATOM 7158 C C . ALA B 1 172 ? -2.586 -3.463 -7.293 1 95.12 172 ALA B C 1
ATOM 7160 O O . ALA B 1 172 ? -2.953 -3.537 -6.117 1 95.12 172 ALA B O 1
ATOM 7161 N N . GLY B 1 173 ? -2.129 -2.359 -7.727 1 96.25 173 GLY B N 1
ATOM 7162 C CA . GLY B 1 173 ? -2.074 -1.155 -6.914 1 96.25 173 GLY B CA 1
ATOM 7163 C C . GLY B 1 173 ? -0.906 -1.143 -5.945 1 96.25 173 GLY B C 1
ATOM 7164 O O . GLY B 1 173 ? -0.966 -0.493 -4.898 1 96.25 173 GLY B O 1
ATOM 7165 N N . ALA B 1 174 ? 0.186 -1.843 -6.18 1 96.94 174 ALA B N 1
ATOM 7166 C CA . ALA B 1 174 ? 1.395 -1.864 -5.359 1 96.94 174 ALA B CA 1
ATOM 7167 C C . ALA B 1 174 ? 2.326 -0.713 -5.727 1 96.94 174 ALA B C 1
ATOM 7169 O O . ALA B 1 174 ? 2.17 -0.091 -6.781 1 96.94 174 ALA B O 1
ATOM 7170 N N . PRO B 1 175 ? 3.293 -0.382 -4.828 1 95.75 175 PRO B N 1
ATOM 7171 C CA . PRO B 1 175 ? 4.246 0.674 -5.172 1 95.75 175 PRO B CA 1
ATOM 7172 C C . PRO B 1 175 ? 4.938 0.428 -6.512 1 95.75 175 PRO B C 1
ATOM 7174 O O . PRO B 1 175 ? 5.074 1.35 -7.32 1 95.75 175 PRO B O 1
ATOM 7177 N N . VAL B 1 176 ? 5.406 -0.778 -6.68 1 95.12 176 VAL B N 1
ATOM 7178 C CA . VAL B 1 176 ? 5.875 -1.143 -8.016 1 95.12 176 VAL B CA 1
ATOM 7179 C C . VAL B 1 176 ? 4.699 -1.619 -8.867 1 95.12 176 VAL B C 1
ATOM 7181 O O . VAL B 1 176 ? 4.008 -2.57 -8.5 1 95.12 176 VAL B O 1
ATOM 7184 N N . ALA B 1 177 ? 4.531 -1.005 -9.969 1 94.75 177 ALA B N 1
ATOM 7185 C CA . ALA B 1 177 ? 3.322 -1.188 -10.773 1 94.75 177 ALA B CA 1
ATOM 7186 C C . ALA B 1 177 ? 3.295 -2.572 -11.414 1 94.75 177 ALA B C 1
ATOM 7188 O O . ALA B 1 177 ? 4.344 -3.154 -11.695 1 94.75 177 ALA B O 1
ATOM 7189 N N . GLY B 1 178 ? 2.004 -3.012 -11.664 1 93.5 178 GLY B N 1
ATOM 7190 C CA . GLY B 1 178 ? 1.78 -4.309 -12.281 1 93.5 178 GLY B CA 1
ATOM 7191 C C . GLY B 1 178 ? 0.999 -5.266 -11.398 1 93.5 178 GLY B C 1
ATOM 7192 O O . GLY B 1 178 ? 0.37 -4.848 -10.43 1 93.5 178 GLY B O 1
ATOM 7193 N N . SER B 1 179 ? 0.989 -6.523 -11.781 1 92.81 179 SER B N 1
ATOM 7194 C CA . SER B 1 179 ? 0.186 -7.516 -11.078 1 92.81 179 SER B CA 1
ATOM 7195 C C . SER B 1 179 ? 1.067 -8.484 -10.297 1 92.81 179 SER B C 1
ATOM 7197 O O . SER B 1 179 ? 0.566 -9.297 -9.516 1 92.81 179 SER B O 1
ATOM 7199 N N . TRP B 1 180 ? 2.404 -8.391 -10.469 1 93.81 180 TRP B N 1
ATOM 7200 C CA . TRP B 1 180 ? 3.42 -9.133 -9.727 1 93.81 180 TRP B CA 1
ATOM 7201 C C . TRP B 1 180 ? 4.504 -8.195 -9.203 1 93.81 180 TRP B C 1
ATOM 7203 O O . TRP B 1 180 ? 5.652 -8.258 -9.648 1 93.81 180 TRP B O 1
ATOM 7213 N N . PRO B 1 181 ? 4.172 -7.48 -8.219 1 91.31 181 PRO B N 1
ATOM 7214 C CA . PRO B 1 181 ? 5.172 -6.52 -7.75 1 91.31 181 PRO B CA 1
ATOM 7215 C C . PRO B 1 181 ? 6.453 -7.195 -7.266 1 91.31 181 PRO B C 1
ATOM 7217 O O . PRO B 1 181 ? 6.398 -8.125 -6.457 1 91.31 181 PRO B O 1
ATOM 7220 N N . GLY B 1 182 ? 7.68 -6.844 -7.742 1 86.62 182 GLY B N 1
ATOM 7221 C CA . GLY B 1 182 ? 8.953 -7.492 -7.453 1 86.62 182 GLY B CA 1
ATOM 7222 C C . GLY B 1 182 ? 9.695 -6.859 -6.293 1 86.62 182 GLY B C 1
ATOM 7223 O O . GLY B 1 182 ? 10.523 -7.508 -5.652 1 86.62 182 GLY B O 1
ATOM 7224 N N . PHE B 1 183 ? 9.727 -5.656 -6.012 1 90.75 183 PHE B N 1
ATOM 7225 C CA . PHE B 1 183 ? 10.422 -4.98 -4.922 1 90.75 183 PHE B CA 1
ATOM 7226 C C . PHE B 1 183 ? 9.477 -4.699 -3.762 1 90.75 183 PHE B C 1
ATOM 7228 O O . PHE B 1 183 ? 9.195 -3.539 -3.455 1 90.75 183 PHE B O 1
ATOM 7235 N N . ALA B 1 184 ? 9.023 -5.766 -3.127 1 95.5 184 ALA B N 1
ATOM 7236 C CA . ALA B 1 184 ? 8.203 -5.66 -1.925 1 95.5 184 ALA B CA 1
ATOM 7237 C C . ALA B 1 184 ? 8.945 -6.199 -0.705 1 95.5 184 ALA B C 1
ATOM 7239 O O . ALA B 1 184 ? 9.367 -7.355 -0.692 1 95.5 184 ALA B O 1
ATOM 7240 N N . VAL B 1 185 ? 9.07 -5.379 0.319 1 94.69 185 VAL B N 1
ATOM 7241 C CA . VAL B 1 185 ? 9.828 -5.73 1.517 1 94.69 185 VAL B CA 1
ATOM 7242 C C . VAL B 1 185 ? 8.914 -6.449 2.508 1 94.69 185 VAL B C 1
ATOM 7244 O O . VAL B 1 185 ? 9.336 -7.41 3.158 1 94.69 185 VAL B O 1
ATOM 7247 N N . ASP B 1 186 ? 7.746 -6.023 2.625 1 95.19 186 ASP B N 1
ATOM 7248 C CA . ASP B 1 186 ? 6.719 -6.621 3.479 1 95.19 186 ASP B CA 1
ATOM 7249 C C . ASP B 1 186 ? 5.332 -6.449 2.869 1 95.19 186 ASP B C 1
ATOM 7251 O O . ASP B 1 186 ? 5.195 -5.957 1.746 1 95.19 186 ASP B O 1
ATOM 7255 N N . THR B 1 187 ? 4.328 -6.918 3.574 1 96.5 187 THR B N 1
ATOM 7256 C CA . THR B 1 187 ? 2.996 -7.012 2.99 1 96.5 187 THR B CA 1
ATOM 7257 C C . THR B 1 187 ? 2.424 -5.625 2.719 1 96.5 187 THR B C 1
ATOM 7259 O O . THR B 1 187 ? 1.486 -5.477 1.933 1 96.5 187 THR B O 1
ATOM 7262 N N . PHE B 1 188 ? 2.953 -4.621 3.311 1 96.5 188 PHE B N 1
ATOM 7263 C CA . PHE B 1 188 ? 2.461 -3.26 3.135 1 96.5 188 PHE B CA 1
ATOM 7264 C C . PHE B 1 188 ? 2.887 -2.701 1.782 1 96.5 188 PHE B C 1
ATOM 7266 O O . PHE B 1 188 ? 2.453 -1.616 1.389 1 96.5 188 PHE B O 1
ATOM 7273 N N . MET B 1 189 ? 3.602 -3.518 1.046 1 96.81 189 MET B N 1
ATOM 7274 C CA . MET B 1 189 ? 4.012 -3.16 -0.31 1 96.81 189 MET B CA 1
ATOM 7275 C C . MET B 1 189 ? 3.385 -4.105 -1.332 1 96.81 189 MET B C 1
ATOM 7277 O O . MET B 1 189 ? 3.781 -4.113 -2.498 1 96.81 189 MET B O 1
ATOM 7281 N N . ASP B 1 190 ? 2.4 -4.867 -0.92 1 97 190 ASP B N 1
ATOM 7282 C CA . ASP B 1 190 ? 1.826 -5.887 -1.79 1 97 190 ASP B CA 1
ATOM 7283 C C . ASP B 1 190 ? 0.731 -5.301 -2.68 1 97 190 ASP B C 1
ATOM 7285 O O . ASP B 1 190 ? 0.301 -5.934 -3.645 1 97 190 ASP B O 1
ATOM 7289 N N . GLY B 1 191 ? 0.292 -4.148 -2.393 1 96.19 191 GLY B N 1
ATOM 7290 C CA . GLY B 1 191 ? -0.778 -3.551 -3.176 1 96.19 191 GLY B CA 1
ATOM 7291 C C . GLY B 1 191 ? -2.125 -3.6 -2.48 1 96.19 191 GLY B C 1
ATOM 7292 O O . GLY B 1 191 ? -2.207 -3.432 -1.261 1 96.19 191 GLY B O 1
ATOM 7293 N N . PHE B 1 192 ? -3.152 -3.648 -3.281 1 95.25 192 PHE B N 1
ATOM 7294 C CA . PHE B 1 192 ? -4.52 -3.699 -2.783 1 95.25 192 PHE B CA 1
ATOM 7295 C C . PHE B 1 192 ? -4.887 -5.113 -2.35 1 95.25 192 PHE B C 1
ATOM 7297 O O . PHE B 1 192 ? -5.344 -5.918 -3.164 1 95.25 192 PHE B O 1
ATOM 7304 N N . VAL B 1 193 ? -4.738 -5.387 -1.042 1 96.69 193 VAL B N 1
ATOM 7305 C CA . VAL B 1 193 ? -4.949 -6.719 -0.483 1 96.69 193 VAL B CA 1
ATOM 7306 C C . VAL B 1 193 ? -6.113 -6.688 0.504 1 96.69 193 VAL B C 1
ATOM 7308 O O . VAL B 1 193 ? -6.145 -5.855 1.414 1 96.69 193 VAL B O 1
ATOM 7311 N N . VAL B 1 194 ? -7.059 -7.586 0.369 1 97 194 VAL B N 1
ATOM 7312 C CA . VAL B 1 194 ? -8.195 -7.621 1.289 1 97 194 VAL B CA 1
ATOM 7313 C C . VAL B 1 194 ? -8.445 -9.055 1.739 1 97 194 VAL B C 1
ATOM 7315 O O . VAL B 1 194 ? -8.406 -9.984 0.929 1 97 194 VAL B O 1
ATOM 7318 N N . PRO B 1 195 ? -8.633 -9.234 3.076 1 97.31 195 PRO B N 1
ATOM 7319 C CA . PRO B 1 195 ? -9.188 -10.516 3.502 1 97.31 195 PRO B CA 1
ATOM 7320 C C . PRO B 1 195 ? -10.594 -10.758 2.963 1 97.31 195 PRO B C 1
ATOM 7322 O O . PRO B 1 195 ? -11.18 -9.875 2.336 1 97.31 195 PRO B O 1
ATOM 7325 N N . PRO B 1 196 ? -11.117 -11.984 3.158 1 98.31 196 PRO B N 1
ATOM 7326 C CA . PRO B 1 196 ? -12.508 -12.156 2.729 1 98.31 196 PRO B CA 1
ATOM 7327 C C . PRO B 1 196 ? -13.445 -11.117 3.328 1 98.31 196 PRO B C 1
ATOM 7329 O O . PRO B 1 196 ? -13.531 -10.984 4.551 1 98.31 196 PRO B O 1
ATOM 7332 N N . MET B 1 197 ? -14.055 -10.383 2.486 1 98.06 197 MET B N 1
ATOM 7333 C CA . MET B 1 197 ? -14.969 -9.352 2.979 1 98.06 197 MET B CA 1
ATOM 7334 C C . MET B 1 197 ? -16.203 -9.25 2.084 1 98.06 197 MET B C 1
ATOM 7336 O O . MET B 1 197 ? -16.125 -9.547 0.891 1 98.06 197 MET B O 1
ATOM 7340 N N . LYS B 1 198 ? -17.312 -8.938 2.633 1 98.56 198 LYS B N 1
ATOM 7341 C CA . LYS B 1 198 ? -18.562 -8.781 1.894 1 98.56 198 LYS B CA 1
ATOM 7342 C C . LYS B 1 198 ? -18.547 -7.492 1.076 1 98.56 198 LYS B C 1
ATOM 7344 O O . LYS B 1 198 ? -18.5 -6.395 1.636 1 98.56 198 LYS B O 1
ATOM 7349 N N . THR B 1 199 ? -18.656 -7.645 -0.239 1 98.62 199 THR B N 1
ATOM 7350 C CA . THR B 1 199 ? -18.531 -6.488 -1.121 1 98.62 199 THR B CA 1
ATOM 7351 C C . THR B 1 199 ? -19.828 -6.27 -1.899 1 98.62 199 THR B C 1
ATOM 7353 O O . THR B 1 199 ? -19.922 -5.355 -2.721 1 98.62 199 THR B O 1
ATOM 7356 N N . GLY B 1 200 ? -20.797 -7.137 -1.717 1 98.44 200 GLY B N 1
ATOM 7357 C CA . GLY B 1 200 ? -22.062 -7.004 -2.416 1 98.44 200 GLY B CA 1
ATOM 7358 C C . GLY B 1 200 ? -23.156 -7.906 -1.855 1 98.44 200 GLY B C 1
ATOM 7359 O O . GLY B 1 200 ? -22.891 -8.727 -0.977 1 98.44 200 GLY B O 1
ATOM 7360 N N . GLU B 1 201 ? -24.344 -7.707 -2.334 1 97.88 201 GLU B N 1
ATOM 7361 C CA . GLU B 1 201 ? -25.516 -8.492 -1.978 1 97.88 201 GLU B CA 1
ATOM 7362 C C . GLU B 1 201 ? -26.484 -8.617 -3.158 1 97.88 201 GLU B C 1
ATOM 7364 O O . GLU B 1 201 ? -26.438 -7.812 -4.09 1 97.88 201 GLU B O 1
ATOM 7369 N N . ASN B 1 202 ? -27.25 -9.711 -3.152 1 98.06 202 ASN B N 1
ATOM 7370 C CA . ASN B 1 202 ? -28.234 -9.961 -4.207 1 98.06 202 ASN B CA 1
ATOM 7371 C C . ASN B 1 202 ? -27.578 -9.938 -5.59 1 98.06 202 ASN B C 1
ATOM 7373 O O . ASN B 1 202 ? -28.109 -9.328 -6.516 1 98.06 202 ASN B O 1
ATOM 7377 N N . LEU B 1 203 ? -26.359 -10.461 -5.66 1 98.5 203 LEU B N 1
ATOM 7378 C CA . LEU B 1 203 ? -25.609 -10.633 -6.895 1 98.5 203 LEU B CA 1
ATOM 7379 C C . LEU B 1 203 ? -25.266 -9.281 -7.516 1 98.5 203 LEU B C 1
ATOM 7381 O O . LEU B 1 203 ? -25.25 -9.148 -8.742 1 98.5 203 LEU B O 1
ATOM 7385 N N . ARG B 1 204 ? -25.125 -8.32 -6.617 1 98.25 204 ARG B N 1
ATOM 7386 C CA . ARG B 1 204 ? -24.734 -6.984 -7.055 1 98.25 204 ARG B CA 1
ATOM 7387 C C . ARG B 1 204 ? -23.672 -6.406 -6.129 1 98.25 204 ARG B C 1
ATOM 7389 O O . ARG B 1 204 ? -23.828 -6.406 -4.906 1 98.25 204 ARG B O 1
ATOM 7396 N N . GLN B 1 205 ? -22.594 -5.859 -6.746 1 98.56 205 GLN B N 1
ATOM 7397 C CA . GLN B 1 205 ? -21.531 -5.238 -5.965 1 98.56 205 GLN B CA 1
ATOM 7398 C C . GLN B 1 205 ? -21.984 -3.896 -5.391 1 98.56 205 GLN B C 1
ATOM 7400 O O . GLN B 1 205 ? -22.75 -3.176 -6.02 1 98.56 205 GLN B O 1
ATOM 7405 N N . PHE B 1 206 ? -21.5 -3.58 -4.195 1 98.44 206 PHE B N 1
ATOM 7406 C CA . PHE B 1 206 ? -21.734 -2.25 -3.645 1 98.44 206 PHE B CA 1
ATOM 7407 C C . PHE B 1 206 ? -20.984 -1.191 -4.445 1 98.44 206 PHE B C 1
ATOM 7409 O O . PHE B 1 206 ? -19.891 -1.445 -4.945 1 98.44 206 PHE B O 1
ATOM 7416 N N . THR B 1 207 ? -21.484 -0.002 -4.457 1 98 207 THR B N 1
ATOM 7417 C CA . THR B 1 207 ? -20.891 1.1 -5.199 1 98 207 THR B CA 1
ATOM 7418 C C . THR B 1 207 ? -19.5 1.422 -4.656 1 98 207 THR B C 1
ATOM 7420 O O . THR B 1 207 ? -18.594 1.75 -5.422 1 98 207 THR B O 1
ATOM 7423 N N . TRP B 1 208 ? -19.359 1.371 -3.365 1 97.88 208 TRP B N 1
ATOM 7424 C CA . TRP B 1 208 ? -18.062 1.731 -2.789 1 97.88 208 TRP B CA 1
ATOM 7425 C C . TRP B 1 208 ? -16.984 0.736 -3.203 1 97.88 208 TRP B C 1
ATOM 7427 O O . TRP B 1 208 ? -15.797 1.067 -3.215 1 97.88 208 TRP B O 1
ATOM 7437 N N . TRP B 1 209 ? -17.344 -0.523 -3.533 1 98.31 209 TRP B N 1
ATOM 7438 C CA . TRP B 1 209 ? -16.375 -1.501 -4.031 1 98.31 209 TRP B CA 1
ATOM 7439 C C . TRP B 1 209 ? -15.82 -1.07 -5.383 1 98.31 209 TRP B C 1
ATOM 7441 O O . TRP B 1 209 ? -14.617 -1.174 -5.625 1 98.31 209 TRP B O 1
ATOM 7451 N N . GLU B 1 210 ? -16.641 -0.569 -6.227 1 97.19 210 GLU B N 1
ATOM 7452 C CA . GLU B 1 210 ? -16.188 -0.021 -7.504 1 97.19 210 GLU B CA 1
ATOM 7453 C C . GLU B 1 210 ? -15.234 1.145 -7.301 1 97.19 210 GLU B C 1
ATOM 7455 O O . GLU B 1 210 ? -14.242 1.271 -8.023 1 97.19 210 GLU B O 1
ATOM 7460 N N . GLN B 1 211 ? -15.539 1.943 -6.348 1 96.75 211 GLN B N 1
ATOM 7461 C CA . GLN B 1 211 ? -14.703 3.105 -6.07 1 96.75 211 GLN B CA 1
ATOM 7462 C C . GLN B 1 211 ? -13.344 2.686 -5.52 1 96.75 211 GLN B C 1
ATOM 7464 O O . GLN B 1 211 ? -12.328 3.336 -5.785 1 96.75 211 GLN B O 1
ATOM 7469 N N . LEU B 1 212 ? -13.32 1.634 -4.773 1 96.69 212 LEU B N 1
ATOM 7470 C CA . LEU B 1 212 ? -12.062 1.117 -4.25 1 96.69 212 LEU B CA 1
ATOM 7471 C C . LEU B 1 212 ? -11.125 0.729 -5.387 1 96.69 212 LEU B C 1
ATOM 7473 O O . LEU B 1 212 ? -9.938 1.067 -5.359 1 96.69 212 LEU B O 1
ATOM 7477 N N . TRP B 1 213 ? -11.633 0.051 -6.391 1 95.75 213 TRP B N 1
ATOM 7478 C CA . TRP B 1 213 ? -10.812 -0.32 -7.539 1 95.75 213 T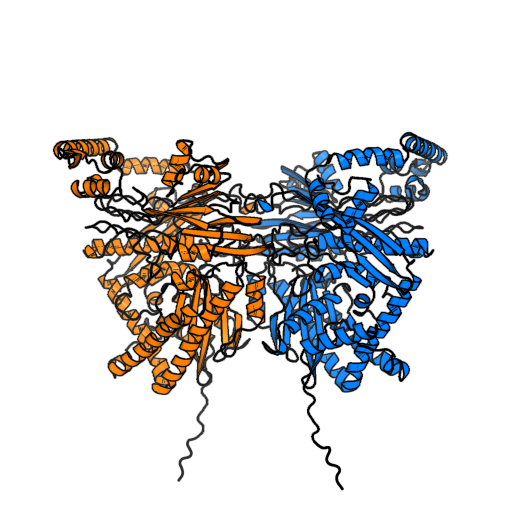RP B CA 1
ATOM 7479 C C . TRP B 1 213 ? -10.258 0.919 -8.234 1 95.75 213 TRP B C 1
ATOM 7481 O O . TRP B 1 213 ? -9.078 0.964 -8.586 1 95.75 213 TRP B O 1
ATOM 7491 N N . LYS B 1 214 ? -11.078 1.892 -8.359 1 94.25 214 LYS B N 1
ATOM 7492 C CA . LYS B 1 214 ? -10.719 3.098 -9.102 1 94.25 214 LYS B CA 1
ATOM 7493 C C . LYS B 1 214 ? -9.664 3.912 -8.359 1 94.25 214 LYS B C 1
ATOM 7495 O O . LYS B 1 214 ? -8.797 4.523 -8.977 1 94.25 214 LYS B O 1
ATOM 7500 N N . GLN B 1 215 ? -9.781 3.871 -7.047 1 93.19 215 GLN B N 1
ATOM 7501 C CA . GLN B 1 215 ? -8.922 4.75 -6.258 1 93.19 215 GLN B CA 1
ATOM 7502 C C . GLN B 1 215 ? -7.629 4.043 -5.867 1 93.19 215 GLN B C 1
ATOM 7504 O O . GLN B 1 215 ? -6.609 4.695 -5.629 1 93.19 215 GLN B O 1
ATOM 7509 N N . ARG B 1 216 ? -7.641 2.689 -5.855 1 95.19 216 ARG B N 1
ATOM 7510 C CA . ARG B 1 216 ? -6.52 2.01 -5.215 1 95.19 216 ARG B CA 1
ATOM 7511 C C . ARG B 1 216 ? -5.754 1.15 -6.215 1 95.19 216 ARG B C 1
ATOM 7513 O O . ARG B 1 216 ? -4.863 0.389 -5.836 1 95.19 216 ARG B O 1
ATOM 7520 N N . THR B 1 217 ? -6.074 1.213 -7.504 1 95.44 217 THR B N 1
ATOM 7521 C CA . THR B 1 217 ? -5.312 0.561 -8.562 1 95.44 217 THR B CA 1
ATOM 7522 C C . THR B 1 217 ? -5.18 1.475 -9.773 1 95.44 217 THR B C 1
ATOM 7524 O O . THR B 1 217 ? -6.02 2.352 -9.992 1 95.44 217 THR B O 1
ATOM 7527 N N . ARG B 1 218 ? -4.176 1.267 -10.57 1 94.44 218 ARG B N 1
ATOM 7528 C CA . ARG B 1 218 ? -3.902 2.129 -11.719 1 94.44 218 ARG B CA 1
ATOM 7529 C C . ARG B 1 218 ? -4.75 1.73 -12.922 1 94.44 218 ARG B C 1
ATOM 7531 O O . ARG B 1 218 ? -4.809 2.457 -13.914 1 94.44 218 ARG B O 1
ATOM 7538 N N . ALA B 1 219 ? -5.355 0.557 -12.781 1 92.5 219 ALA B N 1
ATOM 7539 C CA . ALA B 1 219 ? -6.219 0.047 -13.844 1 92.5 219 ALA B CA 1
ATOM 7540 C C . ALA B 1 219 ? -7.645 -0.165 -13.344 1 92.5 219 ALA B C 1
ATOM 7542 O O . ALA B 1 219 ? -8.234 -1.222 -13.562 1 92.5 219 ALA B O 1
ATOM 7543 N N . GLY B 1 220 ? -8.172 0.834 -12.734 1 92.56 220 GLY B N 1
ATOM 7544 C CA . GLY B 1 220 ? -9.445 0.736 -12.047 1 92.56 220 GLY B CA 1
ATOM 7545 C C . GLY B 1 220 ? -10.586 0.321 -12.961 1 92.56 220 GLY B C 1
ATOM 7546 O O . GLY B 1 220 ? -11.398 -0.528 -12.602 1 92.56 220 GLY B O 1
ATOM 7547 N N . THR B 1 221 ? -10.672 0.862 -14.133 1 91.12 221 THR B N 1
ATOM 7548 C CA . THR B 1 221 ? -11.742 0.543 -15.078 1 91.12 221 THR B CA 1
ATOM 7549 C C . THR B 1 221 ? -11.664 -0.92 -15.5 1 91.12 221 THR B C 1
ATOM 7551 O O . THR B 1 221 ? -12.68 -1.617 -15.531 1 91.12 221 THR B O 1
ATOM 7554 N N . LEU B 1 222 ? -10.5 -1.37 -15.797 1 90.69 222 LEU B N 1
ATOM 7555 C CA . LEU B 1 222 ? -10.312 -2.756 -16.219 1 90.69 222 LEU B CA 1
ATOM 7556 C C . LEU B 1 222 ? -10.586 -3.711 -15.055 1 90.69 222 LEU B C 1
ATOM 7558 O O . LEU B 1 222 ? -11.195 -4.77 -15.25 1 90.69 222 LEU B O 1
ATOM 7562 N N . ASN B 1 223 ? -10.117 -3.342 -13.891 1 94.38 223 ASN B N 1
ATOM 7563 C CA . ASN B 1 223 ? -10.352 -4.191 -12.727 1 94.38 223 ASN B CA 1
ATOM 7564 C C . ASN B 1 223 ? -11.836 -4.277 -12.383 1 94.38 223 ASN B C 1
ATOM 7566 O O . ASN B 1 223 ? -12.312 -5.32 -11.938 1 94.38 223 ASN B O 1
ATOM 7570 N N . ASN B 1 224 ? -12.562 -3.178 -12.57 1 95.69 224 ASN B N 1
ATOM 7571 C CA . ASN B 1 224 ? -14 -3.203 -12.375 1 95.69 224 ASN B CA 1
ATOM 7572 C C . ASN B 1 224 ? -14.695 -4.121 -13.375 1 95.69 224 ASN B C 1
ATOM 7574 O O . ASN B 1 224 ? -15.648 -4.82 -13.031 1 95.69 224 ASN B O 1
ATOM 7578 N N . LEU B 1 225 ? -14.266 -4.059 -14.57 1 93.81 225 LEU B N 1
ATOM 7579 C CA . LEU B 1 225 ? -14.828 -4.945 -15.578 1 93.81 225 LEU B CA 1
ATOM 7580 C C . LEU B 1 225 ? -14.523 -6.402 -15.25 1 93.81 225 LEU B C 1
ATOM 7582 O O . LEU B 1 225 ? -15.375 -7.277 -15.445 1 93.81 225 LEU B O 1
ATOM 7586 N N . ASP B 1 226 ? -13.328 -6.656 -14.82 1 94.5 226 ASP B N 1
ATOM 7587 C CA . ASP B 1 226 ? -12.969 -8 -14.383 1 94.5 226 ASP B CA 1
ATOM 7588 C C . ASP B 1 226 ? -13.859 -8.461 -13.227 1 94.5 226 ASP B C 1
ATOM 7590 O O . ASP B 1 226 ? -14.266 -9.625 -13.172 1 94.5 226 ASP B O 1
ATOM 7594 N N . ASP B 1 227 ? -14.078 -7.551 -12.344 1 96.31 227 ASP B N 1
ATOM 7595 C CA . ASP B 1 227 ? -14.945 -7.855 -11.211 1 96.31 227 ASP B CA 1
ATOM 7596 C C . ASP B 1 227 ? -16.359 -8.227 -11.68 1 96.31 227 ASP B C 1
ATOM 7598 O O . ASP B 1 227 ? -16.938 -9.195 -11.188 1 96.31 227 ASP B O 1
ATOM 7602 N N . LYS B 1 228 ? -16.859 -7.488 -12.562 1 95.75 228 LYS B N 1
ATOM 7603 C CA . LYS B 1 228 ? -18.172 -7.773 -13.133 1 95.75 228 LYS B CA 1
ATOM 7604 C C . LYS B 1 228 ? -18.188 -9.117 -13.852 1 95.75 228 LYS B C 1
ATOM 7606 O O . LYS B 1 228 ? -19.172 -9.859 -13.789 1 95.75 228 LYS B O 1
ATOM 7611 N N . MET B 1 229 ? -17.125 -9.344 -14.516 1 95.38 229 MET B N 1
ATOM 7612 C CA . MET B 1 229 ? -16.984 -10.617 -15.211 1 95.38 229 MET B CA 1
ATOM 7613 C C . MET B 1 229 ? -17.047 -11.781 -14.219 1 95.38 229 MET B C 1
ATOM 7615 O O . MET B 1 229 ? -17.812 -12.727 -14.422 1 95.38 229 MET B O 1
ATOM 7619 N N . ARG B 1 230 ? -16.297 -11.727 -13.156 1 96.44 230 ARG B N 1
ATOM 7620 C CA . ARG B 1 230 ? -16.297 -12.789 -12.156 1 96.44 230 ARG B CA 1
ATOM 7621 C C . ARG B 1 230 ? -17.688 -12.992 -11.57 1 96.44 230 ARG B C 1
ATOM 7623 O O . ARG B 1 230 ? -18.172 -14.125 -11.484 1 96.44 230 ARG B O 1
ATOM 7630 N N . LEU B 1 231 ? -18.281 -11.922 -11.227 1 97.88 231 LEU B N 1
ATOM 7631 C CA . LEU B 1 231 ? -19.594 -12.008 -10.586 1 97.88 231 LEU B CA 1
ATOM 7632 C C . LEU B 1 231 ? -20.641 -12.539 -11.555 1 97.88 231 LEU B C 1
ATOM 7634 O O . LEU B 1 231 ? -21.531 -13.297 -11.164 1 97.88 231 LEU B O 1
ATOM 7638 N N . ALA B 1 232 ? -20.578 -12.125 -12.805 1 97 232 ALA B N 1
ATOM 7639 C CA . ALA B 1 232 ? -21.531 -12.594 -13.812 1 97 232 ALA B CA 1
ATOM 7640 C C . ALA B 1 232 ? -21.5 -14.117 -13.914 1 97 232 ALA B C 1
ATOM 7642 O O . ALA B 1 232 ? -22.547 -14.766 -13.969 1 97 232 ALA B O 1
ATOM 7643 N N . GLY B 1 233 ? -20.312 -14.656 -14 1 97.38 233 GLY B N 1
ATOM 7644 C CA . GLY B 1 233 ? -20.203 -16.109 -14.039 1 97.38 233 GLY B CA 1
ATOM 7645 C C . GLY B 1 233 ? -20.719 -16.781 -12.773 1 97.38 233 GLY B C 1
ATOM 7646 O O . GLY B 1 233 ? -21.391 -17.812 -12.844 1 97.38 233 GLY B O 1
ATOM 7647 N N . CYS B 1 234 ? -20.422 -16.203 -11.648 1 98.56 234 CYS B N 1
ATOM 7648 C CA . CYS B 1 234 ? -20.906 -16.75 -10.383 1 98.56 234 CYS B CA 1
ATOM 7649 C C . CYS B 1 234 ? -22.422 -16.734 -10.328 1 98.56 234 CYS B C 1
ATOM 7651 O O . CYS B 1 234 ? -23.047 -17.656 -9.797 1 98.56 234 CYS B O 1
ATOM 7653 N N . ALA B 1 235 ? -23 -15.688 -10.836 1 98.56 235 ALA B N 1
ATOM 7654 C CA . ALA B 1 235 ? -24.453 -15.562 -10.852 1 98.56 235 ALA B CA 1
ATOM 7655 C C . ALA B 1 235 ? -25.078 -16.672 -11.695 1 98.56 235 ALA B C 1
ATOM 7657 O O . ALA B 1 235 ? -26.156 -17.172 -11.359 1 98.56 235 ALA B O 1
ATOM 7658 N N . MET B 1 236 ? -24.484 -16.969 -12.773 1 98.44 236 MET B N 1
ATOM 7659 C CA . MET B 1 236 ? -24.984 -18.047 -13.633 1 98.44 236 MET B CA 1
ATOM 7660 C C . MET B 1 236 ? -24.938 -19.391 -12.898 1 98.44 236 MET B C 1
ATOM 7662 O O . MET B 1 236 ? -25.906 -20.156 -12.961 1 98.44 236 MET B O 1
ATOM 7666 N N . ILE B 1 237 ? -23.844 -19.641 -12.266 1 98.81 237 ILE B N 1
ATOM 7667 C CA . ILE B 1 237 ? -23.719 -20.875 -11.5 1 98.81 237 ILE B CA 1
ATOM 7668 C C . ILE B 1 237 ? -24.766 -20.906 -10.391 1 98.81 237 ILE B C 1
ATOM 7670 O O . ILE B 1 237 ? -25.391 -21.938 -10.148 1 98.81 237 ILE B O 1
ATOM 7674 N N . HIS B 1 238 ? -24.875 -19.766 -9.68 1 98.88 238 HIS B N 1
ATOM 7675 C CA . HIS B 1 238 ? -25.859 -19.594 -8.617 1 98.88 238 HIS B CA 1
ATOM 7676 C C . HIS B 1 238 ? -27.25 -19.984 -9.102 1 98.88 238 HIS B C 1
ATOM 7678 O O . HIS B 1 238 ? -27.938 -20.797 -8.469 1 98.88 238 HIS B O 1
ATOM 7684 N N . LYS B 1 2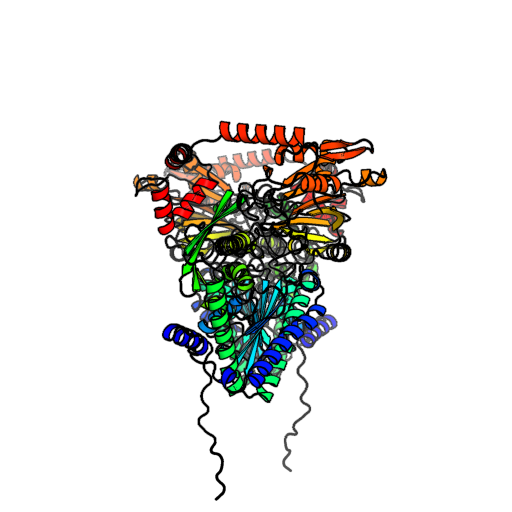39 ? -27.672 -19.484 -10.188 1 98.62 239 LYS B N 1
ATOM 7685 C CA . LYS B 1 239 ? -28.969 -19.766 -10.766 1 98.62 239 LYS B CA 1
ATOM 7686 C C . LYS B 1 239 ? -29.094 -21.234 -11.148 1 98.62 239 LYS B C 1
ATOM 7688 O O . LYS B 1 239 ? -30.109 -21.891 -10.844 1 98.62 239 LYS B O 1
ATOM 7693 N N . ALA B 1 240 ? -28.109 -21.75 -11.836 1 98.75 240 ALA B N 1
ATOM 7694 C CA . ALA B 1 240 ? -28.125 -23.141 -12.289 1 98.75 240 ALA B CA 1
ATOM 7695 C C . ALA B 1 240 ? -28.266 -24.109 -11.117 1 98.75 240 ALA B C 1
ATOM 7697 O O . ALA B 1 240 ? -28.984 -25.109 -11.211 1 98.75 240 ALA B O 1
ATOM 7698 N N . VAL B 1 241 ? -27.578 -23.859 -10.031 1 98.81 241 VAL B N 1
ATOM 7699 C CA . VAL B 1 241 ? -27.625 -24.75 -8.883 1 98.81 241 VAL B CA 1
ATOM 7700 C C . VAL B 1 241 ? -29.016 -24.75 -8.266 1 98.81 241 VAL B C 1
ATOM 7702 O O . VAL B 1 241 ? -29.531 -25.797 -7.871 1 98.81 241 VAL B O 1
ATOM 7705 N N . HIS B 1 242 ? -29.641 -23.594 -8.125 1 98.75 242 HIS B N 1
ATOM 7706 C CA . HIS B 1 242 ? -31.016 -23.547 -7.648 1 98.75 242 HIS B CA 1
ATOM 7707 C C . HIS B 1 242 ? -31.938 -24.391 -8.523 1 98.75 242 HIS B C 1
ATOM 7709 O O . HIS B 1 242 ? -32.781 -25.109 -8.008 1 98.75 242 HIS B O 1
ATOM 7715 N N . GLU B 1 243 ? -31.766 -24.328 -9.828 1 98.62 243 GLU B N 1
ATOM 7716 C CA . GLU B 1 243 ? -32.562 -25.109 -10.766 1 98.62 243 GLU B CA 1
ATOM 7717 C C . GLU B 1 243 ? -32.312 -26.609 -10.609 1 98.62 243 GLU B C 1
ATOM 7719 O O . GLU B 1 243 ? -33.219 -27.422 -10.656 1 98.62 243 GLU B O 1
ATOM 7724 N N . ILE B 1 244 ? -31.078 -26.922 -10.477 1 98.69 244 ILE B N 1
ATOM 7725 C CA . ILE B 1 244 ? -30.688 -28.312 -10.32 1 98.69 244 ILE B CA 1
ATOM 7726 C C . ILE B 1 244 ? -31.312 -28.891 -9.055 1 98.69 244 ILE B C 1
ATOM 7728 O O . ILE B 1 244 ? -31.797 -30.016 -9.055 1 98.69 244 ILE B O 1
ATOM 7732 N N . ILE B 1 245 ? -31.25 -28.125 -7.969 1 98.5 245 ILE B N 1
ATOM 7733 C CA . ILE B 1 245 ? -31.812 -28.578 -6.703 1 98.5 245 ILE B CA 1
ATOM 7734 C C . ILE B 1 245 ? -33.344 -28.703 -6.832 1 98.5 245 ILE B C 1
ATOM 7736 O O . ILE B 1 245 ? -33.938 -29.625 -6.266 1 98.5 245 ILE B O 1
ATOM 7740 N N . GLU B 1 246 ? -33.938 -27.828 -7.59 1 98 246 GLU B N 1
ATOM 7741 C CA . GLU B 1 246 ? -35.375 -27.938 -7.855 1 98 246 GLU B CA 1
ATOM 7742 C C . GLU B 1 246 ? -35.719 -29.219 -8.609 1 98 246 GLU B C 1
ATOM 7744 O O . GLU B 1 246 ? -36.719 -29.859 -8.344 1 98 246 GLU B O 1
ATOM 7749 N N . GLU B 1 247 ? -34.875 -29.641 -9.445 1 97.94 247 GLU B N 1
ATOM 7750 C CA . GLU B 1 247 ? -35.094 -30.797 -10.297 1 97.94 247 GLU B CA 1
ATOM 7751 C C . GLU B 1 247 ? -34.75 -32.094 -9.562 1 97.94 247 GLU B C 1
ATOM 7753 O O . GLU B 1 247 ? -35.531 -33.062 -9.609 1 97.94 247 GLU B O 1
ATOM 7758 N N . PHE B 1 248 ? -33.625 -32.156 -8.867 1 98.06 248 PHE B N 1
ATOM 7759 C CA . PHE B 1 248 ? -33.125 -33.406 -8.312 1 98.06 248 PHE B CA 1
ATOM 7760 C C . PHE B 1 248 ? -33.5 -33.531 -6.844 1 98.06 248 PHE B C 1
ATOM 7762 O O . PHE B 1 248 ? -33.469 -34.625 -6.285 1 98.06 248 PHE B O 1
ATOM 7769 N N . GLY B 1 249 ? -33.812 -32.406 -6.227 1 97.56 249 GLY B N 1
ATOM 7770 C CA . GLY B 1 249 ? -34.094 -32.375 -4.797 1 97.56 249 GLY B CA 1
ATOM 7771 C C . GLY B 1 249 ? -32.875 -32.031 -3.959 1 97.56 249 GLY B C 1
ATOM 7772 O O . GLY B 1 249 ? -31.766 -32.406 -4.309 1 97.56 249 GLY B O 1
ATOM 7773 N N . LEU B 1 250 ? -33.094 -31.438 -2.807 1 97.5 250 LEU B N 1
ATOM 7774 C CA . LEU B 1 250 ? -32.031 -30.953 -1.927 1 97.5 250 LEU B CA 1
ATOM 7775 C C . LEU B 1 250 ? -31.281 -32.125 -1.302 1 97.5 250 LEU B C 1
ATOM 7777 O O . LEU B 1 250 ? -30.062 -32.094 -1.191 1 97.5 250 LEU B O 1
ATOM 7781 N N . ASP B 1 251 ? -31.953 -33.156 -0.908 1 96.56 251 ASP B N 1
ATOM 7782 C CA . ASP B 1 251 ? -31.328 -34.312 -0.27 1 96.56 251 ASP B CA 1
ATOM 7783 C C . ASP B 1 251 ? -30.391 -35.031 -1.239 1 96.56 251 ASP B C 1
ATOM 7785 O O . ASP B 1 251 ? -29.297 -35.438 -0.865 1 96.56 251 ASP B O 1
ATOM 7789 N N . TYR B 1 252 ? -30.922 -35.281 -2.426 1 98 252 TYR B N 1
ATOM 7790 C CA . TYR B 1 252 ? -30.078 -35.875 -3.445 1 98 252 TYR B CA 1
ATOM 7791 C C . TYR B 1 252 ? -28.828 -35.062 -3.686 1 98 252 TYR B C 1
ATOM 7793 O O . TYR B 1 252 ? -27.719 -35.594 -3.752 1 98 252 TYR B O 1
ATOM 7801 N N . TYR B 1 253 ? -29.031 -33.781 -3.799 1 98.38 253 TYR B N 1
ATOM 7802 C CA . TYR B 1 253 ? -27.922 -32.875 -4.047 1 98.38 253 TYR B CA 1
ATOM 7803 C C . TYR B 1 253 ? -26.859 -33 -2.965 1 98.38 253 TYR B C 1
ATOM 7805 O O . TYR B 1 253 ? -25.688 -33.156 -3.27 1 98.38 253 TYR B O 1
ATOM 7813 N N . LYS B 1 254 ? -27.219 -32.906 -1.725 1 97.38 254 LYS B N 1
ATOM 7814 C CA . LYS B 1 254 ? -26.312 -32.906 -0.587 1 97.38 254 LYS B CA 1
ATOM 7815 C C . LYS B 1 254 ? -25.5 -34.188 -0.552 1 97.38 254 LYS B C 1
ATOM 7817 O O . LYS B 1 254 ? -24.312 -34.188 -0.221 1 97.38 254 LYS B O 1
ATOM 7822 N N . GLN B 1 255 ? -26.094 -35.25 -0.904 1 97.44 255 GLN B N 1
ATOM 7823 C CA . GLN B 1 255 ? -25.391 -36.531 -0.9 1 97.44 255 GLN B CA 1
ATOM 7824 C C . GLN B 1 255 ? -24.516 -36.688 -2.137 1 97.44 255 GLN B C 1
ATOM 7826 O O . GLN B 1 255 ? -23.375 -37.125 -2.041 1 97.44 255 GLN B O 1
ATOM 7831 N N . ALA B 1 256 ? -25.031 -36.344 -3.275 1 98.5 256 ALA B N 1
ATOM 7832 C CA . ALA B 1 256 ? -24.344 -36.562 -4.551 1 98.5 256 ALA B CA 1
ATOM 7833 C C . ALA B 1 256 ? -23.031 -35.781 -4.602 1 98.5 256 ALA B C 1
ATOM 7835 O O . ALA B 1 256 ? -22.031 -36.25 -5.125 1 98.5 256 ALA B O 1
ATOM 7836 N N . ILE B 1 257 ? -23.016 -34.562 -4.09 1 98.25 257 ILE B N 1
ATOM 7837 C CA . ILE B 1 257 ? -21.828 -33.719 -4.199 1 98.25 257 ILE B CA 1
ATOM 7838 C C . ILE B 1 257 ? -20.672 -34.344 -3.418 1 98.25 257 ILE B C 1
ATOM 7840 O O . ILE B 1 257 ? -19.516 -34.25 -3.824 1 98.25 257 ILE B O 1
ATOM 7844 N N . ARG B 1 258 ? -20.984 -35.031 -2.365 1 97.69 258 ARG B N 1
ATOM 7845 C CA . ARG B 1 258 ? -19.969 -35.688 -1.56 1 97.69 258 ARG B CA 1
ATOM 7846 C C . ARG B 1 258 ? -19.5 -36.969 -2.225 1 97.69 258 ARG B C 1
ATOM 7848 O O . ARG B 1 258 ? -18.312 -37.281 -2.215 1 97.69 258 ARG B O 1
ATOM 7855 N N . GLU B 1 259 ? -20.359 -37.719 -2.818 1 98.38 259 GLU B N 1
ATOM 7856 C CA . GLU B 1 259 ? -20.016 -38.938 -3.516 1 98.38 259 GLU B CA 1
ATOM 7857 C C . GLU B 1 259 ? -19.125 -38.656 -4.723 1 98.38 259 GLU B C 1
ATOM 7859 O O . GLU B 1 259 ? -18.203 -39.438 -5.027 1 98.38 259 GLU B O 1
ATOM 7864 N N . ILE B 1 260 ? -19.391 -37.562 -5.348 1 98.38 260 ILE B N 1
ATOM 7865 C CA . ILE B 1 260 ? -18.625 -37.188 -6.52 1 98.38 260 ILE B CA 1
ATOM 7866 C C . ILE B 1 260 ? -17.172 -36.938 -6.121 1 98.38 260 ILE B C 1
ATOM 7868 O O . ILE B 1 260 ? -16.25 -37.406 -6.805 1 98.38 260 ILE B O 1
ATOM 7872 N N . ILE B 1 261 ? -16.922 -36.219 -5.051 1 98.12 261 ILE B N 1
ATOM 7873 C CA . ILE B 1 261 ? -15.57 -35.938 -4.594 1 98.12 261 ILE B CA 1
ATOM 7874 C C . ILE B 1 261 ? -14.891 -37.25 -4.164 1 98.12 261 ILE B C 1
ATOM 7876 O O . ILE B 1 261 ? -13.711 -37.469 -4.465 1 98.12 261 ILE B O 1
ATOM 7880 N N . GLU B 1 262 ? -15.633 -38.125 -3.5 1 98.31 262 GLU B N 1
ATOM 7881 C CA . GLU B 1 262 ? -15.062 -39.406 -3.105 1 98.31 262 GLU B CA 1
ATOM 7882 C C . GLU B 1 262 ? -14.727 -40.25 -4.328 1 98.31 262 GLU B C 1
ATOM 7884 O O . GLU B 1 262 ? -13.68 -40.906 -4.363 1 98.31 262 GLU B O 1
ATOM 7889 N N . GLU B 1 263 ? -15.609 -40.281 -5.27 1 98.06 263 GLU B N 1
ATOM 7890 C CA . GLU B 1 263 ? -15.344 -40.969 -6.516 1 98.06 263 GLU B CA 1
ATOM 7891 C C . GLU B 1 263 ? -14.039 -40.5 -7.148 1 98.06 263 GLU B C 1
ATOM 7893 O O . GLU B 1 263 ? -13.211 -41.312 -7.566 1 98.06 263 GLU B O 1
ATOM 7898 N N . SER B 1 264 ? -13.93 -39.219 -7.246 1 97.06 264 SER B N 1
ATOM 7899 C CA . SER B 1 264 ? -12.711 -38.594 -7.781 1 97.06 264 SER B CA 1
ATOM 7900 C C . SER B 1 264 ? -11.484 -39.031 -6.969 1 97.06 264 SER B C 1
ATOM 7902 O O . SER B 1 264 ? -10.43 -39.312 -7.531 1 97.06 264 SER B O 1
ATOM 7904 N N . ARG B 1 265 ? -11.57 -39 -5.648 1 97.12 265 ARG B N 1
ATOM 7905 C CA . ARG B 1 265 ? -10.469 -39.344 -4.758 1 97.12 265 ARG B CA 1
ATOM 7906 C C . ARG B 1 265 ? -9.992 -40.781 -5.031 1 97.12 265 ARG B C 1
ATOM 7908 O O . ARG B 1 265 ? -8.789 -41.031 -5.145 1 97.12 265 ARG B O 1
ATOM 7915 N N . LEU B 1 266 ? -10.922 -41.688 -5.168 1 96.5 266 LEU B N 1
ATOM 7916 C CA . LEU B 1 266 ? -10.602 -43.094 -5.406 1 96.5 266 LEU B CA 1
ATOM 7917 C C . LEU B 1 266 ? -9.906 -43.281 -6.75 1 96.5 266 LEU B C 1
ATOM 7919 O O . LEU B 1 266 ? -8.953 -44.062 -6.859 1 96.5 266 LEU B O 1
ATOM 7923 N N . GLN B 1 267 ? -10.352 -42.562 -7.703 1 96.75 267 GLN B N 1
ATOM 7924 C CA . GLN B 1 267 ? -9.734 -42.656 -9.023 1 96.75 267 GLN B CA 1
ATOM 7925 C C . GLN B 1 267 ? -8.328 -42.062 -9.016 1 96.75 267 GLN B C 1
ATOM 7927 O O . GLN B 1 267 ? -7.422 -42.594 -9.656 1 96.75 267 GLN B O 1
ATOM 7932 N N . ILE B 1 268 ? -8.094 -40.969 -8.359 1 96.56 268 ILE B N 1
ATOM 7933 C CA . ILE B 1 268 ? -6.781 -40.344 -8.266 1 96.56 268 ILE B CA 1
ATOM 7934 C C . ILE B 1 268 ? -5.809 -41.312 -7.562 1 96.56 268 ILE B C 1
ATOM 7936 O O . ILE B 1 268 ? -4.664 -41.469 -7.996 1 96.56 268 ILE B O 1
ATOM 7940 N N . LEU B 1 269 ? -6.277 -41.906 -6.523 1 96.19 269 LEU B N 1
ATOM 7941 C CA . LEU B 1 269 ? -5.465 -42.875 -5.805 1 96.19 269 LEU B CA 1
ATOM 7942 C C . LEU B 1 269 ? -5.02 -44 -6.734 1 96.19 269 LEU B C 1
ATOM 7944 O O . LEU B 1 269 ? -3.855 -44.438 -6.711 1 96.19 269 LEU B O 1
ATOM 7948 N N . GLN B 1 270 ? -5.914 -44.438 -7.5 1 96.19 270 GLN B N 1
ATOM 7949 C CA . GLN B 1 270 ? -5.609 -45.5 -8.461 1 96.19 270 GLN B CA 1
ATOM 7950 C C . GLN B 1 270 ? -4.594 -45.031 -9.492 1 96.19 270 GLN B C 1
ATOM 7952 O O . GLN B 1 270 ? -3.678 -45.781 -9.859 1 96.19 270 GLN B O 1
ATOM 7957 N N . ASN B 1 271 ? -4.797 -43.844 -9.977 1 95.88 271 ASN B N 1
ATOM 7958 C CA . ASN B 1 271 ? -3.867 -43.281 -10.945 1 95.88 271 ASN B CA 1
ATOM 7959 C C . ASN B 1 271 ? -2.457 -43.188 -10.375 1 95.88 271 ASN B C 1
ATOM 7961 O O . ASN B 1 271 ? -1.478 -43.469 -11.062 1 95.88 271 ASN B O 1
ATOM 7965 N N . ILE B 1 272 ? -2.344 -42.75 -9.156 1 96.38 272 ILE B N 1
ATOM 7966 C CA . ILE B 1 272 ? -1.036 -42.625 -8.531 1 96.38 272 ILE B CA 1
ATOM 7967 C C . ILE B 1 272 ? -0.377 -43.969 -8.391 1 96.38 272 ILE B C 1
ATOM 7969 O O . ILE B 1 272 ? 0.809 -44.125 -8.688 1 96.38 272 ILE B O 1
ATOM 7973 N N . ARG B 1 273 ? -1.125 -45 -8.023 1 95.88 273 ARG B N 1
ATOM 7974 C CA . ARG B 1 273 ? -0.596 -46.344 -7.902 1 95.88 273 ARG B CA 1
ATOM 7975 C C . ARG B 1 273 ? -0.09 -46.875 -9.242 1 95.88 273 ARG B C 1
ATOM 7977 O O . ARG B 1 273 ? 0.906 -47.594 -9.305 1 95.88 273 ARG B O 1
ATOM 7984 N N . THR B 1 274 ? -0.771 -46.438 -10.203 1 94.38 274 THR B N 1
ATOM 7985 C CA . THR B 1 274 ? -0.443 -46.906 -11.547 1 94.38 274 THR B CA 1
ATOM 7986 C C . THR B 1 274 ? 0.78 -46.188 -12.086 1 94.38 274 THR B C 1
ATOM 7988 O O . THR B 1 274 ? 1.656 -46.781 -12.703 1 94.38 274 THR B O 1
ATOM 7991 N N . LEU B 1 275 ? 0.866 -44.938 -11.836 1 93.62 275 LEU B N 1
ATOM 7992 C CA . LEU B 1 275 ? 1.821 -44.094 -12.539 1 93.62 275 LEU B CA 1
ATOM 7993 C C . LEU B 1 275 ? 3.115 -43.938 -11.75 1 93.62 275 LEU B C 1
ATOM 7995 O O . LEU B 1 275 ? 4.188 -43.75 -12.328 1 93.62 275 LEU B O 1
ATOM 7999 N N . MET B 1 276 ? 2.996 -44.031 -10.453 1 95.44 276 MET B N 1
ATOM 8000 C CA . MET B 1 276 ? 4.16 -43.75 -9.625 1 95.44 276 MET B CA 1
ATOM 8001 C C . MET B 1 276 ? 4.809 -45.031 -9.125 1 95.44 276 MET B C 1
ATOM 8003 O O . MET B 1 276 ? 4.141 -46.062 -9 1 95.44 276 MET B O 1
ATOM 8007 N N . VAL B 1 277 ? 6.102 -45 -8.945 1 95.94 277 VAL B N 1
ATOM 8008 C CA . VAL B 1 277 ? 6.828 -46 -8.203 1 95.94 277 VAL B CA 1
ATOM 8009 C C . VAL B 1 277 ? 6.945 -45.594 -6.738 1 95.94 277 VAL B C 1
ATOM 8011 O O . VAL B 1 277 ? 7.438 -44.531 -6.43 1 95.94 277 VAL B O 1
ATOM 8014 N N . PRO B 1 278 ? 6.395 -46.375 -5.875 1 96.38 278 PRO B N 1
ATOM 8015 C CA . PRO B 1 278 ? 6.547 -46.031 -4.469 1 96.38 278 PRO B CA 1
ATOM 8016 C C . PRO B 1 278 ? 7.996 -45.75 -4.086 1 96.38 278 PRO B C 1
ATOM 8018 O O . PRO B 1 278 ? 8.906 -46.438 -4.551 1 96.38 278 PRO B O 1
ATOM 8021 N N . GLY B 1 279 ? 8.172 -44.656 -3.332 1 96.19 279 GLY B N 1
ATOM 8022 C CA . GLY B 1 279 ? 9.508 -44.25 -2.936 1 96.19 279 GLY B CA 1
ATOM 8023 C C . GLY B 1 279 ? 9.625 -42.75 -2.695 1 96.19 279 GLY B C 1
ATOM 8024 O O . GLY B 1 279 ? 8.625 -42.094 -2.418 1 96.19 279 GLY B O 1
ATOM 8025 N N . ARG B 1 280 ? 10.93 -42.375 -2.629 1 95.56 280 ARG B N 1
ATOM 8026 C CA . ARG B 1 280 ? 11.227 -40.969 -2.35 1 95.56 280 ARG B CA 1
ATOM 8027 C C . ARG B 1 280 ? 11.898 -40.312 -3.545 1 95.56 280 ARG B C 1
ATOM 8029 O O . ARG B 1 280 ? 12.812 -40.875 -4.145 1 95.56 280 ARG B O 1
ATOM 8036 N N . TYR B 1 281 ? 11.391 -39.188 -3.936 1 95 281 TYR B N 1
ATOM 8037 C CA . TYR B 1 281 ? 11.945 -38.344 -5.004 1 95 281 TYR B CA 1
ATOM 8038 C C . TYR B 1 281 ? 12.375 -37 -4.477 1 95 281 TYR B C 1
ATOM 8040 O O . TYR B 1 281 ? 11.539 -36.219 -4.027 1 95 281 TYR B O 1
ATOM 8048 N N . THR B 1 282 ? 13.664 -36.688 -4.504 1 93.12 282 THR B N 1
ATOM 8049 C CA . THR B 1 282 ? 14.156 -35.406 -4.02 1 93.12 282 THR B CA 1
ATOM 8050 C C . THR B 1 282 ? 14.641 -34.531 -5.176 1 93.12 282 THR B C 1
ATOM 8052 O O . THR B 1 282 ? 15.266 -35.031 -6.113 1 93.12 282 THR B O 1
ATOM 8055 N N . SER B 1 283 ? 14.25 -33.312 -5.184 1 89.06 283 SER B N 1
ATOM 8056 C CA . SER B 1 283 ? 14.648 -32.344 -6.207 1 89.06 283 SER B CA 1
ATOM 8057 C C . SER B 1 283 ? 14.844 -30.969 -5.605 1 89.06 283 SER B C 1
ATOM 8059 O O . SER B 1 283 ? 14.305 -30.656 -4.543 1 89.06 283 SER B O 1
ATOM 8061 N N . VAL B 1 284 ? 15.641 -30.125 -6.312 1 90.44 284 VAL B N 1
ATOM 8062 C CA . VAL B 1 284 ? 15.945 -28.797 -5.785 1 90.44 284 VAL B CA 1
ATOM 8063 C C . VAL B 1 284 ? 15.961 -27.781 -6.926 1 90.44 284 VAL B C 1
ATOM 8065 O O . VAL B 1 284 ? 16.141 -28.141 -8.086 1 90.44 284 VAL B O 1
ATOM 8068 N N . ALA B 1 285 ? 15.688 -26.562 -6.664 1 89.81 285 ALA B N 1
ATOM 8069 C CA . ALA B 1 285 ? 15.844 -25.406 -7.531 1 89.81 285 ALA B CA 1
ATOM 8070 C C . ALA B 1 285 ? 16.281 -24.172 -6.734 1 89.81 285 ALA B C 1
ATOM 8072 O O . ALA B 1 285 ? 16.219 -24.172 -5.504 1 89.81 285 ALA B O 1
ATOM 8073 N N . PHE B 1 286 ? 16.812 -23.156 -7.43 1 91.75 286 PHE B N 1
ATOM 8074 C CA . PHE B 1 286 ? 17.312 -21.953 -6.773 1 91.75 286 PHE B CA 1
ATOM 8075 C C . PHE B 1 286 ? 16.828 -20.703 -7.504 1 91.75 286 PHE B C 1
ATOM 8077 O O . PHE B 1 286 ? 16.656 -20.719 -8.727 1 91.75 286 PHE B O 1
ATOM 8084 N N . ARG B 1 287 ? 16.656 -19.672 -6.785 1 92.06 287 ARG B N 1
ATOM 8085 C CA . ARG B 1 287 ? 16.328 -18.359 -7.344 1 92.06 287 ARG B CA 1
ATOM 8086 C C . ARG B 1 287 ? 17.156 -17.25 -6.672 1 92.06 287 ARG B C 1
ATOM 8088 O O . ARG B 1 287 ? 17.266 -17.219 -5.445 1 92.06 287 ARG B O 1
ATOM 8095 N N . ALA B 1 288 ? 17.656 -16.359 -7.453 1 91.88 288 ALA B N 1
ATOM 8096 C CA . ALA B 1 288 ? 18.406 -15.219 -6.926 1 91.88 288 ALA B CA 1
ATOM 8097 C C . ALA B 1 288 ? 17.516 -14 -6.754 1 91.88 288 ALA B C 1
ATOM 8099 O O . ALA B 1 288 ? 16.641 -13.734 -7.594 1 91.88 288 ALA B O 1
ATOM 8100 N N . VAL B 1 289 ? 17.672 -13.297 -5.645 1 93.19 289 VAL B N 1
ATOM 8101 C CA . VAL B 1 289 ? 17.016 -12.023 -5.367 1 93.19 289 VAL B CA 1
ATOM 8102 C C . VAL B 1 289 ? 18.062 -10.93 -5.219 1 93.19 289 VAL B C 1
ATOM 8104 O O . VAL B 1 289 ? 18.875 -10.953 -4.289 1 93.19 289 VAL B O 1
ATOM 8107 N N . LYS B 1 290 ? 18.062 -9.945 -6.07 1 92.88 290 LYS B N 1
ATOM 8108 C CA . LYS B 1 290 ? 19.078 -8.891 -6.078 1 92.88 290 LYS B CA 1
ATOM 8109 C C . LYS B 1 290 ? 18.5 -7.574 -5.57 1 92.88 290 LYS B C 1
ATOM 8111 O O . LYS B 1 290 ? 18.141 -6.699 -6.363 1 92.88 290 LYS B O 1
ATOM 8116 N N . TYR B 1 291 ? 18.5 -7.336 -4.25 1 94.44 291 TYR B N 1
ATOM 8117 C CA . TYR B 1 291 ? 17.938 -6.129 -3.654 1 94.44 291 TYR B CA 1
ATOM 8118 C C . TYR B 1 291 ? 19.047 -5.191 -3.182 1 94.44 291 TYR B C 1
ATOM 8120 O O . TYR B 1 291 ? 18.812 -4.008 -2.941 1 94.44 291 TYR B O 1
ATOM 8128 N N . LYS B 1 292 ? 20.281 -5.723 -3.02 1 95.5 292 LYS B N 1
ATOM 8129 C CA . LYS B 1 292 ? 21.359 -4.93 -2.445 1 95.5 292 LYS B CA 1
ATOM 8130 C C . LYS B 1 292 ? 21.641 -3.684 -3.281 1 95.5 292 LYS B C 1
ATOM 8132 O O . LYS B 1 292 ? 21.828 -3.771 -4.496 1 95.5 292 LYS B O 1
ATOM 8137 N N . GLY B 1 293 ? 21.578 -2.584 -2.611 1 94.44 293 GLY B N 1
ATOM 8138 C CA . GLY B 1 293 ? 21.969 -1.34 -3.256 1 94.44 293 GLY B CA 1
ATOM 8139 C C . GLY B 1 293 ? 20.828 -0.654 -3.969 1 94.44 293 GLY B C 1
ATOM 8140 O O . GLY B 1 293 ? 20.969 0.465 -4.465 1 94.44 293 GLY B O 1
ATOM 8141 N N . LEU B 1 294 ? 19.719 -1.222 -4.004 1 93.75 294 LEU B N 1
ATOM 8142 C CA . LEU B 1 294 ? 18.594 -0.645 -4.734 1 93.75 294 LEU B CA 1
ATOM 8143 C C . LEU B 1 294 ? 17.906 0.442 -3.91 1 93.75 294 LEU B C 1
ATOM 8145 O O . LEU B 1 294 ? 17.172 1.271 -4.453 1 93.75 294 LEU B O 1
ATOM 8149 N N . GLN B 1 295 ? 18.062 0.469 -2.555 1 93 295 GLN B N 1
ATOM 8150 C CA . GLN B 1 295 ? 17.422 1.464 -1.699 1 93 295 GLN B CA 1
ATOM 8151 C C . GLN B 1 295 ? 18.172 1.603 -0.372 1 93 295 GLN B C 1
ATOM 8153 O O . GLN B 1 295 ? 18.922 0.711 0.019 1 93 295 GLN B O 1
ATOM 8158 N N . LYS B 1 296 ? 17.906 2.773 0.332 1 92.25 296 LYS B N 1
ATOM 8159 C CA . LYS B 1 296 ? 18.484 3.068 1.64 1 92.25 296 LYS B CA 1
ATOM 8160 C C . LYS B 1 296 ? 17.406 3.328 2.678 1 92.25 296 LYS B C 1
ATOM 8162 O O . LYS B 1 296 ? 17.672 3.875 3.748 1 92.25 296 LYS B O 1
ATOM 8167 N N . ILE B 1 297 ? 16.266 2.926 2.439 1 91.69 297 ILE B N 1
ATOM 8168 C CA . ILE B 1 297 ? 15.109 3.23 3.281 1 91.69 297 ILE B CA 1
ATOM 8169 C C . ILE B 1 297 ? 14.875 2.088 4.266 1 91.69 297 ILE B C 1
ATOM 8171 O O . ILE B 1 297 ? 14.594 2.324 5.445 1 91.69 297 ILE B O 1
ATOM 8175 N N . TRP B 1 298 ? 14.961 0.849 3.785 1 93.12 298 TRP B N 1
ATOM 8176 C CA . TRP B 1 298 ? 14.797 -0.341 4.613 1 93.12 298 TRP B CA 1
ATOM 8177 C C . TRP B 1 298 ? 16.094 -1.122 4.711 1 93.12 298 TRP B C 1
ATOM 8179 O O . TRP B 1 298 ? 16.344 -2.045 3.928 1 93.12 298 TRP B O 1
ATOM 8189 N N . ALA B 1 299 ? 16.844 -0.861 5.668 1 91.06 299 ALA B N 1
ATOM 8190 C CA . ALA B 1 299 ? 18.203 -1.396 5.805 1 91.06 299 ALA B CA 1
ATOM 8191 C C . ALA B 1 299 ? 18.172 -2.918 5.91 1 91.06 299 ALA B C 1
ATOM 8193 O O . ALA B 1 299 ? 19.078 -3.594 5.402 1 91.06 299 ALA B O 1
ATOM 8194 N N . HIS B 1 300 ? 17.234 -3.4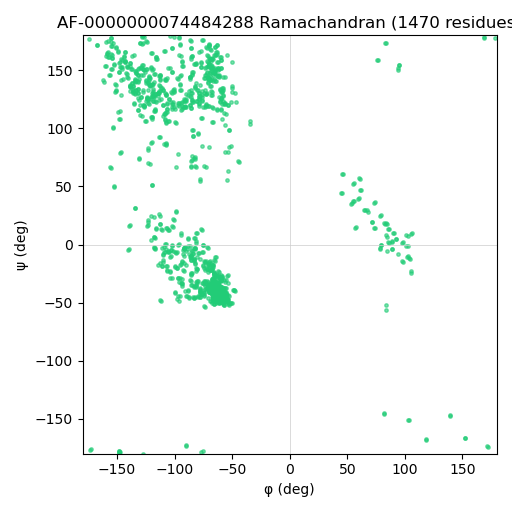43 6.512 1 90.12 300 HIS B N 1
ATOM 8195 C CA . HIS B 1 300 ? 17.172 -4.879 6.762 1 90.12 300 HIS B CA 1
ATOM 8196 C C . HIS B 1 300 ? 16.906 -5.652 5.477 1 90.12 300 HIS B C 1
ATOM 8198 O O . HIS B 1 300 ? 17.125 -6.863 5.418 1 90.12 300 HIS B O 1
ATOM 8204 N N . ALA B 1 301 ? 16.438 -4.996 4.445 1 93.81 301 ALA B N 1
ATOM 8205 C CA . ALA B 1 301 ? 16.125 -5.652 3.18 1 93.81 301 ALA B CA 1
ATOM 8206 C C . ALA B 1 301 ? 17.219 -5.391 2.146 1 93.81 301 ALA B C 1
ATOM 8208 O O . ALA B 1 301 ? 17.141 -5.895 1.021 1 93.81 301 ALA B O 1
ATOM 8209 N N . ASP B 1 302 ? 18.266 -4.613 2.49 1 94.19 302 ASP B N 1
ATOM 8210 C CA . ASP B 1 302 ? 19.344 -4.266 1.559 1 94.19 302 ASP B CA 1
ATOM 8211 C C . ASP B 1 302 ? 20.375 -5.379 1.479 1 94.19 302 ASP B C 1
ATOM 8213 O O . ASP B 1 302 ? 21.531 -5.191 1.882 1 94.19 302 ASP B O 1
ATOM 8217 N N . LYS B 1 303 ? 20.016 -6.457 0.819 1 94.94 303 LYS B N 1
ATOM 8218 C CA . LYS B 1 303 ? 20.891 -7.609 0.67 1 94.94 303 LYS B CA 1
ATOM 8219 C C . LYS B 1 303 ? 20.469 -8.484 -0.502 1 94.94 303 LYS B C 1
ATOM 8221 O O . LYS B 1 303 ? 19.297 -8.492 -0.881 1 94.94 303 LYS B O 1
ATOM 8226 N N . ASP B 1 304 ? 21.406 -9.203 -1.07 1 94.81 304 ASP B N 1
ATOM 8227 C CA . ASP B 1 304 ? 21.125 -10.258 -2.045 1 94.81 304 ASP B CA 1
ATOM 8228 C C . ASP B 1 304 ? 20.844 -11.586 -1.352 1 94.81 304 ASP B C 1
ATOM 8230 O O . ASP B 1 304 ? 21.453 -11.898 -0.329 1 94.81 304 ASP B O 1
ATOM 8234 N N . THR B 1 305 ? 19.922 -12.305 -1.915 1 93.19 305 THR B N 1
ATOM 8235 C CA . THR B 1 305 ? 19.531 -13.578 -1.329 1 93.19 305 THR B CA 1
ATOM 8236 C C . THR B 1 305 ? 19.438 -14.664 -2.398 1 93.19 305 THR B C 1
ATOM 8238 O O . THR B 1 305 ? 19.062 -14.391 -3.541 1 93.19 305 THR B O 1
ATOM 8241 N N . LEU B 1 306 ? 19.859 -15.852 -2.018 1 94.56 306 LEU B N 1
ATOM 8242 C CA . LEU B 1 306 ? 19.594 -17.047 -2.814 1 94.56 306 LEU B CA 1
ATOM 8243 C C . LEU B 1 306 ? 18.531 -17.906 -2.15 1 94.56 306 LEU B C 1
ATOM 8245 O O . LEU B 1 306 ? 18.703 -18.359 -1.015 1 94.56 306 LEU B O 1
ATOM 8249 N N . ILE B 1 307 ? 17.422 -18.141 -2.859 1 95 307 ILE B N 1
ATOM 8250 C CA . ILE B 1 307 ? 16.328 -18.953 -2.328 1 95 307 ILE B CA 1
ATOM 8251 C C . ILE B 1 307 ? 16.531 -20.406 -2.705 1 95 307 ILE B C 1
ATOM 8253 O O . ILE B 1 307 ? 16.703 -20.734 -3.883 1 95 307 ILE B O 1
ATOM 8257 N N . HIS B 1 308 ? 16.547 -21.234 -1.674 1 95.19 308 HIS B N 1
ATOM 8258 C CA . HIS B 1 308 ? 16.594 -22.672 -1.849 1 95.19 308 HIS B CA 1
ATOM 8259 C C . HIS B 1 308 ? 15.18 -23.266 -1.902 1 95.19 308 HIS B C 1
ATOM 8261 O O . HIS B 1 308 ? 14.398 -23.094 -0.963 1 95.19 308 HIS B O 1
ATOM 8267 N N . ILE 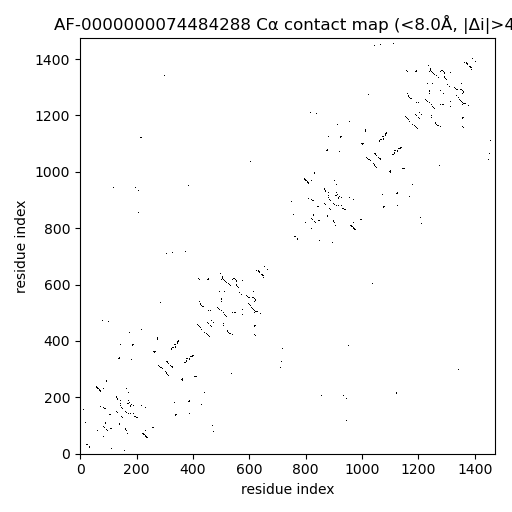B 1 309 ? 14.859 -23.891 -3.053 1 93.81 309 ILE B N 1
ATOM 8268 C CA . ILE B 1 309 ? 13.586 -24.594 -3.213 1 93.81 309 ILE B CA 1
ATOM 8269 C C . ILE B 1 309 ? 13.82 -26.094 -3.223 1 93.81 309 ILE B C 1
ATOM 8271 O O . ILE B 1 309 ? 14.312 -26.656 -4.211 1 93.81 309 ILE B O 1
ATOM 8275 N N . ARG B 1 310 ? 13.422 -26.672 -2.166 1 93.88 310 ARG B N 1
ATOM 8276 C CA . ARG B 1 310 ? 13.641 -28.109 -2.023 1 93.88 310 ARG B CA 1
ATOM 8277 C C . ARG B 1 310 ? 12.32 -28.859 -1.868 1 93.88 310 ARG B C 1
ATOM 8279 O O . ARG B 1 310 ? 11.414 -28.391 -1.186 1 93.88 310 ARG B O 1
ATOM 8286 N N . GLN B 1 311 ? 12.227 -29.984 -2.555 1 94.25 311 GLN B N 1
ATOM 8287 C CA . GLN B 1 311 ? 11.039 -30.828 -2.459 1 94.25 311 GLN B CA 1
ATOM 8288 C C . GLN B 1 311 ? 11.406 -32.312 -2.312 1 94.25 311 GLN B C 1
ATOM 8290 O O . GLN B 1 311 ? 12.164 -32.844 -3.123 1 94.25 311 GLN B O 1
ATOM 8295 N N . ARG B 1 312 ? 10.969 -32.906 -1.252 1 95.88 312 ARG B N 1
ATOM 8296 C CA . ARG B 1 312 ? 11.023 -34.375 -1.095 1 95.88 312 ARG B CA 1
ATOM 8297 C C . ARG B 1 312 ? 9.633 -34.969 -1.229 1 95.88 312 ARG B C 1
ATOM 8299 O O . ARG B 1 312 ? 8.805 -34.875 -0.318 1 95.88 312 ARG B O 1
ATOM 8306 N N . LEU B 1 313 ? 9.414 -35.562 -2.352 1 95.81 313 LEU B N 1
ATOM 8307 C CA . LEU B 1 313 ? 8.133 -36.219 -2.635 1 95.81 313 LEU B CA 1
ATOM 8308 C C . LEU B 1 313 ? 8.188 -37.688 -2.27 1 95.81 313 LEU B C 1
ATOM 8310 O O . LEU B 1 313 ? 9.039 -38.438 -2.77 1 95.81 313 LEU B O 1
ATOM 8314 N N . GLU B 1 314 ? 7.289 -38.062 -1.403 1 96.88 314 GLU B N 1
ATOM 8315 C CA . GLU B 1 314 ? 7.195 -39.469 -0.996 1 96.88 314 GLU B CA 1
ATOM 8316 C C . GLU B 1 314 ? 5.875 -40.094 -1.449 1 96.88 314 GLU B C 1
ATOM 8318 O O . GLU B 1 314 ? 4.809 -39.5 -1.251 1 96.88 314 GLU B O 1
ATOM 8323 N N . VAL B 1 315 ? 5.988 -41.219 -2.061 1 97 315 VAL B N 1
ATOM 8324 C CA . VAL B 1 315 ? 4.824 -41.969 -2.527 1 97 315 VAL B CA 1
ATOM 8325 C C . VAL B 1 315 ? 4.758 -43.312 -1.824 1 97 315 VAL B C 1
ATOM 8327 O O . VAL B 1 315 ? 5.727 -44.062 -1.844 1 97 315 VAL B O 1
ATOM 8330 N N . ASP B 1 316 ? 3.619 -43.625 -1.222 1 95.62 316 ASP B N 1
ATOM 8331 C CA . ASP B 1 316 ? 3.5 -44.906 -0.536 1 95.62 316 ASP B CA 1
ATOM 8332 C C . ASP B 1 316 ? 2.844 -45.969 -1.437 1 95.62 316 ASP B C 1
ATOM 8334 O O . ASP B 1 316 ? 2.445 -45.656 -2.562 1 95.62 316 ASP B O 1
ATOM 8338 N N . GLU B 1 317 ? 2.758 -47.156 -0.867 1 93.44 317 GLU B N 1
ATOM 8339 C CA . GLU B 1 317 ? 2.273 -48.281 -1.656 1 93.44 317 GLU B CA 1
ATOM 8340 C C . GLU B 1 317 ? 0.774 -48.156 -1.919 1 93.44 317 GLU B C 1
ATOM 8342 O O . GLU B 1 317 ? 0.263 -48.719 -2.885 1 93.44 317 GLU B O 1
ATOM 8347 N N . LYS B 1 318 ? 0.151 -47.406 -1.111 1 92.62 318 LYS B N 1
ATOM 8348 C CA . LYS B 1 318 ? -1.297 -47.281 -1.247 1 92.62 318 LYS B CA 1
ATOM 8349 C C . LYS B 1 318 ? -1.67 -46.094 -2.145 1 92.62 318 LYS B C 1
ATOM 8351 O O . LYS B 1 318 ? -2.846 -45.906 -2.447 1 92.62 318 LYS B O 1
ATOM 8356 N N . GLY B 1 319 ? -0.667 -45.375 -2.566 1 92.94 319 GLY B N 1
ATOM 8357 C CA . GLY B 1 319 ? -0.906 -44.25 -3.486 1 92.94 319 GLY B CA 1
ATOM 8358 C C . GLY B 1 319 ? -0.893 -42.906 -2.809 1 92.94 319 GLY B C 1
ATOM 8359 O O . GLY B 1 319 ? -1.106 -41.875 -3.459 1 92.94 319 GLY B O 1
ATOM 8360 N N . GLY B 1 320 ? -0.718 -42.875 -1.628 1 94.25 320 GLY B N 1
ATOM 8361 C CA . GLY B 1 320 ? -0.584 -41.625 -0.924 1 94.25 320 GLY B CA 1
ATOM 8362 C C . GLY B 1 320 ? 0.703 -40.875 -1.253 1 94.25 320 GLY B C 1
ATOM 8363 O O . GLY B 1 320 ? 1.754 -41.5 -1.416 1 94.25 320 GLY B O 1
ATOM 8364 N N . VAL B 1 321 ? 0.577 -39.562 -1.453 1 96.25 321 VAL B N 1
ATOM 8365 C CA . VAL B 1 321 ? 1.728 -38.719 -1.782 1 96.25 321 VAL B CA 1
ATOM 8366 C C . VAL B 1 321 ? 1.924 -37.656 -0.701 1 96.25 321 VAL B C 1
ATOM 8368 O O . VAL B 1 321 ? 0.959 -37.031 -0.248 1 96.25 321 VAL B O 1
ATOM 8371 N N . MET B 1 322 ? 3.105 -37.5 -0.231 1 96.69 322 MET B N 1
ATOM 8372 C CA . MET B 1 322 ? 3.475 -36.438 0.708 1 96.69 322 MET B CA 1
ATOM 8373 C C . MET B 1 322 ? 4.691 -35.656 0.209 1 96.69 322 MET B C 1
ATOM 8375 O O . MET B 1 322 ? 5.738 -36.25 -0.059 1 96.69 322 MET B O 1
ATOM 8379 N N . ALA B 1 323 ? 4.527 -34.406 0.009 1 96.75 323 ALA B N 1
ATOM 8380 C CA . ALA B 1 323 ? 5.645 -33.531 -0.359 1 96.75 323 ALA B CA 1
ATOM 8381 C C . ALA B 1 323 ? 6.145 -32.75 0.846 1 96.75 323 ALA B C 1
ATOM 8383 O O . ALA B 1 323 ? 5.402 -31.953 1.423 1 96.75 323 ALA B O 1
ATOM 8384 N N . ASP B 1 324 ? 7.352 -32.938 1.22 1 96.62 324 ASP B N 1
ATOM 8385 C CA . ASP B 1 324 ? 7.984 -32.219 2.316 1 96.62 324 ASP B CA 1
ATOM 8386 C C . ASP B 1 324 ? 8.914 -31.125 1.789 1 96.62 324 ASP B C 1
ATOM 8388 O O . ASP B 1 324 ? 9.805 -31.406 0.979 1 96.62 324 ASP B O 1
ATOM 8392 N N . PHE B 1 325 ? 8.75 -29.953 2.312 1 96.81 325 PHE B N 1
ATOM 8393 C CA . PHE B 1 325 ? 9.523 -28.828 1.8 1 96.81 325 PHE B CA 1
ATOM 8394 C C . PHE B 1 325 ? 10.539 -28.344 2.83 1 96.81 325 PHE B C 1
ATOM 8396 O O . PHE B 1 325 ? 11.141 -27.281 2.674 1 96.81 325 PHE B O 1
ATOM 8403 N N . ALA B 1 326 ? 10.742 -29.109 3.811 1 96.06 326 ALA B N 1
ATOM 8404 C CA . ALA B 1 326 ? 11.82 -28.797 4.754 1 96.06 326 ALA B CA 1
ATOM 8405 C C . ALA B 1 326 ? 13.164 -28.734 4.043 1 96.06 326 ALA B C 1
ATOM 8407 O O . ALA B 1 326 ? 13.484 -29.594 3.219 1 96.06 326 ALA B O 1
ATOM 8408 N N . GLY B 1 327 ? 13.859 -27.734 4.391 1 95.56 327 GLY B N 1
ATOM 8409 C CA . GLY B 1 327 ? 15.125 -27.469 3.715 1 95.56 327 GLY B CA 1
ATOM 8410 C C . GLY B 1 327 ? 15.055 -26.312 2.748 1 95.56 327 GLY B C 1
ATOM 8411 O O . GLY B 1 327 ? 16.094 -25.75 2.371 1 95.56 327 GLY B O 1
ATOM 8412 N N . SER B 1 328 ? 13.836 -26 2.273 1 96.38 328 SER B N 1
ATOM 8413 C CA . SER B 1 328 ? 13.688 -24.734 1.568 1 96.38 328 SER B CA 1
ATOM 8414 C C . SER B 1 328 ? 14.055 -23.562 2.465 1 96.38 328 SER B C 1
ATOM 8416 O O . SER B 1 328 ? 14.031 -23.672 3.691 1 96.38 328 SER B O 1
ATOM 8418 N N . SER B 1 329 ? 14.367 -22.469 1.83 1 96.44 329 SER B N 1
ATOM 8419 C CA . SER B 1 329 ? 14.781 -21.297 2.586 1 96.44 329 SER B CA 1
ATOM 8420 C C . SER B 1 329 ? 13.68 -20.844 3.545 1 96.44 329 SER B C 1
ATOM 8422 O O . SER B 1 329 ? 12.5 -21.094 3.303 1 96.44 329 SER B O 1
ATOM 8424 N N . ARG B 1 330 ? 14.109 -20.219 4.637 1 96.75 330 ARG B N 1
ATOM 8425 C CA . ARG B 1 330 ? 13.172 -19.469 5.469 1 96.75 330 ARG B CA 1
ATOM 8426 C C . ARG B 1 330 ? 12.648 -18.25 4.738 1 96.75 330 ARG B C 1
ATOM 8428 O O . ARG B 1 330 ? 13.242 -17.797 3.752 1 96.75 330 ARG B O 1
ATOM 8435 N N . TRP B 1 331 ? 11.516 -17.781 5.254 1 96.25 331 TRP B N 1
ATOM 8436 C CA . TRP B 1 331 ? 11.039 -16.531 4.688 1 96.25 331 TRP B CA 1
ATOM 8437 C C . TRP B 1 331 ? 12.031 -15.398 4.949 1 96.25 331 TRP B C 1
ATOM 8439 O O . TRP B 1 331 ? 12.867 -15.5 5.848 1 96.25 331 TRP B O 1
ATOM 8449 N N . ASP B 1 332 ? 12.023 -14.32 4.141 1 95.62 332 ASP B N 1
ATOM 8450 C CA . ASP B 1 332 ? 12.867 -13.133 4.297 1 95.62 332 ASP B CA 1
ATOM 8451 C C . ASP B 1 332 ? 12.156 -11.883 3.789 1 95.62 332 ASP B C 1
ATOM 8453 O O . ASP B 1 332 ? 10.984 -11.938 3.404 1 95.62 332 ASP B O 1
ATOM 8457 N N . TYR B 1 333 ? 12.836 -10.75 3.832 1 94.69 333 TYR B N 1
ATOM 8458 C CA . TYR B 1 333 ? 12.25 -9.461 3.479 1 94.69 333 TYR B CA 1
ATOM 8459 C C . TYR B 1 333 ? 12.336 -9.211 1.978 1 94.69 333 TYR B C 1
ATOM 8461 O O . TYR B 1 333 ? 13.023 -8.289 1.534 1 94.69 333 TYR B O 1
ATOM 8469 N N . HIS B 1 334 ? 11.594 -10.016 1.217 1 95.81 334 HIS B N 1
ATOM 8470 C CA . HIS B 1 334 ? 11.477 -9.883 -0.231 1 95.81 334 HIS B CA 1
ATOM 8471 C C . HIS B 1 334 ? 10.102 -10.336 -0.715 1 95.81 334 HIS B C 1
ATOM 8473 O O . HIS B 1 334 ? 9.266 -10.766 0.084 1 95.81 334 HIS B O 1
ATOM 8479 N N . ALA B 1 335 ? 9.828 -10.305 -1.994 1 96 335 ALA B N 1
ATOM 8480 C CA . ALA B 1 335 ? 8.492 -10.414 -2.58 1 96 335 ALA B CA 1
ATOM 8481 C C . ALA B 1 335 ? 8.094 -11.883 -2.758 1 96 335 ALA B C 1
ATOM 8483 O O . ALA B 1 335 ? 6.938 -12.18 -3.062 1 96 335 ALA B O 1
ATOM 8484 N N . PHE B 1 336 ? 8.914 -12.828 -2.504 1 96.06 336 PHE B N 1
ATOM 8485 C CA . PHE B 1 336 ? 8.75 -14.156 -3.076 1 96.06 336 PHE B CA 1
ATOM 8486 C C . PHE B 1 336 ? 8.281 -15.148 -2.018 1 96.06 336 PHE B C 1
ATOM 8488 O O . PHE B 1 336 ? 8.328 -16.359 -2.227 1 96.06 336 PHE B O 1
ATOM 8495 N N . ASN B 1 337 ? 7.82 -14.633 -0.866 1 97 337 ASN B N 1
ATOM 8496 C CA . ASN B 1 337 ? 7.211 -15.484 0.151 1 97 337 ASN B CA 1
ATOM 8497 C C . ASN B 1 337 ? 5.773 -15.844 -0.209 1 97 337 ASN B C 1
ATOM 8499 O O . ASN B 1 337 ? 5.203 -15.289 -1.147 1 97 337 ASN B O 1
ATOM 8503 N N . GLY B 1 338 ? 5.277 -16.812 0.476 1 96 338 GLY B N 1
ATOM 8504 C CA . GLY B 1 338 ? 3.869 -17.172 0.373 1 96 338 GLY B CA 1
ATOM 8505 C C . GLY B 1 338 ? 3.332 -17.844 1.617 1 96 338 GLY B C 1
ATOM 8506 O O . GLY B 1 338 ? 4.082 -18.109 2.559 1 96 338 GLY B O 1
ATOM 8507 N N . TYR B 1 339 ? 2.084 -18.047 1.613 1 96.56 339 TYR B N 1
ATOM 8508 C CA . TYR B 1 339 ? 1.406 -18.812 2.652 1 96.56 339 TYR B CA 1
ATOM 8509 C C . TYR B 1 339 ? 0.943 -20.172 2.121 1 96.56 339 TYR B C 1
ATOM 8511 O O . TYR B 1 339 ? 0.956 -20.406 0.911 1 96.56 339 TYR B O 1
ATOM 8519 N N . PRO B 1 340 ? 0.58 -21.031 2.973 1 96.19 340 PRO B N 1
ATOM 8520 C CA . PRO B 1 340 ? 0.27 -22.391 2.533 1 96.19 340 PRO B CA 1
ATOM 8521 C C . PRO B 1 340 ? -0.789 -22.422 1.434 1 96.19 340 PRO B C 1
ATOM 8523 O O . PRO B 1 340 ? -0.66 -23.188 0.475 1 96.19 340 PRO B O 1
ATOM 8526 N N . GLY B 1 341 ? -1.828 -21.641 1.569 1 95.12 341 GLY B N 1
ATOM 8527 C CA . GLY B 1 341 ? -2.859 -21.625 0.543 1 95.12 341 GLY B CA 1
ATOM 8528 C C . GLY B 1 341 ? -2.32 -21.312 -0.839 1 95.12 341 GLY B C 1
ATOM 8529 O O . GLY B 1 341 ? -2.621 -22.016 -1.805 1 95.12 341 GLY B O 1
ATOM 8530 N N . GLY B 1 342 ? -1.538 -20.281 -0.931 1 94.69 342 GLY B N 1
ATOM 8531 C CA . GLY B 1 342 ? -0.924 -19.891 -2.193 1 94.69 342 GLY B CA 1
ATOM 8532 C C . GLY B 1 342 ? 0.109 -20.891 -2.68 1 94.69 342 GLY B C 1
ATOM 8533 O O . GLY B 1 342 ? 0.22 -21.141 -3.881 1 94.69 342 GLY B O 1
ATOM 8534 N N . ALA B 1 343 ? 0.858 -21.469 -1.805 1 95.44 343 ALA B N 1
ATOM 8535 C CA . ALA B 1 343 ? 1.831 -22.5 -2.154 1 95.44 343 ALA B CA 1
ATOM 8536 C C . ALA B 1 343 ? 1.139 -23.75 -2.703 1 95.44 343 ALA B C 1
ATOM 8538 O O . ALA B 1 343 ? 1.631 -24.375 -3.645 1 95.44 343 ALA B O 1
ATOM 8539 N N . ASP B 1 344 ? 0.021 -24.031 -2.174 1 95.25 344 ASP B N 1
ATOM 8540 C CA . ASP B 1 344 ? -0.76 -25.172 -2.625 1 95.25 344 ASP B CA 1
ATOM 8541 C C . ASP B 1 344 ? -1.172 -25.016 -4.086 1 95.25 344 ASP B C 1
ATOM 8543 O O . ASP B 1 344 ? -1.256 -26 -4.824 1 95.25 344 ASP B O 1
ATOM 8547 N N . VAL B 1 345 ? -1.44 -23.828 -4.473 1 93.19 345 VAL B N 1
ATOM 8548 C CA . VAL B 1 345 ? -1.831 -23.594 -5.859 1 93.19 345 VAL B CA 1
ATOM 8549 C C . VAL B 1 345 ? -0.729 -24.094 -6.797 1 93.19 345 VAL B C 1
ATOM 8551 O O . VAL B 1 345 ? -1.006 -24.734 -7.805 1 93.19 345 VAL B O 1
ATOM 8554 N N . ALA B 1 346 ? 0.462 -23.844 -6.453 1 90.69 346 ALA B N 1
ATOM 8555 C CA . ALA B 1 346 ? 1.585 -24.266 -7.281 1 90.69 346 ALA B CA 1
ATOM 8556 C C . ALA B 1 346 ? 1.816 -25.766 -7.152 1 90.69 346 ALA B C 1
ATOM 8558 O O . ALA B 1 346 ? 2.076 -26.453 -8.148 1 90.69 346 ALA B O 1
ATOM 8559 N N . PHE B 1 347 ? 1.763 -26.328 -5.961 1 92.44 347 PHE B N 1
ATOM 8560 C CA . PHE B 1 347 ? 2 -27.734 -5.711 1 92.44 347 PHE B CA 1
ATOM 8561 C C . PHE B 1 347 ? 0.998 -28.594 -6.469 1 92.44 347 PHE B C 1
ATOM 8563 O O . PHE B 1 347 ? 1.379 -29.562 -7.137 1 92.44 347 PHE B O 1
ATOM 8570 N N . TYR B 1 348 ? -0.252 -28.156 -6.488 1 92.06 348 TYR B N 1
ATOM 8571 C CA . TYR B 1 348 ? -1.303 -29 -7.043 1 92.06 348 TYR B CA 1
ATOM 8572 C C . TYR B 1 348 ? -1.362 -28.875 -8.562 1 92.06 348 TYR B C 1
ATOM 8574 O O . TYR B 1 348 ? -2.004 -29.672 -9.234 1 92.06 348 TYR B O 1
ATOM 8582 N N . LEU B 1 349 ? -0.723 -27.891 -9.078 1 87.69 349 LEU B N 1
ATOM 8583 C CA . LEU B 1 349 ? -0.703 -27.75 -10.531 1 87.69 349 LEU B CA 1
ATOM 8584 C C . LEU B 1 349 ? -0.125 -29 -11.188 1 87.69 349 LEU B C 1
ATOM 8586 O O . LEU B 1 349 ? -0.719 -29.547 -12.117 1 87.69 349 LEU B O 1
ATOM 8590 N N . ALA B 1 350 ? 0.94 -29.438 -10.68 1 83.5 350 ALA B N 1
ATOM 8591 C CA . ALA B 1 350 ? 1.578 -30.625 -11.227 1 83.5 350 ALA B CA 1
ATOM 8592 C C . ALA B 1 350 ? 0.772 -31.875 -10.891 1 83.5 350 ALA B C 1
ATOM 8594 O O . ALA B 1 350 ? 0.662 -32.781 -11.711 1 83.5 350 ALA B O 1
ATOM 8595 N N . MET B 1 351 ? 0.121 -31.906 -9.797 1 88.88 351 MET B N 1
ATOM 8596 C CA . MET B 1 351 ? -0.536 -33.094 -9.289 1 88.88 351 MET B CA 1
ATOM 8597 C C . MET B 1 351 ? -1.858 -33.344 -10.008 1 88.88 351 MET B C 1
ATOM 8599 O O . MET B 1 351 ? -2.158 -34.469 -10.398 1 88.88 351 MET B O 1
ATOM 8603 N N . ILE B 1 352 ? -2.543 -32.281 -10.133 1 87.88 352 ILE B N 1
ATOM 8604 C CA . ILE B 1 352 ? -3.889 -32.438 -10.68 1 87.88 352 ILE B CA 1
ATOM 8605 C C . ILE B 1 352 ? -3.807 -32.812 -12.156 1 87.88 352 ILE B C 1
ATOM 8607 O O . ILE B 1 352 ? -4.578 -33.625 -12.641 1 87.88 352 ILE B O 1
ATOM 8611 N N . ASN B 1 353 ? -2.932 -32.219 -12.867 1 83.44 353 ASN B N 1
ATOM 8612 C CA . ASN B 1 353 ? -2.779 -32.531 -14.289 1 83.44 353 ASN B CA 1
ATOM 8613 C C . ASN B 1 353 ? -2.303 -33.938 -14.523 1 83.44 353 ASN B C 1
ATOM 8615 O O . ASN B 1 353 ? -2.67 -34.562 -15.523 1 83.44 353 ASN B O 1
ATOM 8619 N N . GLN B 1 354 ? -1.62 -34.469 -13.672 1 87.81 354 GLN B N 1
ATOM 8620 C CA . GLN B 1 354 ? -1.006 -35.781 -13.883 1 87.81 354 GLN B CA 1
ATOM 8621 C C . GLN B 1 354 ? -1.894 -36.906 -13.336 1 87.81 354 GLN B C 1
ATOM 8623 O O . GLN B 1 354 ? -1.962 -37.969 -13.922 1 87.81 354 GLN B O 1
ATOM 8628 N N . PHE B 1 355 ? -2.574 -36.562 -12.289 1 92.75 355 PHE B N 1
ATOM 8629 C CA . PHE B 1 355 ? -3.213 -37.656 -11.594 1 92.75 355 PHE B CA 1
ATOM 8630 C C . PHE B 1 355 ? -4.727 -37.625 -11.758 1 92.75 355 PHE B C 1
ATOM 8632 O O . PHE B 1 355 ? -5.422 -38.594 -11.469 1 92.75 355 PHE B O 1
ATOM 8639 N N . ALA B 1 356 ? -5.258 -36.5 -12.219 1 89.62 356 ALA B N 1
ATOM 8640 C CA . ALA B 1 356 ? -6.707 -36.344 -12.336 1 89.62 356 ALA B CA 1
ATOM 8641 C C . ALA B 1 356 ? -7.133 -36.25 -13.797 1 89.62 356 ALA B C 1
ATOM 8643 O O . ALA B 1 356 ? -8.211 -35.75 -14.102 1 89.62 356 ALA B O 1
ATOM 8644 N N . HIS B 1 357 ? -6.422 -36.75 -14.734 1 85.25 357 HIS B N 1
ATOM 8645 C CA . HIS B 1 357 ? -6.613 -36.562 -16.172 1 85.25 357 HIS B CA 1
ATOM 8646 C C . HIS B 1 357 ? -7.801 -37.344 -16.688 1 85.25 357 HIS B C 1
ATOM 8648 O O . HIS B 1 357 ? -8.359 -37.031 -17.734 1 85.25 357 HIS B O 1
ATOM 8654 N N . ASN B 1 358 ? -8.242 -38.375 -16.031 1 89.75 358 ASN B N 1
ATOM 8655 C CA . ASN B 1 358 ? -9.328 -39.219 -16.531 1 89.75 358 ASN B CA 1
ATOM 8656 C C . ASN B 1 358 ? -10.484 -39.281 -15.531 1 89.75 358 ASN B C 1
ATOM 8658 O O . ASN B 1 358 ? -11.227 -40.281 -15.5 1 89.75 358 ASN B O 1
ATOM 8662 N N . THR B 1 359 ? -10.5 -38.406 -14.664 1 91.56 359 THR B N 1
ATOM 8663 C CA . THR B 1 359 ? -11.594 -38.344 -13.695 1 91.56 359 THR B CA 1
ATOM 8664 C C . THR B 1 359 ? -12.18 -36.938 -13.617 1 91.56 359 THR B C 1
ATOM 8666 O O . THR B 1 359 ? -11.734 -36.031 -14.312 1 91.56 359 THR B O 1
ATOM 8669 N N . LYS B 1 360 ? -13.305 -36.844 -12.836 1 92.62 360 LYS B N 1
ATOM 8670 C CA . LYS B 1 360 ? -13.906 -35.531 -12.578 1 92.62 360 LYS B CA 1
ATOM 8671 C C . LYS B 1 360 ? -12.945 -34.625 -11.805 1 92.62 360 LYS B C 1
ATOM 8673 O O . LYS B 1 360 ? -12.422 -35.031 -10.758 1 92.62 360 LYS B O 1
ATOM 8678 N N . PRO B 1 361 ? -12.578 -33.562 -12.461 1 88.38 361 PRO B N 1
ATOM 8679 C CA . PRO B 1 361 ? -11.656 -32.688 -11.75 1 88.38 361 PRO B CA 1
ATOM 8680 C C . PRO B 1 361 ? -12.297 -32.031 -10.531 1 88.38 361 PRO B C 1
ATOM 8682 O O . PRO B 1 361 ? -13.164 -31.156 -10.672 1 88.38 361 PRO B O 1
ATOM 8685 N N . THR B 1 362 ? -11.977 -32.469 -9.344 1 94.38 362 THR B N 1
ATOM 8686 C CA . THR B 1 362 ? -12.477 -31.953 -8.078 1 94.38 362 THR B CA 1
ATOM 8687 C C . THR B 1 362 ? -11.328 -31.625 -7.129 1 94.38 362 THR B C 1
ATOM 8689 O O . THR B 1 362 ? -10.156 -31.781 -7.492 1 94.38 362 THR B O 1
ATOM 8692 N N . GLY B 1 363 ? -11.695 -31.141 -5.996 1 93.62 363 GLY B N 1
ATOM 8693 C CA . GLY B 1 363 ? -10.703 -30.859 -4.977 1 93.62 363 GLY B CA 1
ATOM 8694 C C . GLY B 1 363 ? -10.195 -32.094 -4.27 1 93.62 363 GLY B C 1
ATOM 8695 O O . GLY B 1 363 ? -9.453 -32 -3.289 1 93.62 363 GLY B O 1
ATOM 8696 N N . ALA B 1 364 ? -10.484 -33.281 -4.781 1 95.38 364 ALA B N 1
ATOM 8697 C CA . ALA B 1 364 ? -10.156 -34.531 -4.145 1 95.38 364 ALA B CA 1
ATOM 8698 C C . ALA B 1 364 ? -8.641 -34.75 -4.066 1 95.38 364 ALA B C 1
ATOM 8700 O O . ALA B 1 364 ? -8.148 -35.469 -3.191 1 95.38 364 ALA B O 1
ATOM 8701 N N . ILE B 1 365 ? -7.93 -34.094 -4.977 1 94.31 365 ILE B N 1
ATOM 8702 C CA . ILE B 1 365 ? -6.48 -34.25 -5.047 1 94.31 365 ILE B CA 1
ATOM 8703 C C . ILE B 1 365 ? -5.852 -33.844 -3.715 1 94.31 365 ILE B C 1
ATOM 8705 O O . ILE B 1 365 ? -4.84 -34.406 -3.301 1 94.31 365 ILE B O 1
ATOM 8709 N N . ALA B 1 366 ? -6.477 -32.938 -2.986 1 93.75 366 ALA B N 1
ATOM 8710 C CA . ALA B 1 366 ? -5.941 -32.406 -1.736 1 93.75 366 ALA B CA 1
ATOM 8711 C C . ALA B 1 366 ? -6.031 -33.438 -0.618 1 93.75 366 ALA B C 1
ATOM 8713 O O . ALA B 1 366 ? -5.387 -33.312 0.423 1 93.75 366 ALA B O 1
ATOM 8714 N N . TYR B 1 367 ? -6.797 -34.5 -0.811 1 95.06 367 TYR B N 1
ATOM 8715 C CA . TYR B 1 367 ? -6.965 -35.531 0.204 1 95.06 367 TYR B CA 1
ATOM 8716 C C . TYR B 1 367 ? -6.055 -36.719 -0.074 1 95.06 367 TYR B C 1
ATOM 8718 O O . TYR B 1 367 ? -5.957 -37.625 0.743 1 95.06 367 TYR B O 1
ATOM 8726 N N . VAL B 1 368 ? -5.418 -36.688 -1.189 1 95.38 368 VAL B N 1
ATOM 8727 C CA . VAL B 1 368 ? -4.543 -37.781 -1.565 1 95.38 368 VAL B CA 1
ATOM 8728 C C . VAL B 1 368 ? -3.09 -37.312 -1.561 1 95.38 368 VAL B C 1
ATOM 8730 O O . VAL B 1 368 ? -2.205 -38.031 -1.089 1 95.38 368 VAL B O 1
ATOM 8733 N N . ALA B 1 369 ? -2.832 -36.219 -2.162 1 94.69 369 ALA B N 1
ATOM 8734 C CA . ALA B 1 369 ? -1.509 -35.594 -2.186 1 94.69 369 ALA B CA 1
ATOM 8735 C C . ALA B 1 369 ? -1.425 -34.438 -1.191 1 94.69 369 ALA B C 1
ATOM 8737 O O . ALA B 1 369 ? -2.182 -33.469 -1.288 1 94.69 369 ALA B O 1
ATOM 8738 N N . LYS B 1 370 ? -0.534 -34.531 -0.285 1 94.56 370 LYS B N 1
ATOM 8739 C CA . LYS B 1 370 ? -0.423 -33.5 0.762 1 94.56 370 LYS B CA 1
ATOM 8740 C C . LYS B 1 370 ? 0.955 -32.844 0.748 1 94.56 370 LYS B C 1
ATOM 8742 O O . LYS B 1 370 ? 1.921 -33.438 0.25 1 94.56 370 LYS B O 1
ATOM 8747 N N . ALA B 1 371 ? 0.977 -31.672 1.179 1 95.62 371 ALA B N 1
ATOM 8748 C CA . ALA B 1 371 ? 2.229 -30.922 1.295 1 95.62 371 ALA B CA 1
ATOM 8749 C C . ALA B 1 371 ? 2.473 -30.484 2.736 1 95.62 371 ALA B C 1
ATOM 8751 O O . ALA B 1 371 ? 1.539 -30.078 3.436 1 95.62 371 ALA B O 1
ATOM 8752 N N . HIS B 1 372 ? 3.666 -30.641 3.15 1 96.75 372 HIS B N 1
ATOM 8753 C CA . HIS B 1 372 ? 4.109 -30.109 4.438 1 96.75 372 HIS B CA 1
ATOM 8754 C C . HIS B 1 372 ? 5.016 -28.891 4.258 1 96.75 372 HIS B C 1
ATOM 8756 O O . HIS B 1 372 ? 6.105 -29.016 3.695 1 96.75 372 HIS B O 1
ATOM 8762 N N . TYR B 1 373 ? 4.555 -27.781 4.691 1 97.06 373 TYR B N 1
ATOM 8763 C CA . TYR B 1 373 ? 5.332 -26.547 4.715 1 97.06 373 TYR B CA 1
ATOM 8764 C C . TYR B 1 373 ? 5.785 -26.219 6.133 1 97.06 373 TYR B C 1
ATOM 8766 O O . TYR B 1 373 ? 5.012 -25.672 6.926 1 97.06 373 TYR B O 1
ATOM 8774 N N . PRO B 1 374 ? 7.051 -26.391 6.473 1 96.62 374 PRO B N 1
ATOM 8775 C CA . PRO B 1 374 ? 7.48 -26.109 7.848 1 96.62 374 PRO B CA 1
ATOM 8776 C C . PRO B 1 374 ? 7.266 -24.656 8.258 1 96.62 374 PRO B C 1
ATOM 8778 O O . PRO B 1 374 ? 7.426 -23.75 7.434 1 96.62 374 PRO B O 1
ATOM 8781 N N . GLU B 1 375 ? 6.926 -24.469 9.539 1 95.44 375 GLU B N 1
ATOM 8782 C CA . GLU B 1 375 ? 6.789 -23.109 10.055 1 95.44 375 GLU B CA 1
ATOM 8783 C C . GLU B 1 375 ? 8.086 -22.328 9.906 1 95.44 375 GLU B C 1
ATOM 8785 O O . GLU B 1 375 ? 9.164 -22.828 10.234 1 95.44 375 GLU B O 1
ATOM 8790 N N . GLY B 1 376 ? 7.965 -21.156 9.383 1 95.25 376 GLY B N 1
ATOM 8791 C CA . GLY B 1 376 ? 9.125 -20.297 9.188 1 95.25 376 GLY B CA 1
ATOM 8792 C C . GLY B 1 376 ? 9.68 -20.344 7.777 1 95.25 376 GLY B C 1
ATOM 8793 O O . GLY B 1 376 ? 10.469 -19.484 7.383 1 95.25 376 GLY B O 1
ATOM 8794 N N . SER B 1 377 ? 9.25 -21.328 7.066 1 96.56 377 SER B N 1
ATOM 8795 C CA . SER B 1 377 ? 9.734 -21.453 5.691 1 96.56 377 SER B CA 1
ATOM 8796 C C . SER B 1 377 ? 9.156 -20.344 4.809 1 96.56 377 SER B C 1
ATOM 8798 O O . SER B 1 377 ? 8.242 -19.641 5.215 1 96.56 377 SER B O 1
ATOM 8800 N N . ILE B 1 378 ? 9.641 -20.281 3.646 1 96.62 378 ILE B N 1
ATOM 8801 C CA . ILE B 1 378 ? 9.227 -19.297 2.656 1 96.62 378 ILE B CA 1
ATOM 8802 C C . ILE B 1 378 ? 7.766 -19.531 2.275 1 96.62 378 ILE B C 1
ATOM 8804 O O . ILE B 1 378 ? 7.098 -18.625 1.767 1 96.62 378 ILE B O 1
ATOM 8808 N N . TYR B 1 379 ? 7.168 -20.719 2.637 1 97 379 TYR B N 1
ATOM 8809 C CA . TYR B 1 379 ? 5.805 -21.094 2.271 1 97 379 TYR B CA 1
ATOM 8810 C C . TYR B 1 379 ? 4.875 -20.984 3.473 1 97 379 TYR B C 1
ATOM 8812 O O . TYR B 1 379 ? 3.66 -21.156 3.34 1 97 379 TYR B O 1
ATOM 8820 N N . ASN B 1 380 ? 5.375 -20.719 4.594 1 97.06 380 ASN B N 1
ATOM 8821 C CA . ASN B 1 380 ? 4.645 -20.672 5.855 1 97.06 380 ASN B CA 1
ATOM 8822 C C . ASN B 1 380 ? 5.332 -19.781 6.879 1 97.06 380 ASN B C 1
ATOM 8824 O O . ASN B 1 380 ? 5.781 -20.25 7.926 1 97.06 380 ASN B O 1
ATOM 8828 N N . PRO B 1 381 ? 5.375 -18.531 6.598 1 95.38 381 PRO B N 1
ATOM 8829 C CA . PRO B 1 381 ? 6.07 -17.609 7.504 1 95.38 381 PRO B CA 1
ATOM 8830 C C . PRO B 1 381 ? 5.398 -17.516 8.867 1 95.38 381 PRO B C 1
ATOM 8832 O O . PRO B 1 381 ? 4.172 -17.578 8.961 1 95.38 381 PRO B O 1
ATOM 8835 N N . GLU B 1 382 ? 6.184 -17.312 9.891 1 89.88 382 GLU B N 1
ATOM 8836 C CA . GLU B 1 382 ? 5.652 -17.094 11.234 1 89.88 382 GLU B CA 1
ATOM 8837 C C . GLU B 1 382 ? 5.211 -15.648 11.43 1 89.88 382 GLU B C 1
ATOM 8839 O O . GLU B 1 382 ? 4.449 -15.344 12.344 1 89.88 382 GLU B O 1
ATOM 8844 N N . ASN B 1 383 ? 5.723 -14.758 10.609 1 87.62 383 ASN B N 1
ATOM 8845 C CA . ASN B 1 383 ? 5.367 -13.344 10.602 1 87.62 383 ASN B CA 1
ATOM 8846 C C . ASN B 1 383 ? 4.195 -13.062 9.664 1 87.62 383 ASN B C 1
ATOM 8848 O O . ASN B 1 383 ? 4.203 -13.5 8.516 1 87.62 383 ASN B O 1
ATOM 8852 N N . SER B 1 384 ? 3.221 -12.383 10.164 1 87.38 384 SER B N 1
ATOM 8853 C CA . SER B 1 384 ? 2.006 -12.172 9.383 1 87.38 384 SER B CA 1
ATOM 8854 C C . SER B 1 384 ? 2.166 -11.008 8.414 1 87.38 384 SER B C 1
ATOM 8856 O O . SER B 1 384 ? 1.271 -10.734 7.613 1 87.38 384 SER B O 1
ATOM 8858 N N . PHE B 1 385 ? 3.273 -10.344 8.453 1 92.25 385 PHE B N 1
ATOM 8859 C CA . PHE B 1 385 ? 3.414 -9.148 7.629 1 92.25 385 PHE B CA 1
ATOM 8860 C C . PHE B 1 385 ? 4.445 -9.367 6.531 1 92.25 385 PHE B C 1
ATOM 8862 O O . PHE B 1 385 ? 4.949 -8.406 5.941 1 92.25 385 PHE B O 1
ATOM 8869 N N . VAL B 1 386 ? 4.738 -10.617 6.285 1 94.19 386 VAL B N 1
ATOM 8870 C CA . VAL B 1 386 ? 5.664 -10.938 5.203 1 94.19 386 VAL B CA 1
ATOM 8871 C C . VAL B 1 386 ? 5 -10.68 3.855 1 94.19 386 VAL B C 1
ATOM 8873 O O . VAL B 1 386 ? 3.785 -10.844 3.713 1 94.19 386 VAL B O 1
ATOM 8876 N N . SER B 1 387 ? 5.789 -10.219 2.943 1 96.88 387 SER B N 1
ATOM 8877 C CA . SER B 1 387 ? 5.25 -9.992 1.606 1 96.88 387 SER B CA 1
ATOM 8878 C C . SER B 1 387 ? 4.965 -11.312 0.896 1 96.88 387 SER B C 1
ATOM 8880 O O . SER B 1 387 ? 5.719 -12.281 1.042 1 96.88 387 SER B O 1
ATOM 8882 N N . PHE B 1 388 ? 3.898 -11.336 0.137 1 97.12 388 PHE B N 1
ATOM 8883 C CA . PHE B 1 388 ? 3.557 -12.453 -0.734 1 97.12 388 PHE B CA 1
ATOM 8884 C C . PHE B 1 388 ? 3.141 -11.961 -2.113 1 97.12 388 PHE B C 1
ATOM 8886 O O . PHE B 1 388 ? 2.244 -12.531 -2.74 1 97.12 388 PHE B O 1
ATOM 8893 N N . SER B 1 389 ? 3.701 -10.859 -2.543 1 96.5 389 SER B N 1
ATOM 8894 C CA . SER B 1 389 ? 3.285 -10.18 -3.766 1 96.5 389 SER B CA 1
ATOM 8895 C C . SER B 1 389 ? 3.631 -11 -5 1 96.5 389 SER B C 1
ATOM 8897 O O . SER B 1 389 ? 3.033 -10.82 -6.062 1 96.5 389 SER B O 1
ATOM 8899 N N . ASN B 1 390 ? 4.633 -11.945 -4.863 1 95.19 390 ASN B N 1
ATOM 8900 C CA . ASN B 1 390 ? 5.043 -12.656 -6.07 1 95.19 390 ASN B CA 1
ATOM 8901 C C . ASN B 1 390 ? 5.605 -14.039 -5.742 1 95.19 390 ASN B C 1
ATOM 8903 O O . ASN B 1 390 ? 6.676 -14.406 -6.227 1 95.19 390 ASN B O 1
ATOM 8907 N N . ILE B 1 391 ? 4.93 -14.781 -4.98 1 93.5 391 ILE B N 1
ATOM 8908 C CA . ILE B 1 391 ? 5.375 -16.141 -4.699 1 93.5 391 ILE B CA 1
ATOM 8909 C C . ILE B 1 391 ? 5.371 -16.969 -5.988 1 93.5 391 ILE B C 1
ATOM 8911 O O . ILE B 1 391 ? 6.141 -17.922 -6.125 1 93.5 391 ILE B O 1
ATOM 8915 N N . TRP B 1 392 ? 4.547 -16.578 -6.875 1 89.5 392 TRP B N 1
ATOM 8916 C CA . TRP B 1 392 ? 4.375 -17.359 -8.094 1 89.5 392 TRP B CA 1
ATOM 8917 C C . TRP B 1 392 ? 5.684 -17.453 -8.867 1 89.5 392 TRP B C 1
ATOM 8919 O O . TRP B 1 392 ? 5.938 -18.453 -9.555 1 89.5 392 TRP B O 1
ATOM 8929 N N . ALA B 1 393 ? 6.48 -16.516 -8.719 1 88.75 393 ALA B N 1
ATOM 8930 C CA . ALA B 1 393 ? 7.777 -16.516 -9.398 1 88.75 393 ALA B CA 1
ATOM 8931 C C . ALA B 1 393 ? 8.617 -17.719 -8.961 1 88.75 393 ALA B C 1
ATOM 8933 O O . ALA B 1 393 ? 9.219 -18.406 -9.797 1 88.75 393 ALA B O 1
ATOM 8934 N N . GLN B 1 394 ? 8.625 -18 -7.738 1 87.69 394 GLN B N 1
ATOM 8935 C CA . GLN B 1 394 ? 9.461 -19.109 -7.297 1 87.69 394 GLN B CA 1
ATOM 8936 C C . GLN B 1 394 ? 8.648 -20.375 -7.105 1 87.69 394 GLN B C 1
ATOM 8938 O O . GLN B 1 394 ? 9.188 -21.484 -7.152 1 87.69 394 GLN B O 1
ATOM 8943 N N . ALA B 1 395 ? 7.348 -20.234 -6.984 1 86.25 395 ALA B N 1
ATOM 8944 C CA . ALA B 1 395 ? 6.539 -21.422 -6.746 1 86.25 395 ALA B CA 1
ATOM 8945 C C . ALA B 1 395 ? 6.387 -22.25 -8.023 1 86.25 395 ALA B C 1
ATOM 8947 O O . ALA B 1 395 ? 6.117 -23.453 -7.961 1 86.25 395 ALA B O 1
ATOM 8948 N N . MET B 1 396 ? 6.633 -21.672 -9.078 1 86.56 396 MET B N 1
ATOM 8949 C CA . MET B 1 396 ? 6.645 -22.438 -10.32 1 86.56 396 MET B CA 1
ATOM 8950 C C . MET B 1 396 ? 7.816 -23.422 -10.344 1 86.56 396 MET B C 1
ATOM 8952 O O . MET B 1 396 ? 7.727 -24.484 -10.945 1 86.56 396 MET B O 1
ATOM 8956 N N . ALA B 1 397 ? 8.859 -22.984 -9.711 1 87.44 397 ALA B N 1
ATOM 8957 C CA . ALA B 1 397 ? 9.945 -23.953 -9.547 1 87.44 397 ALA B CA 1
ATOM 8958 C C . ALA B 1 397 ? 9.508 -25.141 -8.703 1 87.44 397 ALA B C 1
ATOM 8960 O O . ALA B 1 397 ? 9.891 -26.281 -8.984 1 87.44 397 ALA B O 1
ATOM 8961 N N . MET B 1 398 ? 8.742 -24.875 -7.746 1 88.94 398 MET B N 1
ATOM 8962 C CA . MET B 1 398 ? 8.164 -25.938 -6.941 1 88.94 398 MET B CA 1
ATOM 8963 C C . MET B 1 398 ? 7.332 -26.875 -7.809 1 88.94 398 MET B C 1
ATOM 8965 O O . MET B 1 398 ? 7.434 -28.109 -7.684 1 88.94 398 MET B O 1
ATOM 8969 N N . ASN B 1 399 ? 6.559 -26.328 -8.586 1 88.25 399 ASN B N 1
ATOM 8970 C CA . ASN B 1 399 ? 5.754 -27.109 -9.516 1 88.25 399 ASN B CA 1
ATOM 8971 C C . ASN B 1 399 ? 6.621 -27.953 -10.445 1 88.25 399 ASN B C 1
ATOM 8973 O O . ASN B 1 399 ? 6.32 -29.125 -10.688 1 88.25 399 ASN B O 1
ATOM 8977 N N . ALA B 1 400 ? 7.637 -27.359 -10.961 1 87.12 400 ALA B N 1
ATOM 8978 C CA . ALA B 1 400 ? 8.539 -28.062 -11.875 1 87.12 400 ALA B CA 1
ATOM 8979 C C . ALA B 1 400 ? 9.195 -29.25 -11.195 1 87.12 400 ALA B C 1
ATOM 8981 O O . ALA B 1 400 ? 9.438 -30.281 -11.828 1 87.12 400 ALA B O 1
ATOM 8982 N N . LEU B 1 401 ? 9.477 -29.094 -9.953 1 89.56 401 LEU B N 1
ATOM 8983 C CA . LEU B 1 401 ? 10.086 -30.188 -9.203 1 89.56 401 LEU B CA 1
ATOM 8984 C C . LEU B 1 401 ? 9.109 -31.344 -9.062 1 89.56 401 LEU B C 1
ATOM 8986 O O . LEU B 1 401 ? 9.5 -32.5 -9.203 1 89.56 401 LEU B O 1
ATOM 8990 N N . GLY B 1 402 ? 7.906 -31.016 -8.758 1 89.19 402 GLY B N 1
ATOM 8991 C CA . GLY B 1 402 ? 6.898 -32.062 -8.695 1 89.19 402 GLY B CA 1
ATOM 8992 C C . GLY B 1 402 ? 6.695 -32.75 -10.023 1 89.19 402 GLY B C 1
ATOM 8993 O O . GLY B 1 402 ? 6.621 -34 -10.07 1 89.19 402 GLY B O 1
ATOM 8994 N N . PHE B 1 403 ? 6.625 -32 -11.016 1 88.19 403 PHE B N 1
ATOM 8995 C CA . PHE B 1 403 ? 6.48 -32.562 -12.359 1 88.19 403 PHE B CA 1
ATOM 8996 C C . PHE B 1 403 ? 7.648 -33.469 -12.703 1 88.19 403 PHE B C 1
ATOM 8998 O O . PHE B 1 403 ? 7.453 -34.562 -13.25 1 88.19 403 PHE B O 1
ATOM 9005 N N . ASN B 1 404 ? 8.797 -33 -12.43 1 89.38 404 ASN B N 1
ATOM 9006 C CA . ASN B 1 404 ? 10 -33.781 -12.688 1 89.38 404 ASN B CA 1
ATOM 9007 C C . ASN B 1 404 ? 9.969 -35.125 -11.938 1 89.38 404 ASN B C 1
ATOM 9009 O O . ASN B 1 404 ? 10.391 -36.156 -12.477 1 89.38 404 ASN B O 1
ATOM 9013 N N . ALA B 1 405 ? 9.539 -35.094 -10.703 1 91.69 405 ALA B N 1
ATOM 9014 C CA . ALA B 1 405 ? 9.438 -36.312 -9.914 1 91.69 405 ALA B CA 1
ATOM 9015 C C . ALA B 1 405 ? 8.5 -37.312 -10.57 1 91.69 405 ALA B C 1
ATOM 9017 O O . ALA B 1 405 ? 8.812 -38.5 -10.648 1 91.69 405 ALA B O 1
ATOM 9018 N N . VAL B 1 406 ? 7.387 -36.875 -11.031 1 91.94 406 VAL B N 1
ATOM 9019 C CA . VAL B 1 406 ? 6.41 -37.75 -11.68 1 91.94 406 VAL B CA 1
ATOM 9020 C C . VAL B 1 406 ? 6.996 -38.312 -12.969 1 91.94 406 VAL B C 1
ATOM 9022 O O . VAL B 1 406 ? 6.855 -39.5 -13.258 1 91.94 406 VAL B O 1
ATOM 9025 N N . ASN B 1 407 ? 7.645 -37.469 -13.695 1 91.5 407 ASN B N 1
ATOM 9026 C CA . ASN B 1 407 ? 8.219 -37.906 -14.969 1 91.5 407 ASN B CA 1
ATOM 9027 C C . ASN B 1 407 ? 9.344 -38.938 -14.758 1 91.5 407 ASN B C 1
ATOM 9029 O O . ASN B 1 407 ? 9.523 -39.844 -15.57 1 91.5 407 ASN B O 1
ATOM 9033 N N . ARG B 1 408 ? 10.102 -38.75 -13.75 1 92 408 ARG B N 1
ATOM 9034 C CA . ARG B 1 408 ? 11.102 -39.75 -13.398 1 92 408 ARG B CA 1
ATOM 9035 C C . ARG B 1 408 ? 10.453 -41.094 -13.062 1 92 408 ARG B C 1
ATOM 9037 O O . ARG B 1 408 ? 10.969 -42.156 -13.422 1 92 408 ARG B O 1
ATOM 9044 N N . ALA B 1 409 ? 9.352 -41 -12.359 1 93.81 409 ALA B N 1
ATOM 9045 C CA . ALA B 1 409 ? 8.617 -42.219 -12.016 1 93.81 409 ALA B CA 1
ATOM 9046 C C . ALA B 1 409 ? 8.055 -42.875 -13.273 1 93.81 409 ALA B C 1
ATOM 9048 O O . ALA B 1 409 ? 8.102 -44.125 -13.398 1 93.81 409 ALA B O 1
ATOM 9049 N N . LEU B 1 410 ? 7.492 -42.094 -14.164 1 93.38 410 LEU B N 1
ATOM 9050 C CA . LEU B 1 410 ? 6.961 -42.625 -15.414 1 93.38 410 LEU B CA 1
ATOM 9051 C C . LEU B 1 410 ? 8.047 -43.344 -16.203 1 93.38 410 LEU B C 1
ATOM 9053 O O . LEU B 1 410 ? 7.836 -44.438 -16.703 1 93.38 410 LEU B O 1
ATOM 9057 N N . PHE B 1 411 ? 9.164 -42.688 -16.266 1 93.12 411 PHE B N 1
ATOM 9058 C CA . PHE B 1 411 ? 10.297 -43.312 -16.969 1 93.12 411 PHE B CA 1
ATOM 9059 C C . PHE B 1 411 ? 10.703 -44.625 -16.312 1 93.12 411 PHE B C 1
ATOM 9061 O O . PHE B 1 411 ? 10.922 -45.625 -16.984 1 93.12 411 PHE B O 1
ATOM 9068 N N . ALA B 1 412 ? 10.766 -44.594 -15.023 1 93.31 412 ALA B N 1
ATOM 9069 C CA . ALA B 1 412 ? 11.18 -45.781 -14.258 1 93.31 412 ALA B CA 1
ATOM 9070 C C . ALA B 1 412 ? 10.195 -46.938 -14.43 1 93.31 412 ALA B C 1
ATOM 9072 O O . ALA B 1 412 ? 10.586 -48.094 -14.43 1 93.31 412 ALA B O 1
ATOM 9073 N N . ARG B 1 413 ? 8.945 -46.594 -14.586 1 93.44 413 ARG B N 1
ATOM 9074 C CA . ARG B 1 413 ? 7.887 -47.594 -14.727 1 93.44 413 ARG B CA 1
ATOM 9075 C C . ARG B 1 413 ? 7.805 -48.094 -16.172 1 93.44 413 ARG B C 1
ATOM 9077 O O . ARG B 1 413 ? 7.191 -49.156 -16.422 1 93.44 413 ARG B O 1
ATOM 9084 N N . GLY B 1 414 ? 8.383 -47.375 -17.016 1 92.88 414 GLY B N 1
ATOM 9085 C CA . GLY B 1 414 ? 8.398 -47.812 -18.406 1 92.88 414 GLY B CA 1
ATOM 9086 C C . GLY B 1 414 ? 7.387 -47.062 -19.266 1 92.88 414 GLY B C 1
ATOM 9087 O O . GLY B 1 414 ? 7.188 -47.406 -20.438 1 92.88 414 GLY B O 1
ATOM 9088 N N . TYR B 1 415 ? 6.758 -46.031 -18.703 1 92.81 415 TYR B N 1
ATOM 9089 C CA . TYR B 1 415 ? 5.855 -45.188 -19.5 1 92.81 415 TYR B CA 1
ATOM 9090 C C . TYR B 1 415 ? 6.625 -44.156 -20.297 1 92.81 415 TYR B C 1
ATOM 9092 O O . TYR B 1 415 ? 6.445 -42.938 -20.078 1 92.81 415 TYR B O 1
ATOM 9100 N N . LEU B 1 416 ? 7.371 -44.531 -21.219 1 91.56 416 LEU B N 1
ATOM 9101 C CA . LEU B 1 416 ? 8.359 -43.719 -21.922 1 91.56 416 LEU B CA 1
ATOM 9102 C C . LEU B 1 416 ? 7.684 -42.625 -22.766 1 91.56 416 LEU B C 1
ATOM 9104 O O . LEU B 1 416 ? 8.195 -41.531 -22.891 1 91.56 416 LEU B O 1
ATOM 9108 N N . GLU B 1 417 ? 6.566 -42.938 -23.297 1 91.5 417 GLU B N 1
ATOM 9109 C CA . GLU B 1 417 ? 5.871 -42 -24.172 1 91.5 417 GLU B CA 1
ATOM 9110 C C . GLU B 1 417 ? 5.227 -40.844 -23.375 1 91.5 417 GLU B C 1
ATOM 9112 O O . GLU B 1 417 ? 4.867 -39.812 -23.938 1 91.5 417 GLU B O 1
ATOM 9117 N N . GLU B 1 418 ? 5.172 -41.094 -22.141 1 89.62 418 GLU B N 1
ATOM 9118 C CA . GLU B 1 418 ? 4.523 -40.094 -21.281 1 89.62 418 GLU B CA 1
ATOM 9119 C C . GLU B 1 418 ? 5.555 -39.281 -20.516 1 89.62 418 GLU B C 1
ATOM 9121 O O . GLU B 1 418 ? 5.223 -38.25 -19.922 1 89.62 418 GLU B O 1
ATOM 9126 N N . ALA B 1 419 ? 6.77 -39.656 -20.547 1 90.62 419 ALA B N 1
ATOM 9127 C CA . ALA B 1 419 ? 7.82 -39 -19.797 1 90.62 419 ALA B CA 1
ATOM 9128 C C . ALA B 1 419 ? 8.492 -37.906 -20.625 1 90.62 419 ALA B C 1
ATOM 9130 O O . ALA B 1 419 ? 8.914 -38.156 -21.75 1 90.62 419 ALA B O 1
ATOM 9131 N N . PHE B 1 420 ? 8.531 -36.719 -20.125 1 90.5 420 PHE B N 1
ATOM 9132 C CA . PHE B 1 420 ? 9.211 -35.625 -20.781 1 90.5 420 PHE B CA 1
ATOM 9133 C C . PHE B 1 420 ? 9.758 -34.625 -19.75 1 90.5 420 PHE B C 1
ATOM 9135 O O . PHE B 1 420 ? 9.453 -34.719 -18.562 1 90.5 420 PHE B O 1
ATOM 9142 N N . THR B 1 421 ? 10.641 -33.75 -20.172 1 89.69 421 THR B N 1
ATOM 9143 C CA . THR B 1 421 ? 11.25 -32.781 -19.281 1 89.69 421 THR B CA 1
ATOM 9144 C C . THR B 1 421 ? 10.289 -31.625 -18.984 1 89.69 421 THR B C 1
ATOM 9146 O O . THR B 1 421 ? 9.328 -31.422 -19.734 1 89.69 421 THR B O 1
ATOM 9149 N N . ALA B 1 422 ? 10.531 -30.984 -17.891 1 82.31 422 ALA B N 1
ATOM 9150 C CA . ALA B 1 422 ? 9.672 -29.891 -17.469 1 82.31 422 ALA B CA 1
ATOM 9151 C C . ALA B 1 422 ? 9.602 -28.797 -18.531 1 82.31 422 ALA B C 1
ATOM 9153 O O . ALA B 1 422 ? 10.609 -28.5 -19.188 1 82.31 422 ALA B O 1
ATOM 9154 N N . ASP B 1 423 ? 8.43 -28.203 -18.656 1 78.06 423 ASP B N 1
ATOM 9155 C CA . ASP B 1 423 ? 8.18 -27.141 -19.641 1 78.06 423 ASP B CA 1
ATOM 9156 C C . ASP B 1 423 ? 8.859 -25.844 -19.234 1 78.06 423 ASP B C 1
ATOM 9158 O O . ASP B 1 423 ? 9.43 -25.75 -18.141 1 78.06 423 ASP B O 1
ATOM 9162 N N . GLY B 1 424 ? 8.82 -24.953 -20.234 1 75.88 424 GLY B N 1
ATOM 9163 C CA . GLY B 1 424 ? 9.344 -23.625 -19.953 1 75.88 424 GLY B CA 1
ATOM 9164 C C . GLY B 1 424 ? 8.57 -22.891 -18.875 1 75.88 424 GLY B C 1
ATOM 9165 O O . GLY B 1 424 ? 7.484 -23.328 -18.484 1 75.88 424 GLY B O 1
ATOM 9166 N N . ASN B 1 425 ? 9.18 -21.844 -18.344 1 78.75 425 ASN B N 1
ATOM 9167 C CA . ASN B 1 425 ? 8.562 -21.062 -17.281 1 78.75 425 ASN B CA 1
ATOM 9168 C C . ASN B 1 425 ? 8.016 -19.734 -17.828 1 78.75 425 ASN B C 1
ATOM 9170 O O . ASN B 1 425 ? 8.031 -19.5 -19.031 1 78.75 425 ASN B O 1
ATOM 9174 N N . TRP B 1 426 ? 7.414 -18.938 -16.953 1 79.5 426 TRP B N 1
ATOM 9175 C CA . TRP B 1 426 ? 6.691 -17.734 -17.391 1 79.5 426 TRP B CA 1
ATOM 9176 C C . TRP B 1 426 ? 7.5 -16.484 -17.094 1 79.5 426 TRP B C 1
ATOM 9178 O O . TRP B 1 426 ? 8.43 -16.5 -16.281 1 79.5 426 TRP B O 1
ATOM 9188 N N . GLU B 1 427 ? 7.238 -15.516 -17.922 1 85.19 427 GLU B N 1
ATOM 9189 C CA . GLU B 1 427 ? 7.711 -14.156 -17.672 1 85.19 427 GLU B CA 1
ATOM 9190 C C . GLU B 1 427 ? 6.602 -13.133 -17.891 1 85.19 427 GLU B C 1
ATOM 9192 O O . GLU B 1 427 ? 5.68 -13.375 -18.672 1 85.19 427 GLU B O 1
ATOM 9197 N N . GLY B 1 428 ? 6.652 -12.086 -17.125 1 86.75 428 GLY B N 1
ATOM 9198 C CA . GLY B 1 428 ? 5.703 -11 -17.312 1 86.75 428 GLY B CA 1
ATOM 9199 C C . GLY B 1 428 ? 6.355 -9.633 -17.281 1 86.75 428 GLY B C 1
ATOM 9200 O O . GLY B 1 428 ? 7.242 -9.375 -16.469 1 86.75 428 GLY B O 1
ATOM 9201 N N . ILE B 1 429 ? 6 -8.852 -18.328 1 90.62 429 ILE B N 1
ATOM 9202 C CA . ILE B 1 429 ? 6.387 -7.449 -18.359 1 90.62 429 ILE B CA 1
ATOM 9203 C C . ILE B 1 429 ? 5.254 -6.59 -17.812 1 90.62 429 ILE B C 1
ATOM 9205 O O . ILE B 1 429 ? 4.082 -6.824 -18.109 1 90.62 429 ILE B O 1
ATOM 9209 N N . GLN B 1 430 ? 5.637 -5.688 -16.922 1 93.69 430 GLN B N 1
ATOM 9210 C CA . GLN B 1 430 ? 4.617 -4.859 -16.297 1 93.69 430 GLN B CA 1
ATOM 9211 C C . GLN B 1 430 ? 5.117 -3.434 -16.078 1 93.69 430 GLN B C 1
ATOM 9213 O O . GLN B 1 430 ? 6.309 -3.16 -16.234 1 93.69 430 GLN B O 1
ATOM 9218 N N . GLY B 1 431 ? 4.129 -2.547 -15.789 1 93.06 431 GLY B N 1
ATOM 9219 C CA . GLY B 1 431 ? 4.539 -1.164 -15.594 1 93.06 431 GLY B CA 1
ATOM 9220 C C . GLY B 1 431 ? 3.369 -0.206 -15.477 1 93.06 431 GLY B C 1
ATOM 9221 O O . GLY B 1 431 ? 2.229 -0.63 -15.281 1 93.06 431 GLY B O 1
ATOM 9222 N N . ALA B 1 432 ? 3.758 1.032 -15.438 1 93.06 432 ALA B N 1
ATOM 9223 C CA . ALA B 1 432 ? 2.797 2.131 -15.391 1 93.06 432 ALA B CA 1
ATOM 9224 C C . ALA B 1 432 ? 3.342 3.363 -16.109 1 93.06 432 ALA B C 1
ATOM 9226 O O . ALA B 1 432 ? 4.547 3.469 -16.344 1 93.06 432 ALA B O 1
ATOM 9227 N N . GLY B 1 433 ? 2.416 4.215 -16.547 1 90.75 433 GLY B N 1
ATOM 9228 C CA . GLY B 1 433 ? 2.779 5.469 -17.172 1 90.75 433 GLY B CA 1
ATOM 9229 C C . GLY B 1 433 ? 1.7 6.531 -17.062 1 90.75 433 GLY B C 1
ATOM 9230 O O . GLY B 1 433 ? 0.703 6.34 -16.375 1 90.75 433 GLY B O 1
ATOM 9231 N N . VAL B 1 434 ? 2.027 7.641 -17.562 1 89.94 434 VAL B N 1
ATOM 9232 C CA . VAL B 1 434 ? 1.098 8.758 -17.703 1 89.94 434 VAL B CA 1
ATOM 9233 C C . VAL B 1 434 ? 1.019 9.18 -19.172 1 89.94 434 VAL B C 1
ATOM 9235 O O . VAL B 1 434 ? 2.037 9.508 -19.781 1 89.94 434 VAL B O 1
ATOM 9238 N N . LEU B 1 435 ? -0.154 9.203 -19.688 1 88.69 435 LEU B N 1
ATOM 9239 C CA . LEU B 1 435 ? -0.358 9.586 -21.078 1 88.69 435 LEU B CA 1
ATOM 9240 C C . LEU B 1 435 ? -0.103 11.07 -21.281 1 88.69 435 LEU B C 1
ATOM 9242 O O . LEU B 1 435 ? 0.095 11.805 -20.312 1 88.69 435 LEU B O 1
ATOM 9246 N N . GLU B 1 436 ? -0.087 11.445 -22.547 1 88.38 436 GLU B N 1
ATOM 9247 C CA . GLU B 1 436 ? 0.181 12.836 -22.891 1 88.38 436 GLU B CA 1
ATOM 9248 C C . GLU B 1 436 ? -0.857 13.766 -22.266 1 88.38 436 GLU B C 1
ATOM 9250 O O . GLU B 1 436 ? -0.539 14.891 -21.875 1 88.38 436 GLU B O 1
ATOM 9255 N N . ASP B 1 437 ? -2.02 13.289 -22.094 1 86.19 437 ASP B N 1
ATOM 9256 C CA . ASP B 1 437 ? -3.094 14.125 -21.562 1 86.19 437 ASP B CA 1
ATOM 9257 C C . ASP B 1 437 ? -3.109 14.086 -20.031 1 86.19 437 ASP B C 1
ATOM 9259 O O . ASP B 1 437 ? -3.992 14.672 -19.406 1 86.19 437 ASP B O 1
ATOM 9263 N N . GLY B 1 438 ? -2.17 13.297 -19.5 1 83.5 438 GLY B N 1
ATOM 9264 C CA . GLY B 1 438 ? -2.037 13.266 -18.047 1 83.5 438 GLY B CA 1
ATOM 9265 C C . GLY B 1 438 ? -2.742 12.086 -17.406 1 83.5 438 GLY B C 1
ATOM 9266 O O . GLY B 1 438 ? -2.652 11.883 -16.203 1 83.5 438 GLY B O 1
ATOM 9267 N N . THR B 1 439 ? -3.32 11.25 -18.156 1 84.94 439 THR B N 1
ATOM 9268 C CA . THR B 1 439 ? -4.055 10.109 -17.625 1 84.94 439 THR B CA 1
ATOM 9269 C C . THR B 1 439 ? -3.092 9 -17.203 1 84.94 439 THR B C 1
ATOM 9271 O O . THR B 1 439 ? -2.307 8.508 -18.016 1 84.94 439 THR B O 1
ATOM 9274 N N . PRO B 1 440 ? -3.18 8.672 -15.945 1 87.06 440 PRO B N 1
ATOM 9275 C CA . PRO B 1 440 ? -2.342 7.551 -15.516 1 87.06 440 PRO B CA 1
ATOM 9276 C C . PRO B 1 440 ? -2.904 6.195 -15.938 1 87.06 440 PRO B C 1
ATOM 9278 O O . PRO B 1 440 ? -4.113 6.062 -16.141 1 87.06 440 PRO B O 1
ATOM 9281 N N . TYR B 1 441 ? -2.031 5.207 -16.109 1 88.75 441 TYR B N 1
ATOM 9282 C CA . TYR B 1 441 ? -2.449 3.848 -16.438 1 88.75 441 TYR B CA 1
ATOM 9283 C C . TYR B 1 441 ? -1.432 2.83 -15.938 1 88.75 441 TYR B C 1
ATOM 9285 O O . TYR B 1 441 ? -0.285 3.18 -15.648 1 88.75 441 TYR B O 1
ATOM 9293 N N . GLY B 1 442 ? -1.831 1.641 -15.703 1 90.75 442 GLY B N 1
ATOM 9294 C CA . GLY B 1 442 ? -1.016 0.484 -15.367 1 90.75 442 GLY B CA 1
ATOM 9295 C C . GLY B 1 442 ? -1.293 -0.718 -16.25 1 90.75 442 GLY B C 1
ATOM 9296 O O . GLY B 1 442 ? -2.369 -0.824 -16.844 1 90.75 442 GLY B O 1
ATOM 9297 N N . PHE B 1 443 ? -0.248 -1.59 -16.359 1 90.25 443 PHE B N 1
ATOM 9298 C CA . PHE B 1 443 ? -0.435 -2.691 -17.297 1 90.25 443 PHE B CA 1
ATOM 9299 C C . PHE B 1 443 ? 0.427 -3.887 -16.906 1 90.25 443 PHE B C 1
ATOM 9301 O O . PHE B 1 443 ? 1.372 -3.748 -16.141 1 90.25 443 PHE B O 1
ATOM 9308 N N . THR B 1 444 ? 0.066 -5.02 -17.406 1 90.06 444 THR B N 1
ATOM 9309 C CA . THR B 1 444 ? 0.849 -6.25 -17.453 1 90.06 444 THR B CA 1
ATOM 9310 C C . THR B 1 444 ? 0.729 -6.922 -18.812 1 90.06 444 THR B C 1
ATOM 9312 O O . THR B 1 444 ? -0.36 -6.98 -19.391 1 90.06 444 THR B O 1
ATOM 9315 N N . ASN B 1 445 ? 1.885 -7.273 -19.375 1 87.12 445 ASN B N 1
ATOM 9316 C CA . ASN B 1 445 ? 1.937 -8.055 -20.609 1 87.12 445 ASN B CA 1
ATOM 9317 C C . ASN B 1 445 ? 2.119 -9.539 -20.312 1 87.12 445 ASN B C 1
ATOM 9319 O O . ASN B 1 445 ? 3.139 -9.953 -19.766 1 87.12 445 ASN B O 1
ATOM 9323 N N . PHE B 1 446 ? 1.178 -10.375 -20.781 1 81.5 446 PHE B N 1
ATOM 9324 C CA . PHE B 1 446 ? 1.118 -11.789 -20.422 1 81.5 446 PHE B CA 1
ATOM 9325 C C . PHE B 1 446 ? 1.683 -12.648 -21.547 1 81.5 446 PHE B C 1
ATOM 9327 O O . PHE B 1 446 ? 1.508 -13.875 -21.547 1 81.5 446 PHE B O 1
ATOM 9334 N N . GLU B 1 447 ? 2.367 -12.102 -22.453 1 82.56 447 GLU B N 1
ATOM 9335 C CA . GLU B 1 447 ? 2.834 -12.852 -23.609 1 82.56 447 GLU B CA 1
ATOM 9336 C C . GLU B 1 447 ? 3.613 -14.094 -23.188 1 82.56 447 GLU B C 1
ATOM 9338 O O . GLU B 1 447 ? 3.305 -15.203 -23.625 1 82.56 447 GLU B O 1
ATOM 9343 N N . SER B 1 448 ? 4.488 -13.891 -22.297 1 82.38 448 SER B N 1
ATOM 9344 C CA . SER B 1 448 ? 5.383 -14.984 -21.938 1 82.38 448 SER B CA 1
ATOM 9345 C C . SER B 1 448 ? 4.789 -15.844 -20.828 1 82.38 448 SER B C 1
ATOM 9347 O O . SER B 1 448 ? 5.441 -16.766 -20.328 1 82.38 448 SER B O 1
ATOM 9349 N N . VAL B 1 449 ? 3.617 -15.555 -20.469 1 78.94 449 VAL B N 1
ATOM 9350 C CA . VAL B 1 449 ? 2.902 -16.438 -19.547 1 78.94 449 VAL B CA 1
ATOM 9351 C C . VAL B 1 449 ? 2.232 -17.562 -20.328 1 78.94 449 VAL B C 1
ATOM 9353 O O . VAL B 1 449 ? 2.193 -18.703 -19.859 1 78.94 449 VAL B O 1
ATOM 9356 N N . GLY B 1 450 ? 1.805 -17.172 -21.516 1 73.94 450 GLY B N 1
ATOM 9357 C CA . GLY B 1 450 ? 1.111 -18.156 -22.344 1 73.94 450 GLY B CA 1
ATOM 9358 C C . GLY B 1 450 ? 2.031 -18.875 -23.312 1 73.94 450 GLY B C 1
ATOM 9359 O O . GLY B 1 450 ? 1.68 -19.938 -23.828 1 73.94 450 GLY B O 1
ATOM 9360 N N . GLY B 1 451 ? 3.227 -18.375 -23.531 1 76.12 451 GLY B N 1
ATOM 9361 C CA . GLY B 1 451 ? 4.109 -18.922 -24.531 1 76.12 451 GLY B CA 1
ATOM 9362 C C . GLY B 1 451 ? 5.285 -19.688 -23.953 1 76.12 451 GLY B C 1
ATOM 9363 O O . GLY B 1 451 ? 6.328 -19.109 -23.656 1 76.12 451 GLY B O 1
ATOM 9364 N N . ALA B 1 452 ? 5.109 -20.922 -23.656 1 83 452 ALA B N 1
ATOM 9365 C CA . ALA B 1 452 ? 6.207 -21.766 -23.172 1 83 452 ALA B CA 1
ATOM 9366 C C . ALA B 1 452 ? 6.418 -22.969 -24.078 1 83 452 ALA B C 1
ATOM 9368 O O . ALA B 1 452 ? 5.465 -23.5 -24.641 1 83 452 ALA B O 1
ATOM 9369 N N . ALA B 1 453 ? 7.676 -23.312 -24.219 1 88.94 453 ALA B N 1
ATOM 9370 C CA . ALA B 1 453 ? 8.023 -24.469 -25.031 1 88.94 453 ALA B CA 1
ATOM 9371 C C . ALA B 1 453 ? 7.84 -25.766 -24.234 1 88.94 453 ALA B C 1
ATOM 9373 O O . ALA B 1 453 ? 7.879 -25.766 -23.016 1 88.94 453 ALA B O 1
ATOM 9374 N N . MET B 1 454 ? 7.656 -26.781 -24.984 1 90.44 454 MET B N 1
ATOM 9375 C CA . MET B 1 454 ? 7.508 -28.109 -24.375 1 90.44 454 MET B CA 1
ATOM 9376 C C . MET B 1 454 ? 8.867 -28.766 -24.156 1 90.44 454 MET B C 1
ATOM 9378 O O . MET B 1 454 ? 9.766 -28.625 -25 1 90.44 454 MET B O 1
ATOM 9382 N N . GLY B 1 455 ? 9.008 -29.5 -23.094 1 91.56 455 GLY B N 1
ATOM 9383 C CA . GLY B 1 455 ? 10.227 -30.25 -22.812 1 91.56 455 GLY B CA 1
ATOM 9384 C C . GLY B 1 455 ? 10.445 -31.422 -23.75 1 91.56 455 GLY B C 1
ATOM 9385 O O . GLY B 1 455 ? 9.5 -31.891 -24.375 1 91.56 455 GLY B O 1
ATOM 9386 N N . ALA B 1 456 ? 11.664 -31.859 -23.812 1 94.88 456 ALA B N 1
ATOM 9387 C CA . ALA B 1 456 ? 12.016 -33 -24.656 1 94.88 456 ALA B CA 1
ATOM 9388 C C . ALA B 1 456 ? 11.453 -34.281 -24.078 1 94.88 456 ALA B C 1
ATOM 9390 O O . ALA B 1 456 ? 11.43 -34.469 -22.844 1 94.88 456 ALA B O 1
ATOM 9391 N N . PHE B 1 457 ? 11.023 -35.156 -24.984 1 94.5 457 PHE B N 1
ATOM 9392 C CA . PHE B 1 457 ? 10.711 -36.531 -24.609 1 94.5 457 PHE B CA 1
ATOM 9393 C C . PHE B 1 457 ? 11.953 -37.406 -24.672 1 94.5 457 PHE B C 1
ATOM 9395 O O . PHE B 1 457 ? 13.016 -36.969 -25.109 1 94.5 457 PHE B O 1
ATOM 9402 N N . CYS B 1 458 ? 11.781 -38.656 -24.266 1 93.56 458 CYS B N 1
ATOM 9403 C CA . CYS B 1 458 ? 12.898 -39.594 -24.312 1 93.56 458 CYS B CA 1
ATOM 9404 C C . CYS B 1 458 ? 13.07 -40.156 -25.719 1 93.56 458 CYS B C 1
ATOM 9406 O O . CYS B 1 458 ? 14.023 -40.906 -25.984 1 93.56 458 CYS B O 1
ATOM 9408 N N . PHE B 1 459 ? 12.203 -39.688 -26.656 1 94.94 459 PHE B N 1
ATOM 9409 C CA . PHE B 1 459 ? 12.258 -40.25 -28 1 94.94 459 PHE B CA 1
ATOM 9410 C C . PHE B 1 459 ? 12.086 -39.188 -29.062 1 94.94 459 PHE B C 1
ATOM 9412 O O . PHE B 1 459 ? 12.164 -39.5 -30.266 1 94.94 459 PHE B O 1
ATOM 9419 N N . ARG B 1 460 ? 11.844 -37.969 -28.672 1 95.94 460 ARG B N 1
ATOM 9420 C CA . ARG B 1 460 ? 11.672 -36.906 -29.656 1 95.94 460 ARG B CA 1
ATOM 9421 C C . ARG B 1 460 ? 11.922 -35.531 -29.031 1 95.94 460 ARG B C 1
ATOM 9423 O O . ARG B 1 460 ? 11.898 -35.406 -27.812 1 95.94 460 ARG B O 1
ATOM 9430 N N . ASP B 1 461 ? 12.094 -34.594 -29.906 1 96 461 ASP B N 1
ATOM 9431 C CA . ASP B 1 461 ? 12.328 -33.219 -29.484 1 96 461 ASP B CA 1
ATOM 9432 C C . ASP B 1 461 ? 11.055 -32.594 -28.938 1 96 461 ASP B C 1
ATOM 9434 O O . ASP B 1 461 ? 9.945 -33.031 -29.266 1 96 461 ASP B O 1
ATOM 9438 N N . GLY B 1 462 ? 11.273 -31.625 -28.031 1 93.56 462 GLY B N 1
ATOM 9439 C CA . GLY B 1 462 ? 10.148 -30.797 -27.609 1 93.56 462 GLY B CA 1
ATOM 9440 C C . GLY B 1 462 ? 9.672 -29.828 -28.672 1 93.56 462 GLY B C 1
ATOM 9441 O O . GLY B 1 462 ? 10.438 -29.469 -29.562 1 93.56 462 GLY B O 1
ATOM 9442 N N . GLN B 1 463 ? 8.453 -29.328 -28.5 1 91.06 463 GLN B N 1
ATOM 9443 C CA . GLN B 1 463 ? 7.879 -28.391 -29.469 1 91.06 463 GLN B CA 1
ATOM 9444 C C . GLN B 1 463 ? 8.055 -26.953 -29.016 1 91.06 463 GLN B C 1
ATOM 9446 O O . GLN B 1 463 ? 7.957 -26.656 -27.812 1 91.06 463 GLN B O 1
ATOM 9451 N N . PRO B 1 464 ? 8.312 -26.094 -29.984 1 88.38 464 PRO B N 1
ATOM 9452 C CA . PRO B 1 464 ? 8.43 -24.688 -29.609 1 88.38 464 PRO B CA 1
ATOM 9453 C C . PRO B 1 464 ? 7.086 -24.047 -29.297 1 88.38 464 PRO B C 1
ATOM 9455 O O . PRO B 1 464 ? 6.078 -24.359 -29.938 1 88.38 464 PRO B O 1
ATOM 9458 N N . VAL B 1 465 ? 6.941 -23.156 -28.344 1 80.44 465 VAL B N 1
ATOM 9459 C CA . VAL B 1 465 ? 5.875 -22.25 -27.953 1 80.44 465 VAL B CA 1
ATOM 9460 C C . VAL B 1 465 ? 4.535 -22.984 -27.953 1 80.44 465 VAL B C 1
ATOM 9462 O O . VAL B 1 465 ? 3.561 -22.516 -28.547 1 80.44 465 VAL B O 1
ATOM 9465 N N . ALA B 1 466 ? 4.422 -24.125 -27.453 1 71.81 466 ALA B N 1
ATOM 9466 C CA . ALA B 1 466 ? 3.234 -24.953 -27.625 1 71.81 466 ALA B CA 1
ATOM 9467 C C . ALA B 1 466 ? 2.52 -25.172 -26.297 1 71.81 466 ALA B C 1
ATOM 9469 O O . ALA B 1 466 ? 1.333 -25.5 -26.266 1 71.81 466 ALA B O 1
ATOM 9470 N N . TRP B 1 467 ? 3.17 -24.953 -25.281 1 67.31 467 TRP B N 1
ATOM 9471 C CA . TRP B 1 467 ? 2.604 -25.547 -24.078 1 67.31 467 TRP B CA 1
ATOM 9472 C C . TRP B 1 467 ? 2.865 -24.672 -22.859 1 67.31 467 TRP B C 1
ATOM 9474 O O . TRP B 1 467 ? 3.945 -24.094 -22.719 1 67.31 467 TRP B O 1
ATOM 9484 N N . ALA B 1 468 ? 1.748 -24.391 -22.125 1 70.94 468 ALA B N 1
ATOM 9485 C CA . ALA B 1 468 ? 1.87 -23.859 -20.766 1 70.94 468 ALA B CA 1
ATOM 9486 C C . ALA B 1 468 ? 1.044 -24.672 -19.781 1 70.94 468 ALA B C 1
ATOM 9488 O O . ALA B 1 468 ? -0.188 -24.672 -19.844 1 70.94 468 ALA B O 1
ATOM 9489 N N . GLU B 1 469 ? 1.789 -25.375 -18.953 1 70.81 469 GLU B N 1
ATOM 9490 C CA . GLU B 1 469 ? 1.155 -26.312 -18.031 1 70.81 469 GLU B CA 1
ATOM 9491 C C . GLU B 1 469 ? 0.078 -25.641 -17.203 1 70.81 469 GLU B C 1
ATOM 9493 O O . GLU B 1 469 ? -0.893 -26.281 -16.781 1 70.81 469 GLU B O 1
ATOM 9498 N N . TRP B 1 470 ? 0.203 -24.391 -17.016 1 70.5 470 TRP B N 1
ATOM 9499 C CA . TRP B 1 470 ? -0.685 -23.703 -16.078 1 70.5 470 TRP B CA 1
ATOM 9500 C C . TRP B 1 470 ? -1.902 -23.141 -16.812 1 70.5 470 TRP B C 1
ATOM 9502 O O . TRP B 1 470 ? -2.857 -22.688 -16.172 1 70.5 470 TRP B O 1
ATOM 9512 N N . THR B 1 471 ? -1.819 -23.234 -18.094 1 69.62 471 THR B N 1
ATOM 9513 C CA . THR B 1 471 ? -2.986 -22.734 -18.812 1 69.62 471 THR B CA 1
ATOM 9514 C C . THR B 1 471 ? -3.436 -23.734 -19.859 1 69.62 471 THR B C 1
ATOM 9516 O O . THR B 1 471 ? -2.613 -24.266 -20.609 1 69.62 471 THR B O 1
ATOM 9519 N N . GLN B 1 472 ? -4.656 -24.125 -19.844 1 65.12 472 GLN B N 1
ATOM 9520 C CA . GLN B 1 472 ? -5.195 -25.094 -20.781 1 65.12 472 GLN B CA 1
ATOM 9521 C C . GLN B 1 472 ? -5.301 -24.484 -22.188 1 65.12 472 GLN B C 1
ATOM 9523 O O . GLN B 1 472 ? -5.34 -25.219 -23.188 1 65.12 472 GLN B O 1
ATOM 9528 N N . LEU B 1 473 ? -5.371 -23.188 -22.172 1 65.62 473 LEU B N 1
ATOM 9529 C CA . LEU B 1 473 ? -5.477 -22.531 -23.453 1 65.62 473 LEU B CA 1
ATOM 9530 C C . LEU B 1 473 ? -4.316 -21.562 -23.672 1 65.62 473 LEU B C 1
ATOM 9532 O O . LEU B 1 473 ? -4.52 -20.344 -23.688 1 65.62 473 LEU B O 1
ATOM 9536 N N . PRO B 1 474 ? -3.172 -22.297 -23.828 1 64.81 474 PRO B N 1
ATOM 9537 C CA . PRO B 1 474 ? -2 -21.422 -23.953 1 64.81 474 PRO B CA 1
ATOM 9538 C C . PRO B 1 474 ? -2.004 -20.609 -25.234 1 64.81 474 PRO B C 1
ATOM 9540 O O . PRO B 1 474 ? -2.229 -21.172 -26.328 1 64.81 474 PRO B O 1
ATOM 9543 N N . ASN B 1 475 ? -2.031 -19.375 -25.078 1 76 475 ASN B N 1
ATOM 9544 C CA . ASN B 1 475 ? -1.901 -18.453 -26.203 1 76 475 ASN B CA 1
ATOM 9545 C C . ASN B 1 475 ? -1.001 -17.266 -25.844 1 76 475 ASN B C 1
ATOM 9547 O O . ASN B 1 475 ? -0.97 -16.828 -24.688 1 76 475 ASN B O 1
ATOM 9551 N N . ILE B 1 476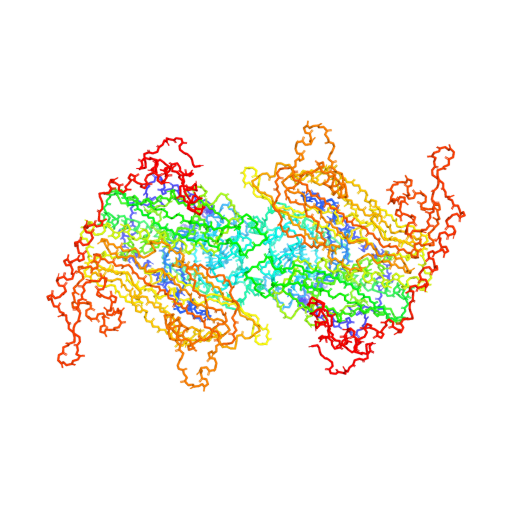 ? -0.13 -16.938 -26.828 1 79.5 476 ILE B N 1
ATOM 9552 C CA . ILE B 1 476 ? 0.8 -15.852 -26.562 1 79.5 476 ILE B CA 1
ATOM 9553 C C . ILE B 1 476 ? 0.116 -14.516 -26.844 1 79.5 476 ILE B C 1
ATOM 9555 O O . ILE B 1 476 ? 0.739 -13.453 -26.734 1 79.5 476 ILE B O 1
ATOM 9559 N N . GLY B 1 477 ? -1.155 -14.562 -27.141 1 77.25 477 GLY B N 1
ATOM 9560 C CA . GLY B 1 477 ? -1.909 -13.344 -27.391 1 77.25 477 GLY B CA 1
ATOM 9561 C C . GLY B 1 477 ? -1.626 -12.734 -28.75 1 77.25 477 GLY B C 1
ATOM 9562 O O . GLY B 1 477 ? -0.57 -12.977 -29.344 1 77.25 477 GLY B O 1
ATOM 9563 N N . ASN B 1 478 ? -2.557 -11.922 -29.188 1 83.88 478 ASN B N 1
ATOM 9564 C CA . ASN B 1 478 ? -2.391 -11.18 -30.438 1 83.88 478 ASN B CA 1
ATOM 9565 C C . ASN B 1 478 ? -1.602 -9.891 -30.219 1 83.88 478 ASN B C 1
ATOM 9567 O O . ASN B 1 478 ? -1.98 -9.055 -29.406 1 83.88 478 ASN B O 1
ATOM 9571 N N . ALA B 1 479 ? -0.487 -9.797 -30.984 1 86.44 479 ALA B N 1
ATOM 9572 C CA . ALA B 1 479 ? 0.378 -8.633 -30.844 1 86.44 479 ALA B CA 1
ATOM 9573 C C . ALA B 1 479 ? -0.403 -7.34 -31.062 1 86.44 479 ALA B C 1
ATOM 9575 O O . ALA B 1 479 ? -0.159 -6.336 -30.391 1 86.44 479 ALA B O 1
ATOM 9576 N N . GLU B 1 480 ? -1.351 -7.359 -32 1 85.81 480 GLU B N 1
ATOM 9577 C CA . GLU B 1 480 ? -2.123 -6.16 -32.312 1 85.81 480 GLU B CA 1
ATOM 9578 C C . GLU B 1 480 ? -3.035 -5.777 -31.156 1 85.81 480 GLU B C 1
ATOM 9580 O O . GLU B 1 480 ? -3.232 -4.59 -30.875 1 85.81 480 GLU B O 1
ATOM 9585 N N . GLU B 1 481 ? -3.562 -6.758 -30.547 1 80.12 481 GLU B N 1
ATOM 9586 C CA . GLU B 1 481 ? -4.414 -6.5 -29.391 1 80.12 481 GLU B CA 1
ATOM 9587 C C . GLU B 1 481 ? -3.609 -5.926 -28.234 1 80.12 481 GLU B C 1
ATOM 9589 O O . GLU B 1 481 ? -4.082 -5.031 -27.531 1 80.12 481 GLU B O 1
ATOM 9594 N N . PHE B 1 482 ? -2.447 -6.43 -28.047 1 82.44 482 PHE B N 1
ATOM 9595 C CA . PHE B 1 482 ? -1.6 -5.941 -26.969 1 82.44 482 PHE B CA 1
ATOM 9596 C C . PHE B 1 482 ? -1.197 -4.492 -27.203 1 82.44 482 PHE B C 1
ATOM 9598 O O . PHE B 1 482 ? -1.092 -3.709 -26.25 1 82.44 482 PHE B O 1
ATOM 9605 N N . GLU B 1 483 ? -0.956 -4.184 -28.438 1 87.25 483 GLU B N 1
ATOM 9606 C CA . GLU B 1 483 ? -0.541 -2.824 -28.781 1 87.25 483 GLU B CA 1
ATOM 9607 C C . GLU B 1 483 ? -1.651 -1.819 -28.5 1 87.25 483 GLU B C 1
ATOM 9609 O O . GLU B 1 483 ? -1.38 -0.675 -28.125 1 87.25 483 GLU B O 1
ATOM 9614 N N . TYR B 1 484 ? -2.871 -2.354 -28.594 1 80.69 484 TYR B N 1
ATOM 9615 C CA . TYR B 1 484 ? -4.008 -1.491 -28.297 1 80.69 484 TYR B CA 1
ATOM 9616 C C . TYR B 1 484 ? -4.141 -1.267 -26.797 1 80.69 484 TYR B C 1
ATOM 9618 O O . TYR B 1 484 ? -4.52 -0.177 -26.344 1 80.69 484 TYR B O 1
ATOM 9626 N N . LEU B 1 485 ? -3.816 -2.193 -26.047 1 77.88 485 LEU B N 1
ATOM 9627 C CA . LEU B 1 485 ? -4.035 -2.152 -24.609 1 77.88 485 LEU B CA 1
ATOM 9628 C C . LEU B 1 485 ? -2.881 -1.447 -23.891 1 77.88 485 LEU B C 1
ATOM 9630 O O . LEU B 1 485 ? -3.068 -0.86 -22.828 1 77.88 485 LEU B O 1
ATOM 9634 N N . ILE B 1 486 ? -1.686 -1.592 -24.469 1 84.06 486 ILE B N 1
ATOM 9635 C CA . ILE B 1 486 ? -0.498 -0.929 -23.938 1 84.06 486 ILE B CA 1
ATOM 9636 C C . ILE B 1 486 ? 0.088 0.002 -25 1 84.06 486 ILE B C 1
ATOM 9638 O O . ILE B 1 486 ? 1.042 -0.358 -25.688 1 84.06 486 ILE B O 1
ATOM 9642 N N . PRO B 1 487 ? -0.364 1.139 -25 1 77.56 487 PRO B N 1
ATOM 9643 C CA . PRO B 1 487 ? -0.215 1.96 -26.203 1 77.56 487 PRO B CA 1
ATOM 9644 C C . PRO B 1 487 ? 1.246 2.23 -26.562 1 77.56 487 PRO B C 1
ATOM 9646 O O . PRO B 1 487 ? 1.608 2.238 -27.734 1 77.56 487 PRO B O 1
ATOM 9649 N N . PRO B 1 488 ? 2.145 2.35 -25.594 1 85.94 488 PRO B N 1
ATOM 9650 C CA . PRO B 1 488 ? 3.498 2.699 -26.031 1 85.94 488 PRO B CA 1
ATOM 9651 C C . PRO B 1 488 ? 4.293 1.485 -26.5 1 85.94 488 PRO B C 1
ATOM 9653 O O . PRO B 1 488 ? 5.398 1.636 -27.031 1 85.94 488 PRO B O 1
ATOM 9656 N N . PHE B 1 489 ? 3.793 0.279 -26.422 1 89.38 489 PHE B N 1
ATOM 9657 C CA . PHE B 1 489 ? 4.527 -0.951 -26.688 1 89.38 489 PHE B CA 1
ATOM 9658 C C . PHE B 1 489 ? 4.234 -1.451 -28.109 1 89.38 489 PHE B C 1
ATOM 9660 O O . PHE B 1 489 ? 3.215 -2.105 -28.328 1 89.38 489 PHE B O 1
ATOM 9667 N N . TYR B 1 490 ? 5.168 -1.278 -29.031 1 93.31 490 TYR B N 1
ATOM 9668 C CA . TYR B 1 490 ? 4.992 -1.806 -30.375 1 93.31 490 TYR B CA 1
ATOM 9669 C C . TYR B 1 490 ? 5.902 -3.004 -30.625 1 93.31 490 TYR B C 1
ATOM 9671 O O . TYR B 1 490 ? 7.113 -2.922 -30.406 1 93.31 490 TYR B O 1
ATOM 9679 N N . TYR B 1 491 ? 5.289 -4.035 -31.078 1 94.56 491 TYR B N 1
ATOM 9680 C CA . TYR B 1 491 ? 6.07 -5.215 -31.422 1 94.56 491 TYR B CA 1
ATOM 9681 C C . TYR B 1 491 ? 6.793 -5.012 -32.75 1 94.56 491 TYR B C 1
ATOM 9683 O O . TYR B 1 491 ? 6.156 -4.746 -33.781 1 94.56 491 TYR B O 1
ATOM 9691 N N . ILE B 1 492 ? 8.07 -5.16 -32.75 1 95.19 492 ILE B N 1
ATOM 9692 C CA . ILE B 1 492 ? 8.789 -5.082 -34.031 1 95.19 492 ILE B CA 1
ATOM 9693 C C . ILE B 1 492 ? 9.461 -6.422 -34.312 1 95.19 492 ILE B C 1
ATOM 9695 O O . ILE B 1 492 ? 10.078 -6.594 -35.375 1 95.19 492 ILE B O 1
ATOM 9699 N N . GLY B 1 493 ? 9.336 -7.305 -33.406 1 94.75 493 GLY B N 1
ATOM 9700 C CA . GLY B 1 493 ? 9.805 -8.664 -33.562 1 94.75 493 GLY B CA 1
ATOM 9701 C C . GLY B 1 493 ? 9.18 -9.648 -32.594 1 94.75 493 GLY B C 1
ATOM 9702 O O . GLY B 1 493 ? 8.945 -9.305 -31.438 1 94.75 493 GLY B O 1
ATOM 9703 N N . ARG B 1 494 ? 8.883 -10.75 -33 1 93 494 ARG B N 1
ATOM 9704 C CA . ARG B 1 494 ? 8.398 -11.891 -32.25 1 93 494 ARG B CA 1
ATOM 9705 C C . ARG B 1 494 ? 8.742 -13.211 -32.938 1 93 494 ARG B C 1
ATOM 9707 O O . ARG B 1 494 ? 8.086 -13.609 -33.875 1 93 494 ARG B O 1
ATOM 9714 N N . LYS B 1 495 ? 9.781 -13.859 -32.438 1 92.88 495 LYS B N 1
ATOM 9715 C CA . LYS B 1 495 ? 10.25 -15.062 -33.125 1 92.88 495 LYS B CA 1
ATOM 9716 C C . LYS B 1 495 ? 10.992 -15.992 -32.156 1 92.88 495 LYS B C 1
ATOM 9718 O O . LYS B 1 495 ? 11.242 -15.625 -31.016 1 92.88 495 LYS B O 1
ATOM 9723 N N . LEU B 1 496 ? 11.281 -17.172 -32.625 1 93.75 496 LEU B N 1
ATOM 9724 C CA . LEU B 1 496 ? 12.094 -18.109 -31.875 1 93.75 496 LEU B CA 1
ATOM 9725 C C . LEU B 1 496 ? 13.539 -17.625 -31.781 1 93.75 496 LEU B C 1
ATOM 9727 O O . LEU B 1 496 ? 14.062 -17.031 -32.719 1 93.75 496 LEU B O 1
ATOM 9731 N N . LEU B 1 497 ? 14.094 -17.828 -30.703 1 94.06 497 LEU B N 1
ATOM 9732 C CA . LEU B 1 497 ? 15.484 -17.438 -30.516 1 94.06 497 LEU B CA 1
ATOM 9733 C C . LEU B 1 497 ? 16.422 -18.625 -30.75 1 94.06 497 LEU B C 1
ATOM 9735 O O . LEU B 1 497 ? 16.391 -19.594 -29.984 1 94.06 497 LEU B O 1
ATOM 9739 N N . PRO B 1 498 ? 17.281 -18.531 -31.672 1 93.19 498 PRO B N 1
ATOM 9740 C CA . PRO B 1 498 ? 18.156 -19.672 -32.031 1 93.19 498 PRO B CA 1
ATOM 9741 C C . PRO B 1 498 ? 19.031 -20.109 -30.844 1 93.19 498 PRO B C 1
ATOM 9743 O O . PRO B 1 498 ? 19.641 -19.281 -30.188 1 93.19 498 PRO B O 1
ATOM 9746 N N . GLY B 1 499 ? 19.016 -21.391 -30.688 1 92.06 499 GLY B N 1
ATOM 9747 C CA . GLY B 1 499 ? 19.875 -22 -29.672 1 92.06 499 GLY B CA 1
ATOM 9748 C C . GLY B 1 499 ? 19.312 -21.875 -28.266 1 92.06 499 GLY B C 1
ATOM 9749 O O . GLY B 1 499 ? 19.891 -22.391 -27.312 1 92.06 499 GLY B O 1
ATOM 9750 N N . PHE B 1 500 ? 18.219 -21.203 -28.125 1 91.81 500 PHE B N 1
ATOM 9751 C CA . PHE B 1 500 ? 17.656 -20.922 -26.812 1 91.81 500 PHE B CA 1
ATOM 9752 C C . PHE B 1 500 ? 16.797 -22.062 -26.328 1 91.81 500 PHE B C 1
ATOM 9754 O O . PHE B 1 500 ? 15.578 -21.922 -26.188 1 91.81 500 PHE B O 1
ATOM 9761 N N . CYS B 1 501 ? 17.406 -23.219 -25.922 1 92.88 501 CYS B N 1
ATOM 9762 C CA . CYS B 1 501 ? 16.766 -24.438 -25.453 1 92.88 501 CYS B CA 1
ATOM 9763 C C . CYS B 1 501 ? 17.734 -25.297 -24.641 1 92.88 501 CYS B C 1
ATOM 9765 O O . CYS B 1 501 ? 18.938 -25.031 -24.609 1 92.88 501 CYS B O 1
ATOM 9767 N N . GLY B 1 502 ? 17.125 -26.219 -23.875 1 93.06 502 GLY B N 1
ATOM 9768 C CA . GLY B 1 502 ? 17.969 -27.266 -23.328 1 93.06 502 GLY B CA 1
ATOM 9769 C C . GLY B 1 502 ? 18.422 -28.281 -24.359 1 93.06 502 GLY B C 1
ATOM 9770 O O . GLY B 1 502 ? 17.594 -28.812 -25.125 1 93.06 502 GLY B O 1
ATOM 9771 N N . HIS B 1 503 ? 19.734 -28.562 -24.422 1 95.12 503 HIS B N 1
ATOM 9772 C CA . HIS B 1 503 ? 20.297 -29.438 -25.438 1 95.12 503 HIS B CA 1
ATOM 9773 C C . HIS B 1 503 ? 20.422 -30.875 -24.938 1 95.12 503 HIS B C 1
ATOM 9775 O O . HIS B 1 503 ? 20.641 -31.094 -23.75 1 95.12 503 HIS B O 1
ATOM 9781 N N . GLY B 1 504 ? 20.234 -31.797 -25.859 1 96.44 504 GLY B N 1
ATOM 9782 C CA . GLY B 1 504 ? 20.344 -33.219 -25.562 1 96.44 504 GLY B CA 1
ATOM 9783 C C . GLY B 1 504 ? 20.25 -34.094 -26.797 1 96.44 504 GLY B C 1
ATOM 9784 O O . GLY B 1 504 ? 20.328 -33.594 -27.922 1 96.44 504 GLY B O 1
ATOM 9785 N N . LYS B 1 505 ? 20.281 -35.438 -26.516 1 97.75 505 LYS B N 1
ATOM 9786 C CA . LYS B 1 505 ? 19.922 -36.344 -27.609 1 97.75 505 LYS B CA 1
ATOM 9787 C C . LYS B 1 505 ? 18.641 -35.906 -28.297 1 97.75 505 LYS B C 1
ATOM 9789 O O . LYS B 1 505 ? 18.516 -36 -29.516 1 97.75 505 LYS B O 1
ATOM 9794 N N . TYR B 1 506 ? 17.797 -35.5 -27.438 1 97.19 506 TYR B N 1
ATOM 9795 C CA . TYR B 1 506 ? 16.609 -34.75 -27.859 1 97.19 506 TYR B CA 1
ATOM 9796 C C . TYR B 1 506 ? 16.578 -33.375 -27.234 1 97.19 506 TYR B C 1
ATOM 9798 O O . TYR B 1 506 ? 16.719 -33.219 -26.031 1 97.19 506 TYR B O 1
ATOM 9806 N N . ARG B 1 507 ? 16.422 -32.406 -28.062 1 95.81 507 ARG B N 1
ATOM 9807 C CA . ARG B 1 507 ? 16.469 -31.031 -27.578 1 95.81 507 ARG B CA 1
ATOM 9808 C C . ARG B 1 507 ? 15.102 -30.594 -27.047 1 95.81 507 ARG B C 1
ATOM 9810 O O . ARG B 1 507 ? 14.07 -31.047 -27.547 1 95.81 507 ARG B O 1
ATOM 9817 N N . GLY B 1 508 ? 15.156 -29.734 -26.078 1 94.19 508 GLY B N 1
ATOM 9818 C CA . GLY B 1 508 ? 13.914 -29.094 -25.641 1 94.19 508 GLY B CA 1
ATOM 9819 C C . GLY B 1 508 ? 13.359 -28.125 -26.672 1 94.19 508 GLY B C 1
ATOM 9820 O O . GLY B 1 508 ? 14.039 -27.781 -27.641 1 94.19 508 GLY B O 1
ATOM 9821 N N . GLY B 1 509 ? 12.141 -27.719 -26.438 1 93.31 509 GLY B N 1
ATOM 9822 C CA . GLY B 1 509 ? 11.562 -26.703 -27.297 1 93.31 509 GLY B CA 1
ATOM 9823 C C . GLY B 1 509 ? 12.305 -25.375 -27.219 1 93.31 509 GLY B C 1
ATOM 9824 O O . GLY B 1 509 ? 12.789 -24.984 -26.156 1 93.31 509 GLY B O 1
ATOM 9825 N N . ILE B 1 510 ? 12.344 -24.703 -28.359 1 93.19 510 ILE B N 1
ATOM 9826 C CA . ILE B 1 510 ? 13.047 -23.422 -28.469 1 93.19 510 ILE B CA 1
ATOM 9827 C C . ILE B 1 510 ? 12.172 -22.297 -27.906 1 93.19 510 ILE B C 1
ATOM 9829 O O . ILE B 1 510 ? 10.977 -22.234 -28.203 1 93.19 510 ILE B O 1
ATOM 9833 N N . GLY B 1 511 ? 12.82 -21.484 -27.078 1 91.38 511 GLY B N 1
ATOM 9834 C CA . GLY B 1 511 ? 12.117 -20.328 -26.547 1 91.38 511 GLY B CA 1
ATOM 9835 C C . GLY B 1 511 ? 11.969 -19.203 -27.562 1 91.38 511 GLY B C 1
ATOM 9836 O O . GLY B 1 511 ? 12.453 -19.312 -28.688 1 91.38 511 GLY B O 1
ATOM 9837 N N . ASP B 1 512 ? 11.273 -18.219 -27.125 1 91.62 512 ASP B N 1
ATOM 9838 C CA . ASP B 1 512 ? 10.984 -17.125 -28.047 1 91.62 512 ASP B CA 1
ATOM 9839 C C . ASP B 1 512 ? 11.539 -15.797 -27.516 1 91.62 512 ASP B C 1
ATOM 9841 O O . ASP B 1 512 ? 11.977 -15.727 -26.359 1 91.62 512 ASP B O 1
ATOM 9845 N N . SER B 1 513 ? 11.594 -14.875 -28.406 1 94 513 SER B N 1
ATOM 9846 C CA . SER B 1 513 ? 12.039 -13.523 -28.094 1 94 513 SER B CA 1
ATOM 9847 C C . SER B 1 513 ? 11.164 -12.484 -28.797 1 94 513 SER B C 1
ATOM 9849 O O . SER B 1 513 ? 10.758 -12.672 -29.938 1 94 513 SER B O 1
ATOM 9851 N N . SER B 1 514 ? 10.836 -11.5 -28.031 1 94.25 514 SER B N 1
ATOM 9852 C CA . SER B 1 514 ? 10.133 -10.359 -28.609 1 94.25 514 SER B CA 1
ATOM 9853 C C . SER B 1 514 ? 10.875 -9.055 -28.328 1 94.25 514 SER B C 1
ATOM 9855 O O . SER B 1 514 ? 11.656 -8.969 -27.391 1 94.25 514 SER B O 1
ATOM 9857 N N . VAL B 1 515 ? 10.68 -8.141 -29.25 1 96.62 515 VAL B N 1
ATOM 9858 C CA . VAL B 1 515 ? 11.25 -6.801 -29.094 1 96.62 515 VAL B CA 1
ATOM 9859 C C . VAL B 1 515 ? 10.133 -5.758 -29.172 1 96.62 515 VAL B C 1
ATOM 9861 O O . VAL B 1 515 ? 9.352 -5.746 -30.125 1 96.62 515 VAL B O 1
ATOM 9864 N N . HIS B 1 516 ? 10.078 -4.969 -28.188 1 95.94 516 HIS B N 1
ATOM 9865 C CA . HIS B 1 516 ? 9.141 -3.854 -28.156 1 95.94 516 HIS B CA 1
ATOM 9866 C C . HIS B 1 516 ? 9.852 -2.529 -28.406 1 95.94 516 HIS B C 1
ATOM 9868 O O . HIS B 1 516 ? 10.852 -2.221 -27.75 1 95.94 516 HIS B O 1
ATOM 9874 N N . TRP B 1 517 ? 9.352 -1.84 -29.375 1 96.75 517 TRP B N 1
ATOM 9875 C CA . TRP B 1 517 ? 9.766 -0.467 -29.656 1 96.75 517 TRP B CA 1
ATOM 9876 C C . TRP B 1 517 ? 8.844 0.529 -28.969 1 96.75 517 TRP B C 1
ATOM 9878 O O . TRP B 1 517 ? 7.633 0.533 -29.188 1 96.75 517 TRP B O 1
ATOM 9888 N N . ILE B 1 518 ? 9.484 1.327 -28.078 1 97 518 ILE B N 1
ATOM 9889 C CA . ILE B 1 518 ? 8.688 2.275 -27.297 1 97 518 ILE B CA 1
ATOM 9890 C C . ILE B 1 518 ? 8.406 3.52 -28.141 1 97 518 ILE B C 1
ATOM 9892 O O . ILE B 1 518 ? 9.336 4.18 -28.609 1 97 518 ILE B O 1
ATOM 9896 N N . LYS B 1 519 ? 7.129 3.77 -28.266 1 94.19 519 LYS B N 1
ATOM 9897 C CA . LYS B 1 519 ? 6.734 4.938 -29.047 1 94.19 519 LYS B CA 1
ATOM 9898 C C . LYS B 1 519 ? 5.711 5.781 -28.297 1 94.19 519 LYS B C 1
ATOM 9900 O O . LYS B 1 519 ? 4.746 5.25 -27.734 1 94.19 519 LYS B O 1
ATOM 9905 N N . ASN B 1 520 ? 5.922 7.062 -28.281 1 91.25 520 ASN B N 1
ATOM 9906 C CA . ASN B 1 520 ? 5.031 8.039 -27.656 1 91.25 520 ASN B CA 1
ATOM 9907 C C . ASN B 1 520 ? 4.594 7.586 -26.266 1 91.25 520 ASN B C 1
ATOM 9909 O O . ASN B 1 520 ? 3.398 7.48 -25.984 1 91.25 520 ASN B O 1
ATOM 9913 N N . PRO B 1 521 ? 5.543 7.426 -25.422 1 92 521 PRO B N 1
ATOM 9914 C CA . PRO B 1 521 ? 5.211 6.895 -24.109 1 92 521 PRO B CA 1
ATOM 9915 C C . PRO B 1 521 ? 4.461 7.902 -23.234 1 92 521 PRO B C 1
ATOM 9917 O O . PRO B 1 521 ? 3.996 7.559 -22.141 1 92 521 PRO B O 1
ATOM 9920 N N . GLY B 1 522 ? 4.238 9.102 -23.719 1 91.19 522 GLY B N 1
ATOM 9921 C CA . GLY B 1 522 ? 3.592 10.125 -22.906 1 91.19 522 GLY B CA 1
ATOM 9922 C C . GLY B 1 522 ? 4.547 10.828 -21.969 1 91.19 522 GLY B C 1
ATOM 9923 O O . GLY B 1 522 ? 5.684 11.133 -22.344 1 91.19 522 GLY B O 1
ATOM 9924 N N . LYS B 1 523 ? 4.023 11.188 -20.766 1 88.56 523 LYS B N 1
ATOM 9925 C CA . LYS B 1 523 ? 4.812 11.992 -19.828 1 88.56 523 LYS B CA 1
ATOM 9926 C C . LYS B 1 523 ? 5.797 11.117 -19.062 1 88.56 523 LYS B C 1
ATOM 9928 O O . LYS B 1 523 ? 6.863 11.586 -18.656 1 88.56 523 LYS B O 1
ATOM 9933 N N . GLN B 1 524 ? 5.332 9.891 -18.875 1 91.56 524 GLN B N 1
ATOM 9934 C CA . GLN B 1 524 ? 6.164 8.977 -18.109 1 91.56 524 GLN B CA 1
ATOM 9935 C C . GLN B 1 524 ? 5.836 7.523 -18.438 1 91.56 524 GLN B C 1
ATOM 9937 O O . GLN B 1 524 ? 4.68 7.184 -18.688 1 91.56 524 GLN B O 1
ATOM 9942 N N . LEU B 1 525 ? 6.906 6.688 -18.406 1 94.81 525 LEU B N 1
ATOM 9943 C CA . LEU B 1 525 ? 6.73 5.246 -18.562 1 94.81 525 LEU B CA 1
ATOM 9944 C C . LEU B 1 525 ? 7.781 4.48 -17.75 1 94.81 525 LEU B C 1
ATOM 9946 O O . LEU B 1 525 ? 8.984 4.656 -17.984 1 94.81 525 LEU B O 1
ATOM 9950 N N . GLY B 1 526 ? 7.316 3.779 -16.797 1 93.88 526 GLY B N 1
ATOM 9951 C CA . GLY B 1 526 ? 8.172 2.865 -16.047 1 93.88 526 GLY B CA 1
ATOM 9952 C C . GLY B 1 526 ? 7.832 1.406 -16.297 1 93.88 526 GLY B C 1
ATOM 9953 O O . GLY B 1 526 ? 6.66 1.033 -16.344 1 93.88 526 GLY B O 1
ATOM 9954 N N . ILE B 1 527 ? 8.914 0.577 -16.516 1 94.62 527 ILE B N 1
ATOM 9955 C CA . ILE B 1 527 ? 8.695 -0.837 -16.797 1 94.62 527 ILE B CA 1
ATOM 9956 C C . ILE B 1 527 ? 9.531 -1.691 -15.844 1 94.62 527 ILE B C 1
ATOM 9958 O O . ILE B 1 527 ? 10.688 -1.369 -15.562 1 94.62 527 ILE B O 1
ATOM 9962 N N . SER B 1 528 ? 8.875 -2.693 -15.273 1 93.5 528 SER B N 1
ATOM 9963 C CA . SER B 1 528 ? 9.531 -3.727 -14.477 1 93.5 528 SER B CA 1
ATOM 9964 C C . SER B 1 528 ? 9.156 -5.121 -14.969 1 93.5 528 SER B C 1
ATOM 9966 O O . SER B 1 528 ? 8.477 -5.266 -15.984 1 93.5 528 SER B O 1
ATOM 9968 N N . ARG B 1 529 ? 9.711 -6.066 -14.297 1 87.56 529 ARG B N 1
ATOM 9969 C CA . ARG B 1 529 ? 9.43 -7.445 -14.68 1 87.56 529 ARG B CA 1
ATOM 9970 C C . ARG B 1 529 ? 9.094 -8.297 -13.461 1 87.56 529 ARG B C 1
ATOM 9972 O O . ARG B 1 529 ? 9.625 -8.07 -12.375 1 87.56 529 ARG B O 1
ATOM 9979 N N . GLY B 1 530 ? 8.141 -9.125 -13.742 1 80.56 530 GLY B N 1
ATOM 9980 C CA . GLY B 1 530 ? 7.805 -10.195 -12.812 1 80.56 530 GLY B CA 1
ATOM 9981 C C . GLY B 1 530 ? 7.855 -11.57 -13.445 1 80.56 530 GLY B C 1
ATOM 9982 O O . GLY B 1 530 ? 7.785 -11.703 -14.664 1 80.56 530 GLY B O 1
ATOM 9983 N N . GLY B 1 531 ? 8.75 -12.633 -12.836 1 79.44 531 GLY B N 1
ATOM 9984 C CA . GLY B 1 531 ? 8.711 -13.938 -13.477 1 79.44 531 GLY B CA 1
ATOM 9985 C C . GLY B 1 531 ? 9.516 -14.992 -12.734 1 79.44 531 GLY B C 1
ATOM 9986 O O . GLY B 1 531 ? 10.141 -14.695 -11.711 1 79.44 531 GLY B O 1
ATOM 9987 N N . SER B 1 532 ? 9.312 -16.047 -13.383 1 73.12 532 SER B N 1
ATOM 9988 C CA . SER B 1 532 ? 9.859 -17.234 -12.719 1 73.12 532 SER B CA 1
ATOM 9989 C C . SER B 1 532 ? 11.164 -17.672 -13.367 1 73.12 532 SER B C 1
ATOM 9991 O O . SER B 1 532 ? 12.016 -18.281 -12.711 1 73.12 532 SER B O 1
ATOM 9993 N N . GLN B 1 533 ? 11.305 -17.422 -14.562 1 71.75 533 GLN B N 1
ATOM 9994 C CA . GLN B 1 533 ? 12.453 -18 -15.258 1 71.75 533 GLN B CA 1
ATOM 9995 C C . GLN B 1 533 ? 13.695 -17.125 -15.086 1 71.75 533 GLN B C 1
ATOM 9997 O O . GLN B 1 533 ? 14.82 -17.641 -15.07 1 71.75 533 GLN B O 1
ATOM 10002 N N . VAL B 1 534 ? 13.281 -15.945 -14.844 1 70.75 534 VAL B N 1
ATOM 10003 C CA . VAL B 1 534 ? 14.414 -15.047 -14.656 1 70.75 534 VAL B CA 1
ATOM 10004 C C . VAL B 1 534 ? 15 -15.242 -13.266 1 70.75 534 VAL B C 1
ATOM 10006 O O . VAL B 1 534 ? 14.273 -15.5 -12.305 1 70.75 534 VAL B O 1
ATOM 10009 N N . ALA B 1 535 ? 16.141 -15.289 -13.055 1 69 535 ALA B N 1
ATOM 10010 C CA . ALA B 1 535 ? 16.859 -15.359 -11.789 1 69 535 ALA B CA 1
ATOM 10011 C C . ALA B 1 535 ? 16.969 -16.797 -11.297 1 69 535 ALA B C 1
ATOM 10013 O O . ALA B 1 535 ? 17.438 -17.047 -10.18 1 69 535 ALA B O 1
ATOM 10014 N N . ALA B 1 536 ? 16.25 -17.641 -12.109 1 69.81 536 ALA B N 1
ATOM 10015 C CA . ALA B 1 536 ? 16.328 -19.047 -11.719 1 69.81 536 ALA B CA 1
ATOM 10016 C C . ALA B 1 536 ? 17.641 -19.656 -12.188 1 69.81 536 ALA B C 1
ATOM 10018 O O . ALA B 1 536 ? 18.156 -19.328 -13.258 1 69.81 536 ALA B O 1
ATOM 10019 N N . THR B 1 537 ? 18.359 -20.078 -11.258 1 57.12 537 THR B N 1
ATOM 10020 C CA . THR B 1 537 ? 19.578 -20.781 -11.617 1 57.12 537 THR B CA 1
ATOM 10021 C C . THR B 1 537 ? 19.391 -22.297 -11.516 1 57.12 537 THR B C 1
ATOM 10023 O O . THR B 1 537 ? 18.828 -22.797 -10.531 1 57.12 537 THR B O 1
ATOM 10026 N N . THR B 1 538 ? 19.844 -23.031 -12.625 1 51.44 538 THR B N 1
ATOM 10027 C CA . THR B 1 538 ? 20.016 -24.469 -12.828 1 51.44 538 THR B CA 1
ATOM 10028 C C . THR B 1 538 ? 18.703 -25.109 -13.227 1 51.44 538 THR B C 1
ATOM 10030 O O . THR B 1 538 ? 18.672 -26.016 -14.07 1 51.44 538 THR B O 1
ATOM 10033 N N . PHE B 1 539 ? 17.422 -24.922 -12.242 1 51.59 539 PHE B N 1
ATOM 10034 C CA . PHE B 1 539 ? 16.484 -26.031 -12.344 1 51.59 539 PHE B CA 1
ATOM 10035 C C . PHE B 1 539 ? 15.125 -25.562 -12.852 1 51.59 539 PHE B C 1
ATOM 10037 O O . PHE B 1 539 ? 14.125 -26.266 -12.727 1 51.59 539 PHE B O 1
ATOM 10044 N N . VAL B 1 540 ? 14.836 -24.5 -13.555 1 53.09 540 VAL B N 1
ATOM 10045 C CA . VAL B 1 540 ? 13.422 -24.281 -13.812 1 53.09 540 VAL B CA 1
ATOM 10046 C C . VAL B 1 540 ? 12.969 -25.141 -14.992 1 53.09 540 VAL B C 1
ATOM 10048 O O . VAL B 1 540 ? 11.883 -25.719 -14.977 1 53.09 540 VAL B O 1
ATOM 10051 N N . ALA B 1 541 ? 13.805 -25.344 -15.969 1 61.53 541 ALA B N 1
ATOM 10052 C CA . ALA B 1 541 ? 13.555 -26.25 -17.094 1 61.53 541 ALA B CA 1
ATOM 10053 C C . ALA B 1 541 ? 14.656 -27.297 -17.203 1 61.53 541 ALA B C 1
ATOM 10055 O O . ALA B 1 541 ? 15.555 -27.172 -18.047 1 61.53 541 ALA B O 1
ATOM 10056 N N . LEU B 1 542 ? 14.453 -28.359 -16.297 1 76.88 542 LEU B N 1
ATOM 10057 C CA . LEU B 1 542 ? 15.523 -29.312 -16.016 1 76.88 542 LEU B CA 1
ATOM 10058 C C . LEU B 1 542 ? 15.734 -30.266 -17.188 1 76.88 542 LEU B C 1
ATOM 10060 O O . LEU B 1 542 ? 14.773 -30.672 -17.828 1 76.88 542 LEU B O 1
ATOM 10064 N N . GLY B 1 543 ? 16.969 -30.391 -17.5 1 85.19 543 GLY B N 1
ATOM 10065 C CA . GLY B 1 543 ? 17.297 -31.516 -18.359 1 85.19 543 GLY B CA 1
ATOM 10066 C C . GLY B 1 543 ? 17.172 -32.844 -17.672 1 85.19 543 GLY B C 1
ATOM 10067 O O . GLY B 1 543 ? 17.188 -32.938 -16.438 1 85.19 543 GLY B O 1
ATOM 10068 N N . MET B 1 544 ? 16.906 -33.844 -18.422 1 90.94 544 MET B N 1
ATOM 10069 C CA . MET B 1 544 ? 16.781 -35.188 -17.859 1 90.94 544 MET B CA 1
ATOM 10070 C C . MET B 1 544 ? 17.719 -36.156 -18.562 1 90.94 544 MET B C 1
ATOM 10072 O O . MET B 1 544 ? 17.984 -36 -19.766 1 90.94 544 MET B O 1
ATOM 10076 N N . ASN B 1 545 ? 18.344 -37.094 -17.797 1 91.38 545 ASN B N 1
ATOM 10077 C CA . ASN B 1 545 ? 19.125 -38.219 -18.297 1 91.38 545 ASN B CA 1
ATOM 10078 C C . ASN B 1 545 ? 20.312 -37.719 -19.125 1 91.38 545 ASN B C 1
ATOM 10080 O O . ASN B 1 545 ? 20.531 -38.219 -20.234 1 91.38 545 ASN B O 1
ATOM 10084 N N . GLY B 1 546 ? 20.875 -36.688 -18.625 1 90.5 546 GLY B N 1
ATOM 10085 C CA . GLY B 1 546 ? 22.078 -36.188 -19.281 1 90.5 546 GLY B CA 1
ATOM 10086 C C . GLY B 1 546 ? 21.828 -34.969 -20.141 1 90.5 546 GLY B C 1
ATOM 10087 O O . GLY B 1 546 ? 22.766 -34.344 -20.641 1 90.5 546 GLY B O 1
ATOM 10088 N N . GLY B 1 547 ? 20.578 -34.656 -20.359 1 93.12 547 GLY B N 1
ATOM 10089 C CA . GLY B 1 547 ? 20.25 -33.469 -21.094 1 93.12 547 GLY B CA 1
ATOM 10090 C C . GLY B 1 547 ? 20.547 -32.188 -20.328 1 93.12 547 GLY B C 1
ATOM 10091 O O . GLY B 1 547 ? 20.547 -32.188 -19.094 1 93.12 547 GLY B O 1
ATOM 10092 N N . TYR B 1 548 ? 20.75 -31.109 -21.062 1 92 548 TYR B N 1
ATOM 10093 C CA . TYR B 1 548 ? 21.047 -29.828 -20.453 1 92 548 TYR B CA 1
ATOM 10094 C C . TYR B 1 548 ? 19.766 -29.094 -20.062 1 92 548 TYR B C 1
ATOM 10096 O O . TYR B 1 548 ? 18.719 -29.281 -20.703 1 92 548 TYR B O 1
ATOM 10104 N N . PRO B 1 549 ? 19.844 -28.344 -18.953 1 89.56 549 PRO B N 1
ATOM 10105 C CA . PRO B 1 549 ? 18.703 -27.484 -18.641 1 89.56 549 PRO B CA 1
ATOM 10106 C C . PRO B 1 549 ? 18.516 -26.359 -19.656 1 89.56 549 PRO B C 1
ATOM 10108 O O . PRO B 1 549 ? 19.438 -26.031 -20.406 1 89.56 549 PRO B O 1
ATOM 10111 N N . ALA B 1 550 ? 17.328 -25.828 -19.688 1 88.94 550 ALA B N 1
ATOM 10112 C CA . ALA B 1 550 ? 17.094 -24.641 -20.5 1 88.94 550 ALA B CA 1
ATOM 10113 C C . ALA B 1 550 ? 17.875 -23.438 -19.953 1 88.94 550 ALA B C 1
ATOM 10115 O O . ALA B 1 550 ? 18.109 -23.344 -18.75 1 88.94 550 ALA B O 1
ATOM 10116 N N . PRO B 1 551 ? 18.281 -22.547 -20.859 1 86.5 551 PRO B N 1
ATOM 10117 C CA . PRO B 1 551 ? 18.844 -21.281 -20.375 1 86.5 551 PRO B CA 1
ATOM 10118 C C . PRO B 1 551 ? 17.828 -20.422 -19.625 1 86.5 551 PRO B C 1
ATOM 10120 O O . PRO B 1 551 ? 16.641 -20.484 -19.922 1 86.5 551 PRO B O 1
ATOM 10123 N N . SER B 1 552 ? 18.344 -19.656 -18.688 1 86.12 552 SER B N 1
ATOM 10124 C CA . SER B 1 552 ? 17.469 -18.719 -18 1 86.12 552 SER B CA 1
ATOM 10125 C C . SER B 1 552 ? 16.969 -17.641 -18.938 1 86.12 552 SER B C 1
ATOM 10127 O O . SER B 1 552 ? 17.656 -17.25 -19.891 1 86.12 552 SER B O 1
ATOM 10129 N N . ALA B 1 553 ? 15.75 -17.188 -18.641 1 89.88 553 ALA B N 1
ATOM 10130 C CA . ALA B 1 553 ? 15.227 -16.031 -19.375 1 89.88 553 ALA B CA 1
ATOM 10131 C C . ALA B 1 553 ? 16.094 -14.797 -19.125 1 89.88 553 ALA B C 1
ATOM 10133 O O . ALA B 1 553 ? 16.75 -14.688 -18.078 1 89.88 553 ALA B O 1
ATOM 10134 N N . PHE B 1 554 ? 16.141 -13.898 -20.062 1 90.5 554 PHE B N 1
ATOM 10135 C CA . PHE B 1 554 ? 16.812 -12.617 -19.875 1 90.5 554 PHE B CA 1
ATOM 10136 C C . PHE B 1 554 ? 16.094 -11.516 -20.641 1 90.5 554 PHE B C 1
ATOM 10138 O O . PHE B 1 554 ? 15.32 -11.789 -21.562 1 90.5 554 PHE B O 1
ATOM 10145 N N . HIS B 1 555 ? 16.344 -10.312 -20.219 1 92.62 555 HIS B N 1
ATOM 10146 C CA . HIS B 1 555 ? 15.766 -9.125 -20.844 1 92.62 555 HIS B CA 1
ATOM 10147 C C . HIS B 1 555 ? 16.859 -8.102 -21.172 1 92.62 555 HIS B C 1
ATOM 10149 O O . HIS B 1 555 ? 17.844 -7.977 -20.453 1 92.62 555 HIS B O 1
ATOM 10155 N N . VAL B 1 556 ? 16.578 -7.449 -22.281 1 96.56 556 VAL B N 1
ATOM 10156 C CA . VAL B 1 556 ? 17.5 -6.402 -22.719 1 96.56 556 VAL B CA 1
ATOM 10157 C C . VAL B 1 556 ? 16.766 -5.062 -22.766 1 96.56 556 VAL B C 1
ATOM 10159 O O . VAL B 1 556 ? 15.703 -4.953 -23.375 1 96.56 556 VAL B O 1
ATOM 10162 N N . SER B 1 557 ? 17.281 -4.137 -22.062 1 97.12 557 SER B N 1
ATOM 10163 C CA . SER B 1 557 ? 16.781 -2.768 -22.156 1 97.12 557 SER B CA 1
ATOM 10164 C C . SER B 1 557 ? 17.797 -1.853 -22.828 1 97.12 557 SER B C 1
ATOM 10166 O O . SER B 1 557 ? 18.938 -1.747 -22.375 1 97.12 557 SER B O 1
ATOM 10168 N N . ALA B 1 558 ? 17.422 -1.264 -23.922 1 98.38 558 ALA B N 1
ATOM 10169 C CA . ALA B 1 558 ? 18.203 -0.223 -24.594 1 98.38 558 ALA B CA 1
ATOM 10170 C C . ALA B 1 558 ? 17.516 1.137 -24.453 1 98.38 558 ALA B C 1
ATOM 10172 O O . ALA B 1 558 ? 16.453 1.362 -25.047 1 98.38 558 ALA B O 1
ATOM 10173 N N . ARG B 1 559 ? 18.109 2.018 -23.734 1 97.62 559 ARG B N 1
ATOM 10174 C CA . ARG B 1 559 ? 17.5 3.312 -23.438 1 97.62 559 ARG B CA 1
ATOM 10175 C C . ARG B 1 559 ? 18.375 4.453 -23.969 1 97.62 559 ARG B C 1
ATOM 10177 O O . ARG B 1 559 ? 19.594 4.359 -23.953 1 97.62 559 ARG B O 1
ATOM 10184 N N . GLY B 1 560 ? 17.734 5.559 -24.328 1 97.62 560 GLY B N 1
ATOM 10185 C CA . GLY B 1 560 ? 18.453 6.629 -24.984 1 97.62 560 GLY B CA 1
ATOM 10186 C C . GLY B 1 560 ? 19.062 6.207 -26.312 1 97.62 560 GLY B C 1
ATOM 10187 O O . GLY B 1 560 ? 20.25 6.406 -26.562 1 97.62 560 GLY B O 1
ATOM 10188 N N . THR B 1 561 ? 18.234 5.703 -27.234 1 98.19 561 THR B N 1
ATOM 10189 C CA . THR B 1 561 ? 18.719 5.055 -28.438 1 98.19 561 THR B CA 1
ATOM 10190 C C . THR B 1 561 ? 18.609 5.992 -29.641 1 98.19 561 THR B C 1
ATOM 10192 O O . THR B 1 561 ? 18.016 7.062 -29.547 1 98.19 561 THR B O 1
ATOM 10195 N N . ASN B 1 562 ? 19.25 5.543 -30.719 1 98.25 562 ASN B N 1
ATOM 10196 C CA . ASN B 1 562 ? 19.156 6.262 -31.984 1 98.25 562 ASN B CA 1
ATOM 10197 C C . ASN B 1 562 ? 18.172 5.602 -32.938 1 98.25 562 ASN B C 1
ATOM 10199 O O . ASN B 1 562 ? 18.281 5.738 -34.156 1 98.25 562 ASN B O 1
ATOM 10203 N N . THR B 1 563 ? 17.234 4.805 -32.438 1 97.94 563 THR B N 1
ATOM 10204 C CA . THR B 1 563 ? 16.312 4.016 -33.25 1 97.94 563 THR B CA 1
ATOM 10205 C C . THR B 1 563 ? 15.523 4.918 -34.188 1 97.94 563 THR B C 1
ATOM 10207 O O . THR B 1 563 ? 15.281 4.559 -35.344 1 97.94 563 THR B O 1
ATOM 10210 N N . ASN B 1 564 ? 15.094 6.031 -33.719 1 96.31 564 ASN B N 1
ATOM 10211 C CA . ASN B 1 564 ? 14.344 6.953 -34.562 1 96.31 564 ASN B CA 1
ATOM 10212 C C . ASN B 1 564 ? 15.172 7.398 -35.75 1 96.31 564 ASN B C 1
ATOM 10214 O O . ASN B 1 564 ? 14.648 7.547 -36.875 1 96.31 564 ASN B O 1
ATOM 10218 N N . ASP B 1 565 ? 16.406 7.602 -35.531 1 97.38 565 ASP B N 1
ATOM 10219 C CA . ASP B 1 565 ? 17.312 7.961 -36.625 1 97.38 565 ASP B CA 1
ATOM 10220 C C . ASP B 1 565 ? 17.469 6.797 -37.594 1 97.38 565 ASP B C 1
ATOM 10222 O O . ASP B 1 565 ? 17.531 7.008 -38.812 1 97.38 565 ASP B O 1
ATOM 10226 N N . LEU B 1 566 ? 17.656 5.598 -37.094 1 97.88 566 LEU B N 1
ATOM 10227 C CA . LEU B 1 566 ? 17.781 4.414 -37.938 1 97.88 566 LEU B CA 1
ATOM 10228 C C . LEU B 1 566 ? 16.562 4.262 -38.844 1 97.88 566 LEU B C 1
ATOM 10230 O O . LEU B 1 566 ? 16.703 3.961 -40.031 1 97.88 566 LEU B O 1
ATOM 10234 N N . ILE B 1 567 ? 15.422 4.453 -38.312 1 96.44 567 ILE B N 1
ATOM 10235 C CA . ILE B 1 567 ? 14.188 4.336 -39.062 1 96.44 567 ILE B CA 1
ATOM 10236 C C . ILE B 1 567 ? 14.172 5.375 -40.188 1 96.44 567 ILE B C 1
ATOM 10238 O O . ILE B 1 567 ? 13.82 5.062 -41.312 1 96.44 567 ILE B O 1
ATOM 10242 N N . LYS B 1 568 ? 14.539 6.57 -39.844 1 96.81 568 LYS B N 1
ATOM 10243 C CA . LYS B 1 568 ? 14.594 7.641 -40.844 1 96.81 568 LYS B CA 1
ATOM 10244 C C . LYS B 1 568 ? 15.555 7.289 -41.969 1 96.81 568 LYS B C 1
ATOM 10246 O O . LYS B 1 568 ? 15.344 7.676 -43.125 1 96.81 568 LYS B O 1
ATOM 10251 N N . GLN B 1 569 ? 16.562 6.555 -41.688 1 97.19 569 GLN B N 1
ATOM 10252 C CA . GLN B 1 569 ? 17.594 6.18 -42.656 1 97.19 569 GLN B CA 1
ATOM 10253 C C . GLN B 1 569 ? 17.188 4.918 -43.406 1 97.19 569 GLN B C 1
ATOM 10255 O O . GLN B 1 569 ? 17.906 4.484 -44.344 1 97.19 569 GLN B O 1
ATOM 10260 N N . GLY B 1 570 ? 16.125 4.27 -43 1 96.62 570 GLY B N 1
ATOM 10261 C CA . GLY B 1 570 ? 15.648 3.066 -43.656 1 96.62 570 GLY B CA 1
ATOM 10262 C C . GLY B 1 570 ? 16.359 1.808 -43.219 1 96.62 570 GLY B C 1
ATOM 10263 O O . GLY B 1 570 ? 16.391 0.805 -43.938 1 96.62 570 GLY B O 1
ATOM 10264 N N . ILE B 1 571 ? 17.016 1.936 -42.094 1 97.06 571 ILE B N 1
ATOM 10265 C CA . ILE B 1 571 ? 17.703 0.775 -41.531 1 97.06 571 ILE B CA 1
ATOM 10266 C C . ILE B 1 571 ? 16.75 -0.044 -40.688 1 97.06 571 ILE B C 1
ATOM 10268 O O . ILE B 1 571 ? 16.031 0.505 -39.844 1 97.06 571 ILE B O 1
ATOM 10272 N N . ALA B 1 572 ? 16.766 -1.312 -40.906 1 95.88 572 ALA B N 1
ATOM 10273 C CA . ALA B 1 572 ? 15.883 -2.203 -40.156 1 95.88 572 ALA B CA 1
ATOM 10274 C C . ALA B 1 572 ? 16.281 -2.26 -38.688 1 95.88 572 ALA B C 1
ATOM 10276 O O . ALA B 1 572 ? 17.469 -2.26 -38.344 1 95.88 572 ALA B O 1
ATOM 10277 N N . LEU B 1 573 ? 15.305 -2.328 -37.812 1 96.94 573 LEU B N 1
ATOM 10278 C CA . LEU B 1 573 ? 15.547 -2.477 -36.375 1 96.94 573 LEU B CA 1
ATOM 10279 C C . LEU B 1 573 ? 15.711 -3.945 -36 1 96.94 573 LEU B C 1
ATOM 10281 O O . LEU B 1 573 ? 15.32 -4.832 -36.781 1 96.94 573 LEU B O 1
ATOM 10285 N N . PRO B 1 574 ? 16.344 -4.148 -34.844 1 97.31 574 PRO B N 1
ATOM 10286 C CA . PRO B 1 574 ? 16.484 -5.543 -34.406 1 97.31 574 PRO B CA 1
ATOM 10287 C C . PRO B 1 574 ? 15.133 -6.191 -34.094 1 97.31 574 PRO B C 1
ATOM 10289 O O . PRO B 1 574 ? 14.227 -5.512 -33.594 1 97.31 574 PRO B O 1
ATOM 10292 N N . ARG B 1 575 ? 15.102 -7.57 -34.281 1 95 575 ARG B N 1
ATOM 10293 C CA . ARG B 1 575 ? 13.805 -8.234 -34.188 1 95 575 ARG B CA 1
ATOM 10294 C C . ARG B 1 575 ? 13.805 -9.281 -33.094 1 95 575 ARG B C 1
ATOM 10296 O O . ARG B 1 575 ? 12.789 -9.945 -32.844 1 95 575 ARG B O 1
ATOM 10303 N N . ASP B 1 576 ? 14.883 -9.43 -32.312 1 96.44 576 ASP B N 1
ATOM 10304 C CA . ASP B 1 576 ? 14.977 -10.258 -31.109 1 96.44 576 ASP B CA 1
ATOM 10305 C C . ASP B 1 576 ? 16.109 -9.773 -30.203 1 96.44 576 ASP B C 1
ATOM 10307 O O . ASP B 1 576 ? 16.828 -8.836 -30.547 1 96.44 576 ASP B O 1
ATOM 10311 N N . ALA B 1 577 ? 16.203 -10.383 -29.062 1 96.25 577 ALA B N 1
ATOM 10312 C CA . ALA B 1 577 ? 17.141 -9.93 -28.047 1 96.25 577 ALA B CA 1
ATOM 10313 C C . ALA B 1 577 ? 18.578 -10.055 -28.531 1 96.25 577 ALA B C 1
ATOM 10315 O O . ALA B 1 577 ? 19.422 -9.195 -28.266 1 96.25 577 ALA B O 1
ATOM 10316 N N . SER B 1 578 ? 18.859 -11.094 -29.234 1 95.56 578 SER B N 1
ATOM 10317 C CA . SER B 1 578 ? 20.203 -11.297 -29.75 1 95.56 578 SER B CA 1
ATOM 10318 C C . SER B 1 578 ? 20.562 -10.242 -30.781 1 95.56 578 SER B C 1
ATOM 10320 O O . SER B 1 578 ? 21.703 -9.75 -30.797 1 95.56 578 SER B O 1
ATOM 10322 N N . GLU B 1 579 ? 19.609 -9.945 -31.594 1 96.88 579 GLU B N 1
ATOM 10323 C CA . GLU B 1 579 ? 19.859 -8.938 -32.625 1 96.88 579 GLU B CA 1
ATOM 10324 C C . GLU B 1 579 ? 20.078 -7.562 -31.984 1 96.88 579 GLU B C 1
ATOM 10326 O O . GLU B 1 579 ? 20.875 -6.766 -32.5 1 96.88 579 GLU B O 1
ATOM 10331 N N . VAL B 1 580 ? 19.375 -7.258 -30.922 1 98.25 580 VAL B N 1
ATOM 10332 C CA . VAL B 1 580 ? 19.594 -5.992 -30.234 1 98.25 580 VAL B CA 1
ATOM 10333 C C . VAL B 1 580 ? 21.047 -5.895 -29.766 1 98.25 580 VAL B C 1
ATOM 10335 O O . VAL B 1 580 ? 21.703 -4.875 -29.984 1 98.25 580 VAL B O 1
ATOM 10338 N N . LEU B 1 581 ? 21.516 -6.938 -29.219 1 97.31 581 LEU B N 1
ATOM 10339 C CA . LEU B 1 581 ? 22.875 -6.969 -28.703 1 97.31 581 LEU B CA 1
ATOM 10340 C C . LEU B 1 581 ? 23.875 -6.941 -29.859 1 97.31 581 LEU B C 1
ATOM 10342 O O . LEU B 1 581 ? 24.922 -6.289 -29.75 1 97.31 581 LEU B O 1
ATOM 10346 N N . GLU B 1 582 ? 23.578 -7.617 -30.938 1 96.75 582 GLU B N 1
ATOM 10347 C CA . GLU B 1 582 ? 24.453 -7.645 -32.094 1 96.75 582 GLU B CA 1
ATOM 10348 C C . GLU B 1 582 ? 24.547 -6.27 -32.75 1 96.75 582 GLU B C 1
ATOM 10350 O O . GLU B 1 582 ? 25.641 -5.824 -33.125 1 96.75 582 GLU B O 1
ATOM 10355 N N . TYR B 1 583 ? 23.359 -5.637 -32.938 1 98.12 583 TYR B N 1
ATOM 10356 C CA . TYR B 1 583 ? 23.328 -4.297 -33.5 1 98.12 583 TYR B CA 1
ATOM 10357 C C . TYR B 1 583 ? 24.141 -3.324 -32.656 1 98.12 583 TYR B C 1
ATOM 10359 O O . TYR B 1 583 ? 24.828 -2.455 -33.188 1 98.12 583 TYR B O 1
ATOM 10367 N N . ALA B 1 584 ? 24 -3.453 -31.359 1 98 584 ALA B N 1
ATOM 10368 C CA . ALA B 1 584 ? 24.766 -2.59 -30.453 1 98 584 ALA B CA 1
ATOM 10369 C C . ALA B 1 584 ? 26.266 -2.846 -30.578 1 98 584 ALA B C 1
ATOM 10371 O O . ALA B 1 584 ? 27.062 -1.904 -30.625 1 98 584 ALA B O 1
ATOM 10372 N N . ALA B 1 585 ? 26.656 -4.121 -30.625 1 97.38 585 ALA B N 1
ATOM 10373 C CA . ALA B 1 585 ? 28.062 -4.5 -30.734 1 97.38 585 ALA B CA 1
ATOM 10374 C C . ALA B 1 585 ? 28.672 -3.979 -32.031 1 97.38 585 ALA B C 1
ATOM 10376 O O . ALA B 1 585 ? 29.844 -3.615 -32.094 1 97.38 585 ALA B O 1
ATOM 10377 N N . LYS B 1 586 ? 27.875 -3.943 -33.094 1 97.31 586 LYS B N 1
ATOM 10378 C CA . LYS B 1 586 ? 28.344 -3.504 -34.406 1 97.31 586 LYS B CA 1
ATOM 10379 C C . LYS B 1 586 ? 28.297 -1.982 -34.531 1 97.31 586 LYS B C 1
ATOM 10381 O O . LYS B 1 586 ? 28.719 -1.419 -35.531 1 97.31 586 LYS B O 1
ATOM 10386 N N . GLY B 1 587 ? 27.703 -1.307 -33.531 1 97.12 587 GLY B N 1
ATOM 10387 C CA . GLY B 1 587 ? 27.656 0.146 -33.5 1 97.12 587 GLY B CA 1
ATOM 10388 C C . GLY B 1 587 ? 26.5 0.707 -34.312 1 97.12 587 GLY B C 1
ATOM 10389 O O . GLY B 1 587 ? 26.406 1.918 -34.531 1 97.12 587 GLY B O 1
ATOM 10390 N N . VAL B 1 588 ? 25.672 -0.148 -34.781 1 98.06 588 VAL B N 1
ATOM 10391 C CA . VAL B 1 588 ? 24.5 0.3 -35.531 1 98.06 588 VAL B CA 1
ATOM 10392 C C . VAL B 1 588 ? 23.484 0.906 -34.562 1 98.06 588 VAL B C 1
ATOM 10394 O O . VAL B 1 588 ? 23.016 2.029 -34.781 1 98.06 588 VAL B O 1
ATOM 10397 N N . LEU B 1 589 ? 23.141 0.14 -33.562 1 98.31 589 LEU B N 1
ATOM 10398 C CA . LEU B 1 589 ? 22.297 0.652 -32.469 1 98.31 589 LEU B CA 1
ATOM 10399 C C . LEU B 1 589 ? 23.141 1.343 -31.406 1 98.31 589 LEU B C 1
ATOM 10401 O O . LEU B 1 589 ? 24.062 0.743 -30.859 1 98.31 589 LEU B O 1
ATOM 10405 N N . LYS B 1 590 ? 22.938 2.539 -31.219 1 98.19 590 LYS B N 1
ATOM 10406 C CA . LYS B 1 590 ? 23.547 3.285 -30.125 1 98.19 590 LYS B CA 1
ATOM 10407 C C . LYS B 1 590 ? 22.562 3.48 -28.984 1 98.19 590 LYS B C 1
ATOM 10409 O O . LYS B 1 590 ? 21.391 3.771 -29.219 1 98.19 590 LYS B O 1
ATOM 10414 N N . ALA B 1 591 ? 22.969 3.23 -27.766 1 97.88 591 ALA B N 1
ATOM 10415 C CA . ALA B 1 591 ? 22.156 3.4 -26.578 1 97.88 591 ALA B CA 1
ATOM 10416 C C . ALA B 1 591 ? 22.969 4.031 -25.438 1 97.88 591 ALA B C 1
ATOM 10418 O O . ALA B 1 591 ? 24.125 3.689 -25.234 1 97.88 591 ALA B O 1
ATOM 10419 N N . GLU B 1 592 ? 22.422 4.992 -24.75 1 97.5 592 GLU B N 1
ATOM 10420 C CA . GLU B 1 592 ? 23.062 5.551 -23.562 1 97.5 592 GLU B CA 1
ATOM 10421 C C . GLU B 1 592 ? 23.203 4.5 -22.469 1 97.5 592 GLU B C 1
ATOM 10423 O O . GLU B 1 592 ? 24.203 4.473 -21.75 1 97.5 592 GLU B O 1
ATOM 10428 N N . ASN B 1 593 ? 22.156 3.723 -22.312 1 96.75 593 ASN B N 1
ATOM 10429 C CA . ASN B 1 593 ? 22.141 2.604 -21.375 1 96.75 593 ASN B CA 1
ATOM 10430 C C . ASN B 1 593 ? 21.734 1.305 -22.047 1 96.75 593 ASN B C 1
ATOM 10432 O O . ASN B 1 593 ? 20.656 1.227 -22.641 1 96.75 593 ASN B O 1
ATOM 10436 N N . LEU B 1 594 ? 22.531 0.321 -22.094 1 97.88 594 LEU B N 1
ATOM 10437 C CA . LEU B 1 594 ? 22.25 -1.026 -22.578 1 97.88 594 LEU B CA 1
ATOM 10438 C C . LEU B 1 594 ? 22.453 -2.057 -21.469 1 97.88 594 LEU B C 1
ATOM 10440 O O . LEU B 1 594 ? 23.578 -2.322 -21.062 1 97.88 594 LEU B O 1
ATOM 10444 N N . ASP B 1 595 ? 21.375 -2.615 -21 1 96.25 595 ASP B N 1
ATOM 10445 C CA . ASP B 1 595 ? 21.453 -3.533 -19.875 1 96.25 595 ASP B CA 1
ATOM 10446 C C . ASP B 1 595 ? 20.891 -4.906 -20.25 1 96.25 595 ASP B C 1
ATOM 10448 O O . ASP B 1 595 ? 19.891 -5 -20.953 1 96.25 595 ASP B O 1
ATOM 10452 N N . VAL B 1 596 ? 21.562 -5.941 -19.844 1 95.38 596 VAL B N 1
ATOM 10453 C CA . VAL B 1 596 ? 21.047 -7.309 -19.906 1 95.38 596 VAL B CA 1
ATOM 10454 C C . VAL B 1 596 ? 20.672 -7.789 -18.516 1 95.38 596 VAL B C 1
ATOM 10456 O O . VAL B 1 596 ? 21.531 -7.914 -17.641 1 95.38 596 VAL B O 1
ATOM 10459 N N . TRP B 1 597 ? 19.484 -8.047 -18.344 1 92.44 597 TRP B N 1
ATOM 10460 C CA . TRP B 1 597 ? 18.984 -8.445 -17.031 1 92.44 597 TRP B CA 1
ATOM 10461 C C . TRP B 1 597 ? 18.766 -9.953 -16.984 1 92.44 597 TRP B C 1
ATOM 10463 O O . TRP B 1 597 ? 17.906 -10.492 -17.688 1 92.44 597 TRP B O 1
ATOM 10473 N N . LYS B 1 598 ? 19.516 -10.555 -16.094 1 88.69 598 LYS B N 1
ATOM 10474 C CA . LYS B 1 598 ? 19.375 -11.992 -15.867 1 88.69 598 LYS B CA 1
ATOM 10475 C C . LYS B 1 598 ? 18.703 -12.273 -14.523 1 88.69 598 LYS B C 1
ATOM 10477 O O . LYS B 1 598 ? 18.641 -13.422 -14.086 1 88.69 598 LYS B O 1
ATOM 10482 N N . PHE B 1 599 ? 18.375 -11.234 -13.844 1 89.12 599 PHE B N 1
ATOM 10483 C CA . PHE B 1 599 ? 17.562 -11.258 -12.633 1 89.12 599 PHE B CA 1
ATOM 10484 C C . PHE B 1 599 ? 16.375 -10.289 -12.75 1 89.12 599 PHE B C 1
ATOM 10486 O O . PHE B 1 599 ? 16.188 -9.664 -13.797 1 89.12 599 PHE B O 1
ATOM 10493 N N . ASP B 1 600 ? 15.562 -10.188 -11.766 1 89.56 600 ASP B N 1
ATOM 10494 C CA . ASP B 1 600 ? 14.383 -9.336 -11.836 1 89.56 600 ASP B CA 1
ATOM 10495 C C . ASP B 1 600 ? 14.766 -7.883 -12.086 1 89.56 600 ASP B C 1
ATOM 10497 O O . ASP B 1 600 ? 15.438 -7.258 -11.266 1 89.56 600 ASP B O 1
ATOM 10501 N N . MET B 1 601 ? 14.367 -7.383 -13.188 1 90.31 601 MET B N 1
ATOM 10502 C CA . MET B 1 601 ? 14.656 -6.008 -13.586 1 90.31 601 MET B CA 1
ATOM 10503 C C . MET B 1 601 ? 13.875 -5.02 -12.727 1 90.31 601 MET B C 1
ATOM 10505 O O . MET B 1 601 ? 12.648 -5.09 -12.664 1 90.31 601 MET B O 1
ATOM 10509 N N . PRO B 1 602 ? 14.617 -4.16 -12.008 1 89.56 602 PRO B N 1
ATOM 10510 C CA . PRO B 1 602 ? 13.875 -3.084 -11.352 1 89.56 602 PRO B CA 1
ATOM 10511 C C . PRO B 1 602 ? 13.188 -2.145 -12.344 1 89.56 602 PRO B C 1
ATOM 10513 O O . PRO B 1 602 ? 13.484 -2.186 -13.539 1 89.56 602 PRO B O 1
ATOM 10516 N N . GLU B 1 603 ? 12.312 -1.389 -11.844 1 92.5 603 GLU B N 1
ATOM 10517 C CA . GLU B 1 603 ? 11.617 -0.454 -12.727 1 92.5 603 GLU B CA 1
ATOM 10518 C C . GLU B 1 603 ? 12.609 0.471 -13.43 1 92.5 603 GLU B C 1
ATOM 10520 O O . GLU B 1 603 ? 13.492 1.041 -12.797 1 92.5 603 GLU B O 1
ATOM 10525 N N . GLN B 1 604 ? 12.508 0.544 -14.742 1 94 604 GLN B N 1
ATOM 10526 C CA . GLN B 1 604 ? 13.32 1.441 -15.555 1 94 604 GLN B CA 1
ATOM 10527 C C . GLN B 1 604 ? 12.445 2.459 -16.281 1 94 604 GLN B C 1
ATOM 10529 O O . GLN B 1 604 ? 11.336 2.139 -16.719 1 94 604 GLN B O 1
ATOM 10534 N N . SER B 1 605 ? 13.047 3.621 -16.422 1 94.69 605 SER B N 1
ATOM 10535 C CA . SER B 1 605 ? 12.352 4.66 -17.172 1 94.69 605 SER B CA 1
ATOM 10536 C C . SER B 1 605 ? 12.633 4.543 -18.672 1 94.69 605 SER B C 1
ATOM 10538 O O . SER B 1 605 ? 13.789 4.516 -19.094 1 94.69 605 SER B O 1
ATOM 10540 N N . PHE B 1 606 ? 11.578 4.508 -19.453 1 96.25 606 PHE B N 1
ATOM 10541 C CA . PHE B 1 606 ? 11.711 4.391 -20.906 1 96.25 606 PHE B CA 1
ATOM 10542 C C . PHE B 1 606 ? 11.219 5.656 -21.594 1 96.25 606 PHE B C 1
ATOM 10544 O O . PHE B 1 606 ? 10.281 6.305 -21.125 1 96.25 606 PHE B O 1
ATOM 10551 N N . GLN B 1 607 ? 11.891 5.945 -22.656 1 95.69 607 GLN B N 1
ATOM 10552 C CA . GLN B 1 607 ? 11.547 7.109 -23.469 1 95.69 607 GLN B CA 1
ATOM 10553 C C . GLN B 1 607 ? 11.289 6.707 -24.922 1 95.69 607 GLN B C 1
ATOM 10555 O O . GLN B 1 607 ? 11.422 5.535 -25.281 1 95.69 607 GLN B O 1
ATOM 10560 N N . ASP B 1 608 ? 10.844 7.727 -25.703 1 96.94 608 ASP B N 1
ATOM 10561 C CA . ASP B 1 608 ? 10.555 7.508 -27.125 1 96.94 608 ASP B CA 1
ATOM 10562 C C . ASP B 1 608 ? 11.781 6.977 -27.859 1 96.94 608 ASP B C 1
ATOM 10564 O O . ASP B 1 608 ? 12.859 7.57 -27.781 1 96.94 608 ASP B O 1
ATOM 10568 N N . GLY B 1 609 ? 11.617 5.797 -28.453 1 97.62 609 GLY B N 1
ATOM 10569 C CA . GLY B 1 609 ? 12.695 5.211 -29.234 1 97.62 609 GLY B CA 1
ATOM 10570 C C . GLY B 1 609 ? 13.406 4.082 -28.516 1 97.62 609 GLY B C 1
ATOM 10571 O O . GLY B 1 609 ? 14.141 3.307 -29.125 1 97.62 609 GLY B O 1
ATOM 10572 N N . ASP B 1 610 ? 13.188 3.904 -27.266 1 97.94 610 ASP B N 1
ATOM 10573 C CA . ASP B 1 610 ? 13.836 2.854 -26.5 1 97.94 610 ASP B CA 1
ATOM 10574 C C . ASP B 1 610 ? 13.336 1.473 -26.922 1 97.94 610 ASP B C 1
ATOM 10576 O O . ASP B 1 610 ? 12.297 1.356 -27.562 1 97.94 610 ASP B O 1
ATOM 10580 N N . LEU B 1 611 ? 14.164 0.498 -26.594 1 98.12 611 LEU B N 1
ATOM 10581 C CA . LEU B 1 611 ? 13.812 -0.878 -26.938 1 98.12 611 LEU B CA 1
ATOM 10582 C C . LEU B 1 611 ? 13.797 -1.752 -25.688 1 98.12 611 LEU B C 1
ATOM 10584 O O . LEU B 1 611 ? 14.648 -1.592 -24.797 1 98.12 611 LEU B O 1
ATOM 10588 N N . LEU B 1 612 ? 12.836 -2.605 -25.594 1 96.69 612 LEU B N 1
ATOM 10589 C CA . LEU B 1 612 ? 12.766 -3.686 -24.625 1 96.69 612 LEU B CA 1
ATOM 10590 C C . LEU B 1 612 ? 12.641 -5.039 -25.312 1 96.69 612 LEU B C 1
ATOM 10592 O O . LEU B 1 612 ? 11.719 -5.258 -26.094 1 96.69 612 LEU B O 1
ATOM 10596 N N . ALA B 1 613 ? 13.609 -5.879 -25.031 1 96.19 613 ALA B N 1
ATOM 10597 C CA . ALA B 1 613 ? 13.586 -7.211 -25.641 1 96.19 613 ALA B CA 1
ATOM 10598 C C . ALA B 1 613 ? 13.586 -8.297 -24.562 1 96.19 613 ALA B C 1
ATOM 10600 O O . ALA B 1 613 ? 14.25 -8.156 -23.531 1 96.19 613 ALA B O 1
ATOM 10601 N N . ASP B 1 614 ? 12.883 -9.352 -24.875 1 92.25 614 ASP B N 1
ATOM 10602 C CA . ASP B 1 614 ? 12.805 -10.477 -23.938 1 92.25 614 ASP B CA 1
ATOM 10603 C C . ASP B 1 614 ? 13.203 -11.781 -24.609 1 92.25 614 ASP B C 1
ATOM 10605 O O . ASP B 1 614 ? 13.109 -11.914 -25.844 1 92.25 614 ASP B O 1
ATOM 10609 N N . ALA B 1 615 ? 13.75 -12.703 -23.859 1 91.88 615 ALA B N 1
ATOM 10610 C CA . ALA B 1 615 ? 13.969 -14.094 -24.234 1 91.88 615 ALA B CA 1
ATOM 10611 C C . ALA B 1 615 ? 13.492 -15.039 -23.141 1 91.88 615 ALA B C 1
ATOM 10613 O O . ALA B 1 615 ? 13.969 -14.977 -22 1 91.88 615 ALA B O 1
ATOM 10614 N N . ALA B 1 616 ? 12.461 -15.867 -23.469 1 89.88 616 ALA B N 1
ATOM 10615 C CA . ALA B 1 616 ? 11.844 -16.703 -22.438 1 89.88 616 ALA B CA 1
ATOM 10616 C C . ALA B 1 616 ? 11.273 -17.984 -23.031 1 89.88 616 ALA B C 1
ATOM 10618 O O . ALA B 1 616 ? 11.32 -18.188 -24.25 1 89.88 616 ALA B O 1
ATOM 10619 N N . GLY B 1 617 ? 10.883 -18.922 -22.188 1 88.25 617 GLY B N 1
ATOM 10620 C CA . GLY B 1 617 ? 10.031 -20.031 -22.562 1 88.25 617 GLY B CA 1
ATOM 10621 C C . GLY B 1 617 ? 10.82 -21.266 -22.984 1 88.25 617 GLY B C 1
ATOM 10622 O O . GLY B 1 617 ? 10.234 -22.266 -23.406 1 88.25 617 GLY B O 1
ATOM 10623 N N . ALA B 1 618 ? 12.125 -21.266 -22.891 1 90.31 618 ALA B N 1
ATOM 10624 C CA . ALA B 1 618 ? 12.922 -22.422 -23.281 1 90.31 618 ALA B CA 1
ATOM 10625 C C . ALA B 1 618 ? 12.695 -23.594 -22.344 1 90.31 618 ALA B C 1
ATOM 10627 O O . ALA B 1 618 ? 12.328 -23.406 -21.188 1 90.31 618 ALA B O 1
ATOM 10628 N N . SER B 1 619 ? 12.898 -24.797 -22.844 1 91.62 619 SER B N 1
ATOM 10629 C CA . SER B 1 619 ? 12.664 -25.984 -22.031 1 91.62 619 SER B CA 1
ATOM 10630 C C . SER B 1 619 ? 13.875 -26.906 -22.031 1 91.62 619 SER B C 1
ATOM 10632 O O . SER B 1 619 ? 14.82 -26.688 -22.797 1 91.62 619 SER B O 1
ATOM 10634 N N . GLY B 1 620 ? 13.797 -27.953 -21.188 1 91.19 620 GLY B N 1
ATOM 10635 C CA . GLY B 1 620 ? 14.938 -28.812 -20.953 1 91.19 620 GLY B CA 1
ATOM 10636 C C . GLY B 1 620 ? 15.094 -29.891 -22.016 1 91.19 620 GLY B C 1
ATOM 10637 O O . GLY B 1 620 ? 14.125 -30.25 -22.688 1 91.19 620 GLY B O 1
ATOM 10638 N N . GLY B 1 621 ? 16.344 -30.359 -22.156 1 94.38 621 GLY B N 1
ATOM 10639 C CA . GLY B 1 621 ? 16.672 -31.453 -23.078 1 94.38 621 GLY B CA 1
ATOM 10640 C C . GLY B 1 621 ? 16.688 -32.812 -22.406 1 94.38 621 GLY B C 1
ATOM 10641 O O . GLY B 1 621 ? 16.5 -32.906 -21.203 1 94.38 621 GLY B O 1
ATOM 10642 N N . TRP B 1 622 ? 16.812 -33.812 -23.266 1 95.75 622 TRP B N 1
ATOM 10643 C CA . TRP B 1 622 ? 16.859 -35.219 -22.797 1 95.75 622 TRP B CA 1
ATOM 10644 C C . TRP B 1 622 ? 18.047 -35.938 -23.391 1 95.75 622 TRP B C 1
ATOM 10646 O O . TRP B 1 622 ? 18.25 -35.938 -24.609 1 95.75 622 TRP B O 1
ATOM 10656 N N . GLY B 1 623 ? 18.812 -36.531 -22.531 1 95.69 623 GLY B N 1
ATOM 10657 C CA . GLY B 1 623 ? 19.953 -37.344 -23.016 1 95.69 623 GLY B CA 1
ATOM 10658 C C . GLY B 1 623 ? 21.172 -36.5 -23.328 1 95.69 623 GLY B C 1
ATOM 10659 O O . GLY B 1 623 ? 21.094 -35.25 -23.375 1 95.69 623 GLY B O 1
ATOM 10660 N N . ASP B 1 624 ? 22.266 -37.094 -23.625 1 96.19 624 ASP B N 1
ATOM 10661 C CA . ASP B 1 624 ? 23.531 -36.438 -23.922 1 96.19 624 ASP B CA 1
ATOM 10662 C C . ASP B 1 624 ? 23.516 -35.812 -25.312 1 96.19 624 ASP B C 1
ATOM 10664 O O . ASP B 1 624 ? 23.203 -36.469 -26.297 1 96.19 624 ASP B O 1
ATOM 10668 N N . PRO B 1 625 ? 23.891 -34.625 -25.406 1 96.81 625 PRO B N 1
ATOM 10669 C CA . PRO B 1 625 ? 23.891 -33.938 -26.703 1 96.81 625 PRO B CA 1
ATOM 10670 C C . PRO B 1 625 ? 24.734 -34.688 -27.75 1 96.81 625 PRO B C 1
ATOM 10672 O O . PRO B 1 625 ? 24.422 -34.656 -28.938 1 96.81 625 PRO B O 1
ATOM 10675 N N . ILE B 1 626 ? 25.766 -35.344 -27.391 1 96.94 626 ILE B N 1
ATOM 10676 C CA . ILE B 1 626 ? 26.672 -35.969 -28.328 1 96.94 626 ILE B CA 1
ATOM 10677 C C . ILE B 1 626 ? 25.969 -37.156 -28.984 1 96.94 626 ILE B C 1
ATOM 10679 O O . ILE B 1 626 ? 26.438 -37.656 -30.016 1 96.94 626 ILE B O 1
ATOM 10683 N N . GLU B 1 627 ? 24.891 -37.625 -28.422 1 97.25 627 GLU B N 1
ATOM 10684 C CA . GLU B 1 627 ? 24.156 -38.781 -28.938 1 97.25 627 GLU B CA 1
ATOM 10685 C C . GLU B 1 627 ? 23.078 -38.344 -29.906 1 97.25 627 GLU B C 1
ATOM 10687 O O . GLU B 1 627 ? 22.391 -39.188 -30.5 1 97.25 627 GLU B O 1
ATOM 10692 N N . ARG B 1 628 ? 22.938 -37.062 -30.094 1 98.06 628 ARG B N 1
ATOM 10693 C CA . ARG B 1 628 ? 21.906 -36.625 -31.016 1 98.06 628 ARG B CA 1
ATOM 10694 C C . ARG B 1 628 ? 22.188 -37.062 -32.438 1 98.06 628 ARG B C 1
ATOM 10696 O O . ARG B 1 628 ? 23.328 -37 -32.906 1 98.06 628 ARG B O 1
ATOM 10703 N N . ASP B 1 629 ? 21.141 -37.469 -33.188 1 98 629 ASP B N 1
ATOM 10704 C CA . ASP B 1 629 ? 21.281 -37.875 -34.594 1 98 629 ASP B CA 1
ATOM 10705 C C . ASP B 1 629 ? 21.828 -36.719 -35.438 1 98 629 ASP B C 1
ATOM 10707 O O . ASP B 1 629 ? 21.25 -35.625 -35.469 1 98 629 ASP B O 1
ATOM 10711 N N . PRO B 1 630 ? 22.922 -36.969 -36.094 1 97.94 630 PRO B N 1
ATOM 10712 C CA . PRO B 1 630 ? 23.5 -35.906 -36.906 1 97.94 630 PRO B CA 1
ATOM 10713 C C . PRO B 1 630 ? 22.516 -35.312 -37.938 1 97.94 630 PRO B C 1
ATOM 10715 O O . PRO B 1 630 ? 22.578 -34.125 -38.25 1 97.94 630 PRO B O 1
ATOM 10718 N N . ARG B 1 631 ? 21.609 -36.125 -38.406 1 97.19 631 ARG B N 1
ATOM 10719 C CA . ARG B 1 631 ? 20.609 -35.625 -39.344 1 97.19 631 ARG B CA 1
ATOM 10720 C C . ARG B 1 631 ? 19.672 -34.656 -38.688 1 97.19 631 ARG B C 1
ATOM 10722 O O . ARG B 1 631 ? 19.203 -33.688 -39.312 1 97.19 631 ARG B O 1
ATOM 10729 N N . SER B 1 632 ? 19.344 -34.906 -37.438 1 97.31 632 SER B N 1
ATOM 10730 C CA . SER B 1 632 ? 18.516 -33.969 -36.688 1 97.31 632 SER B CA 1
ATOM 10731 C C . SER B 1 632 ? 19.25 -32.656 -36.469 1 97.31 632 SER B C 1
ATOM 10733 O O . SER B 1 632 ? 18.625 -31.578 -36.5 1 97.31 632 SER B O 1
ATOM 10735 N N . VAL B 1 633 ? 20.5 -32.719 -36.25 1 97.69 633 VAL B N 1
ATOM 10736 C CA . VAL B 1 633 ? 21.312 -31.516 -36.094 1 97.69 633 VAL B CA 1
ATOM 10737 C C . VAL B 1 633 ? 21.328 -30.734 -37.406 1 97.69 633 VAL B C 1
ATOM 10739 O O . VAL B 1 633 ? 21.203 -29.5 -37.375 1 97.69 633 VAL B O 1
ATOM 10742 N N . LEU B 1 634 ? 21.516 -31.453 -38.5 1 97.25 634 LEU B N 1
ATOM 10743 C CA . LEU B 1 634 ? 21.469 -30.828 -39.812 1 97.25 634 LEU B CA 1
ATOM 10744 C C . LEU B 1 634 ? 20.141 -30.094 -40 1 97.25 634 LEU B C 1
ATOM 10746 O O . LEU B 1 634 ? 20.125 -28.953 -40.469 1 97.25 634 LEU B O 1
ATOM 10750 N N . GLU B 1 635 ? 19.078 -30.703 -39.656 1 96.31 635 GLU B N 1
ATOM 10751 C CA . GLU B 1 635 ? 17.766 -30.094 -39.781 1 96.31 635 GLU B CA 1
ATOM 10752 C C . GLU B 1 635 ? 17.656 -28.812 -38.969 1 96.31 635 GLU B C 1
ATOM 10754 O O . GLU B 1 635 ? 17.109 -27.812 -39.438 1 96.31 635 GLU B O 1
ATOM 10759 N N . ASP B 1 636 ? 18.141 -28.891 -37.719 1 96.25 636 ASP B N 1
ATOM 10760 C CA . ASP B 1 636 ? 18.109 -27.734 -36.844 1 96.25 636 ASP B CA 1
ATOM 10761 C C . ASP B 1 636 ? 18.875 -26.562 -37.469 1 96.25 636 ASP B C 1
ATOM 10763 O O . ASP B 1 636 ? 18.453 -25.406 -37.375 1 96.25 636 ASP B O 1
ATOM 10767 N N . VAL B 1 637 ? 19.984 -26.844 -37.969 1 96.12 637 VAL B N 1
ATOM 10768 C CA . VAL B 1 637 ? 20.828 -25.812 -38.562 1 96.12 637 VAL B CA 1
ATOM 10769 C C . VAL B 1 637 ? 20.156 -25.234 -39.812 1 96.12 637 VAL B C 1
ATOM 10771 O O . VAL B 1 637 ? 20.156 -24.016 -40 1 96.12 637 VAL B O 1
ATOM 10774 N N . VAL B 1 638 ? 19.547 -26.078 -40.594 1 95 638 VAL B N 1
ATOM 10775 C CA . VAL B 1 638 ? 18.891 -25.656 -41.812 1 95 638 VAL B CA 1
ATOM 10776 C C . VAL B 1 638 ? 17.672 -24.797 -41.5 1 95 638 VAL B C 1
ATOM 10778 O O . VAL B 1 638 ? 17.406 -23.797 -42.156 1 95 638 VAL B O 1
ATOM 10781 N N . TYR B 1 639 ? 17.016 -25.094 -40.438 1 93.44 639 TYR B N 1
ATOM 10782 C CA . TYR B 1 639 ? 15.852 -24.328 -40.031 1 93.44 639 TYR B CA 1
ATOM 10783 C C . TYR B 1 639 ? 16.266 -23.047 -39.312 1 93.44 639 TYR B C 1
ATOM 10785 O O . TYR B 1 639 ? 15.43 -22.172 -39.062 1 93.44 639 TYR B O 1
ATOM 10793 N N . GLY B 1 640 ? 17.547 -22.984 -39 1 92.81 640 GLY B N 1
ATOM 10794 C CA . GLY B 1 640 ? 18.031 -21.812 -38.312 1 92.81 640 GLY B CA 1
ATOM 10795 C C . GLY B 1 640 ? 17.812 -21.875 -36.812 1 92.81 640 GLY B C 1
ATOM 10796 O O . GLY B 1 640 ? 17.859 -20.859 -36.125 1 92.81 640 GLY B O 1
ATOM 10797 N N . TRP B 1 641 ? 17.578 -23.062 -36.25 1 94.25 641 TRP B N 1
ATOM 10798 C CA . TRP B 1 641 ? 17.281 -23.219 -34.812 1 94.25 641 TRP B CA 1
ATOM 10799 C C . TRP B 1 641 ? 18.562 -23.312 -34 1 94.25 641 TRP B C 1
ATOM 10801 O O . TRP B 1 641 ? 18.562 -23.016 -32.812 1 94.25 641 TRP B O 1
ATOM 10811 N N . VAL B 1 642 ? 19.609 -23.766 -34.656 1 93.56 642 VAL B N 1
ATOM 10812 C CA . VAL B 1 642 ? 20.922 -23.844 -34.031 1 93.56 642 VAL B CA 1
ATOM 10813 C C . VAL B 1 642 ? 22 -23.359 -35 1 93.56 642 VAL B C 1
ATOM 10815 O O . VAL B 1 642 ? 21.938 -23.641 -36.188 1 93.56 642 VAL B O 1
ATOM 10818 N N . ASP B 1 643 ? 22.875 -22.656 -34.438 1 92.38 643 ASP B N 1
ATOM 10819 C CA . ASP B 1 643 ? 24 -22.172 -35.25 1 92.38 643 ASP B CA 1
ATOM 10820 C C . ASP B 1 643 ? 24.938 -23.328 -35.594 1 92.38 643 ASP B C 1
ATOM 10822 O O . ASP B 1 643 ? 25.203 -24.203 -34.781 1 92.38 643 ASP B O 1
ATOM 10826 N N . ARG B 1 644 ? 25.547 -23.219 -36.75 1 93.75 644 ARG B N 1
ATOM 10827 C CA . ARG B 1 644 ? 26.406 -24.281 -37.281 1 93.75 644 ARG B CA 1
ATOM 10828 C C . ARG B 1 644 ? 27.625 -24.484 -36.375 1 93.75 644 ARG B C 1
ATOM 10830 O O . ARG B 1 644 ? 27.984 -25.609 -36.062 1 93.75 644 ARG B O 1
ATOM 10837 N N . GLU B 1 645 ? 28.25 -23.406 -36.031 1 92.94 645 GLU B N 1
ATOM 10838 C CA . GLU B 1 645 ? 29.453 -23.484 -35.219 1 92.94 645 GLU B CA 1
ATOM 10839 C C . GLU B 1 645 ? 29.125 -24.031 -33.812 1 92.94 645 GLU B C 1
ATOM 10841 O O . GLU B 1 645 ? 29.891 -24.828 -33.25 1 92.94 645 GLU B O 1
ATOM 10846 N N . PHE B 1 646 ? 28.047 -23.547 -33.375 1 92.19 646 PHE B N 1
ATOM 10847 C CA . PHE B 1 646 ? 27.594 -24.031 -32.094 1 92.19 646 PHE B CA 1
ATOM 10848 C C . PHE B 1 646 ? 27.312 -25.516 -32.125 1 92.19 646 PHE B C 1
ATOM 10850 O O . PHE B 1 646 ? 27.656 -26.25 -31.188 1 92.19 646 PHE B O 1
ATOM 10857 N N . ALA B 1 647 ? 26.719 -26 -33.156 1 94 647 ALA B N 1
ATOM 10858 C CA . ALA B 1 647 ? 26.359 -27.406 -33.312 1 94 647 ALA B CA 1
ATOM 10859 C C . ALA B 1 647 ? 27.609 -28.281 -33.312 1 94 647 ALA B C 1
ATOM 10861 O O . ALA B 1 647 ? 27.594 -29.375 -32.75 1 94 647 ALA B O 1
ATOM 10862 N N . GLN B 1 648 ? 28.594 -27.828 -33.969 1 96.62 648 GLN B N 1
ATOM 10863 C CA . GLN B 1 648 ? 29.844 -28.578 -34 1 96.62 648 GLN B CA 1
ATOM 10864 C C . GLN B 1 648 ? 30.438 -28.719 -32.625 1 96.62 648 GLN B C 1
ATOM 10866 O O . GLN B 1 648 ? 30.891 -29.797 -32.219 1 96.62 648 GLN B O 1
ATOM 10871 N N . GLY B 1 649 ? 30.438 -27.672 -31.906 1 95.56 649 GLY B N 1
ATOM 10872 C CA . GLY B 1 649 ? 31.047 -27.656 -30.578 1 95.56 649 GLY B CA 1
ATOM 10873 C C . GLY B 1 649 ? 30.219 -28.406 -29.547 1 95.56 649 GLY B C 1
ATOM 10874 O O . GLY B 1 649 ? 30.75 -29 -28.625 1 95.56 649 GLY B O 1
ATOM 10875 N N . LEU B 1 650 ? 28.953 -28.391 -29.688 1 95.81 650 LEU B N 1
ATOM 10876 C CA . LEU B 1 650 ? 28.078 -28.938 -28.656 1 95.81 650 LEU B CA 1
ATOM 10877 C C . LEU B 1 650 ? 27.688 -30.375 -28.969 1 95.81 650 LEU B C 1
ATOM 10879 O O . LEU B 1 650 ? 27.828 -31.266 -28.125 1 95.81 650 LEU B O 1
ATOM 10883 N N . TYR B 1 651 ? 27.234 -30.656 -30.203 1 97.69 651 TYR B N 1
ATOM 10884 C CA . TYR B 1 651 ? 26.719 -31.969 -30.594 1 97.69 651 TYR B CA 1
ATOM 10885 C C . TYR B 1 651 ? 27.812 -32.812 -31.219 1 97.69 651 TYR B C 1
ATOM 10887 O O . TYR B 1 651 ? 27.641 -34.031 -31.391 1 97.69 651 TYR B O 1
ATOM 10895 N N . GLY B 1 652 ? 28.922 -32.25 -31.656 1 98 652 GLY B N 1
ATOM 10896 C CA . GLY B 1 652 ? 29.984 -32.969 -32.344 1 98 652 GLY B CA 1
ATOM 10897 C C . GLY B 1 652 ? 29.625 -33.344 -33.75 1 98 652 GLY B C 1
ATOM 10898 O O . GLY B 1 652 ? 29.984 -34.438 -34.219 1 98 652 GLY B O 1
ATOM 10899 N N . VAL B 1 653 ? 28.906 -32.531 -34.438 1 98.12 653 VAL B N 1
ATOM 10900 C CA . VAL B 1 653 ? 28.5 -32.812 -35.781 1 98.12 653 VAL B CA 1
ATOM 10901 C C . VAL B 1 653 ? 29.188 -31.875 -36.781 1 98.12 653 VAL B C 1
ATOM 10903 O O . VAL B 1 653 ? 29.094 -30.656 -36.625 1 98.12 653 VAL B O 1
ATOM 10906 N N . VAL B 1 654 ? 29.797 -32.438 -37.688 1 97.69 654 VAL B N 1
ATOM 10907 C CA . VAL B 1 654 ? 30.484 -31.656 -38.75 1 97.69 654 VAL B CA 1
ATOM 10908 C C . VAL B 1 654 ? 29.641 -31.641 -40 1 97.69 654 VAL B C 1
ATOM 10910 O O . VAL B 1 654 ? 29.281 -32.719 -40.531 1 97.69 654 VAL B O 1
ATOM 10913 N N . LEU B 1 655 ? 29.344 -30.469 -40.406 1 96.69 655 LEU B N 1
ATOM 10914 C CA . LEU B 1 655 ? 28.562 -30.297 -41.656 1 96.69 655 LEU B CA 1
ATOM 10915 C C . LEU B 1 655 ? 29.453 -29.766 -42.781 1 96.69 655 LEU B C 1
ATOM 10917 O O . LEU B 1 655 ? 30.344 -28.953 -42.531 1 96.69 655 LEU B O 1
ATOM 10921 N N . LYS B 1 656 ? 29.234 -30.234 -43.938 1 94.31 656 LYS B N 1
ATOM 10922 C CA . LYS B 1 656 ? 29.969 -29.781 -45.125 1 94.31 656 LYS B CA 1
ATOM 10923 C C . LYS B 1 656 ? 29.016 -29.391 -46.25 1 94.31 656 LYS B C 1
ATOM 10925 O O . LYS B 1 656 ? 27.859 -29.812 -46.25 1 94.31 656 LYS B O 1
ATOM 10930 N N . GLU B 1 657 ? 29.531 -28.5 -47.031 1 92.12 657 GLU B N 1
ATOM 10931 C CA . GLU B 1 657 ? 28.75 -28.109 -48.188 1 92.12 657 GLU B CA 1
ATOM 10932 C C . GLU B 1 657 ? 28.859 -29.141 -49.312 1 92.12 657 GLU B C 1
ATOM 10934 O O . GLU B 1 657 ? 29.938 -29.688 -49.531 1 92.12 657 GLU B O 1
ATOM 10939 N N . ASN B 1 658 ? 27.734 -29.469 -49.75 1 86.56 658 ASN B N 1
ATOM 10940 C CA . ASN B 1 658 ? 27.781 -30.406 -50.875 1 86.56 658 ASN B CA 1
ATOM 10941 C C . ASN B 1 658 ? 27.828 -29.672 -52.219 1 86.56 658 ASN B C 1
ATOM 10943 O O . ASN B 1 658 ? 27.984 -28.453 -52.25 1 86.56 658 ASN B O 1
ATOM 10947 N N . ALA B 1 659 ? 27.734 -30.453 -53.219 1 83.19 659 ALA B N 1
ATOM 10948 C CA . ALA B 1 659 ? 27.906 -29.922 -54.562 1 83.19 659 ALA B CA 1
ATOM 10949 C C . ALA B 1 659 ? 26.828 -28.906 -54.906 1 83.19 659 ALA B C 1
ATOM 10951 O O . ALA B 1 659 ? 27.031 -28.031 -55.75 1 83.19 659 ALA B O 1
ATOM 10952 N N . SER B 1 660 ? 25.672 -28.969 -54.344 1 84.56 660 SER B N 1
ATOM 10953 C CA . SER B 1 660 ? 24.562 -28.062 -54.594 1 84.56 660 SER B CA 1
ATOM 10954 C C . SER B 1 660 ? 24.531 -26.922 -53.594 1 84.56 660 SER B C 1
ATOM 10956 O O . SER B 1 660 ? 23.516 -26.234 -53.469 1 84.56 660 SER B O 1
ATOM 10958 N N . ASP B 1 661 ? 25.5 -26.797 -52.812 1 84.5 661 ASP B N 1
ATOM 10959 C CA . ASP B 1 661 ? 25.656 -25.719 -51.844 1 84.5 661 ASP B CA 1
ATOM 10960 C C . ASP B 1 661 ? 24.719 -25.906 -50.656 1 84.5 661 ASP B C 1
ATOM 10962 O O . ASP B 1 661 ? 24.312 -24.938 -50 1 84.5 661 ASP B O 1
ATOM 10966 N N . SER B 1 662 ? 24.234 -27.188 -50.688 1 90.88 662 SER B N 1
ATOM 10967 C CA . SER B 1 662 ? 23.438 -27.547 -49.531 1 90.88 662 SER B CA 1
ATOM 10968 C C . SER B 1 662 ? 24.312 -28.219 -48.469 1 90.88 662 SER B C 1
ATOM 10970 O O . SER B 1 662 ? 25.375 -28.75 -48.781 1 90.88 662 SER B O 1
ATOM 10972 N N . LEU B 1 663 ? 23.844 -28.078 -47.281 1 94.56 663 LEU B N 1
ATOM 10973 C CA . LEU B 1 663 ? 24.609 -28.656 -46.156 1 94.56 663 LEU B CA 1
ATOM 10974 C C . LEU B 1 663 ? 24.312 -30.141 -46 1 94.56 663 LEU B C 1
ATOM 10976 O O . LEU B 1 663 ? 23.156 -30.562 -46.188 1 94.56 663 LEU B O 1
ATOM 10980 N N . GLU B 1 664 ? 25.328 -30.938 -45.781 1 95.75 664 GLU B N 1
ATOM 10981 C CA . GLU B 1 664 ? 25.172 -32.344 -45.469 1 95.75 664 GLU B CA 1
ATOM 10982 C C . GLU B 1 664 ? 26.094 -32.75 -44.312 1 95.75 664 GLU B C 1
ATOM 10984 O O . GLU B 1 664 ? 27.047 -32.062 -44 1 95.75 664 GLU B O 1
ATOM 10989 N N . VAL B 1 665 ? 25.812 -33.875 -43.719 1 97.38 665 VAL B N 1
ATOM 10990 C CA . VAL B 1 665 ? 26.609 -34.375 -42.625 1 97.38 665 VAL B CA 1
ATOM 10991 C C . VAL B 1 665 ? 27.891 -35.031 -43.156 1 97.38 665 VAL B C 1
ATOM 10993 O O . VAL B 1 665 ? 27.844 -35.844 -44.062 1 97.38 665 VAL B O 1
ATOM 10996 N N . ASP B 1 666 ? 29 -34.594 -42.625 1 97.06 666 ASP B N 1
ATOM 10997 C CA . ASP B 1 666 ? 30.25 -35.344 -42.812 1 97.06 666 ASP B CA 1
ATOM 10998 C C . ASP B 1 666 ? 30.391 -36.469 -41.781 1 97.06 666 ASP B C 1
ATOM 11000 O O . ASP B 1 666 ? 30.938 -36.281 -40.719 1 97.06 666 ASP B O 1
ATOM 11004 N N . GLU B 1 667 ? 30.047 -37.625 -42.219 1 96.94 667 GLU B N 1
ATOM 11005 C CA . GLU B 1 667 ? 29.906 -38.75 -41.312 1 96.94 667 GLU B CA 1
ATOM 11006 C C . GLU B 1 667 ? 31.25 -39.094 -40.656 1 96.94 667 GLU B C 1
ATOM 11008 O O . GLU B 1 667 ? 31.312 -39.312 -39.438 1 96.94 667 GLU B O 1
ATOM 11013 N N . GLU B 1 668 ? 32.281 -39.156 -41.469 1 97.38 668 GLU B N 1
ATOM 11014 C CA . GLU B 1 668 ? 33.562 -39.531 -40.938 1 97.38 668 GLU B CA 1
ATOM 11015 C C . GLU B 1 668 ? 34.094 -38.469 -39.969 1 97.38 668 GLU B C 1
ATOM 11017 O O . GLU B 1 668 ? 34.594 -38.812 -38.875 1 97.38 668 GLU B O 1
ATOM 11022 N N . ALA B 1 669 ? 34 -37.281 -40.406 1 97.69 669 ALA B N 1
ATOM 11023 C CA . ALA B 1 669 ? 34.469 -36.188 -39.562 1 97.69 669 ALA B CA 1
ATOM 11024 C C . ALA B 1 669 ? 33.656 -36.125 -38.25 1 97.69 669 ALA B C 1
ATOM 11026 O O . ALA B 1 669 ? 34.219 -35.781 -37.188 1 97.69 669 ALA B O 1
ATOM 11027 N N . THR B 1 670 ? 32.375 -36.344 -38.312 1 98.44 670 THR B N 1
ATOM 11028 C CA . THR B 1 670 ? 31.5 -36.344 -37.156 1 98.44 670 THR B CA 1
ATOM 11029 C C . THR B 1 670 ? 31.906 -37.438 -36.156 1 98.44 670 THR B C 1
ATOM 11031 O O . THR B 1 670 ? 32.031 -37.188 -34.969 1 98.44 670 THR B O 1
ATOM 11034 N N . GLN B 1 671 ? 32.156 -38.594 -36.656 1 97.81 671 GLN B N 1
ATOM 11035 C CA . GLN B 1 671 ? 32.562 -39.719 -35.812 1 97.81 671 GLN B CA 1
ATOM 11036 C C . GLN B 1 671 ? 33.906 -39.438 -35.125 1 97.81 671 GLN B C 1
ATOM 11038 O O . GLN B 1 671 ? 34.062 -39.719 -33.938 1 97.81 671 GLN B O 1
ATOM 11043 N N . ASN B 1 672 ? 34.781 -38.875 -35.906 1 98.06 672 ASN B N 1
ATOM 11044 C CA . ASN B 1 672 ? 36.094 -38.531 -35.344 1 98.06 672 ASN B CA 1
ATOM 11045 C C . ASN B 1 672 ? 35.969 -37.469 -34.25 1 98.06 672 ASN B C 1
ATOM 11047 O O . ASN B 1 672 ? 36.625 -37.562 -33.219 1 98.06 672 ASN B O 1
ATOM 11051 N N . LEU B 1 673 ? 35.25 -36.469 -34.562 1 98.31 673 LEU B N 1
ATOM 11052 C CA . LEU B 1 673 ? 35.094 -35.406 -33.594 1 98.31 673 LEU B CA 1
ATOM 11053 C C . LEU B 1 673 ? 34.438 -35.906 -32.312 1 98.31 673 LEU B C 1
ATOM 11055 O O . LEU B 1 673 ? 34.844 -35.531 -31.219 1 98.31 673 LEU B O 1
ATOM 11059 N N . ARG B 1 674 ? 33.406 -36.75 -32.344 1 98.31 674 ARG B N 1
ATOM 11060 C CA . ARG B 1 674 ? 32.719 -37.281 -31.172 1 98.31 674 ARG B CA 1
ATOM 11061 C C . ARG B 1 674 ? 33.656 -38.188 -30.359 1 98.31 674 ARG B C 1
ATOM 11063 O O . ARG B 1 674 ? 33.594 -38.219 -29.141 1 98.31 674 ARG B O 1
ATOM 11070 N N . ARG B 1 675 ? 34.5 -38.906 -31.094 1 97.69 675 ARG B N 1
ATOM 11071 C CA . ARG B 1 675 ? 35.5 -39.719 -30.375 1 97.69 675 ARG B CA 1
ATOM 11072 C C . ARG B 1 675 ? 36.469 -38.812 -29.594 1 97.69 675 ARG B C 1
ATOM 11074 O O . ARG B 1 675 ? 36.75 -39.094 -28.438 1 97.69 675 ARG B O 1
ATOM 11081 N N . LYS B 1 676 ? 36.844 -37.781 -30.25 1 97.94 676 LYS B N 1
ATOM 11082 C CA . LYS B 1 676 ? 37.719 -36.844 -29.578 1 97.94 676 LYS B CA 1
ATOM 11083 C C . LYS B 1 676 ? 37.031 -36.188 -28.375 1 97.94 676 LYS B C 1
ATOM 11085 O O . LYS B 1 676 ? 37.656 -36.031 -27.328 1 97.94 676 LYS B O 1
ATOM 11090 N N . MET B 1 677 ? 35.875 -35.812 -28.547 1 97.56 677 MET B N 1
ATOM 11091 C CA . MET B 1 677 ? 35.125 -35.188 -27.469 1 97.56 677 MET B CA 1
ATOM 11092 C C . MET B 1 677 ? 34.969 -36.156 -26.281 1 97.56 677 MET B C 1
ATOM 11094 O O . MET B 1 677 ? 35.062 -35.719 -25.141 1 97.56 677 MET B O 1
ATOM 11098 N N . ARG B 1 678 ? 34.688 -37.375 -26.516 1 96.69 678 ARG B N 1
ATOM 11099 C CA . ARG B 1 678 ? 34.562 -38.375 -25.453 1 96.69 678 ARG B CA 1
ATOM 11100 C C . ARG B 1 678 ? 35.875 -38.562 -24.719 1 96.69 678 ARG B C 1
ATOM 11102 O O . ARG B 1 678 ? 35.906 -38.75 -23.5 1 96.69 678 ARG B O 1
ATOM 11109 N N . GLU B 1 679 ? 36.906 -38.531 -25.484 1 96.81 679 GLU B N 1
ATOM 11110 C CA . GLU B 1 679 ? 38.219 -38.688 -24.875 1 96.81 679 GLU B CA 1
ATOM 11111 C C . GLU B 1 679 ? 38.562 -37.469 -23.984 1 96.81 679 GLU B C 1
ATOM 11113 O O . GLU B 1 679 ? 39.188 -37.625 -22.938 1 96.81 679 GLU B O 1
ATOM 11118 N N . GLU B 1 680 ? 38.25 -36.375 -24.484 1 96.88 680 GLU B N 1
ATOM 11119 C CA . GLU B 1 680 ? 38.438 -35.188 -23.688 1 96.88 680 GLU B CA 1
ATOM 11120 C C . GLU B 1 680 ? 37.656 -35.219 -22.391 1 96.88 680 GLU B C 1
ATOM 11122 O O . GLU B 1 680 ? 38.156 -34.812 -21.344 1 96.88 680 GLU B O 1
ATOM 11127 N N . ARG B 1 681 ? 36.438 -35.594 -22.453 1 95.38 681 ARG B N 1
ATOM 11128 C CA . ARG B 1 681 ? 35.594 -35.719 -21.266 1 95.38 681 ARG B CA 1
ATOM 11129 C C . ARG B 1 681 ? 36.219 -36.719 -20.266 1 95.38 681 ARG B C 1
ATOM 11131 O O . ARG B 1 681 ? 36.188 -36.469 -19.062 1 95.38 681 ARG B O 1
ATOM 11138 N N . ARG B 1 682 ? 36.719 -37.75 -20.75 1 94.94 682 ARG B N 1
ATOM 11139 C CA . ARG B 1 682 ? 37.344 -38.75 -19.906 1 94.94 682 ARG B CA 1
ATOM 11140 C C . ARG B 1 682 ? 38.594 -38.188 -19.203 1 94.94 682 ARG B C 1
ATOM 11142 O O . ARG B 1 682 ? 38.844 -38.531 -18.047 1 94.94 682 ARG B O 1
ATOM 11149 N N . GLN B 1 683 ? 39.281 -37.406 -19.953 1 95 683 GLN B N 1
ATOM 11150 C CA . GLN B 1 683 ? 40.5 -36.844 -19.406 1 95 683 GLN B CA 1
ATOM 11151 C C . GLN B 1 683 ? 40.188 -35.844 -18.266 1 95 683 GLN B C 1
ATOM 11153 O O . GLN B 1 683 ? 40.938 -35.719 -17.312 1 95 683 GLN B O 1
ATOM 11158 N N . PHE B 1 684 ? 39.125 -35.281 -18.406 1 92.81 684 PHE B N 1
ATOM 11159 C CA . PHE B 1 684 ? 38.781 -34.25 -17.422 1 92.81 684 PHE B CA 1
ATOM 11160 C C . PHE B 1 684 ? 37.969 -34.875 -16.266 1 92.81 684 PHE B C 1
ATOM 11162 O O . PHE B 1 684 ? 37.844 -34.25 -15.211 1 92.81 684 PHE B O 1
ATOM 11169 N N . ALA B 1 685 ? 37.438 -36.062 -16.453 1 93.19 685 ALA B N 1
ATOM 11170 C CA . ALA B 1 685 ? 36.594 -36.688 -15.445 1 93.19 685 ALA B CA 1
ATOM 11171 C C . ALA B 1 685 ? 37.438 -37.094 -14.219 1 93.19 685 ALA B C 1
ATOM 11173 O O . ALA B 1 685 ? 38.594 -37.406 -14.336 1 93.19 685 ALA B O 1
ATOM 11174 N N . LYS B 1 686 ? 36.781 -36.969 -13.109 1 94.25 686 LYS B N 1
ATOM 11175 C CA . LYS B 1 686 ? 37.375 -37.438 -11.852 1 94.25 686 LYS B CA 1
ATOM 11176 C C . LYS B 1 686 ? 36.375 -38.312 -11.078 1 94.25 686 LYS B C 1
ATOM 11178 O O . LYS B 1 686 ? 35.156 -38.156 -11.219 1 94.25 686 LYS B O 1
ATOM 11183 N N . PRO B 1 687 ? 36.875 -39.219 -10.289 1 94.62 687 PRO B N 1
ATOM 11184 C CA . PRO B 1 687 ? 35.969 -40.031 -9.469 1 94.62 687 PRO B CA 1
ATOM 11185 C C . PRO B 1 687 ? 35.125 -39.156 -8.539 1 94.62 687 PRO B C 1
ATOM 11187 O O . PRO B 1 687 ? 35.625 -38.188 -7.957 1 94.62 687 PRO B O 1
ATOM 11190 N N . ALA B 1 688 ? 33.906 -39.469 -8.586 1 94.38 688 ALA B N 1
ATOM 11191 C CA . ALA B 1 688 ? 32.938 -38.719 -7.797 1 94.38 688 ALA B CA 1
ATOM 11192 C C . ALA B 1 688 ? 33.406 -38.562 -6.359 1 94.38 688 ALA B C 1
ATOM 11194 O O . ALA B 1 688 ? 33.188 -37.5 -5.746 1 94.38 688 ALA B O 1
ATOM 11195 N N . PHE B 1 689 ? 34 -39.562 -5.777 1 95.69 689 PHE B N 1
ATOM 11196 C CA . PHE B 1 689 ? 34.438 -39.5 -4.391 1 95.69 689 PHE B CA 1
ATOM 11197 C C . PHE B 1 689 ? 35.531 -38.438 -4.207 1 95.69 689 PHE B C 1
ATOM 11199 O O . PHE B 1 689 ? 35.562 -37.781 -3.18 1 95.69 689 PHE B O 1
ATOM 11206 N N . GLU B 1 690 ? 36.375 -38.312 -5.16 1 95.31 690 GLU B N 1
ATOM 11207 C CA . GLU B 1 690 ? 37.406 -37.281 -5.098 1 95.31 690 GLU B CA 1
ATOM 11208 C C . GLU B 1 690 ? 36.781 -35.906 -5.184 1 95.31 690 GLU B C 1
ATOM 11210 O O . GLU B 1 690 ? 37.219 -34.969 -4.465 1 95.31 690 GLU B O 1
ATOM 11215 N N . TRP B 1 691 ? 35.938 -35.75 -6.133 1 94.88 691 TRP B N 1
ATOM 11216 C CA . TRP B 1 691 ? 35.188 -34.5 -6.211 1 94.88 691 TRP B CA 1
ATOM 11217 C C . TRP B 1 691 ? 34.531 -34.188 -4.879 1 94.88 691 TRP B C 1
ATOM 11219 O O . TRP B 1 691 ? 34.594 -33.062 -4.395 1 94.88 691 TRP B O 1
ATOM 11229 N N . TRP B 1 692 ? 33.812 -35.125 -4.281 1 95.94 692 TRP B N 1
ATOM 11230 C CA . TRP B 1 692 ? 33.125 -34.969 -3.01 1 95.94 692 TRP B CA 1
ATOM 11231 C C . TRP B 1 692 ? 34.062 -34.531 -1.906 1 95.94 692 TRP B C 1
ATOM 11233 O O . TRP B 1 692 ? 33.75 -33.656 -1.1 1 95.94 692 TRP B O 1
ATOM 11243 N N . GLN B 1 693 ? 35.25 -35.125 -1.877 1 95.69 693 GLN B N 1
ATOM 11244 C CA . GLN B 1 693 ? 36.219 -34.781 -0.858 1 95.69 693 GLN B CA 1
ATOM 11245 C C . GLN B 1 693 ? 36.656 -33.312 -0.978 1 95.69 693 GLN B C 1
ATOM 11247 O O . GLN B 1 693 ? 36.812 -32.625 0.031 1 95.69 693 GLN B O 1
ATOM 11252 N N . GLU B 1 694 ? 36.844 -32.938 -2.141 1 94.75 694 GLU B N 1
ATOM 11253 C CA . GLU B 1 694 ? 37.219 -31.562 -2.379 1 94.75 694 GLU B CA 1
ATOM 11254 C C . GLU B 1 694 ? 36.125 -30.594 -1.984 1 94.75 694 GLU B C 1
ATOM 11256 O O . GLU B 1 694 ? 36.375 -29.578 -1.326 1 94.75 694 GLU B O 1
ATOM 11261 N N . GLU B 1 695 ? 34.938 -30.969 -2.488 1 93.94 695 GLU B N 1
ATOM 11262 C CA . GLU B 1 695 ? 33.781 -30.109 -2.172 1 93.94 695 GLU B CA 1
ATOM 11263 C C . GLU B 1 695 ? 33.5 -30.094 -0.672 1 93.94 695 GLU B C 1
ATOM 11265 O O . GLU B 1 695 ? 33.094 -29.078 -0.126 1 93.94 695 GLU B O 1
ATOM 11270 N N . ARG B 1 696 ? 33.625 -31.188 -0.038 1 95.31 696 ARG B N 1
ATOM 11271 C CA . ARG B 1 696 ? 33.438 -31.281 1.405 1 95.31 696 ARG B CA 1
ATOM 11272 C C . ARG B 1 696 ? 34.312 -30.266 2.139 1 95.31 696 ARG B C 1
ATOM 11274 O O . ARG B 1 696 ? 33.875 -29.656 3.117 1 95.31 696 ARG B O 1
ATOM 11281 N N . LYS B 1 697 ? 35.531 -30.125 1.737 1 94.38 697 LYS B N 1
ATOM 11282 C CA . LYS B 1 697 ? 36.438 -29.156 2.354 1 94.38 697 LYS B CA 1
ATOM 11283 C C . LYS B 1 697 ? 35.906 -27.734 2.197 1 94.38 697 LYS B C 1
ATOM 11285 O O . LYS B 1 697 ? 36 -26.938 3.129 1 94.38 697 LYS B O 1
ATOM 11290 N N . ARG B 1 698 ? 35.469 -27.5 1.032 1 92.19 698 ARG B N 1
ATOM 11291 C CA . ARG B 1 698 ? 34.906 -26.172 0.782 1 92.19 698 ARG B CA 1
ATOM 11292 C C . ARG B 1 698 ? 33.719 -25.891 1.689 1 92.19 698 ARG B C 1
ATOM 11294 O O . ARG B 1 698 ? 33.594 -24.781 2.223 1 92.19 698 ARG B O 1
ATOM 11301 N N . VAL B 1 699 ? 32.844 -26.875 1.809 1 93 699 VAL B N 1
ATOM 11302 C CA . VAL B 1 699 ? 31.656 -26.75 2.641 1 93 699 VAL B CA 1
ATOM 11303 C C . VAL B 1 699 ? 32.062 -26.562 4.102 1 93 699 VAL B C 1
ATOM 11305 O O . VAL B 1 699 ? 31.531 -25.688 4.793 1 93 699 VAL B O 1
ATOM 11308 N N . ALA B 1 700 ? 33 -27.328 4.566 1 93 700 ALA B N 1
ATOM 11309 C CA . ALA B 1 700 ? 33.438 -27.266 5.953 1 93 700 ALA B CA 1
ATOM 11310 C C . ALA B 1 700 ? 34.062 -25.906 6.262 1 93 700 ALA B C 1
ATOM 11312 O O . ALA B 1 700 ? 33.938 -25.391 7.371 1 93 700 ALA B O 1
ATOM 11313 N N . ASN B 1 701 ? 34.688 -25.312 5.289 1 92.25 701 ASN B N 1
ATOM 11314 C CA . ASN B 1 701 ? 35.406 -24.047 5.48 1 92.25 701 ASN B CA 1
ATOM 11315 C C . ASN B 1 701 ? 34.438 -22.859 5.312 1 92.25 701 ASN B C 1
ATOM 11317 O O . ASN B 1 701 ? 34.812 -21.734 5.652 1 92.25 701 ASN B O 1
ATOM 11321 N N . GLY B 1 702 ? 33.281 -23.141 4.832 1 89.19 702 GLY B N 1
ATOM 11322 C CA . GLY B 1 702 ? 32.344 -22.047 4.574 1 89.19 702 GLY B CA 1
ATOM 11323 C C . GLY B 1 702 ? 32.812 -21.125 3.459 1 89.19 702 GLY B C 1
ATOM 11324 O O . GLY B 1 702 ? 32.594 -19.922 3.523 1 89.19 702 GLY B O 1
ATOM 11325 N N . ASP B 1 703 ? 33.5 -21.531 2.541 1 90.94 703 ASP B N 1
ATOM 11326 C CA . ASP B 1 703 ? 34 -20.75 1.415 1 90.94 703 ASP B CA 1
ATOM 11327 C C . ASP B 1 703 ? 32.906 -20.438 0.42 1 90.94 703 ASP B C 1
ATOM 11329 O O . ASP B 1 703 ? 32.844 -21.016 -0.672 1 90.94 703 ASP B O 1
ATOM 11333 N N . PHE B 1 704 ? 31.969 -19.641 0.813 1 91.44 704 PHE B N 1
ATOM 11334 C CA . PHE B 1 704 ? 30.812 -19.25 0.022 1 91.44 704 PHE B CA 1
ATOM 11335 C C . PHE B 1 704 ? 30.672 -17.734 -0.023 1 91.44 704 PHE B C 1
ATOM 11337 O O . PHE B 1 704 ? 31.156 -17.031 0.876 1 91.44 704 PHE B O 1
ATOM 11344 N N . ILE B 1 705 ? 30.094 -17.219 -1.109 1 92.06 705 ILE B N 1
ATOM 11345 C CA . ILE B 1 705 ? 29.625 -15.836 -1.073 1 92.06 705 ILE B CA 1
ATOM 11346 C C . ILE B 1 705 ? 28.5 -15.695 -0.061 1 92.06 705 ILE B C 1
ATOM 11348 O O . ILE B 1 705 ? 27.859 -16.688 0.312 1 92.06 705 ILE B O 1
ATOM 11352 N N . ASP B 1 706 ? 28.156 -14.539 0.382 1 92.5 706 ASP B N 1
ATOM 11353 C CA . ASP B 1 706 ? 27.219 -14.273 1.472 1 92.5 706 ASP B CA 1
ATOM 11354 C C . ASP B 1 706 ? 25.844 -14.844 1.166 1 92.5 706 ASP B C 1
ATOM 11356 O O . ASP B 1 706 ? 25.203 -15.43 2.041 1 92.5 706 ASP B O 1
ATOM 11360 N N . ALA B 1 707 ? 25.406 -14.711 -0.049 1 92.38 707 ALA B N 1
ATOM 11361 C CA . ALA B 1 707 ? 24.062 -15.18 -0.41 1 92.38 707 ALA B CA 1
ATOM 11362 C C . ALA B 1 707 ? 23.938 -16.688 -0.252 1 92.38 707 ALA B C 1
ATOM 11364 O O . ALA B 1 707 ? 22.906 -17.188 0.202 1 92.38 707 ALA B O 1
ATOM 11365 N N . VAL B 1 708 ? 24.953 -17.406 -0.579 1 92.62 708 VAL B N 1
ATOM 11366 C CA . VAL B 1 708 ? 24.953 -18.859 -0.48 1 92.62 708 VAL B CA 1
ATOM 11367 C C . VAL B 1 708 ? 25.062 -19.281 0.984 1 92.62 708 VAL B C 1
ATOM 11369 O O . VAL B 1 708 ? 24.391 -20.219 1.422 1 92.62 708 VAL B O 1
ATOM 11372 N N . ARG B 1 709 ? 25.906 -18.578 1.665 1 92.69 709 ARG B N 1
ATOM 11373 C CA . ARG B 1 709 ? 26.047 -18.859 3.09 1 92.69 709 ARG B CA 1
ATOM 11374 C C . ARG B 1 709 ? 24.719 -18.656 3.816 1 92.69 709 ARG B C 1
ATOM 11376 O O . ARG B 1 709 ? 24.297 -19.516 4.598 1 92.69 709 ARG B O 1
ATOM 11383 N N . ASN B 1 710 ? 24.141 -17.547 3.572 1 92.94 710 ASN B N 1
ATOM 11384 C CA . ASN B 1 710 ? 22.844 -17.25 4.191 1 92.94 710 ASN B CA 1
ATOM 11385 C C . ASN B 1 710 ? 21.797 -18.281 3.812 1 92.94 710 ASN B C 1
ATOM 11387 O O . ASN B 1 710 ? 20.938 -18.625 4.629 1 92.94 710 ASN B O 1
ATOM 11391 N N . MET B 1 711 ? 21.812 -18.672 2.559 1 94.06 711 MET B N 1
ATOM 11392 C CA . MET B 1 711 ? 20.875 -19.703 2.096 1 94.06 711 MET B CA 1
ATOM 11393 C C . MET B 1 711 ? 21.031 -20.984 2.914 1 94.06 711 MET B C 1
ATOM 11395 O O . MET B 1 711 ? 20.031 -21.547 3.387 1 94.06 711 MET B O 1
ATOM 11399 N N . TYR B 1 712 ? 22.25 -21.453 3.135 1 92.94 712 TYR B N 1
ATOM 11400 C CA . TYR B 1 712 ? 22.5 -22.688 3.879 1 92.94 712 TYR B CA 1
ATOM 11401 C C . TYR B 1 712 ? 22.094 -22.516 5.344 1 92.94 712 TYR B C 1
ATOM 11403 O O . TYR B 1 712 ? 21.531 -23.438 5.945 1 92.94 712 TYR B O 1
ATOM 11411 N N . GLU B 1 713 ? 22.406 -21.391 5.859 1 92.44 713 GLU B N 1
ATOM 11412 C CA . GLU B 1 713 ? 22.016 -21.141 7.242 1 92.44 713 GLU B CA 1
ATOM 11413 C C . GLU B 1 713 ? 20.5 -21.172 7.406 1 92.44 713 GLU B C 1
ATOM 11415 O O . GLU B 1 713 ? 19.984 -21.688 8.414 1 92.44 713 GLU B O 1
ATOM 11420 N N . SER B 1 714 ? 19.906 -20.688 6.465 1 94.38 714 SER B N 1
ATOM 11421 C CA . SER B 1 714 ? 18.453 -20.734 6.449 1 94.38 714 SER B CA 1
ATOM 11422 C C . SER B 1 714 ? 17.938 -22.156 6.336 1 94.38 714 SER B C 1
ATOM 11424 O O . SER B 1 714 ? 17.062 -22.578 7.105 1 94.38 714 SER B O 1
ATOM 11426 N N . SER B 1 715 ? 18.453 -22.859 5.484 1 94.88 715 SER B N 1
ATOM 11427 C CA . SER B 1 715 ? 17.984 -24.219 5.207 1 94.88 715 SER B CA 1
ATOM 11428 C C . SER B 1 715 ? 18.281 -25.156 6.367 1 94.88 715 SER B C 1
ATOM 11430 O O . SER B 1 715 ? 17.469 -26.031 6.691 1 94.88 715 SER B O 1
ATOM 11432 N N . ILE B 1 716 ? 19.406 -25.016 7.035 1 94.06 716 ILE B N 1
ATOM 11433 C CA . ILE B 1 716 ? 19.828 -25.953 8.07 1 94.06 716 ILE B CA 1
ATOM 11434 C C . ILE B 1 716 ? 19.078 -25.656 9.367 1 94.06 716 ILE B C 1
ATOM 11436 O O . ILE B 1 716 ? 19.203 -26.406 10.344 1 94.06 716 ILE B O 1
ATOM 11440 N N . SER B 1 717 ? 18.344 -24.562 9.336 1 93.75 717 SER B N 1
ATOM 11441 C CA . SER B 1 717 ? 17.516 -24.281 10.5 1 93.75 717 SER B CA 1
ATOM 11442 C C . SER B 1 717 ? 16.406 -25.312 10.641 1 93.75 717 SER B C 1
ATOM 11444 O O . SER B 1 717 ? 15.797 -25.453 11.703 1 93.75 717 SER B O 1
ATOM 11446 N N . PHE B 1 718 ? 16.094 -26.016 9.617 1 95.25 718 PHE B N 1
ATOM 11447 C CA . PHE B 1 718 ? 15.172 -27.141 9.68 1 95.25 718 PHE B CA 1
ATOM 11448 C C . PHE B 1 718 ? 15.93 -28.438 9.953 1 95.25 718 PHE B C 1
ATOM 11450 O O . PHE B 1 718 ? 16.75 -28.875 9.148 1 95.25 718 PHE B O 1
ATOM 11457 N N . GLN B 1 719 ? 15.586 -29.125 10.961 1 94.31 719 GLN B N 1
ATOM 11458 C CA . GLN B 1 719 ? 16.375 -30.219 11.5 1 94.31 719 GLN B CA 1
ATOM 11459 C C . GLN B 1 719 ? 16.547 -31.344 10.477 1 94.31 719 GLN B C 1
ATOM 11461 O O . GLN B 1 719 ? 17.625 -31.938 10.375 1 94.31 719 GLN B O 1
ATOM 11466 N N . SER B 1 720 ? 15.531 -31.688 9.836 1 93.38 720 SER B N 1
ATOM 11467 C CA . SER B 1 720 ? 15.617 -32.781 8.883 1 93.38 720 SER B CA 1
ATOM 11468 C C . SER B 1 720 ? 16.656 -32.5 7.801 1 93.38 720 SER B C 1
ATOM 11470 O O . SER B 1 720 ? 17.406 -33.406 7.418 1 93.38 720 SER B O 1
ATOM 11472 N N . PHE B 1 721 ? 16.672 -31.297 7.32 1 94.5 721 PHE B N 1
ATOM 11473 C CA . PHE B 1 721 ? 17.656 -30.953 6.301 1 94.5 721 PHE B CA 1
ATOM 11474 C C . PHE B 1 721 ? 19.062 -30.859 6.898 1 94.5 721 PHE B C 1
ATOM 11476 O O . PHE B 1 721 ? 20.031 -31.266 6.258 1 94.5 721 PHE B O 1
ATOM 11483 N N . ARG B 1 722 ? 19.141 -30.344 8.055 1 95.44 722 ARG B N 1
ATOM 11484 C CA . ARG B 1 722 ? 20.438 -30.297 8.734 1 95.44 722 ARG B CA 1
ATOM 11485 C C . ARG B 1 722 ? 21.047 -31.688 8.836 1 95.44 722 ARG B C 1
ATOM 11487 O O . ARG B 1 722 ? 22.234 -31.875 8.539 1 95.44 722 ARG B O 1
ATOM 11494 N N . ASP B 1 723 ? 20.266 -32.625 9.25 1 95.31 723 ASP B N 1
ATOM 11495 C CA . ASP B 1 723 ? 20.75 -34 9.391 1 95.31 723 ASP B CA 1
ATOM 11496 C C . ASP B 1 723 ? 21.234 -34.562 8.055 1 95.31 723 ASP B C 1
ATOM 11498 O O . ASP B 1 723 ? 22.266 -35.219 7.996 1 95.31 723 ASP B O 1
ATOM 11502 N N . GLU B 1 724 ? 20.469 -34.281 7.074 1 94 724 GLU B N 1
ATOM 11503 C CA . GLU B 1 724 ? 20.828 -34.75 5.742 1 94 724 GLU B CA 1
ATOM 11504 C C . GLU B 1 724 ? 22.156 -34.156 5.285 1 94 724 GLU B C 1
ATOM 11506 O O . GLU B 1 724 ? 23.016 -34.844 4.75 1 94 724 GLU B O 1
ATOM 11511 N N . MET B 1 725 ? 22.281 -32.906 5.453 1 93.19 725 MET B N 1
ATOM 11512 C CA . MET B 1 725 ? 23.484 -32.188 5.004 1 93.19 725 MET B CA 1
ATOM 11513 C C . MET B 1 725 ? 24.703 -32.656 5.781 1 93.19 725 MET B C 1
ATOM 11515 O O . MET B 1 725 ? 25.75 -32.938 5.191 1 93.19 725 MET B O 1
ATOM 11519 N N . ILE B 1 726 ? 24.578 -32.781 7.078 1 94.88 726 ILE B N 1
ATOM 11520 C CA . ILE B 1 726 ? 25.688 -33.188 7.945 1 94.88 726 ILE B CA 1
ATOM 11521 C C . ILE B 1 726 ? 26.125 -34.594 7.586 1 94.88 726 ILE B C 1
ATOM 11523 O O . ILE B 1 726 ? 27.312 -34.906 7.531 1 94.88 726 ILE B O 1
ATOM 11527 N N . ASN B 1 727 ? 25.172 -35.438 7.363 1 95.62 727 ASN B N 1
ATOM 11528 C CA . ASN B 1 727 ? 25.484 -36.812 7.004 1 95.62 727 ASN B CA 1
ATOM 11529 C C . ASN B 1 727 ? 26.156 -36.906 5.641 1 95.62 727 ASN B C 1
ATOM 11531 O O . ASN B 1 727 ? 27.125 -37.656 5.469 1 95.62 727 ASN B O 1
ATOM 11535 N N . PHE B 1 728 ? 25.609 -36.219 4.727 1 95.06 728 PHE B N 1
ATOM 11536 C CA . PHE B 1 728 ? 26.156 -36.281 3.377 1 95.06 728 PHE B CA 1
ATOM 11537 C C . PHE B 1 728 ? 27.594 -35.781 3.346 1 95.06 728 PHE B C 1
ATOM 11539 O O . PHE B 1 728 ? 28.469 -36.406 2.758 1 95.06 728 PHE B O 1
ATOM 11546 N N . TRP B 1 729 ? 27.828 -34.688 4.035 1 95.31 729 TRP B N 1
ATOM 11547 C CA . TRP B 1 729 ? 29.156 -34.062 3.99 1 95.31 729 TRP B CA 1
ATOM 11548 C C . TRP B 1 729 ? 30.047 -34.625 5.109 1 95.31 729 TRP B C 1
ATOM 11550 O O . TRP B 1 729 ? 31.219 -34.25 5.215 1 95.31 729 TRP B O 1
ATOM 11560 N N . GLN B 1 730 ? 29.469 -35.438 5.949 1 96 730 GLN B N 1
ATOM 11561 C CA . GLN B 1 730 ? 30.188 -36 7.07 1 96 730 GLN B CA 1
ATOM 11562 C C . GLN B 1 730 ? 30.828 -34.938 7.934 1 96 730 GLN B C 1
ATOM 11564 O O . GLN B 1 730 ? 32.031 -34.969 8.211 1 96 730 GLN B O 1
ATOM 11569 N N . LEU B 1 731 ? 30.031 -34.031 8.312 1 94.94 731 LEU B N 1
ATOM 11570 C CA . LEU B 1 731 ? 30.422 -32.938 9.195 1 94.94 731 LEU B CA 1
ATOM 11571 C C . LEU B 1 731 ? 30.094 -33.281 10.648 1 94.94 731 LEU B C 1
ATOM 11573 O O . LEU B 1 731 ? 29.297 -34.188 10.922 1 94.94 731 LEU B O 1
ATOM 11577 N N . PRO B 1 732 ? 30.75 -32.531 11.594 1 93.06 732 PRO B N 1
ATOM 11578 C CA . PRO B 1 732 ? 30.375 -32.75 12.992 1 93.06 732 PRO B CA 1
ATOM 11579 C C . PRO B 1 732 ? 28.922 -32.406 13.289 1 93.06 732 PRO B C 1
ATOM 11581 O O . PRO B 1 732 ? 28.375 -31.469 12.688 1 93.06 732 PRO B O 1
ATOM 11584 N N . ASN B 1 733 ? 28.359 -33.062 14.227 1 90.25 733 ASN B N 1
ATOM 11585 C CA . ASN B 1 733 ? 26.953 -32.875 14.578 1 90.25 733 ASN B CA 1
ATOM 11586 C C . ASN B 1 733 ? 26.688 -31.438 15.023 1 90.25 733 ASN B C 1
ATOM 11588 O O . ASN B 1 733 ? 25.578 -30.922 14.844 1 90.25 733 ASN B O 1
ATOM 11592 N N . ASP B 1 734 ? 27.656 -30.828 15.602 1 90 734 ASP B N 1
ATOM 11593 C CA . ASP B 1 734 ? 27.484 -29.469 16.109 1 90 734 ASP B CA 1
ATOM 11594 C C . ASP B 1 734 ? 28.031 -28.438 15.133 1 90 734 ASP B C 1
ATOM 11596 O O . ASP B 1 734 ? 28.359 -27.312 15.523 1 90 734 ASP B O 1
ATOM 11600 N N . PHE B 1 735 ? 28 -28.828 13.922 1 88.94 735 PHE B N 1
ATOM 11601 C CA . PHE B 1 735 ? 28.594 -27.984 12.906 1 88.94 735 PHE B CA 1
ATOM 11602 C C . PHE B 1 735 ? 27.797 -26.688 12.734 1 88.94 735 PHE B C 1
ATOM 11604 O O . PHE B 1 735 ? 26.578 -26.703 12.781 1 88.94 735 PHE B O 1
ATOM 11611 N N . SER B 1 736 ? 28.469 -25.578 12.742 1 85.69 736 SER B N 1
ATOM 11612 C CA . SER B 1 736 ? 27.906 -24.281 12.406 1 85.69 736 SER B CA 1
ATOM 11613 C C . SER B 1 736 ? 28.938 -23.406 11.68 1 85.69 736 SER B C 1
ATOM 11615 O O . SER B 1 736 ? 30.141 -23.547 11.891 1 85.69 736 SER B O 1
ATOM 11617 N N . TRP B 1 737 ? 28.484 -22.703 10.781 1 83.31 737 TRP B N 1
ATOM 11618 C CA . TRP B 1 737 ? 29.375 -21.719 10.156 1 83.31 737 TRP B CA 1
ATOM 11619 C C . TRP B 1 737 ? 29.516 -20.469 11.023 1 83.31 737 TRP B C 1
ATOM 11621 O O . TRP B 1 737 ? 28.562 -20.078 11.703 1 83.31 737 TRP B O 1
#

Nearest PDB structures (foldseek):
  5m45-assembly2_G  TM=9.498E-01  e=1.928E-71  Xanthobacter autotrophicus Py2
  5svc-assembly1_D  TM=9.458E-01  e=7.326E-69  Xanthobacter autotrophicus Py2
  5svb-assembly1_D  TM=9.283E-01  e=7.992E-66  Xanthobacter autotrophicus Py2
  5svb-assembly1_A  TM=9.381E-01  e=6.233E-65  Xanthobacter autotrophicus Py2
  6yra-assembly2_D  TM=8.505E-01  e=1.136E-28  Pseudomonas jessenii